Protein AF-0000000084810022 (afdb_homodimer)

Radius of gyration: 31.67 Å; Cα contacts (8 Å, |Δi|>4): 3149; chains: 2; bounding box: 83×81×66 Å

pLDDT: mean 91.28, std 5.54, range [59.66, 98.25]

Structure (mmCIF, N/CA/C/O backbone):
data_AF-0000000084810022-model_v1
#
loop_
_entity.id
_entity.type
_entity.pdbx_description
1 polymer 'Putative K(+)-stimulated pyrophosphate-energized sodium pump'
#
loop_
_atom_site.group_PDB
_atom_site.id
_atom_site.type_symbol
_atom_site.label_atom_id
_atom_site.label_alt_id
_atom_site.label_comp_id
_atom_site.label_asym_id
_atom_site.label_entity_id
_atom_site.label_seq_id
_atom_site.pdbx_PDB_ins_code
_atom_site.Cartn_x
_atom_site.Cartn_y
_atom_site.Cartn_z
_atom_site.occupancy
_atom_site.B_iso_or_equiv
_atom_site.auth_seq_id
_atom_site.auth_comp_id
_atom_site.auth_asym_id
_atom_site.auth_atom_id
_atom_site.pdbx_PDB_model_num
ATOM 1 N N . MET A 1 1 ? -27 35.906 13.344 1 60.25 1 MET A N 1
ATOM 2 C CA . MET A 1 1 ? -26.984 35.375 14.695 1 60.25 1 MET A CA 1
ATOM 3 C C . MET A 1 1 ? -25.922 36.062 15.547 1 60.25 1 MET A C 1
ATOM 5 O O . MET A 1 1 ? -24.875 36.438 15.039 1 60.25 1 MET A O 1
ATOM 9 N N . ASN A 1 2 ? -26.203 36.375 16.703 1 71.62 2 ASN A N 1
ATOM 10 C CA . ASN A 1 2 ? -25.266 37.062 17.578 1 71.62 2 ASN A CA 1
ATOM 11 C C . ASN A 1 2 ? -24.078 36.188 17.938 1 71.62 2 ASN A C 1
ATOM 13 O O . ASN A 1 2 ? -24.266 35.031 18.328 1 71.62 2 ASN A O 1
ATOM 17 N N . ILE A 1 3 ? -22.953 36.625 17.547 1 79.88 3 ILE A N 1
ATOM 18 C CA . ILE A 1 3 ? -21.719 35.875 17.859 1 79.88 3 ILE A CA 1
ATOM 19 C C . ILE A 1 3 ? -21.469 35.906 19.359 1 79.88 3 ILE A C 1
ATOM 21 O O . ILE A 1 3 ? -21.391 37 19.969 1 79.88 3 ILE A O 1
ATOM 25 N N . PRO A 1 4 ? -21.438 34.812 19.922 1 86.62 4 PRO A N 1
ATOM 26 C CA . PRO A 1 4 ? -21.156 34.781 21.359 1 86.62 4 PRO A CA 1
ATOM 27 C C . PRO A 1 4 ? -19.828 35.438 21.719 1 86.62 4 PRO A C 1
ATOM 29 O O . PRO A 1 4 ? -18.891 35.406 20.938 1 86.62 4 PRO A O 1
ATOM 32 N N . SER A 1 5 ? -19.75 35.969 22.891 1 89.38 5 SER A N 1
ATOM 33 C CA . SER A 1 5 ? -18.562 36.688 23.344 1 89.38 5 SER A CA 1
ATOM 34 C C . SER A 1 5 ? -17.359 35.75 23.453 1 89.38 5 SER A C 1
ATOM 36 O O . SER A 1 5 ? -16.219 36.188 23.234 1 89.38 5 SER A O 1
ATOM 38 N N . ILE A 1 6 ? -17.562 34.562 23.672 1 90.69 6 ILE A N 1
ATOM 39 C CA . ILE A 1 6 ? -16.484 33.594 23.875 1 90.69 6 ILE A CA 1
ATOM 40 C C . ILE A 1 6 ? -15.766 33.344 22.562 1 90.69 6 ILE A C 1
ATOM 42 O O . ILE A 1 6 ? -14.602 32.938 22.547 1 90.69 6 ILE A O 1
ATOM 46 N N . PHE A 1 7 ? -16.422 33.625 21.453 1 92.75 7 PHE A N 1
ATOM 47 C CA . PHE A 1 7 ? -15.836 33.438 20.141 1 92.75 7 PHE A CA 1
ATOM 48 C C . PHE A 1 7 ? -14.609 34.312 19.953 1 92.75 7 PHE A C 1
ATOM 50 O O . PHE A 1 7 ? -13.656 33.938 19.266 1 92.75 7 PHE A O 1
ATOM 57 N N . TRP A 1 8 ? -14.516 35.375 20.625 1 94.69 8 TRP A N 1
ATOM 58 C CA . TRP A 1 8 ? -13.469 36.375 20.391 1 94.69 8 TRP A CA 1
ATOM 59 C C . TRP A 1 8 ? -12.148 35.938 21 1 94.69 8 TRP A C 1
ATOM 61 O O . TRP A 1 8 ? -11.094 36.5 20.719 1 94.69 8 TRP A O 1
ATOM 71 N N . ILE A 1 9 ? -12.18 34.844 21.766 1 95.12 9 ILE A N 1
ATOM 72 C CA . ILE A 1 9 ? -10.953 34.25 22.281 1 95.12 9 ILE A CA 1
ATOM 73 C C . ILE A 1 9 ? -10.156 33.656 21.109 1 95.12 9 ILE A C 1
ATOM 75 O O . ILE A 1 9 ? -8.922 33.625 21.141 1 95.12 9 ILE A O 1
ATOM 79 N N . VAL A 1 10 ? -10.914 33.25 20.078 1 96.69 10 VAL A N 1
ATOM 80 C CA . VAL A 1 10 ? -10.297 32.562 18.938 1 96.69 10 VAL A CA 1
ATOM 81 C C . VAL A 1 10 ? -9.445 33.562 18.141 1 96.69 10 VAL A C 1
ATOM 83 O O . VAL A 1 10 ? -8.242 33.344 17.969 1 96.69 10 VAL A O 1
ATOM 86 N N . PRO A 1 11 ? -9.938 34.656 17.703 1 96.94 11 PRO A N 1
ATOM 87 C CA . PRO A 1 11 ? -9.078 35.625 17.016 1 96.94 11 PRO A CA 1
ATOM 88 C C . PRO A 1 11 ? -8.031 36.25 17.938 1 96.94 11 PRO A C 1
ATOM 90 O O . PRO A 1 11 ? -6.934 36.594 17.5 1 96.94 11 PRO A O 1
ATOM 93 N N . ALA A 1 12 ? -8.328 36.406 19.188 1 97.56 12 ALA A N 1
ATOM 94 C CA . ALA A 1 12 ? -7.348 36.938 20.141 1 97.56 12 ALA A CA 1
ATOM 95 C C . ALA A 1 12 ? -6.141 36 20.266 1 97.56 12 ALA A C 1
ATOM 97 O O . ALA A 1 12 ? -5 36.469 20.312 1 97.56 12 ALA A O 1
ATOM 98 N N . ALA A 1 13 ? -6.441 34.75 20.359 1 97.56 13 ALA A N 1
ATOM 99 C CA . ALA A 1 13 ? -5.359 33.781 20.438 1 97.56 13 ALA A CA 1
ATOM 100 C C . ALA A 1 13 ? -4.508 33.812 19.172 1 97.56 13 ALA A C 1
ATOM 102 O O . ALA A 1 13 ? -3.291 33.625 19.234 1 97.56 13 ALA A O 1
ATOM 103 N N . SER A 1 14 ? -5.133 34 18.047 1 97.5 14 SER A N 1
ATOM 104 C CA . SER A 1 14 ? -4.414 34.094 16.781 1 97.5 14 SER A CA 1
ATOM 105 C C . SER A 1 14 ? -3.471 35.281 16.781 1 97.5 14 SER A C 1
ATOM 107 O O . SER A 1 14 ? -2.32 35.188 16.344 1 97.5 14 SER A O 1
ATOM 109 N N . VAL A 1 15 ? -3.889 36.344 17.281 1 97.75 15 VAL A N 1
ATOM 110 C CA . VAL A 1 15 ? -3.074 37.562 17.328 1 97.75 15 VAL A CA 1
ATOM 111 C C . VAL A 1 15 ? -1.911 37.375 18.297 1 97.75 15 VAL A C 1
ATOM 113 O O . VAL A 1 15 ? -0.792 37.812 18.031 1 97.75 15 VAL A O 1
ATOM 116 N N . VAL A 1 16 ? -2.18 36.719 19.344 1 97.94 16 VAL A N 1
ATOM 117 C CA . VAL A 1 16 ? -1.125 36.406 20.312 1 97.94 16 VAL A CA 1
ATOM 118 C C . VAL A 1 16 ? -0.068 35.531 19.672 1 97.94 16 VAL A C 1
ATOM 120 O O . VAL A 1 16 ? 1.132 35.75 19.828 1 97.94 16 VAL A O 1
ATOM 123 N N . ALA A 1 17 ? -0.546 34.531 18.984 1 97.81 17 ALA A N 1
ATOM 124 C CA . ALA A 1 17 ? 0.375 33.625 18.312 1 97.81 17 ALA A CA 1
ATOM 125 C C . ALA A 1 17 ? 1.259 34.375 17.312 1 97.81 17 ALA A C 1
ATOM 127 O O . ALA A 1 17 ? 2.477 34.188 17.281 1 97.81 17 ALA A O 1
ATOM 128 N N . LEU A 1 18 ? 0.699 35.25 16.531 1 97.88 18 LEU A N 1
ATOM 129 C CA . LEU A 1 18 ? 1.432 35.969 15.516 1 97.88 18 LEU A CA 1
ATOM 130 C C . LEU A 1 18 ? 2.352 37 16.156 1 97.88 18 LEU A C 1
ATOM 132 O O . LEU A 1 18 ? 3.439 37.281 15.641 1 97.88 18 LEU A O 1
ATOM 136 N N . SER A 1 19 ? 1.971 37.531 17.266 1 98.12 19 SER A N 1
ATOM 137 C CA . SER A 1 19 ? 2.816 38.469 17.984 1 98.12 19 SER A CA 1
ATOM 138 C C . SER A 1 19 ? 4.051 37.781 18.547 1 98.12 19 SER A C 1
ATOM 140 O O . SER A 1 19 ? 5.156 38.344 18.484 1 98.12 19 SER A O 1
ATOM 142 N N . PHE A 1 20 ? 3.812 36.688 19.109 1 97.31 20 PHE A N 1
ATOM 143 C CA . PHE A 1 20 ? 4.949 35.938 19.656 1 97.31 20 PHE A CA 1
ATOM 144 C C . PHE A 1 20 ? 5.855 35.438 18.531 1 97.31 20 PHE A C 1
ATOM 146 O O . PHE A 1 20 ? 7.078 35.375 18.688 1 97.31 20 PHE A O 1
ATOM 153 N N . ALA A 1 21 ? 5.219 35.031 17.438 1 97.25 21 ALA A N 1
ATOM 154 C CA . ALA A 1 21 ? 6.023 34.656 16.266 1 97.25 21 ALA A CA 1
ATOM 155 C C . ALA A 1 21 ? 6.914 35.812 15.828 1 97.25 21 ALA A C 1
ATOM 157 O O . ALA A 1 21 ? 8.094 35.625 15.508 1 97.25 21 ALA A O 1
ATOM 158 N N . TRP A 1 22 ? 6.406 36.969 15.836 1 97.12 22 TRP A N 1
ATOM 159 C CA . TRP A 1 22 ? 7.16 38.156 15.469 1 97.12 22 TRP A CA 1
ATOM 160 C C . TRP A 1 22 ? 8.258 38.469 16.484 1 97.12 22 TRP A C 1
ATOM 162 O O . TRP A 1 22 ? 9.375 38.812 16.125 1 97.12 22 TRP A O 1
ATOM 172 N N . ALA A 1 23 ? 7.965 38.25 17.703 1 96.62 23 ALA A N 1
ATOM 173 C CA . ALA A 1 23 ? 8.945 38.469 18.766 1 96.62 23 ALA A CA 1
ATOM 174 C C . ALA A 1 23 ? 10.117 37.5 18.641 1 96.62 23 ALA A C 1
ATOM 176 O O . ALA A 1 23 ? 11.281 37.875 18.781 1 96.62 23 ALA A O 1
ATOM 177 N N . PHE A 1 24 ? 9.789 36.281 18.438 1 95.81 24 PHE A N 1
ATOM 178 C CA . PHE A 1 24 ? 10.836 35.281 18.266 1 95.81 24 PHE A CA 1
ATOM 179 C C . PHE A 1 24 ? 11.656 35.562 17.016 1 95.81 24 PHE A C 1
ATOM 181 O O . PHE A 1 24 ? 12.867 35.344 17 1 95.81 24 PHE A O 1
ATOM 188 N N . TYR A 1 25 ? 11.031 36 15.969 1 96.75 25 TYR A N 1
ATOM 189 C CA . TYR A 1 25 ? 11.719 36.375 14.734 1 96.75 25 TYR A CA 1
ATOM 190 C C . TYR A 1 25 ? 12.703 37.5 14.969 1 96.75 25 TYR A C 1
ATOM 192 O O . TYR A 1 25 ? 13.844 37.469 14.508 1 96.75 25 TYR A O 1
ATOM 200 N N . ARG A 1 26 ? 12.305 38.469 15.727 1 96.44 26 ARG A N 1
ATOM 201 C CA . ARG A 1 26 ? 13.156 39.594 16.031 1 96.44 26 ARG A CA 1
ATOM 202 C C . ARG A 1 26 ? 14.328 39.188 16.922 1 96.44 26 ARG A C 1
ATOM 204 O O . ARG A 1 26 ? 15.445 39.719 16.75 1 96.44 26 ARG A O 1
ATOM 211 N N . LEU A 1 27 ? 14.008 38.375 17.828 1 94.19 27 LEU A N 1
ATOM 212 C CA . LEU A 1 27 ? 15.062 37.875 18.703 1 94.19 27 LEU A CA 1
ATOM 213 C C . LEU A 1 27 ? 16.109 37.125 17.906 1 94.19 27 LEU A C 1
ATOM 215 O O . LEU A 1 27 ? 17.312 37.25 18.172 1 94.19 27 LEU A O 1
ATOM 219 N N . MET A 1 28 ? 15.672 36.344 17 1 94.75 28 MET A N 1
ATOM 220 C CA . MET A 1 28 ? 16.578 35.594 16.125 1 94.75 28 MET A CA 1
ATOM 221 C C . MET A 1 28 ? 17.391 36.5 15.25 1 94.75 28 MET A C 1
ATOM 223 O O . MET A 1 28 ? 18.594 36.312 15.07 1 94.75 28 MET A O 1
ATOM 227 N N . LYS A 1 29 ? 16.844 37.625 14.805 1 95 29 LYS A N 1
ATOM 228 C CA . LYS A 1 29 ? 17.516 38.562 13.93 1 95 29 LYS A CA 1
ATOM 229 C C . LYS A 1 29 ? 18.594 39.344 14.688 1 95 29 LYS A C 1
ATOM 231 O O . LYS A 1 29 ? 19.547 39.844 14.094 1 95 29 LYS A O 1
ATOM 236 N N . ARG A 1 30 ? 18.531 39.312 15.961 1 94.56 30 ARG A N 1
ATOM 237 C CA . ARG A 1 30 ? 19.5 40.031 16.781 1 94.56 30 ARG A CA 1
ATOM 238 C C . ARG A 1 30 ? 20.766 39.188 16.984 1 94.56 30 ARG A C 1
ATOM 240 O O . ARG A 1 30 ? 21.828 39.719 17.297 1 94.56 30 ARG A O 1
ATOM 247 N N . GLU A 1 31 ? 20.578 37.969 16.812 1 94.88 31 GLU A N 1
ATOM 248 C CA . GLU A 1 31 ? 21.75 37.094 16.906 1 94.88 31 GLU A CA 1
ATOM 249 C C . GLU A 1 31 ? 22.719 37.344 15.758 1 94.88 31 GLU A C 1
ATOM 251 O O . GLU A 1 31 ? 22.297 37.594 14.625 1 94.88 31 GLU A O 1
ATOM 256 N N . ASP A 1 32 ? 24.016 37.219 16 1 94.94 32 ASP A N 1
ATOM 257 C CA . ASP A 1 32 ? 25.047 37.469 15 1 94.94 32 ASP A CA 1
ATOM 258 C C . ASP A 1 32 ? 25.109 36.344 13.977 1 94.94 32 ASP A C 1
ATOM 260 O O . ASP A 1 32 ? 25 35.156 14.336 1 94.94 32 ASP A O 1
ATOM 264 N N . GLU A 1 33 ? 25.344 36.75 12.758 1 95 33 GLU A N 1
ATOM 265 C CA . GLU A 1 33 ? 25.391 35.781 11.672 1 95 33 GLU A CA 1
ATOM 266 C C . GLU A 1 33 ? 26.781 35.125 11.539 1 95 33 GLU A C 1
ATOM 268 O O . GLU A 1 33 ? 26.969 34.188 10.789 1 95 33 GLU A O 1
ATOM 273 N N . GLY A 1 34 ? 27.672 35.594 12.258 1 95 34 GLY A N 1
ATOM 274 C CA . GLY A 1 34 ? 28.984 35 12.297 1 95 34 GLY A CA 1
ATOM 275 C C . GLY A 1 34 ? 30 35.656 11.383 1 95 34 GLY A C 1
ATOM 276 O O . GLY A 1 34 ? 29.953 36.906 11.219 1 95 34 GLY A O 1
ATOM 277 N N . THR A 1 35 ? 30.938 34.938 10.75 1 95.06 35 THR A N 1
ATOM 278 C CA . THR A 1 35 ? 32.031 35.438 9.914 1 95.06 35 THR A CA 1
ATOM 279 C C . THR A 1 35 ? 31.5 35.875 8.547 1 95.06 35 THR A C 1
ATOM 281 O O . THR A 1 35 ? 30.391 35.5 8.156 1 95.06 35 THR A O 1
ATOM 284 N N . PRO A 1 36 ? 32.281 36.688 7.828 1 94.69 36 PRO A N 1
ATOM 285 C CA . PRO A 1 36 ? 31.875 37.094 6.484 1 94.69 36 PRO A CA 1
ATOM 286 C C . PRO A 1 36 ? 31.594 35.938 5.559 1 94.69 36 PRO A C 1
ATOM 288 O O . PRO A 1 36 ? 30.688 35.969 4.734 1 94.69 36 PRO A O 1
ATOM 291 N N . ARG A 1 37 ? 32.344 34.938 5.766 1 94.06 37 ARG A N 1
ATOM 292 C CA . ARG A 1 37 ? 32.125 33.75 4.938 1 94.06 37 ARG A CA 1
ATOM 293 C C . ARG A 1 37 ? 30.812 33.094 5.258 1 94.06 37 ARG A C 1
ATOM 295 O O . ARG A 1 37 ? 30.094 32.625 4.355 1 94.06 37 ARG A O 1
ATOM 302 N N . MET A 1 38 ? 30.547 33.031 6.508 1 95.88 38 MET A N 1
ATOM 303 C CA . MET A 1 38 ? 29.281 32.469 6.945 1 95.88 38 MET A CA 1
ATOM 304 C C . MET A 1 38 ? 28.109 33.25 6.367 1 95.88 38 MET A C 1
ATOM 306 O O . MET A 1 38 ? 27.125 32.656 5.902 1 95.88 38 MET A O 1
ATOM 310 N N . ARG A 1 39 ? 28.219 34.531 6.316 1 95.62 39 ARG A N 1
ATOM 311 C CA . ARG A 1 39 ? 27.188 35.406 5.801 1 95.62 39 ARG A CA 1
ATOM 312 C C . ARG A 1 39 ? 27.031 35.25 4.289 1 95.62 39 ARG A C 1
ATOM 314 O O . ARG A 1 39 ? 25.922 35.344 3.762 1 95.62 39 ARG A O 1
ATOM 321 N N . GLU A 1 40 ? 28.094 35.125 3.656 1 93.56 40 GLU A N 1
ATOM 322 C CA . GLU A 1 40 ? 28.078 34.938 2.207 1 93.56 40 GLU A CA 1
ATOM 323 C C . GLU A 1 40 ? 27.344 33.656 1.813 1 93.56 40 GLU A C 1
ATOM 325 O O . GLU A 1 40 ? 26.516 33.688 0.902 1 93.56 40 GLU A O 1
ATOM 330 N N . ILE A 1 41 ? 27.672 32.625 2.52 1 92.19 41 ILE A N 1
ATOM 331 C CA . ILE A 1 41 ? 27.047 31.344 2.234 1 92.19 41 ILE A CA 1
ATOM 332 C C . ILE A 1 41 ? 25.547 31.422 2.514 1 92.19 41 ILE A C 1
ATOM 334 O O . ILE A 1 41 ? 24.734 30.969 1.709 1 92.19 41 ILE A O 1
ATOM 338 N N . ALA A 1 42 ? 25.219 31.953 3.629 1 95 42 ALA A N 1
ATOM 339 C CA . ALA A 1 42 ? 23.828 32.125 3.998 1 95 42 ALA A CA 1
ATOM 340 C C . ALA A 1 42 ? 23.078 32.938 2.969 1 95 42 ALA A C 1
ATOM 342 O O . ALA A 1 42 ? 21.906 32.688 2.678 1 95 42 ALA A O 1
ATOM 343 N N . ALA A 1 43 ? 23.688 33.906 2.414 1 94.19 43 ALA A N 1
ATOM 344 C CA . ALA A 1 43 ? 23.078 34.781 1.414 1 94.19 43 ALA A CA 1
ATOM 345 C C . ALA A 1 43 ? 22.781 34 0.126 1 94.19 43 ALA A C 1
ATOM 347 O O . ALA A 1 43 ? 21.766 34.25 -0.531 1 94.19 43 ALA A O 1
ATOM 348 N N . HIS A 1 44 ? 23.703 33.156 -0.236 1 91.5 44 HIS A N 1
ATOM 349 C CA . HIS A 1 44 ? 23.484 32.344 -1.422 1 91.5 44 HIS A CA 1
ATOM 350 C C . HIS A 1 44 ? 22.266 31.438 -1.244 1 91.5 44 HIS A C 1
ATOM 352 O O . HIS A 1 44 ? 21.469 31.281 -2.164 1 91.5 44 HIS A O 1
ATOM 358 N N . VAL A 1 45 ? 22.188 30.875 -0.079 1 94 45 VAL A N 1
ATOM 359 C CA . VAL A 1 45 ? 21.078 29.969 0.213 1 94 45 VAL A CA 1
ATOM 360 C C . VAL A 1 45 ? 19.766 30.75 0.22 1 94 45 VAL A C 1
ATOM 362 O O . VAL A 1 45 ? 18.766 30.297 -0.35 1 94 45 VAL A O 1
ATOM 365 N N . ARG A 1 46 ? 19.766 31.891 0.823 1 94.56 46 ARG A N 1
ATOM 366 C CA . ARG A 1 46 ? 18.562 32.719 0.917 1 94.56 46 ARG A CA 1
ATOM 367 C C . ARG A 1 46 ? 18.109 33.188 -0.464 1 94.56 46 ARG A C 1
ATOM 369 O O . ARG A 1 46 ? 16.906 33.125 -0.771 1 94.56 46 ARG A O 1
ATOM 376 N N . LYS A 1 47 ? 18.984 33.562 -1.266 1 92.94 47 LYS A N 1
ATOM 377 C CA . LYS A 1 47 ? 18.656 34.031 -2.615 1 92.94 47 LYS A CA 1
ATOM 378 C C . LYS A 1 47 ? 18.094 32.875 -3.453 1 92.94 47 LYS A C 1
ATOM 380 O O . LYS A 1 47 ? 17.156 33.062 -4.223 1 92.94 47 LYS A O 1
ATOM 385 N N . GLY A 1 48 ? 18.734 31.781 -3.303 1 91.56 48 GLY A N 1
ATOM 386 C CA . GLY A 1 48 ? 18.25 30.609 -4.02 1 91.56 48 GLY A CA 1
ATOM 387 C C . GLY A 1 48 ? 16.859 30.188 -3.588 1 91.56 48 GLY A C 1
ATOM 388 O O . GLY A 1 48 ? 16.016 29.875 -4.43 1 91.56 48 GLY A O 1
ATOM 389 N N . ALA A 1 49 ? 16.672 30.125 -2.293 1 93.88 49 ALA A N 1
ATOM 390 C CA . ALA A 1 49 ? 15.383 29.703 -1.744 1 93.88 49 ALA A CA 1
ATOM 391 C C . ALA A 1 49 ? 14.273 30.656 -2.176 1 93.88 49 ALA A C 1
ATOM 393 O O . ALA A 1 49 ? 13.18 30.219 -2.547 1 93.88 49 ALA A O 1
ATOM 394 N N . MET A 1 50 ? 14.547 31.938 -2.182 1 92.12 50 MET A N 1
ATOM 395 C CA . MET A 1 50 ? 13.539 32.938 -2.553 1 92.12 50 MET A CA 1
ATOM 396 C C . MET A 1 50 ? 13.258 32.875 -4.051 1 92.12 50 MET A C 1
ATOM 398 O O . MET A 1 50 ? 12.125 33.125 -4.48 1 92.12 50 MET A O 1
ATOM 402 N N . ALA A 1 51 ? 14.242 32.594 -4.75 1 89.75 51 ALA A N 1
ATOM 403 C CA . ALA A 1 51 ? 14.047 32.469 -6.195 1 89.75 51 ALA A CA 1
ATOM 404 C C . ALA A 1 51 ? 13.133 31.297 -6.52 1 89.75 51 ALA A C 1
ATOM 406 O O . ALA A 1 51 ? 12.266 31.391 -7.391 1 89.75 51 ALA A O 1
ATOM 407 N N . TYR A 1 52 ? 13.398 30.266 -5.844 1 92.69 52 TYR A N 1
ATOM 408 C CA . TYR A 1 52 ? 12.539 29.094 -6.027 1 92.69 52 TYR A CA 1
ATOM 409 C C . TYR A 1 52 ? 11.094 29.422 -5.66 1 92.69 52 TYR A C 1
ATOM 411 O O . TYR A 1 52 ? 10.164 29.078 -6.395 1 92.69 52 TYR A O 1
ATOM 419 N N . LEU A 1 53 ? 10.914 30.016 -4.566 1 92.56 53 LEU A N 1
ATOM 420 C CA . LEU A 1 53 ? 9.57 30.297 -4.07 1 92.56 53 LEU A CA 1
ATOM 421 C C . LEU A 1 53 ? 8.82 31.219 -5.027 1 92.56 53 LEU A C 1
ATOM 423 O O . LEU A 1 53 ? 7.621 31.031 -5.25 1 92.56 53 LEU A O 1
ATOM 427 N N . ARG A 1 54 ? 9.477 32.156 -5.551 1 91.38 54 ARG A N 1
ATOM 428 C CA . ARG A 1 54 ? 8.859 33.094 -6.5 1 91.38 54 ARG A CA 1
ATOM 429 C C . ARG A 1 54 ? 8.398 32.344 -7.754 1 91.38 54 ARG A C 1
ATOM 431 O O . ARG A 1 54 ? 7.316 32.625 -8.273 1 91.38 54 ARG A O 1
ATOM 438 N N . GLN A 1 55 ? 9.219 31.516 -8.18 1 91.38 55 GLN A N 1
ATOM 439 C CA . GLN A 1 55 ? 8.867 30.734 -9.359 1 91.38 55 GLN A CA 1
ATOM 440 C C . GLN A 1 55 ? 7.695 29.797 -9.07 1 91.38 55 GLN A C 1
ATOM 442 O O . GLN A 1 55 ? 6.797 29.641 -9.898 1 91.38 55 GLN A O 1
ATOM 447 N N . GLN A 1 56 ? 7.777 29.172 -7.98 1 91.94 56 GLN A N 1
ATOM 448 C CA . GLN A 1 56 ? 6.703 28.266 -7.594 1 91.94 56 GLN A CA 1
ATOM 449 C C . GLN A 1 56 ? 5.375 29 -7.461 1 91.94 56 GLN A C 1
ATOM 451 O O . GLN A 1 56 ? 4.332 28.5 -7.891 1 91.94 56 GLN A O 1
ATOM 456 N N . TYR A 1 57 ? 5.371 30.141 -6.832 1 93 57 TYR A N 1
ATOM 457 C CA . TYR A 1 57 ? 4.148 30.906 -6.625 1 93 57 TYR A CA 1
ATOM 458 C C . TYR A 1 57 ? 3.584 31.406 -7.949 1 93 57 TYR A C 1
ATOM 460 O O . TYR A 1 57 ? 2.369 31.562 -8.094 1 93 57 TYR A O 1
ATOM 468 N N . LYS A 1 58 ? 4.383 31.609 -8.891 1 92.94 58 LYS A N 1
ATOM 469 C CA . LYS A 1 58 ? 3.912 31.984 -10.227 1 92.94 58 LYS A CA 1
ATOM 470 C C . LYS A 1 58 ? 3.148 30.844 -10.883 1 92.94 58 LYS A C 1
ATOM 472 O O . LYS A 1 58 ? 2.053 31.031 -11.406 1 92.94 58 LYS A O 1
ATOM 477 N N . VAL A 1 59 ? 3.746 29.703 -10.773 1 90.88 59 VAL A N 1
ATOM 478 C CA . VAL A 1 59 ? 3.119 28.531 -11.375 1 90.88 59 VAL A CA 1
ATOM 479 C C . VAL A 1 59 ? 1.818 28.203 -10.641 1 90.88 59 VAL A C 1
ATOM 481 O O . VAL A 1 59 ? 0.791 27.953 -11.273 1 90.88 59 VAL A O 1
ATOM 484 N N . VAL A 1 60 ? 1.876 28.219 -9.359 1 92.56 60 VAL A N 1
ATOM 485 C CA . VAL A 1 60 ? 0.704 27.906 -8.547 1 92.56 60 VAL A CA 1
ATOM 486 C C . VAL A 1 60 ? -0.366 28.984 -8.766 1 92.56 60 VAL A C 1
ATOM 488 O O . VAL A 1 60 ? -1.562 28.672 -8.773 1 92.56 60 VAL A O 1
ATOM 491 N N . GLY A 1 61 ? 0.089 30.188 -8.922 1 94.19 61 GLY A N 1
ATOM 492 C CA . GLY A 1 61 ? -0.851 31.25 -9.203 1 94.19 61 GLY A CA 1
ATOM 493 C C . GLY A 1 61 ? -1.674 31.016 -10.453 1 94.19 61 GLY A C 1
ATOM 494 O O . GLY A 1 61 ? -2.873 31.297 -10.477 1 94.19 61 GLY A O 1
ATOM 495 N N . ILE A 1 62 ? -1.098 30.5 -11.438 1 94.25 62 ILE A N 1
ATOM 496 C CA . ILE A 1 62 ? -1.789 30.203 -12.688 1 94.25 62 ILE A CA 1
ATOM 497 C C . ILE A 1 62 ? -2.803 29.078 -12.461 1 94.25 62 ILE A C 1
ATOM 499 O O . ILE A 1 62 ? -3.943 29.156 -12.922 1 94.25 62 ILE A O 1
ATOM 503 N N . VAL A 1 63 ? -2.346 28.062 -11.766 1 92.44 63 VAL A N 1
ATOM 504 C CA . VAL A 1 63 ? -3.242 26.953 -11.484 1 92.44 63 VAL A CA 1
ATOM 505 C C . VAL A 1 63 ? -4.43 27.438 -10.656 1 92.44 63 VAL A C 1
ATOM 507 O O . VAL A 1 63 ? -5.57 27.047 -10.914 1 92.44 63 VAL A O 1
ATOM 510 N N . PHE A 1 64 ? -4.152 28.297 -9.727 1 94.94 64 PHE A N 1
ATOM 511 C CA . PHE A 1 64 ? -5.203 28.828 -8.867 1 94.94 64 PHE A CA 1
ATOM 512 C C . PHE A 1 64 ? -6.168 29.688 -9.672 1 94.94 64 PHE A C 1
ATOM 514 O O . PHE A 1 64 ? -7.379 29.672 -9.438 1 94.94 64 PHE A O 1
ATOM 521 N N . ALA A 1 65 ? -5.688 30.406 -10.578 1 95.69 65 ALA A N 1
ATOM 522 C CA . ALA A 1 65 ? -6.547 31.234 -11.422 1 95.69 65 ALA A CA 1
ATOM 523 C C . ALA A 1 65 ? -7.477 30.375 -12.273 1 95.69 65 ALA A C 1
ATOM 525 O O . ALA A 1 65 ? -8.672 30.672 -12.383 1 95.69 65 ALA A O 1
ATOM 526 N N . VAL A 1 66 ? -6.949 29.344 -12.797 1 94.56 66 VAL A N 1
ATOM 527 C CA . VAL A 1 66 ? -7.734 28.453 -13.641 1 94.56 66 VAL A CA 1
ATOM 528 C C . VAL A 1 66 ? -8.805 27.766 -12.812 1 94.56 66 VAL A C 1
ATOM 530 O O . VAL A 1 66 ? -9.969 27.688 -13.219 1 94.56 66 VAL A O 1
ATOM 533 N N . LEU A 1 67 ? -8.43 27.297 -11.688 1 93.31 67 LEU A N 1
ATOM 534 C CA . LEU A 1 67 ? -9.383 26.594 -10.836 1 93.31 67 LEU A CA 1
ATOM 535 C C . LEU A 1 67 ? -10.422 27.562 -10.273 1 93.31 67 LEU A C 1
ATOM 537 O O . LEU A 1 67 ? -11.602 27.203 -10.156 1 93.31 67 LEU A O 1
ATOM 541 N N . ALA A 1 68 ? -9.945 28.734 -9.914 1 94.44 68 ALA A N 1
ATOM 542 C CA . ALA A 1 68 ? -10.883 29.75 -9.414 1 94.44 68 ALA A CA 1
ATOM 543 C C . ALA A 1 68 ? -11.922 30.094 -10.477 1 94.44 68 ALA A C 1
ATOM 545 O O . ALA A 1 68 ? -13.102 30.266 -10.156 1 94.44 68 ALA A O 1
ATOM 546 N N . LEU A 1 69 ? -11.523 30.25 -11.695 1 95.31 69 LEU A N 1
ATOM 547 C CA . LEU A 1 69 ? -12.438 30.531 -12.797 1 95.31 69 LEU A CA 1
ATOM 548 C C . LEU A 1 69 ? -13.391 29.375 -13.031 1 95.31 69 LEU A C 1
ATOM 550 O O . LEU A 1 69 ? -14.578 29.578 -13.312 1 95.31 69 LEU A O 1
ATOM 554 N N . PHE A 1 70 ? -12.867 28.234 -12.898 1 93.06 70 PHE A N 1
ATOM 555 C CA . PHE A 1 70 ? -13.688 27.047 -13.039 1 93.06 70 PHE A CA 1
ATOM 556 C C . PHE A 1 70 ? -14.758 26.984 -11.953 1 93.06 70 PHE A C 1
ATOM 558 O O . PHE A 1 70 ? -15.93 26.734 -12.234 1 93.06 70 PHE A O 1
ATOM 565 N N . PHE A 1 71 ? -14.383 27.281 -10.75 1 91.94 71 PHE A N 1
ATOM 566 C CA . PHE A 1 71 ? -15.328 27.266 -9.648 1 91.94 71 PHE A CA 1
ATOM 567 C C . PHE A 1 71 ? -16.328 28.391 -9.789 1 91.94 71 PHE A C 1
ATOM 569 O O . PHE A 1 71 ? -17.5 28.25 -9.422 1 91.94 71 PHE A O 1
ATOM 576 N N . ALA A 1 72 ? -15.844 29.5 -10.281 1 94.06 72 ALA A N 1
ATOM 577 C CA . ALA A 1 72 ? -16.75 30.609 -10.531 1 94.06 72 ALA A CA 1
ATOM 578 C C . ALA A 1 72 ? -17.797 30.234 -11.578 1 94.06 72 ALA A C 1
ATOM 580 O O . ALA A 1 72 ? -18.969 30.594 -11.461 1 94.06 72 ALA A O 1
ATOM 581 N N . TRP A 1 73 ? -17.359 29.547 -12.555 1 93.69 73 TRP A N 1
ATOM 582 C CA . TRP A 1 73 ? -18.297 29.109 -13.594 1 93.69 73 TRP A CA 1
ATOM 583 C C . TRP A 1 73 ? -19.297 28.109 -13.031 1 93.69 73 TRP A C 1
ATOM 585 O O . TRP A 1 73 ? -20.484 28.156 -13.359 1 93.69 73 TRP A O 1
ATOM 595 N N . LEU A 1 74 ? -18.844 27.25 -12.211 1 89.12 74 LEU A N 1
ATOM 596 C CA . LEU A 1 74 ? -19.734 26.266 -11.609 1 89.12 74 LEU A CA 1
ATOM 597 C C . LEU A 1 74 ? -20.75 26.953 -10.68 1 89.12 74 LEU A C 1
ATOM 599 O O . LEU A 1 74 ? -21.891 26.516 -10.586 1 89.12 74 LEU A O 1
ATOM 603 N N . ALA A 1 75 ? -20.281 27.969 -9.969 1 88.31 75 ALA A N 1
ATOM 604 C CA . ALA A 1 75 ? -21.125 28.656 -8.984 1 88.31 75 ALA A CA 1
ATOM 605 C C . ALA A 1 75 ? -22.109 29.594 -9.672 1 88.31 75 ALA A C 1
ATOM 607 O O . ALA A 1 75 ? -23.312 29.562 -9.375 1 88.31 75 ALA A O 1
ATOM 608 N N . TYR A 1 76 ? -21.656 30.391 -10.609 1 90.62 76 TYR A N 1
ATOM 609 C CA . TYR A 1 76 ? -22.484 31.453 -11.18 1 90.62 76 TYR A CA 1
ATOM 610 C C . TYR A 1 76 ? -23 31.062 -12.562 1 90.62 76 TYR A C 1
ATOM 612 O O . TYR A 1 76 ? -24.031 31.547 -13.008 1 90.62 76 TYR A O 1
ATOM 620 N N . GLY A 1 77 ? -22.344 30.297 -13.289 1 89.5 77 GLY A N 1
ATOM 621 C CA . GLY A 1 77 ? -22.766 29.875 -14.609 1 89.5 77 GLY A CA 1
ATOM 622 C C . GLY A 1 77 ? -23.688 28.672 -14.578 1 89.5 77 GLY A C 1
ATOM 623 O O . GLY A 1 77 ? -24.859 28.766 -14.953 1 89.5 77 GLY A O 1
ATOM 624 N N . ALA A 1 78 ? -23.312 27.578 -13.977 1 85.06 78 ALA A N 1
ATOM 625 C CA . ALA A 1 78 ? -24.062 26.312 -13.961 1 85.06 78 ALA A CA 1
ATOM 626 C C . ALA A 1 78 ? -24.984 26.25 -12.758 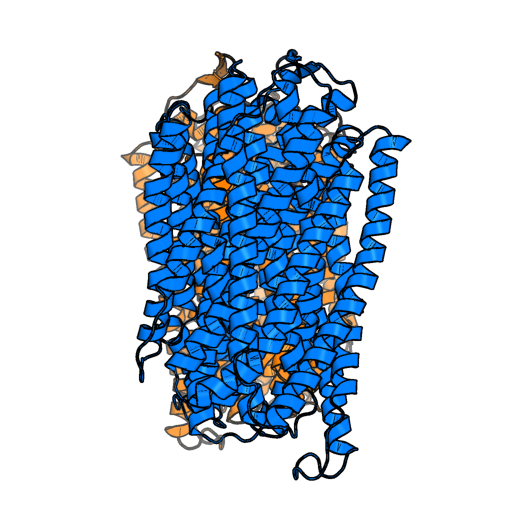1 85.06 78 ALA A C 1
ATOM 628 O O . ALA A 1 78 ? -25.953 25.484 -12.75 1 85.06 78 ALA A O 1
ATOM 629 N N . GLY A 1 79 ? -24.734 27.016 -11.68 1 83.81 79 GLY A N 1
ATOM 630 C CA . GLY A 1 79 ? -25.594 27.078 -10.516 1 83.81 79 GLY A CA 1
ATOM 631 C C . GLY A 1 79 ? -25.562 25.812 -9.672 1 83.81 79 GLY A C 1
ATOM 632 O O . GLY A 1 79 ? -26.547 25.484 -9.008 1 83.81 79 GLY A O 1
ATOM 633 N N . VAL A 1 80 ? -24.469 25.141 -9.688 1 81.19 80 VAL A N 1
ATOM 634 C CA . VAL A 1 80 ? -24.422 23.844 -9.016 1 81.19 80 VAL A CA 1
ATOM 635 C C . VAL A 1 80 ? -23.578 23.969 -7.742 1 81.19 80 VAL A C 1
ATOM 637 O O . VAL A 1 80 ? -23.391 22.984 -7.02 1 81.19 80 VAL A O 1
ATOM 640 N N . GLN A 1 81 ? -23.125 25.188 -7.414 1 83.12 81 GLN A N 1
ATOM 641 C CA . GLN A 1 81 ? -22.25 25.375 -6.258 1 83.12 81 GLN A CA 1
ATOM 642 C C . GLN A 1 81 ? -22.516 26.719 -5.574 1 83.12 81 GLN A C 1
ATOM 644 O O . GLN A 1 81 ? -23.109 27.609 -6.176 1 83.12 81 GLN A O 1
ATOM 649 N N . ASN A 1 82 ? -22.062 26.75 -4.336 1 83 82 ASN A N 1
ATOM 650 C CA . ASN A 1 82 ? -22.188 27.984 -3.566 1 83 82 ASN A CA 1
ATOM 651 C C . ASN A 1 82 ? -21.328 29.109 -4.152 1 83 82 ASN A C 1
ATOM 653 O O . ASN A 1 82 ? -20.188 28.859 -4.562 1 83 82 ASN A O 1
ATOM 657 N N . GLY A 1 83 ? -21.828 30.281 -4.18 1 85.25 83 GLY A N 1
ATOM 658 C CA . GLY A 1 83 ? -21.156 31.422 -4.801 1 85.25 83 GLY A CA 1
ATOM 659 C C . GLY A 1 83 ? -19.906 31.859 -4.066 1 85.25 83 GLY A C 1
ATOM 660 O O . GLY A 1 83 ? -19.047 32.531 -4.641 1 85.25 83 GLY A O 1
ATOM 661 N N . TRP A 1 84 ? -19.688 31.453 -2.875 1 89.19 84 TRP A N 1
ATOM 662 C CA . TRP A 1 84 ? -18.562 31.891 -2.064 1 89.19 84 TRP A CA 1
ATOM 663 C C . TRP A 1 84 ? -17.359 30.969 -2.264 1 89.19 84 TRP A C 1
ATOM 665 O O . TRP A 1 84 ? -16.25 31.281 -1.831 1 89.19 84 TRP A O 1
ATOM 675 N N . VAL A 1 85 ? -17.547 29.906 -2.961 1 87.38 85 VAL A N 1
ATOM 676 C CA . VAL A 1 85 ? -16.547 28.844 -3.062 1 87.38 85 VAL A CA 1
ATOM 677 C C . VAL A 1 85 ? -15.305 29.391 -3.76 1 87.38 85 VAL A C 1
ATOM 679 O O . VAL A 1 85 ? -14.18 29.172 -3.299 1 87.38 85 VAL A O 1
ATOM 682 N N . PRO A 1 86 ? -15.383 30.141 -4.859 1 91.12 86 PRO A N 1
ATOM 683 C CA . PRO A 1 86 ? -14.18 30.641 -5.52 1 91.12 86 PRO A CA 1
ATOM 684 C C . PRO A 1 86 ? -13.359 31.578 -4.633 1 91.12 86 PRO A C 1
ATOM 686 O O . PRO A 1 86 ? -12.133 31.562 -4.668 1 91.12 86 PRO A O 1
ATOM 689 N N . PHE A 1 87 ? -13.969 32.312 -3.801 1 91 87 PHE A N 1
ATOM 690 C CA . PHE A 1 87 ? -13.273 33.25 -2.916 1 91 87 PHE A CA 1
ATOM 691 C C . PHE A 1 87 ? -12.609 32.5 -1.764 1 91 87 PHE A C 1
ATOM 693 O O . PHE A 1 87 ? -11.477 32.812 -1.386 1 91 87 PHE A O 1
ATOM 700 N N . ALA A 1 88 ? -13.367 31.641 -1.279 1 90.44 88 ALA A N 1
ATOM 701 C CA . ALA A 1 88 ? -12.82 30.828 -0.195 1 90.44 88 ALA A CA 1
ATOM 702 C C . ALA A 1 88 ? -11.602 30.031 -0.668 1 90.44 88 ALA A C 1
ATOM 704 O O . ALA A 1 88 ? -10.617 29.906 0.058 1 90.44 88 ALA A O 1
ATOM 705 N N . PHE A 1 89 ? -11.727 29.547 -1.855 1 92.56 89 PHE A N 1
ATOM 706 C CA . PHE A 1 89 ? -10.648 28.766 -2.451 1 92.56 89 PHE A CA 1
ATOM 707 C C . PHE A 1 89 ? -9.383 29.609 -2.566 1 92.56 89 PHE A C 1
ATOM 709 O O . PHE A 1 89 ? -8.297 29.156 -2.168 1 92.56 89 PHE A O 1
ATOM 716 N N . ILE A 1 90 ? -9.453 30.797 -2.955 1 93.81 90 ILE A N 1
ATOM 717 C CA . ILE A 1 90 ? -8.305 31.672 -3.188 1 93.81 90 ILE A CA 1
ATOM 718 C C . ILE A 1 90 ? -7.703 32.094 -1.853 1 93.81 90 ILE A C 1
ATOM 720 O O . ILE A 1 90 ? -6.48 32.125 -1.695 1 93.81 90 ILE A O 1
ATOM 724 N N . THR A 1 91 ? -8.492 32.375 -0.91 1 93.25 91 THR A N 1
ATOM 725 C CA . THR A 1 91 ? -8.008 32.875 0.381 1 93.25 91 THR A CA 1
ATOM 726 C C . THR A 1 91 ? -7.297 31.734 1.137 1 93.25 91 THR A C 1
ATOM 728 O O . THR A 1 91 ? -6.273 31.969 1.783 1 93.25 91 THR A O 1
ATOM 731 N N . GLY A 1 92 ? -7.902 30.594 1.068 1 92.5 92 GLY A N 1
ATOM 732 C CA . GLY A 1 92 ? -7.234 29.469 1.695 1 92.5 92 GLY A CA 1
ATOM 733 C C . GLY A 1 92 ? -5.844 29.219 1.146 1 92.5 92 GLY A C 1
ATOM 734 O O . GLY A 1 92 ? -4.902 28.984 1.908 1 92.5 92 GLY A O 1
ATOM 735 N N . GLY A 1 93 ? -5.773 29.25 -0.188 1 94.19 93 GLY A N 1
ATOM 736 C CA . GLY A 1 93 ? -4.473 29.094 -0.816 1 94.19 93 GLY A CA 1
ATOM 737 C C . GLY A 1 93 ? -3.504 30.219 -0.477 1 94.19 93 GLY A C 1
ATOM 738 O O . GLY A 1 93 ? -2.307 29.984 -0.304 1 94.19 93 GLY A O 1
ATOM 739 N N . PHE A 1 94 ? -4.023 31.344 -0.323 1 94.5 94 PHE A N 1
ATOM 740 C CA . PHE A 1 94 ? -3.209 32.5 -0.034 1 94.5 94 PHE A CA 1
ATOM 741 C C . PHE A 1 94 ? -2.574 32.406 1.348 1 94.5 94 PHE A C 1
ATOM 743 O O . PHE A 1 94 ? -1.365 32.594 1.499 1 94.5 94 PHE A O 1
ATOM 750 N N . PHE A 1 95 ? -3.33 32.062 2.35 1 94.94 95 PHE A N 1
ATOM 751 C CA . PHE A 1 95 ? -2.807 32 3.707 1 94.94 95 PHE A CA 1
ATOM 752 C C . PHE A 1 95 ? -1.877 30.797 3.861 1 94.94 95 PHE A C 1
ATOM 754 O O . PHE A 1 95 ? -0.906 30.844 4.617 1 94.94 95 PHE A O 1
ATOM 761 N N . SER A 1 96 ? -2.184 29.75 3.193 1 95 96 SER A N 1
ATOM 762 C CA . SER A 1 96 ? -1.274 28.609 3.191 1 95 96 SER A CA 1
ATOM 763 C C . SER A 1 96 ? 0.077 28.969 2.588 1 95 96 SER A C 1
ATOM 765 O O . SER A 1 96 ? 1.124 28.625 3.135 1 95 96 SER A O 1
ATOM 767 N N . GLY A 1 97 ? 0.021 29.688 1.449 1 94.25 97 GLY A N 1
ATOM 768 C CA . GLY A 1 97 ? 1.247 30.172 0.829 1 94.25 97 GLY A CA 1
ATOM 769 C C . GLY A 1 97 ? 2.023 31.125 1.705 1 94.25 97 GLY A C 1
ATOM 770 O O . GLY A 1 97 ? 3.254 31.094 1.738 1 94.25 97 GLY A O 1
ATOM 771 N N . LEU A 1 98 ? 1.311 31.938 2.414 1 94.81 98 LEU A N 1
ATOM 772 C CA . LEU A 1 98 ? 1.938 32.906 3.307 1 94.81 98 LEU A CA 1
ATOM 773 C C . LEU A 1 98 ? 2.646 32.219 4.461 1 94.81 98 LEU A C 1
ATOM 775 O O . LEU A 1 98 ? 3.721 32.625 4.891 1 94.81 98 LEU A O 1
ATOM 779 N N . ALA A 1 99 ? 2.021 31.219 4.984 1 94.25 99 ALA A N 1
ATOM 780 C CA . ALA A 1 99 ? 2.641 30.438 6.055 1 94.25 99 ALA A CA 1
ATOM 781 C C . ALA A 1 99 ? 3.967 29.844 5.594 1 94.25 99 ALA A C 1
ATOM 783 O O . ALA A 1 99 ? 4.961 29.891 6.324 1 94.25 99 ALA A O 1
ATOM 784 N N . GLY A 1 100 ? 3.939 29.281 4.398 1 92.44 100 GLY A N 1
ATOM 785 C CA . GLY A 1 100 ? 5.176 28.75 3.844 1 92.44 100 GLY A CA 1
ATOM 786 C C . GLY A 1 100 ? 6.238 29.812 3.621 1 92.44 100 GLY A C 1
ATOM 787 O O . GLY A 1 100 ? 7.422 29.562 3.869 1 92.44 100 GLY A O 1
ATOM 788 N N . TYR A 1 101 ? 5.832 30.922 3.244 1 94.38 101 TYR A N 1
ATOM 789 C CA . TYR A 1 101 ? 6.75 32.031 2.957 1 94.38 101 TYR A CA 1
ATOM 790 C C . TYR A 1 101 ? 7.441 32.5 4.23 1 94.38 101 TYR A C 1
ATOM 792 O O . TYR A 1 101 ? 8.664 32.594 4.277 1 94.38 101 TYR A O 1
ATOM 800 N N . PHE A 1 102 ? 6.719 32.75 5.25 1 94.69 102 PHE A N 1
ATOM 801 C CA . PHE A 1 102 ? 7.281 33.25 6.496 1 94.69 102 PHE A CA 1
ATOM 802 C C . PHE A 1 102 ? 8.156 32.188 7.16 1 94.69 102 PHE A C 1
ATOM 804 O O . PHE A 1 102 ? 9.188 32.531 7.754 1 94.69 102 PHE A O 1
ATOM 811 N N . GLY A 1 103 ? 7.68 31.031 7.039 1 93.06 103 GLY A N 1
ATOM 812 C CA . GLY A 1 103 ? 8.492 29.953 7.586 1 93.06 103 GLY A CA 1
ATOM 813 C C . GLY A 1 103 ? 9.844 29.828 6.914 1 93.06 103 GLY A C 1
ATOM 814 O O . GLY A 1 103 ? 10.875 29.734 7.59 1 93.06 103 GLY A O 1
ATOM 815 N N . MET A 1 104 ? 9.859 29.828 5.621 1 94 104 MET A N 1
ATOM 816 C CA . MET A 1 104 ? 11.102 29.688 4.863 1 94 104 MET A CA 1
ATOM 817 C C . MET A 1 104 ? 12.023 30.875 5.082 1 94 104 MET A C 1
ATOM 819 O O . MET A 1 104 ? 13.234 30.703 5.234 1 94 104 MET A O 1
ATOM 823 N N . LYS A 1 105 ? 11.477 32.031 5.086 1 94.5 105 LYS A N 1
ATOM 824 C CA . LYS A 1 105 ? 12.273 33.25 5.312 1 94.5 105 LYS A CA 1
ATOM 825 C C . LYS A 1 105 ? 12.969 33.188 6.668 1 94.5 105 LYS A C 1
ATOM 827 O O . LYS A 1 105 ? 14.164 33.469 6.77 1 94.5 105 LYS A O 1
ATOM 832 N N . THR A 1 106 ? 12.281 32.812 7.625 1 95.56 106 THR A N 1
ATOM 833 C CA . THR A 1 106 ? 12.844 32.719 8.969 1 95.56 106 THR A CA 1
ATOM 834 C C . THR A 1 106 ? 13.953 31.672 9.016 1 95.56 106 THR A C 1
ATOM 836 O O . THR A 1 106 ? 15.016 31.906 9.586 1 95.56 106 THR A O 1
ATOM 839 N N . ALA A 1 107 ? 13.688 30.594 8.406 1 95.25 107 ALA A N 1
ATOM 840 C CA . ALA A 1 107 ? 14.641 29.484 8.438 1 95.25 107 ALA A CA 1
ATOM 841 C C . ALA A 1 107 ? 15.953 29.875 7.754 1 95.25 107 ALA A C 1
ATOM 843 O O . ALA A 1 107 ? 17.031 29.531 8.227 1 95.25 107 ALA A O 1
ATOM 844 N N . THR A 1 108 ? 15.898 30.578 6.637 1 94.62 108 THR A N 1
ATOM 845 C CA . THR A 1 108 ? 17.094 30.969 5.887 1 94.62 108 THR A CA 1
ATOM 846 C C . THR A 1 108 ? 17.922 31.984 6.672 1 94.62 108 THR A C 1
ATOM 848 O O . THR A 1 108 ? 19.141 32.031 6.523 1 94.62 108 THR A O 1
ATOM 851 N N . TYR A 1 109 ? 17.312 32.719 7.492 1 96.06 109 TYR A N 1
ATOM 852 C CA . TYR A 1 109 ? 18.031 33.688 8.312 1 96.06 109 TYR A CA 1
ATOM 853 C C . TYR A 1 109 ? 18.594 33.031 9.562 1 96.06 109 TYR A C 1
ATOM 855 O O . TYR A 1 109 ? 19.547 33.531 10.156 1 96.06 109 TYR A O 1
ATOM 863 N N . ALA A 1 110 ? 18.031 31.969 9.93 1 96.38 110 ALA A N 1
ATOM 864 C CA . ALA A 1 110 ? 18.359 31.359 11.227 1 96.38 110 ALA A CA 1
ATOM 865 C C . ALA A 1 110 ? 19.547 30.438 11.109 1 96.38 110 ALA A C 1
ATOM 867 O O . ALA A 1 110 ? 20.266 30.203 12.086 1 96.38 110 ALA A O 1
ATOM 868 N N . SER A 1 111 ? 19.812 29.922 9.961 1 95 111 SER A N 1
ATOM 869 C CA . SER A 1 111 ? 20.781 28.844 9.797 1 95 111 SER A CA 1
ATOM 870 C C . SER A 1 111 ? 22.188 29.328 10.156 1 95 111 SER A C 1
ATOM 872 O O . SER A 1 111 ? 22.906 28.672 10.922 1 95 111 SER A O 1
ATOM 874 N N . ALA A 1 112 ? 22.641 30.438 9.602 1 95.62 112 ALA A N 1
ATOM 875 C CA . ALA A 1 112 ? 23.969 30.969 9.891 1 95.62 112 ALA A CA 1
ATOM 876 C C . ALA A 1 112 ? 24.094 31.391 11.352 1 95.62 112 ALA A C 1
ATOM 878 O O . ALA A 1 112 ? 25.141 31.234 11.969 1 95.62 112 ALA A O 1
ATOM 879 N N . ARG A 1 113 ? 23.094 31.859 11.938 1 97.12 113 ARG A N 1
ATOM 880 C CA . ARG A 1 113 ? 23.062 32.281 13.328 1 97.12 113 ARG A CA 1
ATOM 881 C C . ARG A 1 113 ? 23.125 31.094 14.273 1 97.12 113 ARG A C 1
ATOM 883 O O . ARG A 1 113 ? 23.719 31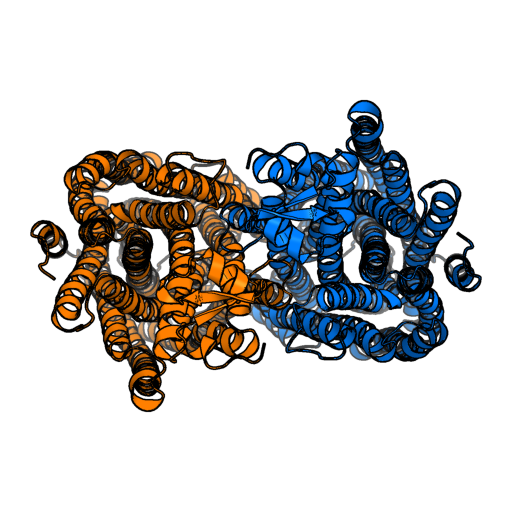.172 15.344 1 97.12 113 ARG A O 1
ATOM 890 N N . THR A 1 114 ? 22.484 30.062 13.852 1 96.25 114 THR A N 1
ATOM 891 C CA . THR A 1 114 ? 22.562 28.828 14.617 1 96.25 114 THR A CA 1
ATOM 892 C C . THR A 1 114 ? 23.984 28.266 14.602 1 96.25 114 THR A C 1
ATOM 894 O O . THR A 1 114 ? 24.484 27.812 15.633 1 96.25 114 THR A O 1
ATOM 897 N N . ALA A 1 115 ? 24.578 28.297 13.398 1 95.94 115 ALA A N 1
ATOM 898 C CA . ALA A 1 115 ? 25.953 27.844 13.297 1 95.94 115 ALA A CA 1
ATOM 899 C C . ALA A 1 115 ? 26.875 28.703 14.164 1 95.94 115 ALA A C 1
ATOM 901 O O . ALA A 1 115 ? 27.797 28.188 14.812 1 95.94 115 ALA A O 1
ATOM 902 N N . ASN A 1 116 ? 26.656 29.922 14.125 1 96.56 116 ASN A N 1
ATOM 903 C CA . ASN A 1 116 ? 27.469 30.828 14.938 1 96.56 116 ASN A CA 1
ATOM 904 C C . ASN A 1 116 ? 27.25 30.594 16.422 1 96.56 116 ASN A C 1
ATOM 906 O O . ASN A 1 116 ? 28.188 30.656 17.219 1 96.56 116 ASN A O 1
ATOM 910 N N . ALA A 1 117 ? 26.031 30.438 16.797 1 94.88 117 ALA A N 1
ATOM 911 C CA . ALA A 1 117 ? 25.703 30.141 18.188 1 94.88 117 ALA A CA 1
ATOM 912 C C . ALA A 1 117 ? 26.344 28.828 18.641 1 94.88 117 ALA A C 1
ATOM 914 O O . ALA A 1 117 ? 26.75 28.688 19.797 1 94.88 117 ALA A O 1
ATOM 915 N N . ALA A 1 118 ? 26.422 27.891 17.734 1 93.5 118 ALA A N 1
ATOM 916 C CA . ALA A 1 118 ? 27 26.578 18.031 1 93.5 118 ALA A CA 1
ATOM 917 C C . ALA A 1 118 ? 28.516 26.672 18.234 1 93.5 118 ALA A C 1
ATOM 919 O O . ALA A 1 118 ? 29.125 25.781 18.812 1 93.5 118 ALA A O 1
ATOM 920 N N . ARG A 1 119 ? 29.125 27.75 17.719 1 93.94 119 ARG A N 1
ATOM 921 C CA . ARG A 1 119 ? 30.547 27.984 17.969 1 93.94 119 ARG A CA 1
ATOM 922 C C . ARG A 1 119 ? 30.797 28.234 19.453 1 93.94 119 ARG A C 1
ATOM 924 O O . ARG A 1 119 ? 31.875 27.922 19.969 1 93.94 119 ARG A O 1
ATOM 931 N N . GLN A 1 120 ? 29.797 28.719 20.062 1 91.44 120 GLN A N 1
ATOM 932 C CA . GLN A 1 120 ? 29.938 29.047 21.469 1 91.44 120 GLN A CA 1
ATOM 933 C C . GLN A 1 120 ? 29.562 27.859 22.359 1 91.44 120 GLN A C 1
ATOM 935 O O . GLN A 1 120 ? 30.297 27.484 23.266 1 91.44 120 GLN A O 1
ATOM 940 N N . SER A 1 121 ? 28.328 27.391 22.094 1 90.88 121 SER A N 1
ATOM 941 C CA . SER A 1 121 ? 27.875 26.234 22.875 1 90.88 121 SER A CA 1
ATOM 942 C C . SER A 1 121 ? 26.766 25.484 22.156 1 90.88 121 SER A C 1
ATOM 944 O O . SER A 1 121 ? 26.062 26.062 21.312 1 90.88 121 SER A O 1
ATOM 946 N N . LEU A 1 122 ? 26.625 24.234 22.562 1 90.06 122 LEU A N 1
ATOM 947 C CA . LEU A 1 122 ? 25.562 23.391 22.016 1 90.06 122 LEU A CA 1
ATOM 948 C C . LEU A 1 122 ? 24.188 23.906 22.438 1 90.06 122 LEU A C 1
ATOM 950 O O . LEU A 1 122 ? 23.25 23.891 21.641 1 90.06 122 LEU A O 1
ATOM 954 N N . ASP A 1 123 ? 24.109 24.375 23.625 1 89.5 123 ASP A N 1
ATOM 955 C CA . ASP A 1 123 ? 22.844 24.859 24.172 1 89.5 123 ASP A CA 1
ATOM 956 C C . ASP A 1 123 ? 22.375 26.125 23.438 1 89.5 123 ASP A C 1
ATOM 958 O O . ASP A 1 123 ? 21.188 26.281 23.141 1 89.5 123 ASP A O 1
ATOM 962 N N . ARG A 1 124 ? 23.266 26.984 23.203 1 91 124 ARG A N 1
ATOM 963 C CA . ARG A 1 124 ? 22.906 28.219 22.5 1 91 124 ARG A CA 1
ATOM 964 C C . ARG A 1 124 ? 22.469 27.922 21.062 1 91 124 ARG A C 1
ATOM 966 O O . ARG A 1 124 ? 21.547 28.562 20.547 1 91 124 ARG A O 1
ATOM 973 N N . GLY A 1 125 ? 23.203 27 20.469 1 91.62 125 GLY A N 1
ATOM 974 C CA . GLY A 1 125 ? 22.797 26.578 19.125 1 91.62 125 GLY A CA 1
ATOM 975 C C . GLY A 1 125 ? 21.391 26 19.078 1 91.62 125 GLY A C 1
ATOM 976 O O . GLY A 1 125 ? 20.609 26.328 18.203 1 91.62 125 GLY A O 1
ATOM 977 N N . LEU A 1 126 ? 21.109 25.172 20.062 1 90.88 126 LEU A N 1
ATOM 978 C CA . LEU A 1 126 ? 19.797 24.547 20.141 1 90.88 126 LEU A CA 1
ATOM 979 C C . LEU A 1 126 ? 18.719 25.594 20.375 1 90.88 126 LEU A C 1
ATOM 981 O O . LEU A 1 126 ? 17.656 25.516 19.75 1 90.88 126 LEU A O 1
ATOM 985 N N . LYS A 1 127 ? 18.969 26.5 21.188 1 89.94 127 LYS A N 1
ATOM 986 C CA . LYS A 1 127 ? 17.984 27.531 21.516 1 89.94 127 LYS A CA 1
ATOM 987 C C . LYS A 1 127 ? 17.656 28.391 20.312 1 89.94 127 LYS A C 1
ATOM 989 O O . LYS A 1 127 ? 16.484 28.688 20.047 1 89.94 127 LYS A O 1
ATOM 994 N N . VAL A 1 128 ? 18.672 28.797 19.578 1 92.5 128 VAL A N 1
ATOM 995 C CA . VAL A 1 128 ? 18.453 29.656 18.406 1 92.5 128 VAL A CA 1
ATOM 996 C C . VAL A 1 128 ? 17.688 28.875 17.344 1 92.5 128 VAL A C 1
ATOM 998 O O . VAL A 1 128 ? 16.734 29.391 16.766 1 92.5 128 VAL A O 1
ATOM 1001 N N . ALA A 1 129 ? 18.109 27.688 17.141 1 93.69 129 ALA A N 1
ATOM 1002 C CA . ALA A 1 129 ? 17.453 26.859 16.125 1 93.69 129 ALA A CA 1
ATOM 1003 C C . ALA A 1 129 ? 16 26.562 16.484 1 93.69 129 ALA A C 1
ATOM 1005 O O . ALA A 1 129 ? 15.102 26.703 15.656 1 93.69 129 ALA A O 1
ATOM 1006 N N . PHE A 1 130 ? 15.742 26.188 17.703 1 92.31 130 PHE A N 1
ATOM 1007 C CA . PHE A 1 130 ? 14.406 25.797 18.141 1 92.31 130 PHE A CA 1
ATOM 1008 C C . PHE A 1 130 ? 13.469 27 18.156 1 92.31 130 PHE A C 1
ATOM 1010 O O . PHE A 1 130 ? 12.312 26.891 17.734 1 92.31 130 PHE A O 1
ATOM 1017 N N . ARG A 1 131 ? 13.883 28.094 18.672 1 92.12 131 ARG A N 1
ATOM 1018 C CA . ARG A 1 131 ? 13.047 29.281 18.734 1 92.12 131 ARG A CA 1
ATOM 1019 C C . ARG A 1 131 ? 12.734 29.797 17.328 1 92.12 131 ARG A C 1
ATOM 1021 O O . ARG A 1 131 ? 11.656 30.359 17.094 1 92.12 131 ARG A O 1
ATOM 1028 N N . SER A 1 132 ? 13.703 29.672 16.469 1 94.25 132 SER A N 1
ATOM 1029 C CA . SER A 1 132 ? 13.43 30.031 15.078 1 94.25 132 SER A CA 1
ATOM 1030 C C . SER A 1 132 ? 12.383 29.094 14.469 1 94.25 132 SER A C 1
ATOM 1032 O O . SER A 1 132 ? 11.539 29.531 13.688 1 94.25 132 SER A O 1
ATOM 1034 N N . GLY A 1 133 ? 12.477 27.828 14.789 1 93.81 133 GLY A N 1
ATOM 1035 C CA . GLY A 1 133 ? 11.445 26.906 14.352 1 93.81 133 GLY A CA 1
ATOM 1036 C C . GLY A 1 133 ? 10.078 27.219 14.922 1 93.81 133 GLY A C 1
ATOM 1037 O O . GLY A 1 133 ? 9.055 26.984 14.273 1 93.81 133 GLY A O 1
ATOM 1038 N N . ALA A 1 134 ? 10.062 27.719 16.125 1 94.5 134 ALA A N 1
ATOM 1039 C CA . ALA A 1 134 ? 8.812 28.078 16.797 1 94.5 134 ALA A CA 1
ATOM 1040 C C . ALA A 1 134 ? 8.078 29.172 16.016 1 94.5 134 ALA A C 1
ATOM 1042 O O . ALA A 1 134 ? 6.848 29.234 16.047 1 94.5 134 ALA A O 1
ATOM 1043 N N . VAL A 1 135 ? 8.828 29.984 15.289 1 95.88 135 VAL A N 1
ATOM 1044 C CA . VAL A 1 135 ? 8.203 31.016 14.461 1 95.88 135 VAL A CA 1
ATOM 1045 C C . VAL A 1 135 ? 7.293 30.359 13.43 1 95.88 135 VAL A C 1
ATOM 1047 O O . VAL A 1 135 ? 6.145 30.766 13.25 1 95.88 135 VAL A O 1
ATOM 1050 N N . MET A 1 136 ? 7.785 29.375 12.797 1 94.81 136 MET A N 1
ATOM 1051 C CA . MET A 1 136 ? 6.988 28.656 11.805 1 94.81 136 MET A CA 1
ATOM 1052 C C . MET A 1 136 ? 5.746 28.047 12.438 1 94.81 136 MET A C 1
ATOM 1054 O O . MET A 1 136 ? 4.645 28.188 11.898 1 94.81 136 MET A O 1
ATOM 1058 N N . GLY A 1 137 ? 5.902 27.375 13.531 1 95.06 137 GLY A N 1
ATOM 1059 C CA . GLY A 1 137 ? 4.773 26.75 14.203 1 95.06 137 GLY A CA 1
ATOM 1060 C C . GLY A 1 137 ? 3.688 27.734 14.578 1 95.06 137 GLY A C 1
ATOM 1061 O O . GLY A 1 137 ? 2.506 27.5 14.328 1 95.06 137 GLY A O 1
ATOM 1062 N N . LEU A 1 138 ? 4.078 28.844 15.133 1 97.06 138 LEU A N 1
ATOM 1063 C CA . LEU A 1 138 ? 3.125 29.844 15.602 1 97.06 138 LEU A CA 1
ATOM 1064 C C . LEU A 1 138 ? 2.488 30.578 14.43 1 97.06 138 LEU A C 1
ATOM 1066 O O . LEU A 1 138 ? 1.321 30.969 14.5 1 97.06 138 LEU A O 1
ATOM 1070 N N . VAL A 1 139 ? 3.232 30.734 13.352 1 97.19 139 VAL A N 1
ATOM 1071 C CA . VAL A 1 139 ? 2.68 31.375 12.156 1 97.19 139 VAL A CA 1
ATOM 1072 C C . VAL A 1 139 ? 1.599 30.484 11.555 1 97.19 139 VAL A C 1
ATOM 1074 O O . VAL A 1 139 ? 0.538 30.969 11.148 1 97.19 139 VAL A O 1
ATOM 1077 N N . VAL A 1 140 ? 1.826 29.234 11.492 1 96.56 140 VAL A N 1
ATOM 1078 C CA . VAL A 1 140 ? 0.886 28.297 10.898 1 96.56 140 VAL A CA 1
ATOM 1079 C C . VAL A 1 140 ? -0.417 28.281 11.695 1 96.56 140 VAL A C 1
ATOM 1081 O O . VAL A 1 140 ? -1.499 28.453 11.133 1 96.56 140 VAL A O 1
ATOM 1084 N N . VAL A 1 141 ? -0.323 28.078 13.008 1 97.38 141 VAL A N 1
ATOM 1085 C CA . VAL A 1 141 ? -1.529 27.984 13.82 1 97.38 141 VAL A CA 1
ATOM 1086 C C . VAL A 1 141 ? -2.191 29.359 13.93 1 97.38 141 VAL A C 1
ATOM 1088 O O . VAL A 1 141 ? -3.418 29.453 14.016 1 97.38 141 VAL A O 1
ATOM 1091 N N . GLY A 1 142 ? -1.366 30.422 13.992 1 97.44 142 GLY A N 1
ATOM 1092 C CA . GLY A 1 142 ? -1.898 31.766 14.07 1 97.44 142 GLY A CA 1
ATOM 1093 C C . GLY A 1 142 ? -2.652 32.188 12.82 1 97.44 142 GLY A C 1
ATOM 1094 O O . GLY A 1 142 ? -3.773 32.688 12.906 1 97.44 142 GLY A O 1
ATOM 1095 N N . LEU A 1 143 ? -2.094 31.984 11.664 1 96.81 143 LEU A N 1
ATOM 1096 C CA . LEU A 1 143 ? -2.754 32.312 10.406 1 96.81 143 LEU A CA 1
ATOM 1097 C C . LEU A 1 143 ? -3.965 31.422 10.172 1 96.81 143 LEU A C 1
ATOM 1099 O O . LEU A 1 143 ? -4.965 31.875 9.594 1 96.81 143 LEU A O 1
ATOM 1103 N N . GLY A 1 144 ? -3.852 30.172 10.555 1 95.69 144 GLY A N 1
ATOM 1104 C CA . GLY A 1 144 ? -4.977 29.266 10.406 1 95.69 144 GLY A CA 1
ATOM 1105 C C . GLY A 1 144 ? -6.215 29.719 11.148 1 95.69 144 GLY A C 1
ATOM 1106 O O . GLY A 1 144 ? -7.293 29.844 10.562 1 95.69 144 GLY A O 1
ATOM 1107 N N . LEU A 1 145 ? -6.07 30.031 12.43 1 96.56 145 LEU A N 1
ATOM 1108 C CA . LEU A 1 145 ? -7.207 30.453 13.242 1 96.56 145 LEU A CA 1
ATOM 1109 C C . LEU A 1 145 ? -7.695 31.828 12.82 1 96.56 145 LEU A C 1
ATOM 1111 O O . LEU A 1 145 ? -8.891 32.125 12.93 1 96.56 145 LEU A O 1
ATOM 1115 N N . LEU A 1 146 ? -6.766 32.625 12.367 1 95.81 146 LEU A N 1
ATOM 1116 C CA . LEU A 1 146 ? -7.164 33.938 11.867 1 95.81 146 LEU A CA 1
ATOM 1117 C C . LEU A 1 146 ? -8.07 33.781 10.648 1 95.81 146 LEU A C 1
ATOM 1119 O O . LEU A 1 146 ? -9.102 34.469 10.562 1 95.81 146 LEU A O 1
ATOM 1123 N N . ASP A 1 147 ? -7.633 33.031 9.766 1 94.75 147 ASP A N 1
ATOM 1124 C CA . ASP A 1 147 ? -8.422 32.781 8.562 1 94.75 147 ASP A CA 1
ATOM 1125 C C . ASP A 1 147 ? -9.797 32.219 8.906 1 94.75 147 ASP A C 1
ATOM 1127 O O . ASP A 1 147 ? -10.812 32.688 8.383 1 94.75 147 ASP A O 1
ATOM 1131 N N . ILE A 1 148 ? -9.891 31.266 9.797 1 94.75 148 ILE A N 1
ATOM 1132 C CA . ILE A 1 148 ? -11.141 30.641 10.195 1 94.75 148 ILE A CA 1
ATOM 1133 C C . ILE A 1 148 ? -12.047 31.656 10.883 1 94.75 148 ILE A C 1
ATOM 1135 O O . ILE A 1 148 ? -13.234 31.75 10.586 1 94.75 148 ILE A O 1
ATOM 1139 N N . SER A 1 149 ? -11.469 32.469 11.805 1 94.88 149 SER A N 1
ATOM 1140 C CA . SER A 1 149 ? -12.242 33.469 12.531 1 94.88 149 SER A CA 1
ATOM 1141 C C . SER A 1 149 ? -12.742 34.562 11.594 1 94.88 149 SER A C 1
ATOM 1143 O O . SER A 1 149 ? -13.883 35.031 11.711 1 94.88 149 SER A O 1
ATOM 1145 N N . PHE A 1 150 ? -11.898 34.938 10.734 1 92.88 150 PHE A N 1
ATOM 1146 C CA . PHE A 1 150 ? -12.25 35.969 9.773 1 92.88 150 PHE A CA 1
ATOM 1147 C C . PHE A 1 150 ? -13.438 35.562 8.914 1 92.88 150 PHE A C 1
ATOM 1149 O O . PHE A 1 150 ? -14.414 36.312 8.797 1 92.88 150 PHE A O 1
ATOM 1156 N N . TRP A 1 151 ? -13.445 34.469 8.367 1 92.12 151 TRP A N 1
ATOM 1157 C CA . TRP A 1 151 ? -14.492 34.031 7.457 1 92.12 151 TRP A CA 1
ATOM 1158 C C . TRP A 1 151 ? -15.766 33.656 8.219 1 92.12 151 TRP A C 1
ATOM 1160 O O . TRP A 1 151 ? -16.875 33.812 7.707 1 92.12 151 TRP A O 1
ATOM 1170 N N . TYR A 1 152 ? -15.578 33.094 9.445 1 93.62 152 TYR A N 1
ATOM 1171 C CA . TYR A 1 152 ? -16.766 32.844 10.258 1 93.62 152 TYR A CA 1
ATOM 1172 C C . TYR A 1 152 ? -17.547 34.156 10.469 1 93.62 152 TYR A C 1
ATOM 1174 O O . TYR A 1 152 ? -18.781 34.156 10.336 1 93.62 152 TYR A O 1
ATOM 1182 N N . VAL A 1 153 ? -16.875 35.219 10.742 1 93.44 153 VAL A N 1
ATOM 1183 C CA . VAL A 1 153 ? -17.531 36.5 11.008 1 93.44 153 VAL A CA 1
ATOM 1184 C C . VAL A 1 153 ? -18.141 37.062 9.719 1 93.44 153 VAL A C 1
ATOM 1186 O O . VAL A 1 153 ? -19.281 37.531 9.719 1 93.44 153 VAL A O 1
ATOM 1189 N N . ILE A 1 154 ? -17.453 36.938 8.633 1 92.56 154 ILE A N 1
ATOM 1190 C CA . ILE A 1 154 ? -17.906 37.5 7.355 1 92.56 154 ILE A CA 1
ATOM 1191 C C . ILE A 1 154 ? -19.141 36.719 6.875 1 92.56 154 ILE A C 1
ATOM 1193 O O . ILE A 1 154 ? -20.125 37.312 6.461 1 92.56 154 ILE A O 1
ATOM 1197 N N . LEU A 1 155 ? -19.062 35.438 6.883 1 92.12 155 LEU A N 1
ATOM 1198 C CA . LEU A 1 155 ? -20.156 34.594 6.391 1 92.12 155 LEU A CA 1
ATOM 1199 C C . LEU A 1 155 ? -21.375 34.719 7.312 1 92.12 155 LEU A C 1
ATOM 1201 O O . LEU A 1 155 ? -22.516 34.625 6.852 1 92.12 155 LEU A O 1
ATOM 1205 N N . ASN A 1 156 ? -21.078 34.781 8.648 1 91.19 156 ASN A N 1
ATOM 1206 C CA . ASN A 1 156 ? -22.188 35 9.578 1 91.19 156 ASN A CA 1
ATOM 1207 C C . ASN A 1 156 ? -22.953 36.281 9.266 1 91.19 156 ASN A C 1
ATOM 1209 O O . ASN A 1 156 ? -24.172 36.312 9.453 1 91.19 156 ASN A O 1
ATOM 1213 N N . HIS A 1 157 ? -22.328 37.219 8.758 1 90.44 157 HIS A N 1
ATOM 1214 C CA . HIS A 1 157 ? -22.953 38.5 8.461 1 90.44 157 HIS A CA 1
ATOM 1215 C C . HIS A 1 157 ? -23.656 38.469 7.105 1 90.44 157 HIS A C 1
ATOM 1217 O O . HIS A 1 157 ? -24.75 39.031 6.949 1 90.44 157 HIS A O 1
ATOM 1223 N N . PHE A 1 158 ? -23.125 37.781 6.117 1 88.12 158 PHE A N 1
ATOM 1224 C CA . PHE A 1 158 ? -23.594 37.938 4.742 1 88.12 158 PHE A CA 1
ATOM 1225 C C . PHE A 1 158 ? -24.5 36.781 4.348 1 88.12 158 PHE A C 1
ATOM 1227 O O . PHE A 1 158 ? -25.297 36.875 3.406 1 88.12 158 PHE A O 1
ATOM 1234 N N . VAL A 1 159 ? -24.375 35.688 4.965 1 84.12 159 VAL A N 1
ATOM 1235 C CA . VAL A 1 159 ? -25.234 34.562 4.609 1 84.12 159 VAL A CA 1
ATOM 1236 C C . VAL A 1 159 ? -26.641 34.781 5.195 1 84.12 159 VAL A C 1
ATOM 1238 O O . VAL A 1 159 ? -26.781 34.969 6.402 1 84.12 159 VAL A O 1
ATOM 1241 N N . GLU A 1 160 ? -27.656 34.75 4.336 1 79 160 GLU A N 1
ATOM 1242 C CA . GLU A 1 160 ? -29.016 35.094 4.73 1 79 160 GLU A CA 1
ATOM 1243 C C . GLU A 1 160 ? -29.891 33.875 4.84 1 79 160 GLU A C 1
ATOM 1245 O O . GLU A 1 160 ? -30.906 33.75 4.141 1 79 160 GLU A O 1
ATOM 1250 N N . VAL A 1 161 ? -29.453 32.906 5.355 1 75.81 161 VAL A N 1
ATOM 1251 C CA . VAL A 1 161 ? -30.266 31.719 5.613 1 75.81 161 VAL A CA 1
ATOM 1252 C C . VAL A 1 161 ? -30.75 31.734 7.059 1 75.81 161 VAL A C 1
ATOM 1254 O O . VAL A 1 161 ? -30.047 32.219 7.953 1 75.81 161 VAL A O 1
ATOM 1257 N N . ALA A 1 162 ? -32.031 31.484 7.207 1 70.25 162 ALA A N 1
ATOM 1258 C CA . ALA A 1 162 ? -32.594 31.547 8.547 1 70.25 162 ALA A CA 1
ATOM 1259 C C . ALA A 1 162 ? -32.625 30.172 9.203 1 70.25 162 ALA A C 1
ATOM 1261 O O . ALA A 1 162 ? -32.531 29.141 8.523 1 70.25 162 ALA A O 1
ATOM 1262 N N . GLY A 1 163 ? -32.469 30.094 10.469 1 72.62 163 GLY A N 1
ATOM 1263 C CA . GLY A 1 163 ? -32.719 28.875 11.234 1 72.62 163 GLY A CA 1
ATOM 1264 C C . GLY A 1 163 ? -31.453 28.047 11.414 1 72.62 163 GLY A C 1
ATOM 1265 O O . GLY A 1 163 ? -30.328 28.562 11.289 1 72.62 163 GLY A O 1
ATOM 1266 N N . PRO A 1 164 ? -31.641 26.828 11.781 1 77 164 PRO A N 1
ATOM 1267 C CA . PRO A 1 164 ? -30.516 25.922 12.07 1 77 164 PRO A CA 1
ATOM 1268 C C . PRO A 1 164 ? -29.688 25.625 10.828 1 77 164 PRO A C 1
ATOM 1270 O O . PRO A 1 164 ? -28.531 25.188 10.945 1 77 164 PRO A O 1
ATOM 1273 N N . GLN A 1 165 ? -30.188 25.938 9.758 1 79.88 165 GLN A N 1
ATOM 1274 C CA . GLN A 1 165 ? -29.5 25.625 8.516 1 79.88 165 GLN A CA 1
ATOM 1275 C C . GLN A 1 165 ? -28.406 26.656 8.219 1 79.88 165 GLN A C 1
ATOM 1277 O O . GLN A 1 165 ? -27.5 26.391 7.441 1 79.88 165 GLN A O 1
ATOM 1282 N N . LYS A 1 166 ? -28.469 27.781 8.828 1 85.44 166 LYS A N 1
ATOM 1283 C CA . LYS A 1 166 ? -27.5 28.844 8.578 1 85.44 166 LYS A CA 1
ATOM 1284 C C . LYS A 1 166 ? -26.094 28.406 8.953 1 85.44 166 LYS A C 1
ATOM 1286 O O . LYS A 1 166 ? -25.172 28.547 8.156 1 85.44 166 LYS A O 1
ATOM 1291 N N . LEU A 1 167 ? -25.969 27.797 10.125 1 88.44 167 LEU A N 1
ATOM 1292 C CA . LEU A 1 167 ? -24.641 27.391 10.602 1 88.44 167 LEU A CA 1
ATOM 1293 C C . LEU A 1 167 ? -24.109 26.234 9.766 1 88.44 167 LEU A C 1
ATOM 1295 O O . LEU A 1 167 ? -22.891 26.109 9.586 1 88.44 167 LEU A O 1
ATOM 1299 N N . VAL A 1 168 ? -25.016 25.438 9.273 1 86.12 168 VAL A N 1
ATOM 1300 C CA . VAL A 1 168 ? -24.609 24.328 8.422 1 86.12 168 VAL A CA 1
ATOM 1301 C C . VAL A 1 168 ? -24.031 24.859 7.113 1 86.12 168 VAL A C 1
ATOM 1303 O O . VAL A 1 168 ? -22.984 24.406 6.648 1 86.12 168 VAL A O 1
ATOM 1306 N N . VAL A 1 169 ? -24.641 25.844 6.57 1 85.06 169 VAL A N 1
ATOM 1307 C CA . VAL A 1 169 ? -24.203 26.438 5.312 1 85.06 169 VAL A CA 1
ATOM 1308 C C . VAL A 1 169 ? -22.875 27.172 5.523 1 85.06 169 VAL A C 1
ATOM 1310 O O . VAL A 1 169 ? -21.969 27.062 4.691 1 85.06 169 VAL A O 1
ATOM 1313 N N . ILE A 1 170 ? -22.781 27.828 6.621 1 89.56 170 ILE A N 1
ATOM 1314 C CA . ILE A 1 170 ? -21.578 28.594 6.922 1 89.56 170 ILE A CA 1
ATOM 1315 C C . ILE A 1 170 ? -20.391 27.641 7.074 1 89.56 170 ILE A C 1
ATOM 1317 O O . ILE A 1 170 ? -19.344 27.828 6.445 1 89.56 170 ILE A O 1
ATOM 1321 N N . THR A 1 171 ? -20.578 26.641 7.855 1 90.62 171 THR A N 1
ATOM 1322 C CA . THR A 1 171 ? -19.469 25.734 8.156 1 90.62 171 THR A CA 1
ATOM 1323 C C . THR A 1 171 ? -19.094 24.922 6.93 1 90.62 171 THR A C 1
ATOM 1325 O O . THR A 1 171 ? -17.906 24.625 6.715 1 90.62 171 THR A O 1
ATOM 1328 N N . THR A 1 172 ? -20.016 24.578 6.129 1 86.69 172 THR A N 1
ATOM 1329 C CA . THR A 1 172 ? -19.719 23.828 4.918 1 86.69 172 THR A CA 1
ATOM 1330 C C . THR A 1 172 ? -19.016 24.703 3.885 1 86.69 172 THR A C 1
ATOM 1332 O O . THR A 1 172 ? -18.172 24.234 3.135 1 86.69 172 THR A O 1
ATOM 1335 N N . THR A 1 173 ? -19.453 25.922 3.877 1 87.25 173 THR A N 1
ATOM 1336 C CA . THR A 1 173 ? -18.781 26.875 2.984 1 87.25 173 THR A CA 1
ATOM 1337 C C . THR A 1 173 ? -17.328 27.078 3.414 1 87.25 173 THR A C 1
ATOM 1339 O O . THR A 1 173 ? -16.422 27.141 2.574 1 87.25 173 THR A O 1
ATOM 1342 N N . MET A 1 174 ? -17.141 27.156 4.668 1 91.69 174 MET A N 1
ATOM 1343 C CA . MET A 1 174 ? -15.797 27.359 5.191 1 91.69 174 MET A CA 1
ATOM 1344 C C . MET A 1 174 ? -14.922 26.156 4.887 1 91.69 174 MET A C 1
ATOM 1346 O O . MET A 1 174 ? -13.703 26.281 4.727 1 91.69 174 MET A O 1
ATOM 1350 N N . LEU A 1 175 ? -15.539 25.031 4.77 1 88.81 175 LEU A N 1
ATOM 1351 C CA . LEU A 1 175 ? -14.797 23.828 4.445 1 88.81 175 LEU A CA 1
ATOM 1352 C C . LEU A 1 175 ? -14.133 23.938 3.078 1 88.81 175 LEU A C 1
ATOM 1354 O O . LEU A 1 175 ? -13.078 23.344 2.846 1 88.81 175 LEU A O 1
ATOM 1358 N N . THR A 1 176 ? -14.664 24.688 2.223 1 84.75 176 THR A N 1
ATOM 1359 C CA . THR A 1 176 ? -14.133 24.844 0.87 1 84.75 176 THR A CA 1
ATOM 1360 C C . THR A 1 176 ? -12.828 25.641 0.88 1 84.75 176 THR A C 1
ATOM 1362 O O . THR A 1 176 ? -12.047 25.562 -0.064 1 84.75 176 THR A O 1
ATOM 1365 N N . PHE A 1 177 ? -12.609 26.375 1.987 1 87.94 177 PHE A N 1
ATOM 1366 C CA . PHE A 1 177 ? -11.32 27.047 2.16 1 87.94 177 PHE A CA 1
ATOM 1367 C C . PHE A 1 177 ? -10.203 26.016 2.285 1 87.94 177 PHE A C 1
ATOM 1369 O O . PHE A 1 177 ? -9.062 26.281 1.887 1 87.94 177 PHE A O 1
ATOM 1376 N N . GLY A 1 178 ? -10.586 24.891 2.812 1 89 178 GLY A N 1
ATOM 1377 C CA . GLY A 1 178 ? -9.625 23.812 2.961 1 89 178 GLY A CA 1
ATOM 1378 C C . GLY A 1 178 ? -9.086 23.297 1.635 1 89 178 GLY A C 1
ATOM 1379 O O . GLY A 1 178 ? -7.934 22.875 1.546 1 89 178 GLY A O 1
ATOM 1380 N N . MET A 1 179 ? -9.867 23.438 0.604 1 91.31 179 MET A N 1
ATOM 1381 C CA . MET A 1 179 ? -9.438 22.969 -0.706 1 91.31 179 MET A CA 1
ATOM 1382 C C . MET A 1 179 ? -8.305 23.828 -1.253 1 91.31 179 MET A C 1
ATOM 1384 O O . MET A 1 179 ? -7.363 23.328 -1.862 1 91.31 179 MET A O 1
ATOM 1388 N N . GLY A 1 180 ? -8.492 25.125 -1.089 1 93.69 180 GLY A N 1
ATOM 1389 C CA . GLY A 1 180 ? -7.418 26.016 -1.501 1 93.69 180 GLY A CA 1
ATOM 1390 C C . GLY A 1 180 ? -6.113 25.75 -0.768 1 93.69 180 GLY A C 1
ATOM 1391 O O . GLY A 1 180 ? -5.047 25.719 -1.382 1 93.69 180 GLY A O 1
ATOM 1392 N N . ALA A 1 181 ? -6.215 25.625 0.529 1 94.88 181 ALA A N 1
ATOM 1393 C CA . ALA A 1 181 ? -5.039 25.344 1.349 1 94.88 181 ALA A CA 1
ATOM 1394 C C . ALA A 1 181 ? -4.398 24.016 0.939 1 94.88 181 ALA A C 1
ATOM 1396 O O . ALA A 1 181 ? -3.174 23.906 0.859 1 94.88 181 ALA A O 1
ATOM 1397 N N . SER A 1 182 ? -5.211 23.062 0.659 1 94.31 182 SER A N 1
ATOM 1398 C CA . SER A 1 182 ? -4.707 21.75 0.286 1 94.31 182 SER A CA 1
ATOM 1399 C C . SER A 1 182 ? -4.027 21.781 -1.079 1 94.31 182 SER A C 1
ATOM 1401 O O . SER A 1 182 ? -3.02 21.109 -1.292 1 94.31 182 SER A O 1
ATOM 1403 N N . THR A 1 183 ? -4.59 22.484 -1.992 1 94.5 183 THR A N 1
ATOM 1404 C CA . THR A 1 183 ? -3.998 22.594 -3.32 1 94.5 183 THR A CA 1
ATOM 1405 C C . THR A 1 183 ? -2.625 23.25 -3.244 1 94.5 183 THR A C 1
ATOM 1407 O O . THR A 1 183 ? -1.661 22.766 -3.836 1 94.5 183 THR A O 1
ATOM 1410 N N . GLN A 1 184 ? -2.596 24.312 -2.527 1 94.81 184 GLN A N 1
ATOM 1411 C CA . GLN A 1 184 ? -1.316 24.984 -2.332 1 94.81 184 GLN A CA 1
ATOM 1412 C C . GLN A 1 184 ? -0.311 24.062 -1.644 1 94.81 184 GLN A C 1
ATOM 1414 O O . GLN A 1 184 ? 0.865 24.047 -2.012 1 94.81 184 GLN A O 1
ATOM 1419 N N . ALA A 1 185 ? -0.748 23.375 -0.631 1 94 185 ALA A N 1
ATOM 1420 C CA . ALA A 1 185 ? 0.12 22.484 0.123 1 94 185 ALA A CA 1
ATOM 1421 C C . ALA A 1 185 ? 0.661 21.359 -0.768 1 94 185 ALA A C 1
ATOM 1423 O O . ALA A 1 185 ? 1.811 20.953 -0.618 1 94 185 ALA A O 1
ATOM 1424 N N . LEU A 1 186 ? -0.155 20.891 -1.659 1 94 186 LEU A N 1
ATOM 1425 C CA . LEU A 1 186 ? 0.276 19.812 -2.541 1 94 186 LEU A CA 1
ATOM 1426 C C . LEU A 1 186 ? 1.396 20.281 -3.465 1 94 186 LEU A C 1
ATOM 1428 O O . LEU A 1 186 ? 2.41 19.594 -3.613 1 94 186 LEU A O 1
ATOM 1432 N N . PHE A 1 187 ? 1.24 21.422 -4.059 1 93.12 187 PHE A N 1
ATOM 1433 C CA . PHE A 1 187 ? 2.266 21.938 -4.957 1 93.12 187 PHE A CA 1
ATOM 1434 C C . PHE A 1 187 ? 3.547 22.25 -4.191 1 93.12 187 PHE A C 1
ATOM 1436 O O . PHE A 1 187 ? 4.648 22 -4.691 1 93.12 187 PHE A O 1
ATOM 1443 N N . ALA A 1 188 ? 3.336 22.75 -3.035 1 92.88 188 ALA A N 1
ATOM 1444 C CA . ALA A 1 188 ? 4.496 23.109 -2.225 1 92.88 188 ALA A CA 1
ATOM 1445 C C . ALA A 1 188 ? 5.262 21.859 -1.778 1 92.88 188 ALA A C 1
ATOM 1447 O O . ALA A 1 188 ? 6.492 21.828 -1.833 1 92.88 188 ALA A O 1
ATOM 1448 N N . ARG A 1 189 ? 4.555 20.891 -1.354 1 92.06 189 ARG A N 1
ATOM 1449 C CA . ARG A 1 189 ? 5.199 19.703 -0.809 1 92.06 189 ARG A CA 1
ATOM 1450 C C . ARG A 1 189 ? 5.797 18.844 -1.919 1 92.06 189 ARG A C 1
ATOM 1452 O O . ARG A 1 189 ? 6.891 18.297 -1.77 1 92.06 189 ARG A O 1
ATOM 1459 N N . VAL A 1 190 ? 5.102 18.625 -3.012 1 93.31 190 VAL A N 1
ATOM 1460 C CA . VAL A 1 190 ? 5.586 17.812 -4.117 1 93.31 190 VAL A CA 1
ATOM 1461 C C . VAL A 1 190 ? 6.723 18.547 -4.836 1 93.31 190 VAL A C 1
ATOM 1463 O O . VAL A 1 190 ? 7.793 17.969 -5.059 1 93.31 190 VAL A O 1
ATOM 1466 N N . GLY A 1 191 ? 6.488 19.781 -5.203 1 93.06 191 GLY A N 1
ATOM 1467 C CA . GLY A 1 191 ? 7.531 20.562 -5.863 1 93.06 191 GLY A CA 1
ATOM 1468 C C . GLY A 1 191 ? 8.773 20.734 -5.008 1 93.06 191 GLY A C 1
ATOM 1469 O O . GLY A 1 191 ? 9.891 20.547 -5.48 1 93.06 191 GLY A O 1
ATOM 1470 N N . GLY A 1 192 ? 8.555 21.172 -3.814 1 92.56 192 GLY A N 1
ATOM 1471 C CA . GLY A 1 192 ? 9.672 21.328 -2.895 1 92.56 192 GLY A CA 1
ATOM 1472 C C . GLY A 1 192 ? 10.398 20.031 -2.613 1 92.56 192 GLY A C 1
ATOM 1473 O O . GLY A 1 192 ? 11.625 20.016 -2.469 1 92.56 192 GLY A O 1
ATOM 1474 N N . GLY A 1 193 ? 9.68 18.969 -2.486 1 92.19 193 GLY A N 1
ATOM 1475 C CA . GLY A 1 193 ? 10.289 17.672 -2.256 1 92.19 193 GLY A CA 1
ATOM 1476 C C . GLY A 1 193 ? 11.148 17.203 -3.416 1 92.19 193 GLY A C 1
ATOM 1477 O O . GLY A 1 193 ? 12.234 16.672 -3.211 1 92.19 193 GLY A O 1
ATOM 1478 N N . ILE A 1 194 ? 10.688 17.375 -4.609 1 92.69 194 ILE A N 1
ATOM 1479 C CA . ILE A 1 194 ? 11.445 16.984 -5.797 1 92.69 194 ILE A CA 1
ATOM 1480 C C . ILE A 1 194 ? 12.727 17.812 -5.871 1 92.69 194 ILE A C 1
ATOM 1482 O O . ILE A 1 194 ? 13.805 17.266 -6.125 1 92.69 194 ILE A O 1
ATOM 1486 N N . TYR A 1 195 ? 12.625 19.031 -5.559 1 93.25 195 TYR A N 1
ATOM 1487 C CA . TYR A 1 195 ? 13.805 19.906 -5.551 1 93.25 195 TYR A CA 1
ATOM 1488 C C . TYR A 1 195 ? 14.828 19.422 -4.527 1 93.25 195 TYR A C 1
ATOM 1490 O O . TYR A 1 195 ? 16 19.234 -4.855 1 93.25 195 TYR A O 1
ATOM 1498 N N . THR A 1 196 ? 14.367 19.266 -3.346 1 91 196 THR A N 1
ATOM 1499 C CA . THR A 1 196 ? 15.242 18.938 -2.219 1 91 196 THR A CA 1
ATOM 1500 C C . THR A 1 196 ? 15.992 17.641 -2.469 1 91 196 THR A C 1
ATOM 1502 O O . THR A 1 196 ? 17.219 17.578 -2.309 1 91 196 THR A O 1
ATOM 1505 N N . LYS A 1 197 ? 15.25 16.703 -2.861 1 88.81 197 LYS A N 1
ATOM 1506 C CA . LYS A 1 197 ? 15.875 15.375 -2.912 1 88.81 197 LYS A CA 1
ATOM 1507 C C . LYS A 1 197 ? 16.609 15.172 -4.234 1 88.81 197 LYS A C 1
ATOM 1509 O O . LYS A 1 197 ? 17.547 14.375 -4.305 1 88.81 197 LYS A O 1
ATOM 1514 N N . ALA A 1 198 ? 16.25 15.914 -5.262 1 88.06 198 ALA A N 1
ATOM 1515 C CA . ALA A 1 198 ? 17.094 15.914 -6.461 1 88.06 198 ALA A CA 1
ATOM 1516 C C . ALA A 1 198 ? 18.469 16.5 -6.168 1 88.06 198 ALA A C 1
ATOM 1518 O O . ALA A 1 198 ? 19.484 15.953 -6.59 1 88.06 198 ALA A O 1
ATOM 1519 N N . ALA A 1 199 ? 18.5 17.578 -5.496 1 89.31 199 ALA A N 1
ATOM 1520 C CA . ALA A 1 199 ? 19.75 18.234 -5.121 1 89.31 199 ALA A CA 1
ATOM 1521 C C . ALA A 1 199 ? 20.562 17.359 -4.164 1 89.31 199 ALA A C 1
ATOM 1523 O O . ALA A 1 199 ? 21.781 17.25 -4.301 1 89.31 199 ALA A O 1
ATOM 1524 N N . ASP A 1 200 ? 19.922 16.766 -3.271 1 89 200 ASP A N 1
ATOM 1525 C CA . ASP A 1 200 ? 20.547 15.93 -2.256 1 89 200 ASP A CA 1
ATOM 1526 C C . ASP A 1 200 ? 21.172 14.688 -2.887 1 89 200 ASP A C 1
ATOM 1528 O O . ASP A 1 200 ? 22.328 14.344 -2.578 1 89 200 ASP A O 1
ATOM 1532 N N . VAL A 1 201 ? 20.453 14.031 -3.752 1 82.75 201 VAL A N 1
ATOM 1533 C CA . VAL A 1 201 ? 20.938 12.82 -4.418 1 82.75 201 VAL A CA 1
ATOM 1534 C C . VAL A 1 201 ? 22.125 13.164 -5.301 1 82.75 201 VAL A C 1
ATOM 1536 O O . VAL A 1 201 ? 23.125 12.438 -5.316 1 82.75 201 VAL A O 1
ATOM 1539 N N . GLY A 1 202 ? 22.094 14.273 -5.965 1 81.06 202 GLY A N 1
ATOM 1540 C CA . GLY A 1 202 ? 23.203 14.719 -6.785 1 81.06 202 GLY A CA 1
ATOM 1541 C C . GLY A 1 202 ? 24.453 15.039 -5.977 1 81.06 202 GLY A C 1
ATOM 1542 O O . GLY A 1 202 ? 25.562 14.648 -6.355 1 81.06 202 GLY A O 1
ATOM 1543 N N . ALA A 1 203 ? 24.203 15.68 -4.863 1 84.62 203 ALA A N 1
ATOM 1544 C CA . ALA A 1 203 ? 25.328 16.078 -4.004 1 84.62 203 ALA A CA 1
ATOM 1545 C C . ALA A 1 203 ? 25.984 14.852 -3.363 1 84.62 203 ALA A C 1
ATOM 1547 O O . ALA A 1 203 ? 27.203 14.766 -3.283 1 84.62 203 ALA A O 1
ATOM 1548 N N . ASP A 1 204 ? 25.219 13.914 -2.947 1 82.25 204 ASP A N 1
ATOM 1549 C CA . ASP A 1 204 ? 25.719 12.766 -2.197 1 82.25 204 ASP A CA 1
ATOM 1550 C C . ASP A 1 204 ? 26.375 11.742 -3.125 1 82.25 204 ASP A C 1
ATOM 1552 O O . ASP A 1 204 ? 27.438 11.211 -2.812 1 82.25 204 ASP A O 1
ATOM 1556 N N . LEU A 1 205 ? 25.766 11.453 -4.195 1 80.94 205 LEU A N 1
ATOM 1557 C CA . LEU A 1 205 ? 26.266 10.398 -5.07 1 80.94 205 LEU A CA 1
ATOM 1558 C C . LEU A 1 205 ? 27.594 10.805 -5.703 1 80.94 205 LEU A C 1
ATOM 1560 O O . LEU A 1 205 ? 28.547 10.023 -5.699 1 80.94 205 LEU A O 1
ATOM 1564 N N . VAL A 1 206 ? 27.688 12.016 -6.199 1 81.88 206 VAL A N 1
ATOM 1565 C CA . VAL A 1 206 ? 28.906 12.43 -6.875 1 81.88 206 VAL A CA 1
ATOM 1566 C C . VAL A 1 206 ? 29.938 12.898 -5.848 1 81.88 206 VAL A C 1
ATOM 1568 O O . VAL A 1 206 ? 31.125 12.633 -5.992 1 81.88 206 VAL A O 1
ATOM 1571 N N . GLY A 1 207 ? 29.453 13.523 -4.863 1 79.88 207 GLY A N 1
ATOM 1572 C CA . GLY A 1 207 ? 30.359 14.047 -3.861 1 79.88 207 GLY A CA 1
ATOM 1573 C C . GLY A 1 207 ? 30.922 12.969 -2.945 1 79.88 207 GLY A C 1
ATOM 1574 O O . GLY A 1 207 ? 32.125 12.719 -2.934 1 79.88 207 GLY A O 1
ATOM 1575 N N . LYS A 1 208 ? 30.109 12.234 -2.334 1 74.94 208 LYS A N 1
ATOM 1576 C CA . LYS A 1 208 ? 30.516 11.281 -1.309 1 74.94 208 LYS A CA 1
ATOM 1577 C C . LYS A 1 208 ? 30.984 9.969 -1.933 1 74.94 208 LYS A C 1
ATOM 1579 O O . LYS A 1 208 ? 32 9.422 -1.545 1 74.94 208 LYS A O 1
ATOM 1584 N N . VAL A 1 209 ? 30.266 9.516 -2.908 1 72.12 209 VAL A N 1
ATOM 1585 C CA . VAL A 1 209 ? 30.5 8.172 -3.404 1 72.12 209 VAL A CA 1
ATOM 1586 C C . VAL A 1 209 ? 31.547 8.211 -4.527 1 72.12 209 VAL A C 1
ATOM 1588 O O . VAL A 1 209 ? 32.5 7.441 -4.523 1 72.12 209 VAL A O 1
ATOM 1591 N N . GLU A 1 210 ? 31.438 9.125 -5.426 1 77.88 210 GLU A N 1
ATOM 1592 C CA . GLU A 1 210 ? 32.344 9.133 -6.574 1 77.88 210 GLU A CA 1
ATOM 1593 C C . GLU A 1 210 ? 33.625 9.883 -6.258 1 77.88 210 GLU A C 1
ATOM 1595 O O . GLU A 1 210 ? 34.719 9.352 -6.457 1 77.88 210 GLU A O 1
ATOM 1600 N N . ALA A 1 211 ? 33.531 11.133 -5.648 1 78.88 211 ALA A N 1
ATOM 1601 C CA . ALA A 1 211 ? 34.688 11.984 -5.449 1 78.88 211 ALA A CA 1
ATOM 1602 C C . ALA A 1 211 ? 35.312 11.766 -4.062 1 78.88 211 ALA A C 1
ATOM 1604 O O . ALA A 1 211 ? 36.438 12.141 -3.814 1 78.88 211 ALA A O 1
ATOM 1605 N N . GLY A 1 212 ? 34.469 11.203 -3.119 1 77.06 212 GLY A N 1
ATOM 1606 C CA . GLY A 1 212 ? 34.969 10.914 -1.779 1 77.06 212 GLY A CA 1
ATOM 1607 C C . GLY A 1 212 ? 35.188 12.164 -0.943 1 77.06 212 GLY A C 1
ATOM 1608 O O . GLY A 1 212 ? 36.094 12.227 -0.124 1 77.06 212 GLY A O 1
ATOM 1609 N N . ILE A 1 213 ? 34.5 13.234 -1.271 1 78.38 213 ILE A N 1
ATOM 1610 C CA . ILE A 1 213 ? 34.625 14.469 -0.494 1 78.38 213 ILE A CA 1
ATOM 1611 C C . ILE A 1 213 ? 33.594 14.469 0.626 1 78.38 213 ILE A C 1
ATOM 1613 O O . ILE A 1 213 ? 32.594 13.758 0.559 1 78.38 213 ILE A O 1
ATOM 1617 N N . PRO A 1 214 ? 33.875 15.281 1.682 1 77.62 214 PRO A N 1
ATOM 1618 C CA . PRO A 1 214 ? 32.969 15.297 2.816 1 77.62 214 PRO A CA 1
ATOM 1619 C C . PRO A 1 214 ? 31.594 15.883 2.459 1 77.62 214 PRO A C 1
ATOM 1621 O O . PRO A 1 214 ? 31.453 16.562 1.433 1 77.62 214 PRO A O 1
ATOM 1624 N N . GLU A 1 215 ? 30.672 15.602 3.395 1 78.19 215 GLU A N 1
ATOM 1625 C CA . GLU A 1 215 ? 29.328 16.156 3.266 1 78.19 215 GLU A CA 1
ATOM 1626 C C . GLU A 1 215 ? 29.344 17.672 3.375 1 78.19 215 GLU A C 1
ATOM 1628 O O . GLU A 1 215 ? 30.062 18.234 4.203 1 78.19 215 GLU A O 1
ATOM 1633 N N . ASP A 1 216 ? 28.672 18.359 2.492 1 78.94 216 ASP A N 1
ATOM 1634 C CA . ASP A 1 216 ? 28.5 19.797 2.475 1 78.94 216 ASP A CA 1
ATOM 1635 C C . ASP A 1 216 ? 29.828 20.5 2.174 1 78.94 216 ASP A C 1
ATOM 1637 O O . ASP A 1 216 ? 30.078 21.609 2.654 1 78.94 216 ASP A O 1
ATOM 1641 N N . ASP A 1 217 ? 30.656 19.812 1.434 1 83.81 217 ASP A N 1
ATOM 1642 C CA . ASP A 1 217 ? 31.938 20.406 1.035 1 83.81 217 ASP A CA 1
ATOM 1643 C C . ASP A 1 217 ? 31.719 21.516 0.019 1 83.81 217 ASP A C 1
ATOM 1645 O O . ASP A 1 217 ? 30.953 21.375 -0.937 1 83.81 217 ASP A O 1
ATOM 1649 N N . PRO A 1 218 ? 32.406 22.578 0.285 1 85.25 218 PRO A N 1
ATOM 1650 C CA . PRO A 1 218 ? 32.25 23.703 -0.651 1 85.25 218 PRO A CA 1
ATOM 1651 C C . PRO A 1 218 ? 32.719 23.359 -2.062 1 85.25 218 PRO A C 1
ATOM 1653 O O . PRO A 1 218 ? 32.375 24.047 -3.02 1 85.25 218 PRO A O 1
ATOM 1656 N N . ARG A 1 219 ? 33.594 22.422 -2.33 1 88.69 219 ARG A N 1
ATOM 1657 C CA . ARG A 1 219 ? 34.062 21.984 -3.645 1 88.69 219 ARG A CA 1
ATOM 1658 C C . ARG A 1 219 ? 32.938 21.344 -4.434 1 88.69 219 ARG A C 1
ATOM 1660 O O . ARG A 1 219 ? 33 21.203 -5.66 1 88.69 219 ARG A O 1
ATOM 1667 N N . ASN A 1 220 ? 31.797 20.922 -3.736 1 91.06 220 ASN A N 1
ATOM 1668 C CA . ASN A 1 220 ? 30.641 20.312 -4.371 1 91.06 220 ASN A CA 1
ATOM 1669 C C . ASN A 1 220 ? 29.641 21.359 -4.859 1 91.06 220 ASN A C 1
ATOM 1671 O O . ASN A 1 220 ? 28.984 22.016 -4.051 1 91.06 220 ASN A O 1
ATOM 1675 N N . PRO A 1 221 ? 29.469 21.516 -6.113 1 90.75 221 PRO A N 1
ATOM 1676 C CA . PRO A 1 221 ? 28.578 22.547 -6.664 1 90.75 221 PRO A CA 1
ATOM 1677 C C . PRO A 1 221 ? 27.125 22.375 -6.223 1 90.75 221 PRO A C 1
ATOM 1679 O O . PRO A 1 221 ? 26.359 23.344 -6.285 1 90.75 221 PRO A O 1
ATOM 1682 N N . ALA A 1 222 ? 26.688 21.234 -5.828 1 91.81 222 ALA A N 1
ATOM 1683 C CA . ALA A 1 222 ? 25.297 20.953 -5.512 1 91.81 222 ALA A CA 1
ATOM 1684 C C . ALA A 1 222 ? 24.984 21.25 -4.051 1 91.81 222 ALA A C 1
ATOM 1686 O O . ALA A 1 222 ? 23.828 21.188 -3.625 1 91.81 222 ALA A O 1
ATOM 1687 N N . THR A 1 223 ? 25.984 21.672 -3.303 1 90.62 223 THR A N 1
ATOM 1688 C CA . THR A 1 223 ? 25.828 21.844 -1.863 1 90.62 223 THR A CA 1
ATOM 1689 C C . THR A 1 223 ? 24.844 22.953 -1.555 1 90.62 223 THR A C 1
ATOM 1691 O O . THR A 1 223 ? 23.953 22.797 -0.711 1 90.62 223 THR A O 1
ATOM 1694 N N . ILE A 1 224 ? 24.984 24.078 -2.254 1 92 224 ILE A N 1
ATOM 1695 C CA . ILE A 1 224 ? 24.078 25.203 -2.012 1 92 224 ILE A CA 1
ATOM 1696 C C . ILE A 1 224 ? 22.672 24.812 -2.432 1 92 224 ILE A C 1
ATOM 1698 O O . ILE A 1 224 ? 21.703 25.188 -1.764 1 92 224 ILE A O 1
ATOM 1702 N N . ALA A 1 225 ? 22.531 24.141 -3.5 1 92.75 225 ALA A N 1
ATOM 1703 C CA . ALA A 1 225 ? 21.219 23.672 -3.941 1 92.75 225 ALA A CA 1
ATOM 1704 C C . ALA A 1 225 ? 20.578 22.75 -2.896 1 92.75 225 ALA A C 1
ATOM 1706 O O . ALA A 1 225 ? 19.375 22.781 -2.695 1 92.75 225 ALA A O 1
ATOM 1707 N N . ASP A 1 226 ? 21.344 21.984 -2.318 1 92.5 226 ASP A N 1
ATOM 1708 C CA . ASP A 1 226 ? 20.875 21.078 -1.278 1 92.5 226 ASP A CA 1
ATOM 1709 C C . ASP A 1 226 ? 20.375 21.844 -0.056 1 92.5 226 ASP A C 1
ATOM 1711 O O . ASP A 1 226 ? 19.328 21.531 0.494 1 92.5 226 ASP A O 1
ATOM 1715 N N . ASN A 1 227 ? 21.125 22.844 0.33 1 93.06 227 ASN A N 1
ATOM 1716 C CA . ASN A 1 227 ? 20.719 23.672 1.453 1 93.06 227 ASN A CA 1
ATOM 1717 C C . ASN A 1 227 ? 19.422 24.438 1.142 1 93.06 227 ASN A C 1
ATOM 1719 O O . ASN A 1 227 ? 18.562 24.594 2.01 1 93.06 227 ASN A O 1
ATOM 1723 N N . VAL A 1 228 ? 19.359 24.875 -0.07 1 93.75 228 VAL A N 1
ATOM 1724 C CA . VAL A 1 228 ? 18.156 25.562 -0.51 1 93.75 228 VAL A CA 1
ATOM 1725 C C . VAL A 1 228 ? 16.969 24.609 -0.423 1 93.75 228 VAL A C 1
ATOM 1727 O O . VAL A 1 228 ? 15.875 25 0.014 1 93.75 228 VAL A O 1
ATOM 1730 N N . GLY A 1 229 ? 17.188 23.406 -0.831 1 92.38 229 GLY A N 1
ATOM 1731 C CA . GLY A 1 229 ? 16.141 22.406 -0.838 1 92.38 229 GLY A CA 1
ATOM 1732 C C . GLY A 1 229 ? 15.562 22.125 0.539 1 92.38 229 GLY A C 1
ATOM 1733 O O . GLY A 1 229 ? 14.359 21.906 0.683 1 92.38 229 GLY A O 1
ATOM 1734 N N . ASP A 1 230 ? 16.344 22.109 1.553 1 90 230 ASP A N 1
ATOM 1735 C CA . ASP A 1 230 ? 15.898 21.875 2.924 1 90 230 ASP A CA 1
ATOM 1736 C C . ASP A 1 230 ? 14.875 22.938 3.354 1 90 230 ASP A C 1
ATOM 1738 O O . ASP A 1 230 ? 13.953 22.641 4.117 1 90 230 ASP A O 1
ATOM 1742 N N . ASN A 1 231 ? 15.094 24.062 2.834 1 92.62 231 ASN A N 1
ATOM 1743 C CA . ASN A 1 231 ? 14.195 25.156 3.184 1 92.62 231 ASN A CA 1
ATOM 1744 C C . ASN A 1 231 ? 12.906 25.094 2.379 1 92.62 231 ASN A C 1
ATOM 1746 O O . ASN A 1 231 ? 11.812 25.281 2.93 1 92.62 231 ASN A O 1
ATOM 1750 N N . VAL A 1 232 ? 13.031 24.797 1.137 1 91.75 232 VAL A N 1
ATOM 1751 C CA . VAL A 1 232 ? 11.867 24.875 0.251 1 91.75 232 VAL A CA 1
ATOM 1752 C C . VAL A 1 232 ? 10.953 23.672 0.509 1 91.75 232 VAL A C 1
ATOM 1754 O O . VAL A 1 232 ? 9.734 23.828 0.56 1 91.75 232 VAL A O 1
ATOM 1757 N N . GLY A 1 233 ? 11.469 22.531 0.664 1 88.19 233 GLY A N 1
ATOM 1758 C CA . GLY A 1 233 ? 10.672 21.328 0.852 1 88.19 233 GLY A CA 1
ATOM 1759 C C . GLY A 1 233 ? 10.305 21.078 2.301 1 88.19 233 GLY A C 1
ATOM 1760 O O . GLY A 1 233 ? 9.125 20.875 2.619 1 88.19 233 GLY A O 1
ATOM 1761 N N . ASP A 1 234 ? 11.211 21.172 3.193 1 87.12 234 ASP A N 1
ATOM 1762 C CA . ASP A 1 234 ? 11.023 20.703 4.562 1 87.12 234 ASP A CA 1
ATOM 1763 C C . ASP A 1 234 ? 10.461 21.812 5.449 1 87.12 234 ASP A C 1
ATOM 1765 O O . ASP A 1 234 ? 9.891 21.531 6.512 1 87.12 234 ASP A O 1
ATOM 1769 N N . VAL A 1 235 ? 10.664 23.031 5.043 1 91.25 235 VAL A N 1
ATOM 1770 C CA . VAL A 1 235 ? 10.094 24.094 5.855 1 91.25 235 VAL A CA 1
ATOM 1771 C C . VAL A 1 235 ? 8.836 24.641 5.188 1 91.25 235 VAL A C 1
ATOM 1773 O O . VAL A 1 235 ? 7.734 24.5 5.723 1 91.25 235 VAL A O 1
ATOM 1776 N N . ALA A 1 236 ? 9.016 25.125 3.975 1 92.25 236 ALA A N 1
ATOM 1777 C CA . ALA A 1 236 ? 7.863 25.719 3.303 1 92.25 236 ALA A CA 1
ATOM 1778 C C . ALA A 1 236 ? 6.805 24.656 2.996 1 92.25 236 ALA A C 1
ATOM 1780 O O . ALA A 1 236 ? 5.613 24.891 3.197 1 92.25 236 ALA A O 1
ATOM 1781 N N . GLY A 1 237 ? 7.184 23.594 2.467 1 90 237 GLY A N 1
ATOM 1782 C CA . GLY A 1 237 ? 6.254 22.516 2.168 1 90 237 GLY A CA 1
ATOM 1783 C C . GLY A 1 237 ? 5.578 21.953 3.402 1 90 237 GLY A C 1
ATOM 1784 O O . GLY A 1 237 ? 4.363 21.719 3.402 1 90 237 GLY A O 1
ATOM 1785 N N . MET A 1 238 ? 6.266 21.75 4.43 1 88.69 238 MET A N 1
ATOM 1786 C CA . MET A 1 238 ? 5.719 21.219 5.676 1 88.69 238 MET A CA 1
ATOM 1787 C C . MET A 1 238 ? 4.77 22.203 6.328 1 88.69 238 MET A C 1
ATOM 1789 O O . MET A 1 238 ? 3.736 21.812 6.879 1 88.69 238 MET A O 1
ATOM 1793 N N . GLY A 1 239 ? 5.176 23.422 6.301 1 90.12 239 GLY A N 1
ATOM 1794 C CA . GLY A 1 239 ? 4.305 24.453 6.832 1 90.12 239 GLY A CA 1
ATOM 1795 C C . GLY A 1 239 ? 2.955 24.516 6.141 1 90.12 239 GLY A C 1
ATOM 1796 O O . GLY A 1 239 ? 1.916 24.594 6.797 1 90.12 239 GLY A O 1
ATOM 1797 N N . ALA A 1 240 ? 3.006 24.422 4.867 1 92.19 240 ALA A N 1
ATOM 1798 C CA . ALA A 1 240 ? 1.76 24.438 4.105 1 92.19 240 ALA A CA 1
ATOM 1799 C C . ALA A 1 240 ? 0.928 23.188 4.402 1 92.19 240 ALA A C 1
ATOM 1801 O O . ALA A 1 240 ? -0.3 23.266 4.484 1 92.19 240 ALA A O 1
ATOM 1802 N N . ASP A 1 241 ? 1.551 22.094 4.555 1 89.25 241 ASP A N 1
ATOM 1803 C CA . ASP A 1 241 ? 0.89 20.828 4.824 1 89.25 241 ASP A CA 1
ATOM 1804 C C . ASP A 1 241 ? 0.173 20.859 6.172 1 89.25 241 ASP A C 1
ATOM 1806 O O . ASP A 1 241 ? -1.007 20.5 6.262 1 89.25 241 ASP A O 1
ATOM 1810 N N . LEU A 1 242 ? 0.863 21.281 7.188 1 91.94 242 LEU A N 1
ATOM 1811 C CA . LEU A 1 242 ? 0.285 21.25 8.523 1 91.94 242 LEU A CA 1
ATOM 1812 C C . LEU A 1 242 ? -0.717 22.391 8.711 1 91.94 242 LEU A C 1
ATOM 1814 O O . LEU A 1 242 ? -1.631 22.281 9.531 1 91.94 242 LEU A O 1
ATOM 1818 N N . TYR A 1 243 ? -0.545 23.438 7.875 1 94.44 243 TYR A N 1
ATOM 1819 C CA . TYR A 1 243 ? -1.582 24.469 7.836 1 94.44 243 TYR A CA 1
ATOM 1820 C C . TYR A 1 243 ? -2.914 23.875 7.383 1 94.44 243 TYR A C 1
ATOM 1822 O O . TYR A 1 243 ? -3.951 24.125 8 1 94.44 243 TYR A O 1
ATOM 1830 N N . GLU A 1 244 ? -2.84 23.188 6.344 1 93.12 244 GLU A N 1
ATOM 1831 C CA . GLU A 1 244 ? -4.039 22.562 5.801 1 93.12 244 GLU A CA 1
ATOM 1832 C C . GLU A 1 244 ? -4.641 21.578 6.793 1 93.12 244 GLU A C 1
ATOM 1834 O O . GLU A 1 244 ? -5.863 21.531 6.969 1 93.12 244 GLU A O 1
ATOM 1839 N N . SER A 1 245 ? -3.822 20.75 7.422 1 93 245 SER A N 1
ATOM 1840 C CA . SER A 1 245 ? -4.312 19.781 8.391 1 93 245 SER A CA 1
ATOM 1841 C C . SER A 1 245 ? -4.961 20.469 9.586 1 93 245 SER A C 1
ATOM 1843 O O . SER A 1 245 ? -5.992 20.016 10.086 1 93 245 SER A O 1
ATOM 1845 N N . TYR A 1 246 ? -4.336 21.484 10.008 1 95.31 246 TYR A N 1
ATOM 1846 C CA . TYR A 1 246 ? -4.832 22.234 11.148 1 95.31 246 TYR A CA 1
ATOM 1847 C C . TYR A 1 246 ? -6.188 22.859 10.836 1 95.31 246 TYR A C 1
ATOM 1849 O O . TYR A 1 246 ? -7.152 22.672 11.586 1 95.31 246 TYR A O 1
ATOM 1857 N N . CYS A 1 247 ? -6.289 23.547 9.75 1 94.81 247 CYS A N 1
ATOM 1858 C CA . CYS A 1 247 ? -7.543 24.172 9.344 1 94.81 247 CYS A CA 1
ATOM 1859 C C . CYS A 1 247 ? -8.594 23.125 9 1 94.81 247 CYS A C 1
ATOM 1861 O O . CYS A 1 247 ? -9.75 23.234 9.406 1 94.81 247 CYS A O 1
ATOM 1863 N N . GLY A 1 248 ? -8.125 22.125 8.281 1 92.81 248 GLY A N 1
ATOM 1864 C CA . GLY A 1 248 ? -9.047 21.094 7.84 1 92.81 248 GLY A CA 1
ATOM 1865 C C . GLY A 1 248 ? -9.711 20.359 8.992 1 92.81 248 GLY A C 1
ATOM 1866 O O . GLY A 1 248 ? -10.898 20.047 8.938 1 92.81 248 GLY A O 1
ATOM 1867 N N . SER A 1 249 ? -9 20.031 10.031 1 94.44 249 SER A N 1
ATOM 1868 C CA . SER A 1 249 ? -9.555 19.328 11.172 1 94.44 249 SER A CA 1
ATOM 1869 C C . SER A 1 249 ? -10.586 20.172 11.906 1 94.44 249 SER A C 1
ATOM 1871 O O . SER A 1 249 ? -11.656 19.672 12.289 1 94.44 249 SER A O 1
ATOM 1873 N N . ILE A 1 250 ? -10.336 21.453 12.078 1 96.12 250 ILE A N 1
ATOM 1874 C CA . ILE A 1 250 ? -11.234 22.344 12.789 1 96.12 250 ILE A CA 1
ATOM 1875 C C . ILE A 1 250 ? -12.508 22.562 11.969 1 96.12 250 ILE A C 1
ATOM 1877 O O . ILE A 1 250 ? -13.617 22.469 12.5 1 96.12 250 ILE A O 1
ATOM 1881 N N . LEU A 1 251 ? -12.305 22.797 10.734 1 94.81 251 LEU A N 1
ATOM 1882 C CA . LEU A 1 251 ? -13.43 23.078 9.852 1 94.81 251 LEU A CA 1
ATOM 1883 C C . LEU A 1 251 ? -14.32 21.859 9.695 1 94.81 251 LEU A C 1
ATOM 1885 O O . LEU A 1 251 ? -15.547 21.969 9.734 1 94.81 251 LEU A O 1
ATOM 1889 N N . ALA A 1 252 ? -13.711 20.734 9.492 1 94.12 252 ALA A N 1
ATOM 1890 C CA . ALA A 1 252 ? -14.477 19.5 9.352 1 94.12 252 ALA A CA 1
ATOM 1891 C C . ALA A 1 252 ? -15.273 19.203 10.617 1 94.12 252 ALA A C 1
ATOM 1893 O O . ALA A 1 252 ? -16.438 18.797 10.539 1 94.12 252 ALA A O 1
ATOM 1894 N N . THR A 1 253 ? -14.68 19.391 11.75 1 95 253 THR A N 1
ATOM 1895 C CA . THR A 1 253 ? -15.344 19.125 13.023 1 95 253 THR A CA 1
ATOM 1896 C C . THR A 1 253 ? -16.469 20.125 13.266 1 95 253 THR A C 1
ATOM 1898 O O . THR A 1 253 ? -17.547 19.75 13.758 1 95 253 THR A O 1
ATOM 1901 N N . ALA A 1 254 ? -16.234 21.359 12.938 1 94.38 254 ALA A N 1
ATOM 1902 C CA . ALA A 1 254 ? -17.281 22.375 13.07 1 94.38 254 ALA A CA 1
ATOM 1903 C C . ALA A 1 254 ? -18.484 22.031 12.195 1 94.38 254 ALA A C 1
ATOM 1905 O O . ALA A 1 254 ? -19.625 22.188 12.625 1 94.38 254 ALA A O 1
ATOM 1906 N N . ALA A 1 255 ? -18.203 21.594 11.055 1 91.81 255 ALA A N 1
ATOM 1907 C CA . ALA A 1 255 ? -19.281 21.219 10.148 1 91.81 255 ALA A CA 1
ATOM 1908 C C . ALA A 1 255 ? -20.078 20.031 10.711 1 91.81 255 ALA A C 1
ATOM 1910 O O . ALA A 1 255 ? -21.297 20 10.625 1 91.81 255 ALA A O 1
ATOM 1911 N N . LEU A 1 256 ? -19.422 19.078 11.242 1 91.25 256 LEU A N 1
ATOM 1912 C CA . LEU A 1 256 ? -20.078 17.922 11.828 1 91.25 256 LEU A CA 1
ATOM 1913 C C . LEU A 1 256 ? -20.875 18.312 13.062 1 91.25 256 LEU A C 1
ATOM 1915 O O . LEU A 1 256 ? -21.969 17.766 13.297 1 91.25 256 LEU A O 1
ATOM 1919 N N . GLY A 1 257 ? -20.297 19.219 13.836 1 91 257 GLY A N 1
ATOM 1920 C CA . GLY A 1 257 ? -21.031 19.734 14.992 1 91 257 GLY A CA 1
ATOM 1921 C C . GLY A 1 257 ? -22.297 20.453 14.617 1 91 257 GLY A C 1
ATOM 1922 O O . GLY A 1 257 ? -23.344 20.281 15.258 1 91 257 GLY A O 1
ATOM 1923 N N . ALA A 1 258 ? -22.219 21.25 13.578 1 90.12 258 ALA A N 1
ATOM 1924 C CA . ALA A 1 258 ? -23.391 21.953 13.094 1 90.12 258 ALA A CA 1
ATOM 1925 C C . ALA A 1 258 ? -24.469 20.984 12.617 1 90.12 258 ALA A C 1
ATOM 1927 O O . ALA A 1 258 ? -25.656 21.188 12.859 1 90.12 258 ALA A O 1
ATOM 1928 N N . ALA A 1 259 ? -24.062 19.953 12.039 1 83.81 259 ALA A N 1
ATOM 1929 C CA . ALA A 1 259 ? -24.984 18.969 11.492 1 83.81 259 ALA A CA 1
ATOM 1930 C C . ALA A 1 259 ? -25.578 18.109 12.602 1 83.81 259 ALA A C 1
ATOM 1932 O O . ALA A 1 259 ? -26.766 17.781 12.578 1 83.81 259 ALA A O 1
ATOM 1933 N N . ALA A 1 260 ? -24.797 17.688 13.508 1 81.94 260 ALA A N 1
ATOM 1934 C CA . ALA A 1 260 ? -25.219 16.781 14.57 1 81.94 260 ALA A CA 1
ATOM 1935 C C . ALA A 1 260 ? -26.297 17.422 15.445 1 81.94 260 ALA A C 1
ATOM 1937 O O . ALA A 1 260 ? -27.234 16.75 15.852 1 81.94 260 ALA A O 1
ATOM 1938 N N . PHE A 1 261 ? -26.203 18.688 15.672 1 78.62 261 PHE A N 1
ATOM 1939 C CA . PHE A 1 261 ? -27.125 19.312 16.625 1 78.62 261 PHE A CA 1
ATOM 1940 C C . PHE A 1 261 ? -28.203 20.094 15.898 1 78.62 261 PHE A C 1
ATOM 1942 O O . PHE A 1 261 ? -29.062 20.719 16.531 1 78.62 261 PHE A O 1
ATOM 1949 N N . SER A 1 262 ? -28.094 20.109 14.602 1 75.12 262 SER A N 1
ATOM 1950 C CA . SER A 1 262 ? -29.234 20.641 13.852 1 75.12 262 SER A CA 1
ATOM 1951 C C . SER A 1 262 ? -30.469 19.766 14.016 1 75.12 262 SER A C 1
ATOM 1953 O O . SER A 1 262 ? -31.594 20.266 14.125 1 75.12 262 SER A O 1
ATOM 1955 N N . SER A 1 263 ? -30.266 18.562 14.016 1 63.62 263 SER A N 1
ATOM 1956 C CA . SER A 1 263 ? -31.344 17.594 14.133 1 63.62 263 SER A CA 1
ATOM 1957 C C . SER A 1 263 ? -31.953 17.609 15.539 1 63.62 263 SER A C 1
ATOM 1959 O O . SER A 1 263 ? -33.094 17.203 15.727 1 63.62 263 SER A O 1
ATOM 1961 N N . ALA A 1 264 ? -31.125 18.156 16.438 1 61.88 264 ALA A N 1
ATOM 1962 C CA . ALA A 1 264 ? -31.625 18.188 17.812 1 61.88 264 ALA A CA 1
ATOM 1963 C C . ALA A 1 264 ? -32.5 19.406 18.047 1 61.88 264 ALA A C 1
ATOM 1965 O O . ALA A 1 264 ? -33.219 19.484 19.062 1 61.88 264 ALA A O 1
ATOM 1966 N N . GLY A 1 265 ? -32.562 20.312 17.156 1 65.69 265 GLY A N 1
ATOM 1967 C CA . GLY A 1 265 ? -33.5 21.406 17.156 1 65.69 265 GLY A CA 1
ATOM 1968 C C . GLY A 1 265 ? -33.062 22.562 18.047 1 65.69 265 GLY A C 1
ATOM 1969 O O . GLY A 1 265 ? -33.875 23.438 18.359 1 65.69 265 GLY A O 1
ATOM 1970 N N . SER A 1 266 ? -31.844 22.547 18.531 1 75.12 266 SER A N 1
ATOM 1971 C CA . SER A 1 266 ? -31.422 23.641 19.406 1 75.12 266 SER A CA 1
ATOM 1972 C C . SER A 1 266 ? -30.266 24.422 18.781 1 75.12 266 SER A C 1
ATOM 1974 O O . SER A 1 266 ? -29.156 23.922 18.672 1 75.12 266 SER A O 1
ATOM 1976 N N . GLU A 1 267 ? -30.5 25.609 18.438 1 81.75 267 GLU A N 1
ATOM 1977 C CA . GLU A 1 267 ? -29.516 26.5 17.828 1 81.75 267 GLU A CA 1
ATOM 1978 C C . GLU A 1 267 ? -28.359 26.781 18.797 1 81.75 267 GLU A C 1
ATOM 1980 O O . GLU A 1 267 ? -27.203 26.906 18.375 1 81.75 267 GLU A O 1
ATOM 1985 N N . ALA A 1 268 ? -28.719 26.875 20.047 1 83.5 268 ALA A N 1
ATOM 1986 C CA . ALA A 1 268 ? -27.703 27.172 21.062 1 83.5 268 ALA A CA 1
ATOM 1987 C C . ALA A 1 268 ? -26.672 26.031 21.156 1 83.5 268 ALA A C 1
ATOM 1989 O O . ALA A 1 268 ? -25.469 26.281 21.281 1 83.5 268 ALA A O 1
ATOM 1990 N N . LEU A 1 269 ? -27.172 24.891 21.109 1 85.62 269 LEU A N 1
ATOM 1991 C CA . LEU A 1 269 ? -26.281 23.734 21.188 1 85.62 269 LEU A CA 1
ATOM 1992 C C . LEU A 1 269 ? -25.438 23.625 19.906 1 85.62 269 LEU A C 1
ATOM 1994 O O . LEU A 1 269 ? -24.281 23.188 19.969 1 85.62 269 LEU A O 1
ATOM 1998 N N . GLN A 1 270 ? -26.047 24.031 18.875 1 89.19 270 GLN A N 1
ATOM 1999 C CA . GLN A 1 270 ? -25.344 24 17.594 1 89.19 270 GLN A CA 1
ATOM 2000 C C . GLN A 1 270 ? -24.172 24.969 17.594 1 89.19 270 GLN A C 1
ATOM 2002 O O . GLN A 1 270 ? -23.078 24.625 17.125 1 89.19 270 GLN A O 1
ATOM 2007 N N . ILE A 1 271 ? -24.344 26.109 18.094 1 90.62 271 ILE A N 1
ATOM 2008 C CA . ILE A 1 271 ? -23.312 27.125 18.156 1 90.62 271 ILE A CA 1
ATOM 2009 C C . ILE A 1 271 ? -22.172 26.656 19.062 1 90.62 271 ILE A C 1
ATOM 2011 O O . ILE A 1 271 ? -21 26.844 18.734 1 90.62 271 ILE A O 1
ATOM 2015 N N . LYS A 1 272 ? -22.516 26.031 20.125 1 91.69 272 LYS A N 1
ATOM 2016 C CA . LYS A 1 272 ? -21.5 25.531 21.062 1 91.69 272 LYS A CA 1
ATOM 2017 C C . LYS A 1 272 ? -20.641 24.453 20.406 1 91.69 272 LYS A C 1
ATOM 2019 O O . LYS A 1 272 ? -19.422 24.406 20.609 1 91.69 272 LYS A O 1
ATOM 2024 N N . ALA A 1 273 ? -21.281 23.594 19.656 1 92 273 ALA A N 1
ATOM 2025 C CA . ALA A 1 273 ? -20.578 22.5 18.984 1 92 273 ALA A CA 1
ATOM 2026 C C . ALA A 1 273 ? -19.641 23.031 17.906 1 92 273 ALA A C 1
ATOM 2028 O O . ALA A 1 273 ? -18.578 22.453 17.656 1 92 273 ALA A O 1
ATOM 2029 N N . VAL A 1 274 ? -20 24.078 17.297 1 93.25 274 VAL A N 1
ATOM 2030 C CA . VAL A 1 274 ? -19.188 24.688 16.234 1 93.25 274 VAL A CA 1
ATOM 2031 C C . VAL A 1 274 ? -18.016 25.438 16.859 1 93.25 274 VAL A C 1
ATOM 2033 O O . VAL A 1 274 ? -16.906 25.453 16.312 1 93.25 274 VAL A O 1
ATOM 2036 N N . MET A 1 275 ? -18.172 25.984 18.031 1 94.38 275 MET A N 1
ATOM 2037 C CA . MET A 1 275 ? -17.156 26.812 18.688 1 94.38 275 MET A CA 1
ATOM 2038 C C . MET A 1 275 ? -16.156 25.938 19.422 1 94.38 275 MET A C 1
ATOM 2040 O O . MET A 1 275 ? -15 26.344 19.609 1 94.38 275 MET A O 1
ATOM 2044 N N . ALA A 1 276 ? -16.547 24.812 19.797 1 94.75 276 ALA A N 1
ATOM 2045 C CA . ALA A 1 276 ? -15.719 23.953 20.641 1 94.75 276 ALA A CA 1
ATOM 2046 C C . ALA A 1 276 ? -14.367 23.672 19.984 1 94.75 276 ALA A C 1
ATOM 2048 O O . ALA A 1 276 ? -13.32 23.906 20.594 1 94.75 276 ALA A O 1
ATOM 2049 N N . PRO A 1 277 ? -14.367 23.188 18.734 1 95.88 277 PRO A N 1
ATOM 2050 C CA . PRO A 1 277 ? -13.07 22.922 18.125 1 95.88 277 PRO A CA 1
ATOM 2051 C C . PRO A 1 277 ? -12.219 24.172 17.969 1 95.88 277 PRO A C 1
ATOM 2053 O O . PRO A 1 277 ? -10.992 24.109 18.094 1 95.88 277 PRO A O 1
ATOM 2056 N N . MET A 1 278 ? -12.797 25.297 17.75 1 96.19 278 MET A N 1
ATOM 2057 C CA . MET A 1 278 ? -12.07 26.547 17.609 1 96.19 278 MET A CA 1
ATOM 2058 C C . MET A 1 278 ? -11.445 26.969 18.938 1 96.19 278 MET A C 1
ATOM 2060 O O . MET A 1 278 ? -10.297 27.422 18.984 1 96.19 278 MET A O 1
ATOM 2064 N N . LEU A 1 279 ? -12.195 26.766 19.953 1 96.25 279 LEU A N 1
ATOM 2065 C CA . LEU A 1 279 ? -11.719 27.172 21.266 1 96.25 279 LEU A CA 1
ATOM 2066 C C . LEU A 1 279 ? -10.602 26.25 21.75 1 96.25 279 LEU A C 1
ATOM 2068 O O . LEU A 1 279 ? -9.641 26.703 22.375 1 96.25 279 LEU A O 1
ATOM 2072 N N . ILE A 1 280 ? -10.75 24.984 21.484 1 96.25 280 ILE A N 1
ATOM 2073 C CA . ILE A 1 280 ? -9.703 24.047 21.844 1 96.25 280 ILE A CA 1
ATOM 2074 C C . ILE A 1 280 ? -8.414 24.406 21.125 1 96.25 280 ILE A C 1
ATOM 2076 O O . ILE A 1 280 ? -7.332 24.391 21.719 1 96.25 280 ILE A O 1
ATOM 2080 N N . ALA A 1 281 ? -8.516 24.719 19.875 1 96.56 281 ALA A N 1
ATOM 2081 C CA . ALA A 1 281 ? -7.355 25.125 19.094 1 96.56 281 ALA A CA 1
ATOM 2082 C C . ALA A 1 281 ? -6.754 26.422 19.625 1 96.56 281 ALA A C 1
ATOM 2084 O O . ALA A 1 281 ? -5.531 26.562 19.688 1 96.56 281 ALA A O 1
ATOM 2085 N N . ALA A 1 282 ? -7.602 27.344 20.031 1 97 282 ALA A N 1
ATOM 2086 C CA . ALA A 1 282 ? -7.152 28.641 20.547 1 97 282 ALA A CA 1
ATOM 2087 C C . ALA A 1 282 ? -6.371 28.469 21.844 1 97 282 ALA A C 1
ATOM 2089 O O . ALA A 1 282 ? -5.293 29.047 22.016 1 97 282 ALA A O 1
ATOM 2090 N N . VAL A 1 283 ? -6.918 27.703 22.688 1 96.31 283 VAL A N 1
ATOM 2091 C CA . VAL A 1 283 ? -6.234 27.453 23.953 1 96.31 283 VAL A CA 1
ATOM 2092 C C . VAL A 1 283 ? -4.957 26.656 23.703 1 96.31 283 VAL A C 1
ATOM 2094 O O . VAL A 1 283 ? -3.947 26.859 24.391 1 96.31 283 VAL A O 1
ATOM 2097 N N . GLY A 1 284 ? -5.016 25.797 22.719 1 95.5 284 GLY A N 1
ATOM 2098 C CA . GLY A 1 284 ? -3.828 25.047 22.344 1 95.5 284 GLY A CA 1
ATOM 2099 C C . GLY A 1 284 ? -2.66 25.938 21.953 1 95.5 284 GLY A C 1
ATOM 2100 O O . GLY A 1 284 ? -1.508 25.625 22.266 1 95.5 284 GLY A O 1
ATOM 2101 N N . ILE A 1 285 ? -2.912 27.016 21.312 1 96 285 ILE A N 1
ATOM 2102 C CA . ILE A 1 285 ? -1.891 27.984 20.906 1 96 285 ILE A CA 1
ATOM 2103 C C . ILE A 1 285 ? -1.201 28.547 22.156 1 96 285 ILE A C 1
ATOM 2105 O O . ILE A 1 285 ? 0.029 28.578 22.219 1 96 285 ILE A O 1
ATOM 2109 N N . LEU A 1 286 ? -1.972 28.922 23.109 1 95.75 286 LEU A N 1
ATOM 2110 C CA . LEU A 1 286 ? -1.441 29.547 24.312 1 95.75 286 LEU A CA 1
ATOM 2111 C C . LEU A 1 286 ? -0.589 28.562 25.109 1 95.75 286 LEU A C 1
ATOM 2113 O O . LEU A 1 286 ? 0.489 28.922 25.594 1 95.75 286 LEU A O 1
ATOM 2117 N N . LEU A 1 287 ? -1.062 27.438 25.156 1 95.19 287 LEU A N 1
ATOM 2118 C CA . LEU A 1 287 ? -0.33 26.422 25.906 1 95.19 287 LEU A CA 1
ATOM 2119 C C . LEU A 1 287 ? 0.928 25.984 25.156 1 95.19 287 LEU A C 1
ATOM 2121 O O . LEU A 1 287 ? 1.932 25.625 25.781 1 95.19 287 LEU A O 1
ATOM 2125 N N . SER A 1 288 ? 0.873 26 23.812 1 95 288 SER A N 1
ATOM 2126 C CA . SER A 1 288 ? 2.074 25.734 23.031 1 95 288 SER A CA 1
ATOM 2127 C C . SER A 1 288 ? 3.152 26.781 23.297 1 95 288 SER A C 1
ATOM 2129 O O . SER A 1 288 ? 4.34 26.453 23.344 1 95 288 SER A O 1
ATOM 2131 N N . ILE A 1 289 ? 2.732 28.016 23.438 1 94.94 289 ILE A N 1
ATOM 2132 C CA . ILE A 1 289 ? 3.67 29.094 23.719 1 94.94 289 ILE A CA 1
ATOM 2133 C C . ILE A 1 289 ? 4.352 28.844 25.062 1 94.94 289 ILE A C 1
ATOM 2135 O O . ILE A 1 289 ? 5.574 28.984 25.188 1 94.94 289 ILE A O 1
ATOM 2139 N N . LEU A 1 290 ? 3.588 28.375 26 1 93.69 290 LEU A N 1
ATOM 2140 C CA . LEU A 1 290 ? 4.152 28.031 27.312 1 93.69 290 LEU A CA 1
ATOM 2141 C C . LEU A 1 290 ? 5.141 26.875 27.188 1 93.69 290 LEU A C 1
ATOM 2143 O O . LEU A 1 290 ? 6.184 26.891 27.844 1 93.69 290 LEU A O 1
ATOM 2147 N N . GLY A 1 291 ? 4.754 25.938 26.391 1 91.12 291 GLY A N 1
ATOM 2148 C CA . GLY A 1 291 ? 5.629 24.797 26.188 1 91.12 291 GLY A CA 1
ATOM 2149 C C . GLY A 1 291 ? 6.945 25.172 25.531 1 91.12 291 GLY A C 1
ATOM 2150 O O . GLY A 1 291 ? 7.984 24.578 25.844 1 91.12 291 GLY A O 1
ATOM 2151 N N . ILE A 1 292 ? 6.973 26.125 24.609 1 90.25 292 ILE A N 1
ATOM 2152 C CA . ILE A 1 292 ? 8.156 26.562 23.891 1 90.25 292 ILE A CA 1
ATOM 2153 C C . ILE A 1 292 ? 9.172 27.156 24.859 1 90.25 292 ILE A C 1
ATOM 2155 O O . ILE A 1 292 ? 10.375 26.953 24.719 1 90.25 292 ILE A O 1
ATOM 2159 N N . PHE A 1 293 ? 8.695 27.75 25.906 1 88.75 293 PHE A N 1
ATOM 2160 C CA . PHE A 1 293 ? 9.578 28.391 26.875 1 88.75 293 PHE A CA 1
ATOM 2161 C C . PHE A 1 293 ? 10.195 27.375 27.812 1 88.75 293 PHE A C 1
ATOM 2163 O O . PHE A 1 293 ? 11.203 27.641 28.469 1 88.75 293 PHE A O 1
ATOM 2170 N N . LEU A 1 294 ? 9.719 26.156 27.781 1 87.25 294 LEU A N 1
ATOM 2171 C CA . LEU A 1 294 ? 10.195 25.125 28.703 1 87.25 294 LEU A CA 1
ATOM 2172 C C . LEU A 1 294 ? 11.336 24.328 28.094 1 87.25 294 LEU A C 1
ATOM 2174 O O . LEU A 1 294 ? 12.031 23.594 28.781 1 87.25 294 LEU A O 1
ATOM 2178 N N . VAL A 1 295 ? 11.562 24.453 26.828 1 82.94 295 VAL A N 1
ATOM 2179 C CA . VAL A 1 295 ? 12.594 23.672 26.156 1 82.94 295 VAL A CA 1
ATOM 2180 C C . VAL A 1 295 ? 13.969 24.25 26.453 1 82.94 295 VAL A C 1
ATOM 2182 O O . VAL A 1 295 ? 14.242 25.422 26.156 1 82.94 295 VAL A O 1
ATOM 2185 N N . ARG A 1 296 ? 14.805 23.469 27.25 1 80.5 296 ARG A N 1
ATOM 2186 C CA . ARG A 1 296 ? 16.172 23.844 27.609 1 80.5 296 ARG A CA 1
ATOM 2187 C C . ARG A 1 296 ? 17.062 22.594 27.719 1 80.5 296 ARG A C 1
ATOM 2189 O O . ARG A 1 296 ? 16.562 21.5 27.969 1 80.5 296 ARG A O 1
ATOM 2196 N N . THR A 1 297 ? 18.25 22.859 27.219 1 76.12 297 THR A N 1
ATOM 2197 C CA . THR A 1 297 ? 19.172 21.719 27.344 1 76.12 297 THR A CA 1
ATOM 2198 C C . THR A 1 297 ? 20.453 22.125 28.047 1 76.12 297 THR A C 1
ATOM 2200 O O . THR A 1 297 ? 20.703 23.328 28.25 1 76.12 297 THR A O 1
ATOM 2203 N N . LYS A 1 298 ? 21.172 21.047 28.594 1 75.38 298 LYS A N 1
ATOM 2204 C CA . LYS A 1 298 ? 22.469 21.25 29.234 1 75.38 298 LYS A CA 1
ATOM 2205 C C . LYS A 1 298 ? 23.609 21.016 28.266 1 75.38 298 LYS A C 1
ATOM 2207 O O . LYS A 1 298 ? 23.422 20.391 27.219 1 75.38 298 LYS A O 1
ATOM 2212 N N . GLU A 1 299 ? 24.734 21.641 28.625 1 77 299 GLU A N 1
ATOM 2213 C CA . GLU A 1 299 ? 25.938 21.406 27.828 1 77 299 GLU A CA 1
ATOM 2214 C C . GLU A 1 299 ? 26.375 19.953 27.938 1 77 299 GLU A C 1
ATOM 2216 O O . GLU A 1 299 ? 26.344 19.359 29.031 1 77 299 GLU A O 1
ATOM 2221 N N . GLY A 1 300 ? 26.688 19.297 26.828 1 73.06 300 GLY A N 1
ATOM 2222 C CA . GLY A 1 300 ? 27.156 17.922 26.812 1 73.06 300 GLY A CA 1
ATOM 2223 C C . GLY A 1 300 ? 26.031 16.906 26.828 1 73.06 300 GLY A C 1
ATOM 2224 O O . GLY A 1 300 ? 26.234 15.766 27.25 1 73.06 300 GLY A O 1
ATOM 2225 N N . ALA A 1 301 ? 24.969 17.312 26.438 1 78.44 301 ALA A N 1
ATOM 2226 C CA . ALA A 1 301 ? 23.797 16.438 26.484 1 78.44 301 ALA A CA 1
ATOM 2227 C C . ALA A 1 301 ? 23.891 15.344 25.422 1 78.44 301 ALA A C 1
ATOM 2229 O O . ALA A 1 301 ? 24.422 15.562 24.344 1 78.44 301 ALA A O 1
ATOM 2230 N N . THR A 1 302 ? 23.531 14.148 25.781 1 77.94 302 THR A N 1
ATOM 2231 C CA . THR A 1 302 ? 23.422 13.023 24.859 1 77.94 302 THR A CA 1
ATOM 2232 C C . THR A 1 302 ? 22.203 13.18 23.953 1 77.94 302 THR A C 1
ATOM 2234 O O . THR A 1 302 ? 21.328 14.016 24.203 1 77.94 302 THR A O 1
ATOM 2237 N N . MET A 1 303 ? 22.219 12.453 22.828 1 77.81 303 MET A N 1
ATOM 2238 C CA . MET A 1 303 ? 21.078 12.484 21.906 1 77.81 303 MET A CA 1
ATOM 2239 C C . MET A 1 303 ? 19.766 12.203 22.641 1 77.81 303 MET A C 1
ATOM 2241 O O . MET A 1 303 ? 18.766 12.859 22.391 1 77.81 303 MET A O 1
ATOM 2245 N N . ARG A 1 304 ? 19.75 11.234 23.547 1 77.94 304 ARG A N 1
ATOM 2246 C CA . ARG A 1 304 ? 18.562 10.875 24.312 1 77.94 304 ARG A CA 1
ATOM 2247 C C . ARG A 1 304 ? 18.094 12.031 25.188 1 77.94 304 ARG A C 1
ATOM 2249 O O . ARG A 1 304 ? 16.891 12.219 25.391 1 77.94 304 ARG A O 1
ATOM 2256 N N . GLU A 1 305 ? 19.078 12.773 25.688 1 80.19 305 GLU A N 1
ATOM 2257 C CA . GLU A 1 305 ? 18.75 13.914 26.547 1 80.19 305 GLU A CA 1
ATOM 2258 C C . GLU A 1 305 ? 18.203 15.086 25.734 1 80.19 305 GLU A C 1
ATOM 2260 O O . GLU A 1 305 ? 17.328 15.805 26.188 1 80.19 305 GLU A O 1
ATOM 2265 N N . LEU A 1 306 ? 18.797 15.211 24.625 1 78.06 306 LEU A N 1
ATOM 2266 C CA . LEU A 1 306 ? 18.312 16.25 23.734 1 78.06 306 LEU A CA 1
ATOM 2267 C C . LEU A 1 306 ? 16.875 15.984 23.312 1 78.06 306 LEU A C 1
ATOM 2269 O O . LEU A 1 306 ? 16.047 16.891 23.328 1 78.06 306 LEU A O 1
ATOM 2273 N N . LEU A 1 307 ? 16.609 14.766 22.969 1 80.12 307 LEU A N 1
ATOM 2274 C CA . LEU A 1 307 ? 15.258 14.367 22.578 1 80.12 307 LEU A CA 1
ATOM 2275 C C . LEU A 1 307 ? 14.281 14.539 23.734 1 80.12 307 LEU A C 1
ATOM 2277 O O . LEU A 1 307 ? 13.133 14.953 23.531 1 80.12 307 LEU A O 1
ATOM 2281 N N . ARG A 1 308 ? 14.711 14.234 24.875 1 82 308 ARG A N 1
ATOM 2282 C CA . ARG A 1 308 ? 13.883 14.375 26.062 1 82 308 ARG A CA 1
ATOM 2283 C C . ARG A 1 308 ? 13.547 15.836 26.328 1 82 308 ARG A C 1
ATOM 2285 O O . ARG A 1 308 ? 12.438 16.156 26.766 1 82 308 ARG A O 1
ATOM 2292 N N . SER A 1 309 ? 14.516 16.641 26.094 1 80.19 309 SER A N 1
ATOM 2293 C CA . SER A 1 309 ? 14.281 18.078 26.297 1 80.19 309 SER A CA 1
ATOM 2294 C C . SER A 1 309 ? 13.164 18.594 25.406 1 80.19 309 SER A C 1
ATOM 2296 O O . SER A 1 309 ? 12.305 19.359 25.844 1 80.19 309 SER A O 1
ATOM 2298 N N . LEU A 1 310 ? 13.18 18.219 24.156 1 81.69 310 LEU A N 1
ATOM 2299 C CA . LEU A 1 310 ? 12.125 18.609 23.234 1 81.69 310 LEU A CA 1
ATOM 2300 C C . LEU A 1 310 ? 10.812 17.922 23.578 1 81.69 310 LEU A C 1
ATOM 2302 O O . LEU A 1 310 ? 9.742 18.531 23.469 1 81.69 310 LEU A O 1
ATOM 2306 N N . GLY A 1 311 ? 10.859 16.672 24.016 1 82.81 311 GLY A N 1
ATOM 2307 C CA . GLY A 1 311 ? 9.688 15.898 24.375 1 82.81 311 GLY A CA 1
ATOM 2308 C C . GLY A 1 311 ? 8.969 16.438 25.594 1 82.81 311 GLY A C 1
ATOM 2309 O O . GLY A 1 311 ? 7.738 16.375 25.688 1 82.81 311 GLY A O 1
ATOM 2310 N N . VAL A 1 312 ? 9.711 17.016 26.453 1 84.81 312 VAL A N 1
ATOM 2311 C CA . VAL A 1 312 ? 9.133 17.578 27.672 1 84.81 312 VAL A CA 1
ATOM 2312 C C . VAL A 1 312 ? 8.211 18.734 27.328 1 84.81 312 VAL A C 1
ATOM 2314 O O . VAL A 1 312 ? 7.117 18.859 27.891 1 84.81 312 VAL A O 1
ATOM 2317 N N . GLY A 1 313 ? 8.641 19.578 26.422 1 84 313 GLY A N 1
ATOM 2318 C CA . GLY A 1 313 ? 7.785 20.672 25.984 1 84 313 GLY A CA 1
ATOM 2319 C C . GLY A 1 313 ? 6.484 20.203 25.359 1 84 313 GLY A C 1
ATOM 2320 O O . GLY A 1 313 ? 5.406 20.672 25.734 1 84 313 GLY A O 1
ATOM 2321 N N . VAL A 1 314 ? 6.578 19.25 24.5 1 85.19 314 VAL A N 1
ATOM 2322 C CA . VAL A 1 314 ? 5.41 18.75 23.781 1 85.19 314 VAL A CA 1
ATOM 2323 C C . VAL A 1 314 ? 4.488 18.016 24.734 1 85.19 314 VAL A C 1
ATOM 2325 O O . VAL A 1 314 ? 3.27 18.203 24.703 1 85.19 314 VAL A O 1
ATOM 2328 N N . ASN A 1 315 ? 5.043 17.188 25.641 1 87.81 315 ASN A N 1
ATOM 2329 C CA . ASN A 1 315 ? 4.25 16.391 26.578 1 87.81 315 ASN A CA 1
ATOM 2330 C C . ASN A 1 315 ? 3.572 17.281 27.625 1 87.81 315 ASN A C 1
ATOM 2332 O O . ASN A 1 315 ? 2.439 17.016 28.031 1 87.81 315 ASN A O 1
ATOM 2336 N N . PHE A 1 316 ? 4.305 18.25 28.016 1 90.12 316 PHE A N 1
ATOM 2337 C CA . PHE A 1 316 ? 3.732 19.172 28.984 1 90.12 316 PHE A CA 1
ATOM 2338 C C . PHE A 1 316 ? 2.561 19.938 28.375 1 90.12 316 PHE A C 1
ATOM 2340 O O . PHE A 1 316 ? 1.505 20.062 29 1 90.12 316 PHE A O 1
ATOM 2347 N N . SER A 1 317 ? 2.746 20.453 27.219 1 90.75 317 SER A N 1
ATOM 2348 C CA . SER A 1 317 ? 1.666 21.156 26.531 1 90.75 317 SER A CA 1
ATOM 2349 C C . SER A 1 317 ? 0.473 20.234 26.297 1 90.75 317 SER A C 1
ATOM 2351 O O . SER A 1 317 ? -0.678 20.656 26.422 1 90.75 317 SER A O 1
ATOM 2353 N N . SER A 1 318 ? 0.745 19 25.953 1 91 318 SER A N 1
ATOM 2354 C CA . SER A 1 318 ? -0.32 18.016 25.719 1 91 318 SER A CA 1
ATOM 2355 C C . SER A 1 318 ? -1.102 17.734 27 1 91 318 SER A C 1
ATOM 2357 O O . SER A 1 318 ? -2.328 17.609 26.969 1 91 318 SER A O 1
ATOM 2359 N N . LEU A 1 319 ? -0.428 17.625 28.094 1 92.88 319 LEU A N 1
ATOM 2360 C CA . LEU A 1 319 ? -1.08 17.391 29.375 1 92.88 319 LEU A CA 1
ATOM 2361 C C . LEU A 1 319 ? -1.961 18.562 29.766 1 92.88 319 LEU A C 1
ATOM 2363 O O . LEU A 1 319 ? -3.07 18.391 30.266 1 92.88 319 LEU A O 1
ATOM 2367 N N . LEU A 1 320 ? -1.471 19.719 29.531 1 94.31 320 LEU A N 1
ATOM 2368 C CA . LEU A 1 320 ? -2.23 20.906 29.875 1 94.31 320 LEU A CA 1
ATOM 2369 C C . LEU A 1 320 ? -3.469 21.031 28.984 1 94.31 320 LEU A C 1
ATOM 2371 O O . LEU A 1 320 ? -4.531 21.438 29.453 1 94.31 320 LEU A O 1
ATOM 2375 N N . ILE A 1 321 ? -3.303 20.766 27.734 1 93.44 321 ILE A N 1
ATOM 2376 C CA . ILE A 1 321 ? -4.445 20.828 26.828 1 93.44 321 ILE A CA 1
ATOM 2377 C C . ILE A 1 321 ? -5.484 19.781 27.234 1 93.44 321 ILE A C 1
ATOM 2379 O O . ILE A 1 321 ? -6.688 20.016 27.125 1 93.44 321 ILE A O 1
ATOM 2383 N N . ALA A 1 322 ? -5.004 18.578 27.625 1 94.38 322 ALA A N 1
ATOM 2384 C CA . ALA A 1 322 ? -5.918 17.547 28.078 1 94.38 322 ALA A CA 1
ATOM 2385 C C . ALA A 1 322 ? -6.75 18.031 29.266 1 94.38 322 ALA A C 1
ATOM 2387 O O . ALA A 1 322 ? -7.965 17.828 29.297 1 94.38 322 ALA A O 1
ATOM 2388 N N . ALA A 1 323 ? -6.129 18.703 30.172 1 95.12 323 ALA A N 1
ATOM 2389 C CA . ALA A 1 323 ? -6.824 19.25 31.344 1 95.12 323 ALA A CA 1
ATOM 2390 C C . ALA A 1 323 ? -7.711 20.422 30.953 1 95.12 323 ALA A C 1
ATOM 2392 O O . ALA A 1 323 ? -8.844 20.547 31.422 1 95.12 323 ALA A O 1
ATOM 2393 N N . ALA A 1 324 ? -7.238 21.266 30.109 1 95.19 324 ALA A N 1
ATOM 2394 C CA . ALA A 1 324 ? -7.957 22.469 29.703 1 95.19 324 ALA A CA 1
ATOM 2395 C C . ALA A 1 324 ? -9.211 22.125 28.922 1 95.19 324 ALA A C 1
ATOM 2397 O O . ALA A 1 324 ? -10.203 22.859 28.969 1 95.19 324 ALA A O 1
ATOM 2398 N N . THR A 1 325 ? -9.148 21.094 28.203 1 94.94 325 THR A N 1
ATOM 2399 C CA . THR A 1 325 ? -10.289 20.672 27.391 1 94.94 325 THR A CA 1
ATOM 2400 C C . THR A 1 325 ? -11.516 20.422 28.266 1 94.94 325 THR A C 1
ATOM 2402 O O . THR A 1 325 ? -12.633 20.75 27.875 1 94.94 325 THR A O 1
ATOM 2405 N N . PHE A 1 326 ? -11.336 19.797 29.453 1 95.19 326 PHE A N 1
ATOM 2406 C CA . PHE A 1 326 ? -12.445 19.594 30.375 1 95.19 326 PHE A CA 1
ATOM 2407 C C . PHE A 1 326 ? -13.062 20.938 30.781 1 95.19 326 PHE A C 1
ATOM 2409 O O . PHE A 1 326 ? -14.289 21.078 30.812 1 95.19 326 PHE A O 1
ATOM 2416 N N . GLY A 1 327 ? -12.195 21.859 31.094 1 93.44 327 GLY A N 1
ATOM 2417 C CA . GLY A 1 327 ? -12.672 23.172 31.469 1 93.44 327 GLY A CA 1
ATOM 2418 C C . GLY A 1 327 ? -13.375 23.906 30.344 1 93.44 327 GLY A C 1
ATOM 2419 O O . GLY A 1 327 ? -14.422 24.516 30.562 1 93.44 327 GLY A O 1
ATOM 2420 N N . ILE A 1 328 ? -12.922 23.891 29.141 1 93.25 328 ILE A N 1
ATOM 2421 C CA . ILE A 1 328 ? -13.469 24.578 27.969 1 93.25 328 ILE A CA 1
ATOM 2422 C C . ILE A 1 328 ? -14.859 24.047 27.656 1 93.25 328 ILE A C 1
ATOM 2424 O O . ILE A 1 328 ? -15.812 24.812 27.5 1 93.25 328 ILE A O 1
ATOM 2428 N N . LEU A 1 329 ? -14.977 22.703 27.594 1 94.12 329 LEU A N 1
ATOM 2429 C CA . LEU A 1 329 ? -16.234 22.094 27.188 1 94.12 329 LEU A CA 1
ATOM 2430 C C . LEU A 1 329 ? -17.281 22.203 28.312 1 94.12 329 LEU A C 1
ATOM 2432 O O . LEU A 1 329 ? -18.469 22.328 28.047 1 94.12 329 LEU A O 1
ATOM 2436 N N . CYS A 1 330 ? -16.797 22.203 29.562 1 93.12 330 CYS A N 1
ATOM 2437 C CA . CYS A 1 330 ? -17.688 22.422 30.688 1 93.12 330 CYS A CA 1
ATOM 2438 C C . CYS A 1 330 ? -18.234 23.844 30.688 1 93.12 330 CYS A C 1
ATOM 2440 O O . CYS A 1 330 ? -19.438 24.047 30.859 1 93.12 330 CYS A O 1
ATOM 2442 N N . LEU A 1 331 ? -17.438 24.75 30.453 1 91.06 331 LEU A N 1
ATOM 2443 C CA . LEU A 1 331 ? -17.828 26.156 30.469 1 91.06 331 LEU A CA 1
ATOM 2444 C C . LEU A 1 331 ? -18.734 26.484 29.281 1 91.06 331 LEU A C 1
ATOM 2446 O O . LEU A 1 331 ? -19.609 27.328 29.375 1 91.06 331 LEU A O 1
ATOM 2450 N N . LEU A 1 332 ? -18.484 25.844 28.172 1 90.75 332 LEU A N 1
ATOM 2451 C CA . LEU A 1 332 ? -19.312 26.031 26.984 1 90.75 332 LEU A CA 1
ATOM 2452 C C . LEU A 1 332 ? -20.688 25.422 27.172 1 90.75 332 LEU A C 1
ATOM 2454 O O . LEU A 1 332 ? -21.656 25.812 26.516 1 90.75 332 LEU A O 1
ATOM 2458 N N . GLY A 1 333 ? -20.828 24.406 28.047 1 86.69 333 GLY A N 1
ATOM 2459 C CA . GLY A 1 333 ? -22.094 23.781 28.359 1 86.69 333 GLY A CA 1
ATOM 2460 C C . GLY A 1 333 ? -22.547 22.781 27.297 1 86.69 333 GLY A C 1
ATOM 2461 O O . GLY A 1 333 ? -23.734 22.688 26.984 1 86.69 333 GLY A O 1
ATOM 2462 N N . VAL A 1 334 ? -21.578 22.125 26.719 1 85 334 VAL A N 1
ATOM 2463 C CA . VAL A 1 334 ? -21.906 21.125 25.719 1 85 334 VAL A CA 1
ATOM 2464 C C . VAL A 1 334 ? -22.484 19.891 26.406 1 85 334 VAL A C 1
ATOM 2466 O O . VAL A 1 334 ? -22.109 19.562 27.531 1 85 334 VAL A O 1
ATOM 2469 N N . GLU A 1 335 ? -23.484 19.297 25.75 1 82.81 335 GLU A N 1
ATOM 2470 C CA . GLU A 1 335 ? -24.016 18.047 26.281 1 82.81 335 GLU A CA 1
ATOM 2471 C C . GLU A 1 335 ? -22.953 16.953 26.297 1 82.81 335 GLU A C 1
ATOM 2473 O O . GLU A 1 335 ? -22.203 16.797 25.328 1 82.81 335 GLU A O 1
ATOM 2478 N N . ASN A 1 336 ? -22.812 16.156 27.328 1 89.94 336 ASN A N 1
ATOM 2479 C CA . ASN A 1 336 ? -21.828 15.102 27.469 1 89.94 336 ASN A CA 1
ATOM 2480 C C . ASN A 1 336 ? -20.406 15.648 27.359 1 89.94 336 ASN A C 1
ATOM 2482 O O . ASN A 1 336 ? -19.594 15.133 26.594 1 89.94 336 ASN A O 1
ATOM 2486 N N . TRP A 1 337 ? -20.141 16.75 27.984 1 92.62 337 TRP A N 1
ATOM 2487 C CA . TRP A 1 337 ? -18.844 17.438 27.906 1 92.62 337 TRP A CA 1
ATOM 2488 C C . TRP A 1 337 ? -17.719 16.516 28.391 1 92.62 337 TRP A C 1
ATOM 2490 O O . TRP A 1 337 ? -16.594 16.625 27.922 1 92.62 337 TRP A O 1
ATOM 2500 N N . VAL A 1 338 ? -18.016 15.531 29.312 1 94.88 338 VAL A N 1
ATOM 2501 C CA . VAL A 1 338 ? -17 14.617 29.812 1 94.88 338 VAL A CA 1
ATOM 2502 C C . VAL A 1 338 ? -16.594 13.641 28.719 1 94.88 338 VAL A C 1
ATOM 2504 O O . VAL A 1 338 ? -15.406 13.422 28.484 1 94.88 338 VAL A O 1
ATOM 2507 N N . GLY A 1 339 ? -17.609 13.062 28.016 1 95.75 339 GLY A N 1
ATOM 2508 C CA . GLY A 1 339 ? -17.328 12.141 26.922 1 95.75 339 GLY A CA 1
ATOM 2509 C C . GLY A 1 339 ? -16.562 12.789 25.797 1 95.75 339 GLY A C 1
ATOM 2510 O O . GLY A 1 339 ? -15.609 12.203 25.266 1 95.75 339 GLY A O 1
ATOM 2511 N N . LEU A 1 340 ? -16.969 13.961 25.5 1 95.25 340 LEU A N 1
ATOM 2512 C CA . LEU A 1 340 ? -16.312 14.672 24.422 1 95.25 340 LEU A CA 1
ATOM 2513 C C . LEU A 1 340 ? -14.875 15.047 24.797 1 95.25 340 LEU A C 1
ATOM 2515 O O . LEU A 1 340 ? -13.984 15.078 23.953 1 95.25 340 LEU A O 1
ATOM 2519 N N . SER A 1 341 ? -14.688 15.375 26.062 1 96.75 341 SER A N 1
ATOM 2520 C CA . SER A 1 341 ? -13.336 15.656 26.531 1 96.75 341 SER A CA 1
ATOM 2521 C C . SER A 1 341 ? -12.43 14.438 26.359 1 96.75 341 SER A C 1
ATOM 2523 O O . SER A 1 341 ? -11.273 14.57 25.969 1 96.75 341 SER A O 1
ATOM 2525 N N . PHE A 1 342 ? -12.953 13.312 26.625 1 96.88 342 PHE A N 1
ATOM 2526 C CA . PHE A 1 342 ? -12.164 12.102 26.469 1 96.88 342 PHE A CA 1
ATOM 2527 C C . PHE A 1 342 ? -11.914 11.805 25 1 96.88 342 PHE A C 1
ATOM 2529 O O . PHE A 1 342 ? -10.891 11.203 24.641 1 96.88 342 PHE A O 1
ATOM 2536 N N . SER A 1 343 ? -12.836 12.211 24.141 1 96.88 343 SER A N 1
ATOM 2537 C CA . SER A 1 343 ? -12.578 12.094 22.719 1 96.88 343 SER A CA 1
ATOM 2538 C C . SER A 1 343 ? -11.367 12.922 22.297 1 96.88 343 SER A C 1
ATOM 2540 O O . SER A 1 343 ? -10.539 12.469 21.516 1 96.88 343 SER A O 1
ATOM 2542 N N . VAL A 1 344 ? -11.305 14.133 22.875 1 96.5 344 VAL A N 1
ATOM 2543 C CA . VAL A 1 344 ? -10.164 14.992 22.578 1 96.5 344 VAL A CA 1
ATOM 2544 C C . VAL A 1 344 ? -8.883 14.336 23.078 1 96.5 344 VAL A C 1
ATOM 2546 O O . VAL A 1 344 ? -7.867 14.336 22.375 1 96.5 344 VAL A O 1
ATOM 2549 N N . ILE A 1 345 ? -8.914 13.742 24.203 1 96.44 345 ILE A N 1
ATOM 2550 C CA . ILE A 1 345 ? -7.742 13.133 24.828 1 96.44 345 ILE A CA 1
ATOM 2551 C C . ILE A 1 345 ? -7.293 11.922 24 1 96.44 345 ILE A C 1
ATOM 2553 O O . ILE A 1 345 ? -6.094 11.664 23.875 1 96.44 345 ILE A O 1
ATOM 2557 N N . THR A 1 346 ? -8.242 11.203 23.484 1 96.62 346 THR A N 1
ATOM 2558 C CA . THR A 1 346 ? -7.879 10.047 22.672 1 96.62 346 THR A CA 1
ATOM 2559 C C . THR A 1 346 ? -7.07 10.492 21.453 1 96.62 346 THR A C 1
ATOM 2561 O O . THR A 1 346 ? -6.121 9.812 21.047 1 96.62 346 THR A O 1
ATOM 2564 N N . GLY A 1 347 ? -7.453 11.609 20.844 1 95.75 347 GLY A N 1
ATOM 2565 C CA . GLY A 1 347 ? -6.676 12.156 19.75 1 95.75 347 GLY A CA 1
ATOM 2566 C C . GLY A 1 347 ? -5.281 12.586 20.156 1 95.75 347 GLY A C 1
ATOM 2567 O O . GLY A 1 347 ? -4.309 12.312 19.438 1 95.75 347 GLY A O 1
ATOM 2568 N N . LEU A 1 348 ? -5.188 13.211 21.281 1 94.69 348 LEU A N 1
ATOM 2569 C CA . LEU A 1 348 ? -3.904 13.664 21.812 1 94.69 348 LEU A CA 1
ATOM 2570 C C . LEU A 1 348 ? -2.98 12.484 22.078 1 94.69 348 LEU A C 1
ATOM 2572 O O . LEU A 1 348 ? -1.81 12.508 21.688 1 94.69 348 LEU A O 1
ATOM 2576 N N . VAL A 1 349 ? -3.512 11.469 22.688 1 95 349 VAL A N 1
ATOM 2577 C CA . VAL A 1 349 ? -2.727 10.289 23.047 1 95 349 VAL A CA 1
ATOM 2578 C C . VAL A 1 349 ? -2.297 9.555 21.766 1 95 349 VAL A C 1
ATOM 2580 O O . VAL A 1 349 ? -1.18 9.047 21.688 1 95 349 VAL A O 1
ATOM 2583 N N . ALA A 1 350 ? -3.209 9.508 20.828 1 96.06 350 ALA A N 1
ATOM 2584 C CA . ALA A 1 350 ? -2.871 8.875 19.547 1 96.06 350 ALA A CA 1
ATOM 2585 C C . ALA A 1 350 ? -1.674 9.555 18.891 1 96.06 350 ALA A C 1
ATOM 2587 O O . ALA A 1 350 ? -0.784 8.891 18.359 1 96.06 350 ALA A O 1
ATOM 2588 N N . GLY A 1 351 ? -1.646 10.883 18.969 1 93.25 351 GLY A N 1
ATOM 2589 C CA . GLY A 1 351 ? -0.517 11.617 18.422 1 93.25 351 GLY A CA 1
ATOM 2590 C C . GLY A 1 351 ? 0.794 11.305 19.109 1 93.25 351 GLY A C 1
ATOM 2591 O O . GLY A 1 351 ? 1.826 11.133 18.453 1 93.25 351 GLY A O 1
ATOM 2592 N N . ILE A 1 352 ? 0.753 11.172 20.344 1 91.25 352 ILE A N 1
ATOM 2593 C CA . ILE A 1 352 ? 1.944 10.891 21.141 1 91.25 352 ILE A CA 1
ATOM 2594 C C . ILE A 1 352 ? 2.438 9.477 20.844 1 91.25 352 ILE A C 1
ATOM 2596 O O . ILE A 1 352 ? 3.637 9.258 20.672 1 91.25 352 ILE A O 1
ATOM 2600 N N . VAL A 1 353 ? 1.517 8.516 20.781 1 94.88 353 VAL A N 1
ATOM 2601 C CA . VAL A 1 353 ? 1.88 7.125 20.547 1 94.88 353 VAL A CA 1
ATOM 2602 C C . VAL A 1 353 ? 2.51 6.977 19.172 1 94.88 353 VAL A C 1
ATOM 2604 O O . VAL A 1 353 ? 3.523 6.293 19.016 1 94.88 353 VAL A O 1
ATOM 2607 N N . ILE A 1 354 ? 1.943 7.617 18.203 1 95.12 354 ILE A N 1
ATOM 2608 C CA . ILE A 1 354 ? 2.465 7.523 16.844 1 95.12 354 ILE A CA 1
ATOM 2609 C C . ILE A 1 354 ? 3.838 8.195 16.781 1 95.12 354 ILE A C 1
ATOM 2611 O O . ILE A 1 354 ? 4.75 7.676 16.125 1 95.12 354 ILE A O 1
ATOM 2615 N N . GLY A 1 355 ? 3.984 9.336 17.453 1 91.31 355 GLY A N 1
ATOM 2616 C CA . GLY A 1 355 ? 5.285 9.984 17.5 1 91.31 355 GLY A CA 1
ATOM 2617 C C . GLY A 1 355 ? 6.355 9.117 18.141 1 91.31 355 GLY A C 1
ATOM 2618 O O . GLY A 1 355 ? 7.465 9.008 17.609 1 91.31 355 GLY A O 1
ATOM 2619 N N . GLN A 1 356 ? 6.031 8.477 19.188 1 91.12 356 GLN A N 1
ATOM 2620 C CA . GLN A 1 356 ? 6.984 7.613 19.875 1 91.12 356 GLN A CA 1
ATOM 2621 C C . GLN A 1 356 ? 7.297 6.367 19.062 1 91.12 356 GLN A C 1
ATOM 2623 O O . GLN A 1 356 ? 8.43 5.875 19.062 1 91.12 356 GLN A O 1
ATOM 2628 N N . ALA A 1 357 ? 6.277 5.852 18.453 1 95.31 357 ALA A N 1
ATOM 2629 C CA . ALA A 1 357 ? 6.496 4.695 17.594 1 95.31 357 ALA A CA 1
ATOM 2630 C C . ALA A 1 357 ? 7.434 5.039 16.453 1 95.31 357 ALA A C 1
ATOM 2632 O O . ALA A 1 357 ? 8.289 4.23 16.078 1 95.31 357 ALA A O 1
ATOM 2633 N N . THR A 1 358 ? 7.266 6.172 15.914 1 94.25 358 THR A N 1
ATOM 2634 C CA . THR A 1 358 ? 8.133 6.625 14.828 1 94.25 358 THR A CA 1
ATOM 2635 C C . THR A 1 358 ? 9.57 6.781 15.312 1 94.25 358 THR A C 1
ATOM 2637 O O . THR A 1 358 ? 10.508 6.379 14.633 1 94.25 358 THR A O 1
ATOM 2640 N N . GLU A 1 359 ? 9.68 7.348 16.469 1 91.56 359 GLU A N 1
ATOM 2641 C CA . GLU A 1 359 ? 11.016 7.484 17.047 1 91.56 359 GLU A CA 1
ATOM 2642 C C . GLU A 1 359 ? 11.664 6.125 17.25 1 91.56 359 GLU A C 1
ATOM 2644 O O . GLU A 1 359 ? 12.852 5.953 16.969 1 91.56 359 GLU A O 1
ATOM 2649 N N . TYR A 1 360 ? 10.922 5.215 17.672 1 93.94 360 TYR A N 1
ATOM 2650 C CA . TYR A 1 360 ? 11.422 3.871 17.938 1 93.94 360 TYR A CA 1
ATOM 2651 C C . TYR A 1 360 ? 11.961 3.23 16.672 1 93.94 360 TYR A C 1
ATOM 2653 O O . TYR A 1 360 ? 13.016 2.59 16.688 1 93.94 360 TYR A O 1
ATOM 2661 N N . PHE A 1 361 ? 11.359 3.43 15.617 1 95.31 361 PHE A N 1
ATOM 2662 C CA . PHE A 1 361 ? 11.727 2.738 14.383 1 95.31 361 PHE A CA 1
ATOM 2663 C C . PHE A 1 361 ? 12.734 3.553 13.586 1 95.31 361 PHE A C 1
ATOM 2665 O O . PHE A 1 361 ? 13.359 3.035 12.656 1 95.31 361 PHE A O 1
ATOM 2672 N N . THR A 1 362 ? 12.969 4.816 13.891 1 92.88 362 THR A N 1
ATOM 2673 C CA . THR A 1 362 ? 13.82 5.633 13.031 1 92.88 362 THR A CA 1
ATOM 2674 C C . THR A 1 362 ? 15.07 6.082 13.773 1 92.88 362 THR A C 1
ATOM 2676 O O . THR A 1 362 ? 16.078 6.441 13.156 1 92.88 362 THR A O 1
ATOM 2679 N N . SER A 1 363 ? 15.062 6.062 15.062 1 90.88 363 SER A N 1
ATOM 2680 C CA . SER A 1 363 ? 16.219 6.52 15.836 1 90.88 363 SER A CA 1
ATOM 2681 C C . SER A 1 363 ? 17.266 5.422 15.961 1 90.88 363 SER A C 1
ATOM 2683 O O . SER A 1 363 ? 16.938 4.25 16.125 1 90.88 363 SER A O 1
ATOM 2685 N N . HIS A 1 364 ? 18.516 5.84 15.891 1 90.12 364 HIS A N 1
ATOM 2686 C CA . HIS A 1 364 ? 19.594 4.863 16 1 90.12 364 HIS A CA 1
ATOM 2687 C C . HIS A 1 364 ? 19.859 4.508 17.453 1 90.12 364 HIS A C 1
ATOM 2689 O O . HIS A 1 364 ? 20.766 3.729 17.75 1 90.12 364 HIS A O 1
ATOM 2695 N N . SER A 1 365 ? 19.031 5.062 18.344 1 88.06 365 SER A N 1
ATOM 2696 C CA . SER A 1 365 ? 19.125 4.699 19.75 1 88.06 365 SER A CA 1
ATOM 2697 C C . SER A 1 365 ? 18.406 3.387 20.047 1 88.06 365 SER A C 1
ATOM 2699 O O . SER A 1 365 ? 18.609 2.777 21.094 1 88.06 365 SER A O 1
ATOM 2701 N N . TYR A 1 366 ? 17.656 2.965 19.078 1 91.31 366 TYR A N 1
ATOM 2702 C CA . TYR A 1 366 ? 16.859 1.772 19.297 1 91.31 366 TYR A CA 1
ATOM 2703 C C . TYR A 1 366 ? 17.281 0.648 18.359 1 91.31 366 TYR A C 1
ATOM 2705 O O . TYR A 1 366 ? 18 0.881 17.391 1 91.31 366 TYR A O 1
ATOM 2713 N N . LYS A 1 367 ? 16.734 -0.497 18.547 1 94.75 367 LYS A N 1
ATOM 2714 C CA . LYS A 1 367 ? 17.219 -1.735 17.938 1 94.75 367 LYS A CA 1
ATOM 2715 C C . LYS A 1 367 ? 16.859 -1.786 16.453 1 94.75 367 LYS A C 1
ATOM 2717 O O . LYS A 1 367 ? 17.672 -2.234 15.641 1 94.75 367 LYS A O 1
ATOM 2722 N N . PRO A 1 368 ? 15.75 -1.408 16.047 1 95.06 368 PRO A N 1
ATOM 2723 C CA . PRO A 1 368 ? 15.406 -1.558 14.625 1 95.06 368 PRO A CA 1
ATOM 2724 C C . PRO A 1 368 ? 16.391 -0.836 13.703 1 95.06 368 PRO A C 1
ATOM 2726 O O . PRO A 1 368 ? 16.828 -1.406 12.703 1 95.06 368 PRO A O 1
ATOM 2729 N N . THR A 1 369 ? 16.766 0.343 14.016 1 94.69 369 THR A N 1
ATOM 2730 C CA . THR A 1 369 ? 17.688 1.106 13.188 1 94.69 369 THR A CA 1
ATOM 2731 C C . THR A 1 369 ? 19.109 0.562 13.336 1 94.69 369 THR A C 1
ATOM 2733 O O . THR A 1 369 ? 19.875 0.562 12.367 1 94.69 369 THR A O 1
ATOM 2736 N N . GLN A 1 370 ? 19.453 0.087 14.508 1 96.25 370 GLN A N 1
ATOM 2737 C CA . GLN A 1 370 ? 20.75 -0.53 14.719 1 96.25 370 GLN A CA 1
ATOM 2738 C C . GLN A 1 370 ? 20.906 -1.788 13.867 1 96.25 370 GLN A C 1
ATOM 2740 O O . GLN A 1 370 ? 21.984 -2.055 13.336 1 96.25 370 GLN A O 1
ATOM 2745 N N . LYS A 1 371 ? 19.844 -2.482 13.766 1 95 371 LYS A N 1
ATOM 2746 C CA . LYS A 1 371 ? 19.859 -3.689 12.938 1 95 371 LYS A CA 1
ATOM 2747 C C . LYS A 1 371 ? 20.062 -3.346 11.469 1 95 371 LYS A C 1
ATOM 2749 O O . LYS A 1 371 ? 20.75 -4.074 10.742 1 95 371 LYS A O 1
ATOM 2754 N N . ILE A 1 372 ? 19.484 -2.297 11.016 1 96.19 372 ILE A N 1
ATOM 2755 C CA . ILE A 1 372 ? 19.641 -1.849 9.641 1 96.19 372 ILE A CA 1
ATOM 2756 C C . ILE A 1 372 ? 21.094 -1.441 9.398 1 96.19 372 ILE A C 1
ATOM 2758 O O . ILE A 1 372 ? 21.703 -1.812 8.391 1 96.19 372 ILE A O 1
ATOM 2762 N N . ALA A 1 373 ? 21.672 -0.71 10.367 1 96.44 373 ALA A N 1
ATOM 2763 C CA . ALA A 1 373 ? 23.078 -0.322 10.258 1 96.44 373 ALA A CA 1
ATOM 2764 C C . ALA A 1 373 ? 23.984 -1.548 10.242 1 96.44 373 ALA A C 1
ATOM 2766 O O . ALA A 1 373 ? 24.969 -1.595 9.492 1 96.44 373 ALA A O 1
ATOM 2767 N N . GLY A 1 374 ? 23.641 -2.514 11.039 1 94.25 374 GLY A N 1
ATOM 2768 C CA . GLY A 1 374 ? 24.422 -3.734 11.094 1 94.25 374 GLY A CA 1
ATOM 2769 C C . GLY A 1 374 ? 24.375 -4.535 9.812 1 94.25 374 GLY A C 1
ATOM 2770 O O . GLY A 1 374 ? 25.328 -5.227 9.461 1 94.25 374 GLY A O 1
ATOM 2771 N N . SER A 1 375 ? 23.297 -4.438 9.062 1 92.5 375 SER A N 1
ATOM 2772 C CA . SER A 1 375 ? 23.125 -5.176 7.816 1 92.5 375 SER A CA 1
ATOM 2773 C C . SER A 1 375 ? 24.047 -4.633 6.727 1 92.5 375 SER A C 1
ATOM 2775 O O . SER A 1 375 ? 24.281 -5.297 5.715 1 92.5 375 SER A O 1
ATOM 2777 N N . ALA A 1 376 ? 24.625 -3.473 6.969 1 93.5 376 ALA A N 1
ATOM 2778 C CA . ALA A 1 376 ? 25.516 -2.85 5.996 1 93.5 376 ALA A CA 1
ATOM 2779 C C . ALA A 1 376 ? 26.781 -3.674 5.816 1 93.5 376 ALA A C 1
ATOM 2781 O O . ALA A 1 376 ? 27.5 -3.512 4.828 1 93.5 376 ALA A O 1
ATOM 2782 N N . GLN A 1 377 ? 27.047 -4.555 6.762 1 89.62 377 GLN A N 1
ATOM 2783 C CA . GLN A 1 377 ? 28.25 -5.391 6.695 1 89.62 377 GLN A CA 1
ATOM 2784 C C . GLN A 1 377 ? 28.188 -6.348 5.508 1 89.62 377 GLN A C 1
ATOM 2786 O O . GLN A 1 377 ? 29.219 -6.816 5.023 1 89.62 377 GLN A O 1
ATOM 2791 N N . THR A 1 378 ? 26.953 -6.559 5.031 1 86.38 378 THR A N 1
ATOM 2792 C CA . THR A 1 378 ? 26.781 -7.5 3.93 1 86.38 378 THR A CA 1
ATOM 2793 C C . THR A 1 378 ? 26.594 -6.762 2.609 1 86.38 378 THR A C 1
ATOM 2795 O O . THR A 1 378 ? 26.547 -7.379 1.545 1 86.38 378 THR A O 1
ATOM 2798 N N . GLY A 1 379 ? 26.359 -5.461 2.689 1 88 379 GLY A N 1
ATOM 2799 C CA . GLY A 1 379 ? 26.266 -4.699 1.453 1 88 379 GLY A CA 1
ATOM 2800 C C . GLY A 1 379 ? 25.031 -3.828 1.381 1 88 379 GLY A C 1
ATOM 2801 O O . GLY A 1 379 ? 24.203 -3.828 2.301 1 88 379 GLY A O 1
ATOM 2802 N N . PRO A 1 380 ? 24.875 -3.117 0.284 1 92.31 380 PRO A N 1
ATOM 2803 C CA . PRO A 1 380 ? 23.781 -2.168 0.155 1 92.31 380 PRO A CA 1
ATOM 2804 C C . PRO A 1 380 ? 22.422 -2.857 -0.013 1 92.31 380 PRO A C 1
ATOM 2806 O O . PRO A 1 380 ? 21.406 -2.346 0.455 1 92.31 380 PRO A O 1
ATOM 2809 N N . ALA A 1 381 ? 22.422 -4.02 -0.682 1 92.06 381 ALA A N 1
ATOM 2810 C CA . ALA A 1 381 ? 21.156 -4.719 -0.915 1 92.06 381 ALA A CA 1
ATOM 2811 C C . ALA A 1 381 ? 20.5 -5.117 0.404 1 92.06 381 ALA A C 1
ATOM 2813 O O . ALA A 1 381 ? 19.281 -4.957 0.573 1 92.06 381 ALA A O 1
ATOM 2814 N N . THR A 1 382 ? 21.281 -5.586 1.323 1 91.31 382 THR A N 1
ATOM 2815 C CA . THR A 1 382 ? 20.766 -6.027 2.611 1 91.31 382 THR A CA 1
ATOM 2816 C C . THR A 1 382 ? 20.281 -4.836 3.438 1 91.31 382 THR A C 1
ATOM 2818 O O . THR A 1 382 ? 19.328 -4.945 4.199 1 91.31 382 THR A O 1
ATOM 2821 N N . VAL A 1 383 ? 21.031 -3.705 3.264 1 95.06 383 VAL A N 1
ATOM 2822 C CA . VAL A 1 383 ? 20.609 -2.488 3.957 1 95.06 383 VAL A CA 1
ATOM 2823 C C . VAL A 1 383 ? 19.234 -2.066 3.479 1 95.06 383 VAL A C 1
ATOM 2825 O O . VAL A 1 383 ? 18.359 -1.731 4.289 1 95.06 383 VAL A O 1
ATOM 2828 N N . ILE A 1 384 ? 19.031 -2.137 2.158 1 95.56 384 ILE A N 1
ATOM 2829 C CA . ILE A 1 384 ? 17.766 -1.705 1.562 1 95.56 384 ILE A CA 1
ATOM 2830 C C . ILE A 1 384 ? 16.656 -2.658 1.975 1 95.56 384 ILE A C 1
ATOM 2832 O O . ILE A 1 384 ? 15.555 -2.221 2.346 1 95.56 384 ILE A O 1
ATOM 2836 N N . ILE A 1 385 ? 16.859 -3.971 1.982 1 94.25 385 ILE A N 1
ATOM 2837 C CA . ILE A 1 385 ? 15.867 -4.977 2.344 1 94.25 385 ILE A CA 1
ATOM 2838 C C . ILE A 1 385 ? 15.477 -4.809 3.809 1 94.25 385 ILE A C 1
ATOM 2840 O O . ILE A 1 385 ? 14.289 -4.828 4.145 1 94.25 385 ILE A O 1
ATOM 2844 N N . ALA A 1 386 ? 16.484 -4.582 4.633 1 95.44 386 ALA A N 1
ATOM 2845 C CA . ALA A 1 386 ? 16.234 -4.426 6.059 1 95.44 386 ALA A CA 1
ATOM 2846 C C . ALA A 1 386 ? 15.391 -3.182 6.332 1 95.44 386 ALA A C 1
ATOM 2848 O O . ALA A 1 386 ? 14.508 -3.195 7.195 1 95.44 386 ALA A O 1
ATOM 2849 N N . GLY A 1 387 ? 15.703 -2.129 5.66 1 96.75 387 GLY A N 1
ATOM 2850 C CA . GLY A 1 387 ? 14.945 -0.902 5.828 1 96.75 387 GLY A CA 1
ATOM 2851 C C . GLY A 1 387 ? 13.508 -1.021 5.355 1 96.75 387 GLY A C 1
ATOM 2852 O O . GLY A 1 387 ? 12.594 -0.522 6.008 1 96.75 387 GLY A O 1
ATOM 2853 N N . ILE A 1 388 ? 13.273 -1.68 4.172 1 97.06 388 ILE A N 1
ATOM 2854 C CA . ILE A 1 388 ? 11.93 -1.889 3.656 1 97.06 388 ILE A CA 1
ATOM 2855 C C . ILE A 1 388 ? 11.133 -2.75 4.633 1 97.06 388 ILE A C 1
ATOM 2857 O O . ILE A 1 388 ? 9.992 -2.424 4.969 1 97.06 388 ILE A O 1
ATOM 2861 N N . GLY A 1 389 ? 11.758 -3.818 5.07 1 96.75 389 GLY A N 1
ATOM 2862 C CA . GLY A 1 389 ? 11.094 -4.699 6.016 1 96.75 389 GLY A CA 1
ATOM 2863 C C . GLY A 1 389 ? 10.711 -4.008 7.309 1 96.75 389 GLY A C 1
ATOM 2864 O O . GLY A 1 389 ? 9.57 -4.125 7.766 1 96.75 389 GLY A O 1
ATOM 2865 N N . SER A 1 390 ? 11.641 -3.23 7.844 1 96.88 390 SER A N 1
ATOM 2866 C CA . SER A 1 390 ? 11.383 -2.52 9.094 1 96.88 390 SER A CA 1
ATOM 2867 C C . SER A 1 390 ? 10.305 -1.455 8.906 1 96.88 390 SER A C 1
ATOM 2869 O O . SER A 1 390 ? 9.469 -1.26 9.789 1 96.88 390 SER A O 1
ATOM 2871 N N . GLY A 1 391 ? 10.398 -0.737 7.816 1 97.44 391 GLY A N 1
ATOM 2872 C CA . GLY A 1 391 ? 9.391 0.264 7.527 1 97.44 391 GLY A CA 1
ATOM 2873 C C . GLY A 1 391 ? 7.988 -0.315 7.418 1 97.44 391 GLY A C 1
ATOM 2874 O O . GLY A 1 391 ? 7.031 0.267 7.93 1 97.44 391 GLY A O 1
ATOM 2875 N N . MET A 1 392 ? 7.844 -1.445 6.754 1 97.88 392 MET A N 1
ATOM 2876 C CA . MET A 1 392 ? 6.543 -2.09 6.582 1 97.88 392 MET A CA 1
ATOM 2877 C C . MET A 1 392 ? 6.012 -2.604 7.914 1 97.88 392 MET A C 1
ATOM 2879 O O . MET A 1 392 ? 4.816 -2.486 8.203 1 97.88 392 MET A O 1
ATOM 2883 N N . ILE A 1 393 ? 6.848 -3.096 8.75 1 97.69 393 ILE A N 1
ATOM 2884 C CA . ILE A 1 393 ? 6.445 -3.6 10.055 1 97.69 393 ILE A CA 1
ATOM 2885 C C . ILE A 1 393 ? 6.027 -2.438 10.953 1 97.69 393 ILE A C 1
ATOM 2887 O O . ILE A 1 393 ? 5.098 -2.564 11.75 1 97.69 393 ILE A O 1
ATOM 2891 N N . SER A 1 394 ? 6.656 -1.28 10.766 1 97.81 394 SER A N 1
ATOM 2892 C CA . SER A 1 394 ? 6.414 -0.107 11.602 1 97.81 394 SER A CA 1
ATOM 2893 C C . SER A 1 394 ? 5.004 0.433 11.398 1 97.81 394 SER A C 1
ATOM 2895 O O . SER A 1 394 ? 4.516 1.225 12.211 1 97.81 394 SER A O 1
ATOM 2897 N N . THR A 1 395 ? 4.273 -0.013 10.391 1 97.69 395 THR A N 1
ATOM 2898 C CA . THR A 1 395 ? 2.93 0.483 10.117 1 97.69 395 THR A CA 1
ATOM 2899 C C . THR A 1 395 ? 1.928 -0.084 11.117 1 97.69 395 THR A C 1
ATOM 2901 O O . THR A 1 395 ? 0.842 0.471 11.297 1 97.69 395 THR A O 1
ATOM 2904 N N . ALA A 1 396 ? 2.273 -1.139 11.828 1 97.69 396 ALA A N 1
ATOM 2905 C CA . ALA A 1 396 ? 1.354 -1.862 12.703 1 97.69 396 ALA A CA 1
ATOM 2906 C C . ALA A 1 396 ? 0.882 -0.977 13.852 1 97.69 396 ALA A C 1
ATOM 2908 O O . ALA A 1 396 ? -0.321 -0.845 14.094 1 97.69 396 ALA A O 1
ATOM 2909 N N . ILE A 1 397 ? 1.773 -0.257 14.477 1 97.69 397 ILE A N 1
ATOM 2910 C CA . ILE A 1 397 ? 1.444 0.489 15.688 1 97.69 397 ILE A CA 1
ATOM 2911 C C . ILE A 1 397 ? 0.584 1.699 15.328 1 97.69 397 ILE A C 1
ATOM 2913 O O . ILE A 1 397 ? -0.471 1.917 15.922 1 97.69 397 ILE A O 1
ATOM 2917 N N . PRO A 1 398 ? 0.966 2.469 14.344 1 97.44 398 PRO A N 1
ATOM 2918 C CA . PRO A 1 398 ? 0.141 3.633 14.008 1 97.44 398 PRO A CA 1
ATOM 2919 C C . PRO A 1 398 ? -1.272 3.25 13.578 1 97.44 398 PRO A C 1
ATOM 2921 O O . PRO A 1 398 ? -2.24 3.916 13.953 1 97.44 398 PRO A O 1
ATOM 2924 N N . VAL A 1 399 ? -1.478 2.18 12.828 1 97.69 399 VAL A N 1
ATOM 2925 C CA . VAL A 1 399 ? -2.795 1.795 12.328 1 97.69 399 VAL A CA 1
ATOM 2926 C C . VAL A 1 399 ? -3.664 1.312 13.484 1 97.69 399 VAL A C 1
ATOM 2928 O O . VAL A 1 399 ? -4.832 1.691 13.594 1 97.69 399 VAL A O 1
ATOM 2931 N N . VAL A 1 400 ? -3.102 0.477 14.312 1 97.62 400 VAL A N 1
ATOM 2932 C CA . VAL A 1 400 ? -3.854 -0.012 15.469 1 97.62 400 VAL A CA 1
ATOM 2933 C C . VAL A 1 400 ? -4.203 1.153 16.391 1 97.62 400 VAL A C 1
ATOM 2935 O O . VAL A 1 400 ? -5.309 1.21 16.938 1 97.62 400 VAL A O 1
ATOM 2938 N N . THR A 1 401 ? -3.254 2.098 16.547 1 97.81 401 THR A N 1
ATOM 2939 C CA . THR A 1 401 ? -3.482 3.27 17.391 1 97.81 401 THR A CA 1
ATOM 2940 C C . THR A 1 401 ? -4.637 4.105 16.844 1 97.81 401 THR A C 1
ATOM 2942 O O . THR A 1 401 ? -5.512 4.531 17.594 1 97.81 401 THR A O 1
ATOM 2945 N N . ILE A 1 402 ? -4.68 4.367 15.547 1 97.25 402 ILE A N 1
ATOM 2946 C CA . ILE A 1 402 ? -5.75 5.152 14.938 1 97.25 402 ILE A CA 1
ATOM 2947 C C . ILE A 1 402 ? -7.07 4.395 15.055 1 97.25 402 ILE A C 1
ATOM 2949 O O . ILE A 1 402 ? -8.117 5 15.289 1 97.25 402 ILE A O 1
ATOM 2953 N N . GLY A 1 403 ? -7.012 3.031 14.836 1 96.88 403 GLY A N 1
ATOM 2954 C CA . GLY A 1 403 ? -8.211 2.234 15.023 1 96.88 403 GLY A CA 1
ATOM 2955 C C . GLY A 1 403 ? -8.797 2.35 16.422 1 96.88 403 GLY A C 1
ATOM 2956 O O . GLY A 1 403 ? -10 2.551 16.578 1 96.88 403 GLY A O 1
ATOM 2957 N N . VAL A 1 404 ? -7.957 2.287 17.406 1 97.19 404 VAL A N 1
ATOM 2958 C CA . VAL A 1 404 ? -8.383 2.402 18.797 1 97.19 404 VAL A CA 1
ATOM 2959 C C . VAL A 1 404 ? -8.883 3.82 19.062 1 97.19 404 VAL A C 1
ATOM 2961 O O . VAL A 1 404 ? -9.875 4.008 19.781 1 97.19 404 VAL A O 1
ATOM 2964 N N . ALA A 1 405 ? -8.203 4.82 18.531 1 97.31 405 ALA A N 1
ATOM 2965 C CA . ALA A 1 405 ? -8.609 6.211 18.703 1 97.31 405 ALA A CA 1
ATOM 2966 C C . ALA A 1 405 ? -9.992 6.453 18.109 1 97.31 405 ALA A C 1
ATOM 2968 O O . ALA A 1 405 ? -10.82 7.152 18.703 1 97.31 405 ALA A O 1
ATOM 2969 N N . ILE A 1 406 ? -10.258 5.875 16.969 1 96.25 406 ILE A N 1
ATOM 2970 C CA . ILE A 1 406 ? -11.547 6.039 16.297 1 96.25 406 ILE A CA 1
ATOM 2971 C C . ILE A 1 406 ? -12.664 5.461 17.156 1 96.25 406 ILE A C 1
ATOM 2973 O O . ILE A 1 406 ? -13.648 6.137 17.438 1 96.25 406 ILE A O 1
ATOM 2977 N N . ILE A 1 407 ? -12.484 4.227 17.641 1 96.31 407 ILE A N 1
ATOM 2978 C CA . ILE A 1 407 ? -13.562 3.549 18.359 1 96.31 407 ILE A CA 1
ATOM 2979 C C . ILE A 1 407 ? -13.758 4.191 19.734 1 96.31 407 ILE A C 1
ATOM 2981 O O . ILE A 1 407 ? -14.891 4.375 20.172 1 96.31 407 ILE A O 1
ATOM 2985 N N . LEU A 1 408 ? -12.695 4.566 20.375 1 97.12 408 LEU A N 1
ATOM 2986 C CA . LEU A 1 408 ? -12.805 5.176 21.703 1 97.12 408 LEU A CA 1
ATOM 2987 C C . LEU A 1 408 ? -13.406 6.574 21.609 1 97.12 408 LEU A C 1
ATOM 2989 O O . LEU A 1 408 ? -14.219 6.965 22.438 1 97.12 408 LEU A O 1
ATOM 2993 N N . ALA A 1 409 ? -12.914 7.398 20.625 1 97.25 409 ALA A N 1
ATOM 2994 C CA . ALA A 1 409 ? -13.484 8.727 20.438 1 97.25 409 ALA A CA 1
ATOM 2995 C C . ALA A 1 409 ? -14.977 8.648 20.125 1 97.25 409 ALA A C 1
ATOM 2997 O O . ALA A 1 409 ? -15.766 9.438 20.641 1 97.25 409 ALA A O 1
ATOM 2998 N N . TYR A 1 410 ? -15.383 7.703 19.297 1 96.06 410 TYR A N 1
ATOM 2999 C CA . TYR A 1 410 ? -16.781 7.484 18.953 1 96.06 410 TYR A CA 1
ATOM 3000 C C . TYR A 1 410 ? -17.594 7.098 20.188 1 96.06 410 TYR A C 1
ATOM 3002 O O . TYR A 1 410 ? -18.656 7.688 20.453 1 96.06 410 TYR A O 1
ATOM 3010 N N . LEU A 1 411 ? -17.125 6.129 20.969 1 96.38 411 LEU A N 1
ATOM 3011 C CA . LEU A 1 411 ? -17.844 5.605 22.125 1 96.38 411 LEU A CA 1
ATOM 3012 C C . LEU A 1 411 ? -17.938 6.648 23.234 1 96.38 411 LEU A C 1
ATOM 3014 O O . LEU A 1 411 ? -18.953 6.758 23.906 1 96.38 411 LEU A O 1
ATOM 3018 N N . CYS A 1 412 ? -16.906 7.41 23.406 1 96.69 412 CYS A N 1
ATOM 3019 C CA . CYS A 1 412 ? -16.938 8.453 24.422 1 96.69 412 CYS A CA 1
ATOM 3020 C C . CYS A 1 412 ? -17.953 9.531 24.078 1 96.69 412 CYS A C 1
ATOM 3022 O O . CYS A 1 412 ? -18.641 10.039 24.969 1 96.69 412 CYS A O 1
ATOM 3024 N N . ALA A 1 413 ? -18.016 9.852 22.875 1 95.19 413 ALA A N 1
ATOM 3025 C CA . ALA A 1 413 ? -18.938 10.898 22.438 1 95.19 413 ALA A CA 1
ATOM 3026 C C . ALA A 1 413 ? -20.391 10.461 22.609 1 95.19 413 ALA A C 1
ATOM 3028 O O . ALA A 1 413 ? -21.266 11.289 22.844 1 95.19 413 ALA A O 1
ATOM 3029 N N . ILE A 1 414 ? -20.703 9.133 22.562 1 94.25 414 ILE A N 1
ATOM 3030 C CA . ILE A 1 414 ? -22.078 8.672 22.641 1 94.25 414 ILE A CA 1
ATOM 3031 C C . ILE A 1 414 ? -22.359 8.086 24.031 1 94.25 414 ILE A C 1
ATOM 3033 O O . ILE A 1 414 ? -23.375 7.426 24.25 1 94.25 414 ILE A O 1
ATOM 3037 N N . GLY A 1 415 ? -21.516 8.219 24.953 1 93.88 415 GLY A N 1
ATOM 3038 C CA . GLY A 1 415 ? -21.688 7.758 26.312 1 93.88 415 GLY A CA 1
ATOM 3039 C C . GLY A 1 415 ? -21.594 6.25 26.453 1 93.88 415 GLY A C 1
ATOM 3040 O O . GLY A 1 415 ? -22.328 5.648 27.25 1 93.88 415 GLY A O 1
ATOM 3041 N N . PHE A 1 416 ? -20.828 5.594 25.578 1 93.88 416 PHE A N 1
ATOM 3042 C CA . PHE A 1 416 ? -20.562 4.16 25.594 1 93.88 416 PHE A CA 1
ATOM 3043 C C . PHE A 1 416 ? -21.844 3.361 25.406 1 93.88 416 PHE A C 1
ATOM 3045 O O . PHE A 1 416 ? -22 2.287 25.984 1 93.88 416 PHE A O 1
ATOM 3052 N N . ASP A 1 417 ? -22.734 3.926 24.641 1 92.31 417 ASP A N 1
ATOM 3053 C CA . ASP A 1 417 ? -23.938 3.197 24.25 1 92.31 417 ASP A CA 1
ATOM 3054 C C . ASP A 1 417 ? -23.656 2.264 23.078 1 92.31 417 ASP A C 1
ATOM 3056 O O . ASP A 1 417 ? -24.062 2.537 21.938 1 92.31 417 ASP A O 1
ATOM 3060 N N . ILE A 1 418 ? -23.094 1.16 23.344 1 88.12 418 ILE A N 1
ATOM 3061 C CA . ILE A 1 418 ? -22.594 0.217 22.344 1 88.12 418 ILE A CA 1
ATOM 3062 C C . ILE A 1 418 ? -23.781 -0.436 21.625 1 88.12 418 ILE A C 1
ATOM 3064 O O . ILE A 1 418 ? -23.719 -0.7 20.422 1 88.12 418 ILE A O 1
ATOM 3068 N N . GLU A 1 419 ? -24.859 -0.651 22.25 1 85.88 419 GLU A N 1
ATOM 3069 C CA . GLU A 1 419 ? -26.031 -1.342 21.703 1 85.88 419 GLU A CA 1
ATOM 3070 C C . GLU A 1 419 ? -26.672 -0.524 20.594 1 85.88 419 GLU A C 1
ATOM 3072 O O . GLU A 1 419 ? -27.156 -1.082 19.609 1 85.88 419 GLU A O 1
ATOM 3077 N N . ASN A 1 420 ? -26.578 0.821 20.781 1 88.69 420 ASN A N 1
ATOM 3078 C CA . ASN A 1 420 ? -27.203 1.7 19.797 1 88.69 420 ASN A CA 1
ATOM 3079 C C . ASN A 1 420 ? -26.172 2.551 19.062 1 88.69 420 ASN A C 1
ATOM 3081 O O . ASN A 1 420 ? -26.422 3.723 18.781 1 88.69 420 ASN A O 1
ATOM 3085 N N . MET A 1 421 ? -25.109 1.956 18.844 1 88.31 421 MET A N 1
ATOM 3086 C CA . MET A 1 421 ? -24.016 2.721 18.266 1 88.31 421 MET A CA 1
ATOM 3087 C C . MET A 1 421 ? -24.359 3.211 16.859 1 88.31 421 MET A C 1
ATOM 3089 O O . MET A 1 421 ? -23.875 4.258 16.422 1 88.31 421 MET A O 1
ATOM 3093 N N . MET A 1 422 ? -25.328 2.547 16.219 1 87.56 422 MET A N 1
ATOM 3094 C CA . MET A 1 422 ? -25.625 2.898 14.828 1 87.56 422 MET A CA 1
ATOM 3095 C C . MET A 1 422 ? -26.969 3.602 14.719 1 87.56 422 MET A C 1
ATOM 3097 O O . MET A 1 422 ? -27.531 3.707 13.633 1 87.56 422 MET A O 1
ATOM 3101 N N . ALA A 1 423 ? -27.438 4.059 15.836 1 87.5 423 ALA A N 1
ATOM 3102 C CA . ALA A 1 423 ? -28.609 4.926 15.797 1 87.5 423 ALA A CA 1
ATOM 3103 C C . ALA A 1 423 ? -28.266 6.281 15.18 1 87.5 423 ALA A C 1
ATOM 3105 O O . ALA A 1 423 ? -27.156 6.785 15.352 1 87.5 423 ALA A O 1
ATOM 3106 N N . PRO A 1 424 ? -29.156 6.883 14.477 1 85.62 424 PRO A N 1
ATOM 3107 C CA . PRO A 1 424 ? -28.875 8.117 13.742 1 85.62 424 PRO A CA 1
ATOM 3108 C C . PRO A 1 424 ? -28.281 9.211 14.625 1 85.62 424 PRO A C 1
ATOM 3110 O O . PRO A 1 424 ? -27.297 9.844 14.242 1 85.62 424 PRO A O 1
ATOM 3113 N N . GLN A 1 425 ? -28.859 9.438 15.773 1 85.94 425 GLN A N 1
ATOM 3114 C CA . GLN A 1 425 ? -28.359 10.477 16.656 1 85.94 425 GLN A CA 1
ATOM 3115 C C . GLN A 1 425 ? -26.969 10.133 17.188 1 85.94 425 GLN A C 1
ATOM 3117 O O . GLN A 1 425 ? -26.094 11.008 17.266 1 85.94 425 GLN A O 1
ATOM 3122 N N . ASN A 1 426 ? -26.766 8.898 17.516 1 90.62 426 ASN A N 1
ATOM 3123 C CA . ASN A 1 426 ? -25.469 8.453 18.016 1 90.62 426 ASN A CA 1
ATOM 3124 C C . ASN A 1 426 ? -24.406 8.492 16.938 1 90.62 426 ASN A C 1
ATOM 3126 O O . ASN A 1 426 ? -23.234 8.766 17.219 1 90.62 426 ASN A O 1
ATOM 3130 N N . MET A 1 427 ? -24.812 8.273 15.766 1 90.06 427 MET A N 1
ATOM 3131 C CA . MET A 1 427 ? -23.859 8.312 14.664 1 90.06 427 MET A CA 1
ATOM 3132 C C . MET A 1 427 ? -23.328 9.727 14.453 1 90.06 427 MET A C 1
ATOM 3134 O O . MET A 1 427 ? -22.109 9.922 14.297 1 90.06 427 MET A O 1
ATOM 3138 N N . SER A 1 428 ? -24.203 10.656 14.461 1 89 428 SER A N 1
ATOM 3139 C CA . SER A 1 428 ? -23.781 12.039 14.273 1 89 428 SER A CA 1
ATOM 3140 C C . SER A 1 428 ? -22.875 12.5 15.406 1 89 428 SER A C 1
ATOM 3142 O O . SER A 1 428 ? -21.844 13.148 15.164 1 89 428 SER A O 1
ATOM 3144 N N . MET A 1 429 ? -23.266 12.141 16.625 1 92 429 MET A N 1
ATOM 3145 C CA . MET A 1 429 ? -22.453 12.539 17.781 1 92 429 MET A CA 1
ATOM 3146 C C . MET A 1 429 ? -21.109 11.805 17.781 1 92 429 MET A C 1
ATOM 3148 O O . MET A 1 429 ? -20.094 12.375 18.172 1 92 429 MET A O 1
ATOM 3152 N N . GLY A 1 430 ? -21.172 10.547 17.453 1 93.44 430 GLY A N 1
ATOM 3153 C CA . GLY A 1 430 ? -19.953 9.773 17.391 1 93.44 430 GLY A CA 1
ATOM 3154 C C . GLY A 1 430 ? -18.953 10.305 16.375 1 93.44 430 GLY A C 1
ATOM 3155 O O . GLY A 1 430 ? -17.75 10.375 16.656 1 93.44 430 GLY A O 1
ATOM 3156 N N . LEU A 1 431 ? -19.516 10.664 15.219 1 92.81 431 LEU A N 1
ATOM 3157 C CA . LEU A 1 431 ? -18.641 11.219 14.188 1 92.81 431 LEU A CA 1
ATOM 3158 C C . LEU A 1 431 ? -18.062 12.562 14.617 1 92.81 431 LEU A C 1
ATOM 3160 O O . LEU A 1 431 ? -16.922 12.883 14.297 1 92.81 431 LEU A O 1
ATOM 3164 N N . TYR A 1 432 ? -18.859 13.312 15.305 1 94.12 432 TYR A N 1
ATOM 3165 C CA . TYR A 1 432 ? -18.344 14.539 15.898 1 94.12 432 TYR A CA 1
ATOM 3166 C C . TYR A 1 432 ? -17.219 14.242 16.875 1 94.12 432 TYR A C 1
ATOM 3168 O O . TYR A 1 432 ? -16.219 14.977 16.938 1 94.12 432 TYR A O 1
ATOM 3176 N N . GLY A 1 433 ? -17.359 13.195 17.625 1 95 433 GLY A N 1
ATOM 3177 C CA . GLY A 1 433 ? -16.312 12.766 18.531 1 95 433 GLY A CA 1
ATOM 3178 C C . GLY A 1 433 ? -15 12.453 17.828 1 95 433 GLY A C 1
ATOM 3179 O O . GLY A 1 433 ? -13.93 12.82 18.312 1 95 433 GLY A O 1
ATOM 3180 N N . ILE A 1 434 ? -15.094 11.82 16.734 1 94.94 434 ILE A N 1
ATOM 3181 C CA . ILE A 1 434 ? -13.906 11.516 15.945 1 94.94 434 ILE A CA 1
ATOM 3182 C C . ILE A 1 434 ? -13.281 12.805 15.422 1 94.94 434 ILE A C 1
ATOM 3184 O O . ILE A 1 434 ? -12.055 12.961 15.453 1 94.94 434 ILE A O 1
ATOM 3188 N N . GLY A 1 435 ? -14.102 13.688 14.945 1 95.19 435 GLY A N 1
ATOM 3189 C CA . GLY A 1 435 ? -13.609 14.977 14.484 1 95.19 435 GLY A CA 1
ATOM 3190 C C . GLY A 1 435 ? -12.867 15.758 15.555 1 95.19 435 GLY A C 1
ATOM 3191 O O . GLY A 1 435 ? -11.789 16.281 15.312 1 95.19 435 GLY A O 1
ATOM 3192 N N . ILE A 1 436 ? -13.461 15.766 16.719 1 95.69 436 ILE A N 1
ATOM 3193 C CA . ILE A 1 436 ? -12.867 16.547 17.797 1 95.69 436 ILE A CA 1
ATOM 3194 C C . ILE A 1 436 ? -11.562 15.891 18.25 1 95.69 436 ILE A C 1
ATOM 3196 O O . ILE A 1 436 ? -10.664 16.562 18.766 1 95.69 436 ILE A O 1
ATOM 3200 N N . ALA A 1 437 ? -11.492 14.586 18.125 1 96.69 437 ALA A N 1
ATOM 3201 C CA . ALA A 1 437 ? -10.234 13.898 18.391 1 96.69 437 ALA A CA 1
ATOM 3202 C C . ALA A 1 437 ? -9.133 14.391 17.453 1 96.69 437 ALA A C 1
ATOM 3204 O O . ALA A 1 437 ? -7.98 14.539 17.859 1 96.69 437 ALA A O 1
ATOM 3205 N N . ALA A 1 438 ? -9.453 14.602 16.219 1 95.81 438 ALA A N 1
ATOM 3206 C CA . ALA A 1 438 ? -8.492 15.148 15.258 1 95.81 438 ALA A CA 1
ATOM 3207 C C . ALA A 1 438 ? -8.023 16.531 15.688 1 95.81 438 ALA A C 1
ATOM 3209 O O . ALA A 1 438 ? -6.836 16.859 15.57 1 95.81 438 ALA A O 1
ATOM 3210 N N . VAL A 1 439 ? -8.945 17.297 16.156 1 96.38 439 VAL A N 1
ATOM 3211 C CA . VAL A 1 439 ? -8.609 18.625 16.656 1 96.38 439 VAL A CA 1
ATOM 3212 C C . VAL A 1 439 ? -7.711 18.5 17.875 1 96.38 439 VAL A C 1
ATOM 3214 O O . VAL A 1 439 ? -6.754 19.266 18.031 1 96.38 439 VAL A O 1
ATOM 3217 N N . GLY A 1 440 ? -8.016 17.562 18.688 1 95.06 440 GLY A N 1
ATOM 3218 C CA . GLY A 1 440 ? -7.176 17.312 19.844 1 95.06 440 GLY A CA 1
ATOM 3219 C C . GLY A 1 440 ? -5.746 16.953 19.5 1 95.06 440 GLY A C 1
ATOM 3220 O O . GLY A 1 440 ? -4.805 17.438 20.125 1 95.06 440 GLY A O 1
ATOM 3221 N N . MET A 1 441 ? -5.648 16.156 18.547 1 93.94 441 MET A N 1
ATOM 3222 C CA . MET A 1 441 ? -4.312 15.734 18.125 1 93.94 441 MET A CA 1
ATOM 3223 C C . MET A 1 441 ? -3.506 16.922 17.625 1 93.94 441 MET A C 1
ATOM 3225 O O . MET A 1 441 ? -2.307 17.016 17.891 1 93.94 441 MET A O 1
ATOM 3229 N N . LEU A 1 442 ? -4.113 17.922 16.969 1 94.56 442 LEU A N 1
ATOM 3230 C CA . LEU A 1 442 ? -3.438 19.031 16.328 1 94.56 442 LEU A CA 1
ATOM 3231 C C . LEU A 1 442 ? -3.436 20.266 17.25 1 94.56 442 LEU A C 1
ATOM 3233 O O . LEU A 1 442 ? -2.945 21.328 16.859 1 94.56 442 LEU A O 1
ATOM 3237 N N . SER A 1 443 ? -3.965 20.094 18.422 1 93.94 443 SER A N 1
ATOM 3238 C CA . SER A 1 443 ? -4.043 21.219 19.359 1 93.94 443 SER A CA 1
ATOM 3239 C C . SER A 1 443 ? -2.656 21.656 19.812 1 93.94 443 SER A C 1
ATOM 3241 O O . SER A 1 443 ? -2.455 22.812 20.203 1 93.94 443 SER A O 1
ATOM 3243 N N . THR A 1 444 ? -1.709 20.766 19.703 1 91.75 444 THR A N 1
ATOM 3244 C CA . THR A 1 444 ? -0.346 21.094 20.094 1 91.75 444 THR A CA 1
ATOM 3245 C C . THR A 1 444 ? 0.534 21.344 18.875 1 91.75 444 THR A C 1
ATOM 3247 O O . THR A 1 444 ? 1.757 21.203 18.953 1 91.75 444 THR A O 1
ATOM 3250 N N . LEU A 1 445 ? -0.011 21.641 17.812 1 94 445 LEU A N 1
ATOM 3251 C CA . LEU A 1 445 ? 0.734 21.781 16.562 1 94 445 LEU A CA 1
ATOM 3252 C C . LEU A 1 445 ? 1.751 22.922 16.656 1 94 445 LEU A C 1
ATOM 3254 O O . LEU A 1 445 ? 2.83 22.844 16.062 1 94 445 LEU A O 1
ATOM 3258 N N . GLY A 1 446 ? 1.449 23.969 17.422 1 93.38 446 GLY A N 1
ATOM 3259 C CA . GLY A 1 446 ? 2.383 25.078 17.562 1 93.38 446 GLY A CA 1
ATOM 3260 C C . GLY A 1 446 ? 3.764 24.625 18 1 93.38 446 GLY A C 1
ATOM 3261 O O . GLY A 1 446 ? 4.77 25 17.406 1 93.38 446 GLY A O 1
ATOM 3262 N N . ILE A 1 447 ? 3.824 23.797 18.953 1 92.56 447 ILE A N 1
ATOM 3263 C CA . ILE A 1 447 ? 5.105 23.344 19.484 1 92.56 447 ILE A CA 1
ATOM 3264 C C . ILE A 1 447 ? 5.605 22.141 18.688 1 92.56 447 ILE A C 1
ATOM 3266 O O . ILE A 1 447 ? 6.812 21.969 18.5 1 92.56 447 ILE A O 1
ATOM 3270 N N . THR A 1 448 ? 4.73 21.312 18.219 1 90.56 448 THR A N 1
ATOM 3271 C CA . THR A 1 448 ? 5.137 20.141 17.469 1 90.56 448 THR A CA 1
ATOM 3272 C C . THR A 1 448 ? 5.789 20.547 16.141 1 90.56 448 THR A C 1
ATOM 3274 O O . THR A 1 448 ? 6.801 19.969 15.742 1 90.56 448 THR A O 1
ATOM 3277 N N . LEU A 1 449 ? 5.246 21.516 15.5 1 91.56 449 LEU A N 1
ATOM 3278 C CA . LEU A 1 449 ? 5.812 21.984 14.242 1 91.56 449 LEU A CA 1
ATOM 3279 C C . LEU A 1 449 ? 7.117 22.734 14.477 1 91.56 449 LEU A C 1
ATOM 3281 O O . LEU A 1 449 ? 7.984 22.781 13.602 1 91.56 449 LEU A O 1
ATOM 3285 N N . ALA A 1 450 ? 7.246 23.344 15.641 1 91.69 450 ALA A N 1
ATOM 3286 C CA . ALA A 1 450 ? 8.516 23.984 15.992 1 91.69 450 ALA A CA 1
ATOM 3287 C C . ALA A 1 450 ? 9.648 22.953 16.031 1 91.69 450 ALA A C 1
ATOM 3289 O O . ALA A 1 450 ? 10.758 23.234 15.562 1 91.69 450 ALA A O 1
ATOM 3290 N N . THR A 1 451 ? 9.312 21.859 16.562 1 88.06 451 THR A N 1
ATOM 3291 C CA . THR A 1 451 ? 10.305 20.797 16.656 1 88.06 451 THR A CA 1
ATOM 3292 C C . THR A 1 451 ? 10.641 20.25 15.266 1 88.06 451 THR A C 1
ATOM 3294 O O . THR A 1 451 ? 11.773 19.844 15.008 1 88.06 451 THR A O 1
ATOM 3297 N N . ASP A 1 452 ? 9.727 20.312 14.438 1 88.5 452 ASP A N 1
ATOM 3298 C CA . ASP A 1 452 ? 9.938 19.828 13.078 1 88.5 452 ASP A CA 1
ATOM 3299 C C . ASP A 1 452 ? 10.758 20.812 12.258 1 88.5 452 ASP A C 1
ATOM 3301 O O . ASP A 1 452 ? 11.648 20.422 11.5 1 88.5 452 ASP A O 1
ATOM 3305 N N . ALA A 1 453 ? 10.461 22.062 12.375 1 89.75 453 ALA A N 1
ATOM 3306 C CA . ALA A 1 453 ? 11.141 23.094 11.609 1 89.75 453 ALA A CA 1
ATOM 3307 C C . ALA A 1 453 ? 12.562 23.312 12.109 1 89.75 453 ALA A C 1
ATOM 3309 O O . ALA A 1 453 ? 13.406 23.875 11.406 1 89.75 453 ALA A O 1
ATOM 3310 N N . TYR A 1 454 ? 12.844 22.812 13.227 1 90.38 454 TYR A N 1
ATOM 3311 C CA . TYR A 1 454 ? 14.188 22.812 13.797 1 90.38 454 TYR A CA 1
ATOM 3312 C C . TYR A 1 454 ? 15.156 22.031 12.914 1 90.38 454 TYR A C 1
ATOM 3314 O O . TYR A 1 454 ? 16.312 22.438 12.742 1 90.38 454 TYR A O 1
ATOM 3322 N N . GLY A 1 455 ? 14.727 21 12.359 1 89.12 455 GLY A N 1
ATOM 3323 C CA . GLY A 1 455 ? 15.57 20.078 11.625 1 89.12 455 GLY A CA 1
ATOM 3324 C C . GLY A 1 455 ? 16.297 20.734 10.469 1 89.12 455 GLY A C 1
ATOM 3325 O O . GLY A 1 455 ? 17.531 20.766 10.438 1 89.12 455 GLY A O 1
ATOM 3326 N N . PRO A 1 456 ? 15.555 21.281 9.562 1 91.25 456 PRO A N 1
ATOM 3327 C CA . PRO A 1 456 ? 16.203 21.922 8.414 1 91.25 456 PRO A CA 1
ATOM 3328 C C . PRO A 1 456 ? 17.125 23.078 8.82 1 91.25 456 PRO A C 1
ATOM 3330 O O . PRO A 1 456 ? 18.125 23.312 8.156 1 91.25 456 PRO A O 1
ATOM 3333 N N . ILE A 1 457 ? 16.844 23.766 9.883 1 94.5 457 ILE A N 1
ATOM 3334 C CA . ILE A 1 457 ? 17.688 24.844 10.352 1 94.5 457 ILE A CA 1
ATOM 3335 C C . ILE A 1 457 ? 19.016 24.297 10.859 1 94.5 457 ILE A C 1
ATOM 3337 O O . ILE A 1 457 ? 20.094 24.828 10.531 1 94.5 457 ILE A O 1
ATOM 3341 N N . ALA A 1 458 ? 18.859 23.25 11.609 1 92.94 458 ALA A N 1
ATOM 3342 C CA . ALA A 1 458 ? 20.062 22.609 12.125 1 92.94 458 ALA A CA 1
ATOM 3343 C C . ALA A 1 458 ? 20.906 22.016 10.992 1 92.94 458 ALA A C 1
ATOM 3345 O O . ALA A 1 458 ? 22.125 22.078 11.031 1 92.94 458 ALA A O 1
ATOM 3346 N N . ASP A 1 459 ? 20.266 21.469 10.078 1 91.12 459 ASP A N 1
ATOM 3347 C CA . ASP A 1 459 ? 20.938 20.859 8.93 1 91.12 459 ASP A CA 1
ATOM 3348 C C . ASP A 1 459 ? 21.688 21.922 8.125 1 91.12 459 ASP A C 1
ATOM 3350 O O . ASP A 1 459 ? 22.859 21.734 7.781 1 91.12 459 ASP A O 1
ATOM 3354 N N . ASN A 1 460 ? 21.078 23.016 7.844 1 94.56 460 ASN A N 1
ATOM 3355 C CA . ASN A 1 460 ? 21.703 24.125 7.125 1 94.56 460 ASN A CA 1
ATOM 3356 C C . ASN A 1 460 ? 22.844 24.734 7.938 1 94.56 460 ASN A C 1
ATOM 3358 O O . ASN A 1 460 ? 23.828 25.219 7.375 1 94.56 460 ASN A O 1
ATOM 3362 N N . ALA A 1 461 ? 22.641 24.734 9.234 1 95.38 461 ALA A N 1
ATOM 3363 C CA . ALA A 1 461 ? 23.719 25.234 10.094 1 95.38 461 ALA A CA 1
ATOM 3364 C C . ALA A 1 461 ? 24.969 24.375 9.977 1 95.38 461 ALA A C 1
ATOM 3366 O O . ALA A 1 461 ? 26.094 24.875 9.945 1 95.38 461 ALA A O 1
ATOM 3367 N N . GLY A 1 462 ? 24.703 23.109 9.961 1 92.12 462 GLY A N 1
ATOM 3368 C CA . GLY A 1 462 ? 25.828 22.203 9.766 1 92.12 462 GLY A CA 1
ATOM 3369 C C . GLY A 1 462 ? 26.516 22.391 8.422 1 92.12 462 GLY A C 1
ATOM 3370 O O . GLY A 1 462 ? 27.75 22.328 8.344 1 92.12 462 GLY A O 1
ATOM 3371 N N . GLY A 1 463 ? 25.766 22.516 7.402 1 91.44 463 GLY A N 1
ATOM 3372 C CA . GLY A 1 463 ? 26.328 22.812 6.094 1 91.44 463 GLY A CA 1
ATOM 3373 C C . GLY A 1 463 ? 27.125 24.094 6.062 1 91.44 463 GLY A C 1
ATOM 3374 O O . GLY A 1 463 ? 28.203 24.156 5.461 1 91.44 463 GLY A O 1
ATOM 3375 N N . ASN A 1 464 ? 26.641 25.109 6.688 1 94.56 464 ASN A N 1
ATOM 3376 C CA . ASN A 1 464 ? 27.344 26.391 6.77 1 94.56 464 ASN A CA 1
ATOM 3377 C C . ASN A 1 464 ? 28.656 26.25 7.531 1 94.56 464 ASN A C 1
ATOM 3379 O O . ASN A 1 464 ? 29.672 26.859 7.148 1 94.56 464 ASN A O 1
ATOM 3383 N N . ALA A 1 465 ? 28.594 25.484 8.578 1 94.5 465 ALA A N 1
ATOM 3384 C CA . ALA A 1 465 ? 29.797 25.281 9.375 1 94.5 465 ALA A CA 1
ATOM 3385 C C . ALA A 1 465 ? 30.891 24.594 8.547 1 94.5 465 ALA A C 1
ATOM 3387 O O . ALA A 1 465 ? 32.062 24.969 8.633 1 94.5 465 ALA A O 1
ATOM 3388 N N . GLU A 1 466 ? 30.453 23.703 7.777 1 91.12 466 GLU A N 1
ATOM 3389 C CA . GLU A 1 466 ? 31.406 22.969 6.941 1 91.12 466 GLU A CA 1
ATOM 3390 C C . GLU A 1 466 ? 31.953 23.859 5.824 1 91.12 466 GLU A C 1
ATOM 3392 O O . GLU A 1 466 ? 33.156 23.906 5.59 1 91.12 466 GLU A O 1
ATOM 3397 N N . MET A 1 467 ? 31.141 24.531 5.203 1 90.81 467 MET A N 1
ATOM 3398 C CA . MET A 1 467 ? 31.531 25.359 4.062 1 90.81 467 MET A CA 1
ATOM 3399 C C . MET A 1 467 ? 32.375 26.547 4.512 1 90.81 467 MET A C 1
ATOM 3401 O O . MET A 1 467 ? 33.219 27.031 3.758 1 90.81 467 MET A O 1
ATOM 3405 N N . SER A 1 468 ? 32.219 26.938 5.762 1 92.62 468 SER A N 1
ATOM 3406 C CA . SER A 1 468 ? 32.938 28.078 6.293 1 92.62 468 SER A CA 1
ATOM 3407 C C . SER A 1 468 ? 34.219 27.641 6.996 1 92.62 468 SER A C 1
ATOM 3409 O O . SER A 1 468 ? 35 28.484 7.449 1 92.62 468 SER A O 1
ATOM 3411 N N . GLY A 1 469 ? 34.406 26.391 7.172 1 90.44 469 GLY A N 1
ATOM 3412 C CA . GLY A 1 469 ? 35.594 25.859 7.781 1 90.44 469 GLY A CA 1
ATOM 3413 C C . GLY A 1 469 ? 35.719 26.188 9.258 1 90.44 469 GLY A C 1
ATOM 3414 O O . GLY A 1 469 ? 36.781 26.594 9.734 1 90.44 469 GLY A O 1
ATOM 3415 N N . LEU A 1 470 ? 34.688 26.156 10.07 1 91 470 LEU A N 1
ATOM 3416 C CA . LEU A 1 470 ? 34.656 26.562 11.469 1 91 470 LEU A CA 1
ATOM 3417 C C . LEU A 1 470 ? 35.375 25.547 12.352 1 91 470 LEU A C 1
ATOM 3419 O O . LEU A 1 470 ? 35.562 25.781 13.547 1 91 470 LEU A O 1
ATOM 3423 N N . GLY A 1 471 ? 35.875 24.391 11.906 1 87.94 471 GLY A N 1
ATOM 3424 C CA . GLY A 1 471 ? 36.625 23.422 12.695 1 87.94 471 GLY A CA 1
ATOM 3425 C C . GLY A 1 471 ? 35.812 22.188 13.07 1 87.94 471 GLY A C 1
ATOM 3426 O O . GLY A 1 471 ? 34.594 22.172 12.93 1 87.94 471 GLY A O 1
ATOM 3427 N N . PRO A 1 472 ? 36.438 21.266 13.672 1 89.44 472 PRO A N 1
ATOM 3428 C CA . PRO A 1 472 ? 35.812 19.969 13.961 1 89.44 472 PRO A CA 1
ATOM 3429 C C . PRO A 1 472 ? 34.875 20.031 15.164 1 89.44 472 PRO A C 1
ATOM 3431 O O . PRO A 1 472 ? 33.875 19.312 15.211 1 89.44 472 PRO A O 1
ATOM 3434 N N . GLU A 1 473 ? 35.188 20.859 16.062 1 90.25 473 GLU A N 1
ATOM 3435 C CA . GLU A 1 473 ? 34.344 20.953 17.25 1 90.25 473 GLU A CA 1
ATOM 3436 C C . GLU A 1 473 ? 32.969 21.5 16.922 1 90.25 473 GLU A C 1
ATOM 3438 O O . GLU A 1 473 ? 31.969 21 17.422 1 90.25 473 GLU A O 1
ATOM 3443 N N . VAL A 1 474 ? 33 22.562 16.141 1 92.12 474 VAL A N 1
ATOM 3444 C CA . VAL A 1 474 ? 31.719 23.156 15.734 1 92.12 474 VAL A CA 1
ATOM 3445 C C . VAL A 1 474 ? 30.938 22.156 14.875 1 92.12 474 VAL A C 1
ATOM 3447 O O . VAL A 1 474 ? 29.719 22.047 15 1 92.12 474 VAL A O 1
ATOM 3450 N N . ARG A 1 475 ? 31.625 21.422 14.078 1 89.25 475 ARG A N 1
ATOM 3451 C CA . ARG A 1 475 ? 30.984 20.438 13.227 1 89.25 475 ARG A CA 1
ATOM 3452 C C . ARG A 1 475 ? 30.375 19.312 14.062 1 89.25 475 ARG A C 1
ATOM 3454 O O . ARG A 1 475 ? 29.266 18.828 13.758 1 89.25 475 ARG A O 1
ATOM 3461 N N . LYS A 1 476 ? 31.031 18.953 15.086 1 87.19 476 LYS A N 1
ATOM 3462 C CA . LYS A 1 476 ? 30.5 17.922 15.984 1 87.19 476 LYS A CA 1
ATOM 3463 C C . LYS A 1 476 ? 29.203 18.391 16.656 1 87.19 476 LYS A C 1
ATOM 3465 O O . LYS A 1 476 ? 28.266 17.609 16.781 1 87.19 476 LYS A O 1
ATOM 3470 N N . ARG A 1 477 ? 29.172 19.656 17.047 1 88.81 477 ARG A N 1
ATOM 3471 C CA . ARG A 1 477 ? 27.984 20.203 17.688 1 88.81 477 ARG A CA 1
ATOM 3472 C C . ARG A 1 477 ? 26.828 20.312 16.688 1 88.81 477 ARG A C 1
ATOM 3474 O O . ARG A 1 477 ? 25.688 20 17.016 1 88.81 477 ARG A O 1
ATOM 3481 N N . THR A 1 478 ? 27.141 20.781 15.523 1 90.25 478 THR A N 1
ATOM 3482 C CA . THR A 1 478 ? 26.094 20.938 14.516 1 90.25 478 THR A CA 1
ATOM 3483 C C . THR A 1 478 ? 25.609 19.578 14.031 1 90.25 478 THR A C 1
ATOM 3485 O O . THR A 1 478 ? 24.438 19.438 13.68 1 90.25 478 THR A O 1
ATOM 3488 N N . ASP A 1 479 ? 26.5 18.625 14.062 1 83.69 479 ASP A N 1
ATOM 3489 C CA . ASP A 1 479 ? 26.094 17.266 13.711 1 83.69 479 ASP A CA 1
ATOM 3490 C C . ASP A 1 479 ? 25.125 16.703 14.742 1 83.69 479 ASP A C 1
ATOM 3492 O O . ASP A 1 479 ? 24.188 15.977 14.391 1 83.69 479 ASP A O 1
ATOM 3496 N N . ALA A 1 480 ? 25.422 16.984 15.898 1 83.94 480 ALA A N 1
ATOM 3497 C CA . ALA A 1 480 ? 24.531 16.547 16.969 1 83.94 480 ALA A CA 1
ATOM 3498 C C . ALA A 1 480 ? 23.156 17.203 16.828 1 83.94 480 ALA A C 1
ATOM 3500 O O . ALA A 1 480 ? 22.125 16.562 17.016 1 83.94 480 ALA A O 1
ATOM 3501 N N . LEU A 1 481 ? 23.172 18.453 16.531 1 87.94 481 LEU A N 1
ATOM 3502 C CA . LEU A 1 481 ? 21.922 19.172 16.297 1 87.94 481 LEU A CA 1
ATOM 3503 C C . LEU A 1 481 ? 21.172 18.609 15.102 1 87.94 481 LEU A C 1
ATOM 3505 O O . LEU A 1 481 ? 19.953 18.484 15.125 1 87.94 481 LEU A O 1
ATOM 3509 N N . ASP A 1 482 ? 21.938 18.297 14.172 1 87.69 482 ASP A N 1
ATOM 3510 C CA . ASP A 1 482 ? 21.359 17.766 12.938 1 87.69 482 ASP A CA 1
ATOM 3511 C C . ASP A 1 482 ? 20.75 16.391 13.172 1 87.69 482 ASP A C 1
ATOM 3513 O O . ASP A 1 482 ? 19.656 16.094 12.664 1 87.69 482 ASP A O 1
ATOM 3517 N N . ALA A 1 483 ? 21.422 15.586 13.859 1 82.31 483 ALA A N 1
ATOM 3518 C CA . ALA A 1 483 ? 20.891 14.266 14.188 1 82.31 483 ALA A CA 1
ATOM 3519 C C . ALA A 1 483 ? 19.594 14.383 14.984 1 82.31 483 ALA A C 1
ATOM 3521 O O . ALA A 1 483 ? 18.656 13.617 14.75 1 82.31 483 ALA A O 1
ATOM 3522 N N . LEU A 1 484 ? 19.609 15.305 15.883 1 84.25 484 LEU A N 1
ATOM 3523 C CA . LEU A 1 484 ? 18.406 15.586 16.641 1 84.25 484 LEU A CA 1
ATOM 3524 C C . LEU A 1 484 ? 17.281 16.062 15.711 1 84.25 484 LEU A C 1
ATOM 3526 O O . LEU A 1 484 ? 16.125 15.656 15.859 1 84.25 484 LEU A O 1
ATOM 3530 N N . GLY A 1 485 ? 17.656 16.812 14.859 1 87.12 485 GLY A N 1
ATOM 3531 C CA . GLY A 1 485 ? 16.703 17.344 13.898 1 87.12 485 GLY A CA 1
ATOM 3532 C C . GLY A 1 485 ? 16.078 16.266 13.031 1 87.12 485 GLY A C 1
ATOM 3533 O O . GLY A 1 485 ? 14.875 16.297 12.766 1 87.12 485 GLY A O 1
ATOM 3534 N N . ASN A 1 486 ? 16.828 15.344 12.578 1 84.31 486 ASN A N 1
ATOM 3535 C CA . ASN A 1 486 ? 16.312 14.273 11.719 1 84.31 486 ASN A CA 1
ATOM 3536 C C . ASN A 1 486 ? 15.328 13.375 12.469 1 84.31 486 ASN A C 1
ATOM 3538 O O . ASN A 1 486 ? 14.344 12.914 11.891 1 84.31 486 ASN A O 1
ATOM 3542 N N . THR A 1 487 ? 15.641 13.172 13.672 1 82.25 487 THR A N 1
ATOM 3543 C CA . THR A 1 487 ? 14.75 12.336 14.469 1 82.25 487 THR A CA 1
ATOM 3544 C C . THR A 1 487 ? 13.438 13.062 14.75 1 82.25 487 THR A C 1
ATOM 3546 O O . THR A 1 487 ? 12.359 12.461 14.68 1 82.25 487 THR A O 1
ATOM 3549 N N . THR A 1 488 ? 13.562 14.258 15.109 1 84.88 488 THR A N 1
ATOM 3550 C CA . THR A 1 488 ? 12.359 15.023 15.398 1 84.88 488 THR A CA 1
ATOM 3551 C C . THR A 1 488 ? 11.547 15.25 14.125 1 84.88 488 THR A C 1
ATOM 3553 O O . THR A 1 488 ? 10.312 15.312 14.164 1 84.88 488 THR A O 1
ATOM 3556 N N . ALA A 1 489 ? 12.281 15.398 13.047 1 85.81 489 ALA A N 1
ATOM 3557 C CA . ALA A 1 489 ? 11.602 15.508 11.766 1 85.81 489 ALA A CA 1
ATOM 3558 C C . ALA A 1 489 ? 10.789 14.25 11.461 1 85.81 489 ALA A C 1
ATOM 3560 O O . ALA A 1 489 ? 9.664 14.336 10.961 1 85.81 489 ALA A O 1
ATOM 3561 N N . ALA A 1 490 ? 11.359 13.133 11.734 1 87.94 490 ALA A N 1
ATOM 3562 C CA . ALA A 1 490 ? 10.664 11.867 11.523 1 87.94 490 ALA A CA 1
ATOM 3563 C C . ALA A 1 490 ? 9.438 11.758 12.422 1 87.94 490 ALA A C 1
ATOM 3565 O O . ALA A 1 490 ? 8.367 11.336 11.969 1 87.94 490 ALA A O 1
ATOM 3566 N N . THR A 1 491 ? 9.539 12.117 13.656 1 87.12 491 THR A N 1
ATOM 3567 C CA . THR A 1 491 ? 8.43 12.07 14.602 1 87.12 491 THR A CA 1
ATOM 3568 C C . THR A 1 491 ? 7.32 13.031 14.172 1 87.12 491 THR A C 1
ATOM 3570 O O . THR A 1 491 ? 6.137 12.703 14.281 1 87.12 491 THR A O 1
ATOM 3573 N N . GLY A 1 492 ? 7.758 14.172 13.766 1 86.25 492 GLY A N 1
ATOM 3574 C CA . GLY A 1 492 ? 6.793 15.141 13.266 1 86.25 492 GLY A CA 1
ATOM 3575 C C . GLY A 1 492 ? 6.031 14.641 12.047 1 86.25 492 GLY A C 1
ATOM 3576 O O . GLY A 1 492 ? 4.824 14.867 11.93 1 86.25 492 GLY A O 1
ATOM 3577 N N . LYS A 1 493 ? 6.777 14.047 11.164 1 87.88 493 LYS A N 1
ATOM 3578 C CA . LYS A 1 493 ? 6.133 13.484 9.977 1 87.88 493 LYS A CA 1
ATOM 3579 C C . LYS A 1 493 ? 5.148 12.383 10.352 1 87.88 493 LYS A C 1
ATOM 3581 O O . LYS A 1 493 ? 4.066 12.289 9.773 1 87.88 493 LYS A O 1
ATOM 3586 N N . GLY A 1 494 ? 5.559 11.547 11.273 1 88.44 494 GLY A N 1
ATOM 3587 C CA . GLY A 1 494 ? 4.637 10.547 11.781 1 88.44 494 GLY A CA 1
ATOM 3588 C C . GLY A 1 494 ? 3.371 11.141 12.375 1 88.44 494 GLY A C 1
ATOM 3589 O O . GLY A 1 494 ? 2.27 10.656 12.117 1 88.44 494 GLY A O 1
ATOM 3590 N N . PHE A 1 495 ? 3.555 12.172 13.117 1 88.06 495 PHE A N 1
ATOM 3591 C CA . PHE A 1 495 ? 2.443 12.906 13.711 1 88.06 495 PHE A CA 1
ATOM 3592 C C . PHE A 1 495 ? 1.529 13.469 12.633 1 88.06 495 PHE A C 1
ATOM 3594 O O . PHE A 1 495 ? 0.305 13.375 12.727 1 88.06 495 PHE A O 1
ATOM 3601 N N . ALA A 1 496 ? 2.145 14.031 11.664 1 89.56 496 ALA A N 1
ATOM 3602 C CA . ALA A 1 496 ? 1.39 14.625 10.562 1 89.56 496 ALA A CA 1
ATOM 3603 C C . ALA A 1 496 ? 0.576 13.57 9.82 1 89.56 496 ALA A C 1
ATOM 3605 O O . ALA A 1 496 ? -0.573 13.82 9.445 1 89.56 496 ALA A O 1
ATOM 3606 N N . ILE A 1 497 ? 1.117 12.422 9.602 1 92.44 497 ILE A N 1
ATOM 3607 C CA . ILE A 1 497 ? 0.441 11.336 8.898 1 92.44 497 ILE A CA 1
ATOM 3608 C C . ILE A 1 497 ? -0.759 10.859 9.719 1 92.44 497 ILE A C 1
ATOM 3610 O O . ILE A 1 497 ? -1.848 10.664 9.172 1 92.44 497 ILE A O 1
ATOM 3614 N N . GLY A 1 498 ? -0.523 10.68 10.969 1 90.94 498 GLY A N 1
ATOM 3615 C CA . GLY A 1 498 ? -1.606 10.273 11.852 1 90.94 498 GLY A CA 1
ATOM 3616 C C . GLY A 1 498 ? -2.742 11.281 11.906 1 90.94 498 GLY A C 1
ATOM 3617 O O . GLY A 1 498 ? -3.914 10.898 11.891 1 90.94 498 GLY A O 1
ATOM 3618 N N . SER A 1 499 ? -2.42 12.516 12.008 1 90.94 499 SER A N 1
ATOM 3619 C CA . SER A 1 499 ? -3.436 13.562 12.055 1 90.94 499 SER A CA 1
ATOM 3620 C C . SER A 1 499 ? -4.223 13.625 10.75 1 90.94 499 SER A C 1
ATOM 3622 O O . SER A 1 499 ? -5.422 13.914 10.758 1 90.94 499 SER A O 1
ATOM 3624 N N . ALA A 1 500 ? -3.5 13.406 9.672 1 91.5 500 ALA A N 1
ATOM 3625 C CA . ALA A 1 500 ? -4.156 13.398 8.367 1 91.5 500 ALA A CA 1
ATOM 3626 C C . ALA A 1 500 ? -5.199 12.289 8.289 1 91.5 500 ALA A C 1
ATOM 3628 O O . ALA A 1 500 ? -6.258 12.461 7.676 1 91.5 500 ALA A O 1
ATOM 3629 N N . ALA A 1 501 ? -4.91 11.156 8.891 1 92.19 501 ALA A N 1
ATOM 3630 C CA . ALA A 1 501 ? -5.84 10.031 8.867 1 92.19 501 ALA A CA 1
ATOM 3631 C C . ALA A 1 501 ? -7.137 10.375 9.594 1 92.19 501 ALA A C 1
ATOM 3633 O O . ALA A 1 501 ? -8.227 10.117 9.086 1 92.19 501 ALA A O 1
ATOM 3634 N N . LEU A 1 502 ? -7.105 10.953 10.758 1 91.69 502 LEU A N 1
ATOM 3635 C CA . LEU A 1 502 ? -8.289 11.312 11.531 1 91.69 502 LEU A CA 1
ATOM 3636 C C . LEU A 1 502 ? -9.055 12.445 10.859 1 91.69 502 LEU A C 1
ATOM 3638 O O . LEU A 1 502 ? -10.289 12.43 10.828 1 91.69 502 LEU A O 1
ATOM 3642 N N . THR A 1 503 ? -8.281 13.367 10.352 1 91.44 503 THR A N 1
ATOM 3643 C CA . THR A 1 503 ? -8.914 14.492 9.672 1 91.44 503 THR A CA 1
ATOM 3644 C C . THR A 1 503 ? -9.656 14.016 8.422 1 91.44 503 THR A C 1
ATOM 3646 O O . THR A 1 503 ? -10.773 14.461 8.148 1 91.44 503 THR A O 1
ATOM 3649 N N . ALA A 1 504 ? -9.023 13.148 7.691 1 92.75 504 ALA A N 1
ATOM 3650 C CA . ALA A 1 504 ? -9.648 12.633 6.477 1 92.75 504 ALA A CA 1
ATOM 3651 C C . ALA A 1 504 ? -10.945 11.906 6.789 1 92.75 504 ALA A C 1
ATOM 3653 O O . ALA A 1 504 ? -11.898 11.945 6 1 92.75 504 ALA A O 1
ATOM 3654 N N . LEU A 1 505 ? -11.031 11.273 7.891 1 91.5 505 LEU A N 1
ATOM 3655 C CA . LEU A 1 505 ? -12.25 10.594 8.297 1 91.5 505 LEU A CA 1
ATOM 3656 C C . LEU A 1 505 ? -13.359 11.594 8.602 1 91.5 505 LEU A C 1
ATOM 3658 O O . LEU A 1 505 ? -14.523 11.359 8.273 1 91.5 505 LEU A O 1
ATOM 3662 N N . ALA A 1 506 ? -12.938 12.648 9.25 1 91.38 506 ALA A N 1
ATOM 3663 C CA . ALA A 1 506 ? -13.898 13.719 9.508 1 91.38 506 ALA A CA 1
ATOM 3664 C C . ALA A 1 506 ? -14.383 14.352 8.203 1 91.38 506 ALA A C 1
ATOM 3666 O O . ALA A 1 506 ? -15.555 14.711 8.086 1 91.38 506 ALA A O 1
ATOM 3667 N N . LEU A 1 507 ? -13.5 14.453 7.293 1 92.31 507 LEU A N 1
ATOM 3668 C CA . LEU A 1 507 ? -13.852 15.023 5.996 1 92.31 507 LEU A CA 1
ATOM 3669 C C . LEU A 1 507 ? -14.789 14.102 5.23 1 92.31 507 LEU A C 1
ATOM 3671 O O . LEU A 1 507 ? -15.656 14.562 4.488 1 92.31 507 LEU A O 1
ATOM 3675 N N . LEU A 1 508 ? -14.641 12.812 5.449 1 92.88 508 LEU A N 1
ATOM 3676 C CA . LEU A 1 508 ? -15.531 11.844 4.824 1 92.88 508 LEU A CA 1
ATOM 3677 C C . LEU A 1 508 ? -16.969 12.047 5.285 1 92.88 508 LEU A C 1
ATOM 3679 O O . LEU A 1 508 ? -17.906 12 4.477 1 92.88 508 LEU A O 1
ATOM 3683 N N . ALA A 1 509 ? -17.078 12.242 6.551 1 91 509 ALA A N 1
ATOM 3684 C CA . ALA A 1 509 ? -18.406 12.5 7.113 1 91 509 ALA A CA 1
ATOM 3685 C C . ALA A 1 509 ? -18.969 13.836 6.621 1 91 509 ALA A C 1
ATOM 3687 O O . ALA A 1 509 ? -20.156 13.961 6.367 1 91 509 ALA A O 1
ATOM 3688 N N . SER A 1 510 ? -18.109 14.766 6.469 1 90.94 510 SER A N 1
ATOM 3689 C CA . SER A 1 510 ? -18.516 16.078 5.992 1 90.94 510 SER A CA 1
ATOM 3690 C C . SER A 1 510 ? -18.922 16.031 4.527 1 90.94 510 SER A C 1
ATOM 3692 O O . SER A 1 510 ? -19.766 16.828 4.086 1 90.94 510 SER A O 1
ATOM 3694 N N . TYR A 1 511 ? -18.406 15.148 3.754 1 93.62 511 TYR A N 1
ATOM 3695 C CA . TYR A 1 511 ? -18.781 14.961 2.359 1 93.62 511 TYR A CA 1
ATOM 3696 C C . TYR A 1 511 ? -20.266 14.656 2.238 1 93.62 511 TYR A C 1
ATOM 3698 O O . TYR A 1 511 ? -20.938 15.148 1.332 1 93.62 511 TYR A O 1
ATOM 3706 N N . ILE A 1 512 ? -20.75 13.875 3.184 1 91.5 512 ILE A N 1
ATOM 3707 C CA . ILE A 1 512 ? -22.156 13.5 3.16 1 91.5 512 ILE A CA 1
ATOM 3708 C C . ILE A 1 512 ? -23.031 14.727 3.428 1 91.5 512 ILE A C 1
ATOM 3710 O O . ILE A 1 512 ? -24.094 14.891 2.82 1 91.5 512 ILE A O 1
ATOM 3714 N N . GLU A 1 513 ? -22.547 15.508 4.324 1 86.88 513 GLU A N 1
ATOM 3715 C CA . GLU A 1 513 ? -23.281 16.734 4.609 1 86.88 513 GLU A CA 1
ATOM 3716 C C . GLU A 1 513 ? -23.297 17.672 3.402 1 86.88 513 GLU A C 1
ATOM 3718 O O . GLU A 1 513 ? -24.266 18.391 3.168 1 86.88 513 GLU A O 1
ATOM 3723 N N . GLU A 1 514 ? -22.219 17.656 2.723 1 89.38 514 GLU A N 1
ATOM 3724 C CA . GLU A 1 514 ? -22.172 18.484 1.524 1 89.38 514 GLU A CA 1
ATOM 3725 C C . GLU A 1 514 ? -23.078 17.938 0.427 1 89.38 514 GLU A C 1
ATOM 3727 O O . GLU A 1 514 ? -23.562 18.688 -0.422 1 89.38 514 GLU A O 1
ATOM 3732 N N . ILE A 1 515 ? -23.203 16.672 0.374 1 92.12 515 ILE A N 1
ATOM 3733 C CA . ILE A 1 515 ? -24.141 16.047 -0.566 1 92.12 515 ILE A CA 1
ATOM 3734 C C . ILE A 1 515 ? -25.562 16.531 -0.28 1 92.12 515 ILE A C 1
ATOM 3736 O O . ILE A 1 515 ? -26.328 16.828 -1.205 1 92.12 515 ILE A O 1
ATOM 3740 N N . ARG A 1 516 ? -25.891 16.594 0.984 1 89 516 ARG A N 1
ATOM 3741 C CA . ARG A 1 516 ? -27.203 17.109 1.386 1 89 516 ARG A CA 1
ATOM 3742 C C . ARG A 1 516 ? -27.422 18.5 0.814 1 89 516 ARG A C 1
ATOM 3744 O O . ARG A 1 516 ? -28.453 18.766 0.188 1 89 516 ARG A O 1
ATOM 3751 N N . ILE A 1 517 ? -26.453 19.312 0.97 1 84.44 517 ILE A N 1
ATOM 3752 C CA . ILE A 1 517 ? -26.562 20.703 0.513 1 84.44 517 ILE A CA 1
ATOM 3753 C C . ILE A 1 517 ? -26.625 20.734 -1.013 1 84.44 517 ILE A C 1
ATOM 3755 O O . ILE A 1 517 ? -27.344 21.547 -1.597 1 84.44 517 ILE A O 1
ATOM 3759 N N . GLY A 1 518 ? -25.844 19.875 -1.612 1 86.44 518 GLY A N 1
ATOM 3760 C CA . GLY A 1 518 ? -25.859 19.797 -3.064 1 86.44 518 GLY A CA 1
ATOM 3761 C C . GLY A 1 518 ? -27.203 19.406 -3.629 1 86.44 518 GLY A C 1
ATOM 3762 O O . GLY A 1 518 ? -27.641 19.938 -4.656 1 86.44 518 GLY A O 1
ATOM 3763 N N . LEU A 1 519 ? -27.844 18.562 -2.949 1 89.88 519 LEU A N 1
ATOM 3764 C CA . LEU A 1 519 ? -29.172 18.141 -3.375 1 89.88 519 LEU A CA 1
ATOM 3765 C C . LEU A 1 519 ? -30.172 19.281 -3.258 1 89.88 519 LEU A C 1
ATOM 3767 O O . LEU A 1 519 ? -30.969 19.516 -4.172 1 89.88 519 LEU A O 1
ATOM 3771 N N . ILE A 1 520 ? -30.109 19.938 -2.174 1 84.5 520 ILE A N 1
ATOM 3772 C CA . ILE A 1 520 ? -31.016 21.062 -1.94 1 84.5 520 ILE A CA 1
ATOM 3773 C C . ILE A 1 520 ? -30.781 22.141 -2.988 1 84.5 520 ILE A C 1
ATOM 3775 O O . ILE A 1 520 ? -31.734 22.719 -3.527 1 84.5 520 ILE A O 1
ATOM 3779 N N . HIS A 1 521 ? -29.578 22.344 -3.26 1 82.62 521 HIS A N 1
ATOM 3780 C CA . HIS A 1 521 ? -29.219 23.359 -4.246 1 82.62 521 HIS A CA 1
ATOM 3781 C C . HIS A 1 521 ? -29.719 22.984 -5.633 1 82.62 521 HIS A C 1
ATOM 3783 O O . HIS A 1 521 ? -30.062 23.859 -6.43 1 82.62 521 HIS A O 1
ATOM 3789 N N . ASN A 1 522 ? -29.766 21.688 -5.895 1 86.88 522 ASN A N 1
ATOM 3790 C CA . ASN A 1 522 ? -30.219 21.203 -7.195 1 86.88 522 ASN A CA 1
ATOM 3791 C C . ASN A 1 522 ? -31.734 21.062 -7.246 1 86.88 522 ASN A C 1
ATOM 3793 O O . ASN A 1 522 ? -32.281 20.562 -8.227 1 86.88 522 ASN A O 1
ATOM 3797 N N . GLY A 1 523 ? -32.406 21.359 -6.188 1 85.88 523 GLY A N 1
ATOM 3798 C CA . GLY A 1 523 ? -33.875 21.391 -6.168 1 8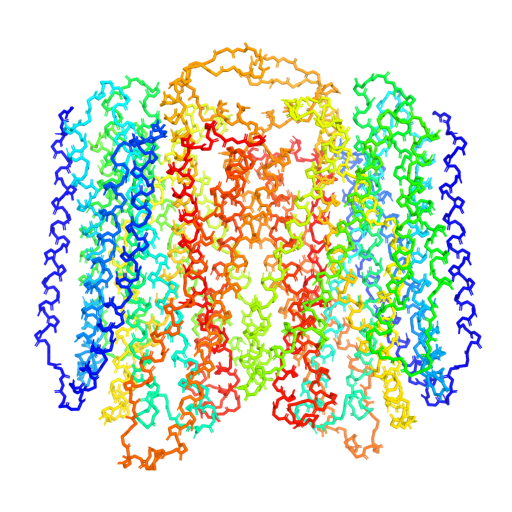5.88 523 GLY A CA 1
ATOM 3799 C C . GLY A 1 523 ? -34.5 20.094 -5.691 1 85.88 523 GLY A C 1
ATOM 3800 O O . GLY A 1 523 ? -35.719 19.906 -5.805 1 85.88 523 GLY A O 1
ATOM 3801 N N . VAL A 1 524 ? -33.656 19.203 -5.172 1 88.44 524 VAL A N 1
ATOM 3802 C CA . VAL A 1 524 ? -34.188 17.938 -4.672 1 88.44 524 VAL A CA 1
ATOM 3803 C C . VAL A 1 524 ? -34.562 18.078 -3.197 1 88.44 524 VAL A C 1
ATOM 3805 O O . VAL A 1 524 ? -33.688 18.344 -2.357 1 88.44 524 VAL A O 1
ATOM 3808 N N . THR A 1 525 ? -35.844 17.875 -2.838 1 88.19 525 THR A N 1
ATOM 3809 C CA . THR A 1 525 ? -36.281 18.109 -1.467 1 88.19 525 THR A CA 1
ATOM 3810 C C . THR A 1 525 ? -36.656 16.812 -0.784 1 88.19 525 THR A C 1
ATOM 3812 O O . THR A 1 525 ? -36.719 16.734 0.446 1 88.19 525 THR A O 1
ATOM 3815 N N . MET A 1 526 ? -36.875 15.836 -1.645 1 91.69 526 MET A N 1
ATOM 3816 C CA . MET A 1 526 ? -37.312 14.562 -1.077 1 91.69 526 MET A CA 1
ATOM 3817 C C . MET A 1 526 ? -36.5 13.406 -1.645 1 91.69 526 MET A C 1
ATOM 3819 O O . MET A 1 526 ? -36.156 13.406 -2.826 1 91.69 526 MET A O 1
ATOM 3823 N N . LEU A 1 527 ? -36.188 12.508 -0.731 1 90.06 527 LEU A N 1
ATOM 3824 C CA . LEU A 1 527 ? -35.5 11.289 -1.126 1 90.06 527 LEU A CA 1
ATOM 3825 C C . LEU A 1 527 ? -36.469 10.094 -1.101 1 90.06 527 LEU A C 1
ATOM 3827 O O . LEU A 1 527 ? -37.188 9.906 -0.133 1 90.06 527 LEU A O 1
ATOM 3831 N N . GLU A 1 528 ? -36.531 9.398 -2.154 1 86.56 528 GLU A N 1
ATOM 3832 C CA . GLU A 1 528 ? -37.281 8.148 -2.178 1 86.56 528 GLU A CA 1
ATOM 3833 C C . GLU A 1 528 ? -36.438 6.973 -1.73 1 86.56 528 GLU A C 1
ATOM 3835 O O . GLU A 1 528 ? -35.469 6.586 -2.428 1 86.56 528 GLU A O 1
ATOM 3840 N N . MET A 1 529 ? -36.75 6.395 -0.625 1 85.19 529 MET A N 1
ATOM 3841 C CA . MET A 1 529 ? -35.969 5.32 -0.048 1 85.19 529 MET A CA 1
ATOM 3842 C C . MET A 1 529 ? -36.344 3.973 -0.646 1 85.19 529 MET A C 1
ATOM 3844 O O . MET A 1 529 ? -37.344 3.869 -1.36 1 85.19 529 MET A O 1
ATOM 3848 N N . SER A 1 530 ? -35.562 2.949 -0.42 1 72 530 SER A N 1
ATOM 3849 C CA . SER A 1 530 ? -35.781 1.614 -0.978 1 72 530 SER A CA 1
ATOM 3850 C C . SER A 1 530 ? -37.062 0.989 -0.482 1 72 530 SER A C 1
ATOM 3852 O O . SER A 1 530 ? -37.656 0.153 -1.167 1 72 530 SER A O 1
ATOM 3854 N N . ASP A 1 531 ? -37.5 1.411 0.663 1 71.19 531 ASP A N 1
ATOM 3855 C CA . ASP A 1 531 ? -38.719 0.859 1.235 1 71.19 531 ASP A CA 1
ATOM 3856 C C . ASP A 1 531 ? -39.969 1.606 0.726 1 71.19 531 ASP A C 1
ATOM 3858 O O . ASP A 1 531 ? -41.094 1.291 1.111 1 71.19 531 ASP A O 1
ATOM 3862 N N . GLY A 1 532 ? -39.719 2.596 -0.121 1 74.12 532 GLY A N 1
ATOM 3863 C CA . GLY A 1 532 ? -40.844 3.336 -0.701 1 74.12 532 GLY A CA 1
ATOM 3864 C C . GLY A 1 532 ? -41.219 4.562 0.106 1 74.12 532 GLY A C 1
ATOM 3865 O O . GLY A 1 532 ? -42.062 5.348 -0.316 1 74.12 532 GLY A O 1
ATOM 3866 N N . THR A 1 533 ? -40.531 4.715 1.174 1 82.62 533 THR A N 1
ATOM 3867 C CA . THR A 1 533 ? -40.844 5.863 2.012 1 82.62 533 THR A CA 1
ATOM 3868 C C . THR A 1 533 ? -40.125 7.113 1.514 1 82.62 533 THR A C 1
ATOM 3870 O O . THR A 1 533 ? -39.094 7.023 0.873 1 82.62 533 THR A O 1
ATOM 3873 N N . MET A 1 534 ? -40.75 8.188 1.773 1 89.44 534 MET A N 1
ATOM 3874 C CA . MET A 1 534 ? -40.188 9.477 1.396 1 89.44 534 MET A CA 1
ATOM 3875 C C . MET A 1 534 ? -39.625 10.195 2.613 1 89.44 534 MET A C 1
ATOM 3877 O O . MET A 1 534 ? -40.219 10.172 3.689 1 89.44 534 MET A O 1
ATOM 3881 N N . ARG A 1 535 ? -38.469 10.664 2.471 1 89 535 ARG A N 1
ATOM 3882 C CA . ARG A 1 535 ? -37.812 11.43 3.535 1 89 535 ARG A CA 1
ATOM 3883 C C . ARG A 1 535 ? -37.344 12.789 3.029 1 89 535 ARG A C 1
ATOM 3885 O O . ARG A 1 535 ? -36.844 12.906 1.909 1 89 535 ARG A O 1
ATOM 3892 N N . PHE A 1 536 ? -37.594 13.805 3.844 1 89.62 536 PHE A N 1
ATOM 3893 C CA . PHE A 1 536 ? -37.094 15.125 3.496 1 89.62 536 PHE A CA 1
ATOM 3894 C C . PHE A 1 536 ? -35.594 15.156 3.553 1 89.62 536 PHE A C 1
ATOM 3896 O O . PHE A 1 536 ? -34.969 14.648 4.5 1 89.62 536 PHE A O 1
ATOM 3903 N N . VAL A 1 537 ? -35 15.742 2.545 1 89.5 537 VAL A N 1
ATOM 3904 C CA . VAL A 1 537 ? -33.531 15.805 2.441 1 89.5 537 VAL A CA 1
ATOM 3905 C C . VAL A 1 537 ? -32.969 16.516 3.662 1 89.5 537 VAL A C 1
ATOM 3907 O O . VAL A 1 537 ? -31.938 16.125 4.191 1 89.5 537 VAL A O 1
ATOM 3910 N N . GLN A 1 538 ? -33.594 17.5 4.172 1 81.88 538 GLN A N 1
ATOM 3911 C CA . GLN A 1 538 ? -33.125 18.312 5.285 1 81.88 538 GLN A CA 1
ATOM 3912 C C . GLN A 1 538 ? -33.094 17.5 6.578 1 81.88 538 GLN A C 1
ATOM 3914 O O . GLN A 1 538 ? -32.25 17.766 7.445 1 81.88 538 GLN A O 1
ATOM 3919 N N . ASP A 1 539 ? -33.938 16.453 6.66 1 82.19 539 ASP A N 1
ATOM 3920 C CA . ASP A 1 539 ? -34.062 15.695 7.898 1 82.19 539 ASP A CA 1
ATOM 3921 C C . ASP A 1 539 ? -33.406 14.328 7.77 1 82.19 539 ASP A C 1
ATOM 3923 O O . ASP A 1 539 ? -33.375 13.555 8.727 1 82.19 539 ASP A O 1
ATOM 3927 N N . ALA A 1 540 ? -32.875 14.148 6.625 1 87.25 540 ALA A N 1
ATOM 3928 C CA . ALA A 1 540 ? -32.312 12.836 6.387 1 87.25 540 ALA A CA 1
ATOM 3929 C C . ALA A 1 540 ? -31 12.664 7.168 1 87.25 540 ALA A C 1
ATOM 3931 O O . ALA A 1 540 ? -30.203 13.602 7.273 1 87.25 540 ALA A O 1
ATOM 3932 N N . SER A 1 541 ? -30.844 11.523 7.805 1 86.31 541 SER A N 1
ATOM 3933 C CA . SER A 1 541 ? -29.625 11.211 8.539 1 86.31 541 SER A CA 1
ATOM 3934 C C . SER A 1 541 ? -28.531 10.711 7.602 1 86.31 541 SER A C 1
ATOM 3936 O O . SER A 1 541 ? -28.781 10.438 6.426 1 86.31 541 SER A O 1
ATOM 3938 N N . ILE A 1 542 ? -27.344 10.617 8.141 1 87.19 542 ILE A N 1
ATOM 3939 C CA . ILE A 1 542 ? -26.203 10.109 7.379 1 87.19 542 ILE A CA 1
ATOM 3940 C C . ILE A 1 542 ? -26.5 8.68 6.922 1 87.19 542 ILE A C 1
ATOM 3942 O O . ILE A 1 542 ? -26.156 8.305 5.797 1 87.19 542 ILE A O 1
ATOM 3946 N N . LEU A 1 543 ? -27.172 7.934 7.742 1 85.75 543 LEU A N 1
ATOM 3947 C CA . LEU A 1 543 ? -27.5 6.551 7.414 1 85.75 543 LEU A CA 1
ATOM 3948 C C . LEU A 1 543 ? -28.5 6.496 6.262 1 85.75 543 LEU A C 1
ATOM 3950 O O . LEU A 1 543 ? -28.453 5.574 5.441 1 85.75 543 LEU A O 1
ATOM 3954 N N . ASP A 1 544 ? -29.375 7.461 6.234 1 88.19 544 ASP A N 1
ATOM 3955 C CA . ASP A 1 544 ? -30.328 7.539 5.141 1 88.19 544 ASP A CA 1
ATOM 3956 C C . ASP A 1 544 ? -29.625 7.758 3.803 1 88.19 544 ASP A C 1
ATOM 3958 O O . ASP A 1 544 ? -30 7.164 2.791 1 88.19 544 ASP A O 1
ATOM 3962 N N . PHE A 1 545 ? -28.656 8.57 3.871 1 90.25 545 PHE A N 1
ATOM 3963 C CA . PHE A 1 545 ? -27.906 8.844 2.65 1 90.25 545 PHE A CA 1
ATOM 3964 C C . PHE A 1 545 ? -27.125 7.613 2.211 1 90.25 545 PHE A C 1
ATOM 3966 O O . PHE A 1 545 ? -27 7.352 1.013 1 90.25 545 PHE A O 1
ATOM 3973 N N . MET A 1 546 ? -26.609 6.887 3.158 1 89.5 546 MET A N 1
ATOM 3974 C CA . MET A 1 546 ? -25.875 5.664 2.842 1 89.5 546 MET A CA 1
ATOM 3975 C C . MET A 1 546 ? -26.781 4.637 2.176 1 89.5 546 MET A C 1
ATOM 3977 O O . MET A 1 546 ? -26.344 3.912 1.277 1 89.5 546 MET A O 1
ATOM 3981 N N . GLU A 1 547 ? -27.953 4.609 2.652 1 87.06 547 GLU A N 1
ATOM 3982 C CA . GLU A 1 547 ? -28.938 3.699 2.068 1 87.06 547 GLU A CA 1
ATOM 3983 C C . GLU A 1 547 ? -29.391 4.188 0.696 1 87.06 547 GLU A C 1
ATOM 3985 O O . GLU A 1 547 ? -29.516 3.396 -0.24 1 87.06 547 GLU A O 1
ATOM 3990 N N . TYR A 1 548 ? -29.641 5.496 0.644 1 88.88 548 TYR A N 1
ATOM 3991 C CA . TYR A 1 548 ? -30.125 6.082 -0.596 1 88.88 548 TYR A CA 1
ATOM 3992 C C . TYR A 1 548 ? -29.141 5.879 -1.731 1 88.88 548 TYR A C 1
ATOM 3994 O O . TYR A 1 548 ? -29.516 5.5 -2.84 1 88.88 548 TYR A O 1
ATOM 4002 N N . TYR A 1 549 ? -27.906 6.082 -1.47 1 90.19 549 TYR A N 1
ATOM 4003 C CA . TYR A 1 549 ? -26.891 5.969 -2.494 1 90.19 549 TYR A CA 1
ATOM 4004 C C . TYR A 1 549 ? -26.25 4.582 -2.484 1 90.19 549 TYR A C 1
ATOM 4006 O O . TYR A 1 549 ? -25.297 4.32 -3.219 1 90.19 549 TYR A O 1
ATOM 4014 N N . ARG A 1 550 ? -26.734 3.641 -1.674 1 88.62 550 ARG A N 1
ATOM 4015 C CA . ARG A 1 550 ? -26.297 2.248 -1.593 1 88.62 550 ARG A CA 1
ATOM 4016 C C . ARG A 1 550 ? -24.781 2.152 -1.398 1 88.62 550 ARG A C 1
ATOM 4018 O O . ARG A 1 550 ? -24.109 1.445 -2.143 1 88.62 550 ARG A O 1
ATOM 4025 N N . VAL A 1 551 ? -24.359 2.891 -0.397 1 91.94 551 VAL A N 1
ATOM 4026 C CA . VAL A 1 551 ? -22.938 2.926 -0.098 1 91.94 551 VAL A CA 1
ATOM 4027 C C . VAL A 1 551 ? -22.578 1.753 0.81 1 91.94 551 VAL A C 1
ATOM 4029 O O . VAL A 1 551 ? -22.25 1.945 1.985 1 91.94 551 VAL A O 1
ATOM 4032 N N . SER A 1 552 ? -22.656 0.534 0.252 1 91 552 SER A N 1
ATOM 4033 C CA . SER A 1 552 ? -22.297 -0.7 0.941 1 91 552 SER A CA 1
ATOM 4034 C C . SER A 1 552 ? -21.109 -1.377 0.275 1 91 552 SER A C 1
ATOM 4036 O O . SER A 1 552 ? -20.781 -1.088 -0.88 1 91 552 SER A O 1
ATOM 4038 N N . LEU A 1 553 ? -20.484 -2.246 1.026 1 92 553 LEU A N 1
ATOM 4039 C CA . LEU A 1 553 ? -19.281 -2.891 0.527 1 92 553 LEU A CA 1
ATOM 4040 C C . LEU A 1 553 ? -19.609 -3.93 -0.537 1 92 553 LEU A C 1
ATOM 4042 O O . LEU A 1 553 ? -18.719 -4.441 -1.215 1 92 553 LEU A O 1
ATOM 4046 N N . MET A 1 554 ? -20.844 -4.203 -0.765 1 90.5 554 MET A N 1
ATOM 4047 C CA . MET A 1 554 ? -21.219 -5.172 -1.789 1 90.5 554 MET A CA 1
ATOM 4048 C C . MET A 1 554 ? -21.594 -4.473 -3.09 1 90.5 554 MET A C 1
ATOM 4050 O O . MET A 1 554 ? -21.781 -5.125 -4.117 1 90.5 554 MET A O 1
ATOM 4054 N N . ASN A 1 555 ? -21.672 -3.098 -2.998 1 93.06 555 ASN A N 1
ATOM 4055 C CA . ASN A 1 555 ? -21.859 -2.311 -4.211 1 93.06 555 ASN A CA 1
ATOM 4056 C C . ASN A 1 555 ? -20.594 -2.291 -5.074 1 93.06 555 ASN A C 1
ATOM 4058 O O . ASN A 1 555 ? -19.547 -1.81 -4.641 1 93.06 555 ASN A O 1
ATOM 4062 N N . PRO A 1 556 ? -20.719 -2.85 -6.297 1 94.12 556 PRO A N 1
ATOM 4063 C CA . PRO A 1 556 ? -19.531 -2.928 -7.152 1 94.12 556 PRO A CA 1
ATOM 4064 C C . PRO A 1 556 ? -18.891 -1.562 -7.395 1 94.12 556 PRO A C 1
ATOM 4066 O O . PRO A 1 556 ? -17.656 -1.467 -7.527 1 94.12 556 PRO A O 1
ATOM 4069 N N . THR A 1 557 ? -19.688 -0.471 -7.473 1 95.94 557 THR A N 1
ATOM 4070 C CA . THR A 1 557 ? -19.109 0.85 -7.715 1 95.94 557 THR A CA 1
ATOM 4071 C C . THR A 1 557 ? -18.281 1.304 -6.523 1 95.94 557 THR A C 1
ATOM 4073 O O . THR A 1 557 ? -17.266 1.99 -6.695 1 95.94 557 THR A O 1
ATOM 4076 N N . VAL A 1 558 ? -18.734 0.914 -5.297 1 96.5 558 VAL A N 1
ATOM 4077 C CA . VAL A 1 558 ? -17.953 1.226 -4.102 1 96.5 558 VAL A CA 1
ATOM 4078 C C . VAL A 1 558 ? -16.641 0.451 -4.125 1 96.5 558 VAL A C 1
ATOM 4080 O O . VAL A 1 558 ? -15.578 1.01 -3.838 1 96.5 558 VAL A O 1
ATOM 4083 N N . LEU A 1 559 ? -16.703 -0.806 -4.488 1 96.38 559 LEU A N 1
ATOM 4084 C CA . LEU A 1 559 ? -15.523 -1.657 -4.508 1 96.38 559 LEU A CA 1
ATOM 4085 C C . LEU A 1 559 ? -14.516 -1.163 -5.539 1 96.38 559 LEU A C 1
ATOM 4087 O O . LEU A 1 559 ? -13.312 -1.132 -5.27 1 96.38 559 LEU A O 1
ATOM 4091 N N . ILE A 1 560 ? -15.016 -0.821 -6.719 1 97.31 560 ILE A N 1
ATOM 4092 C CA . ILE A 1 560 ? -14.148 -0.283 -7.754 1 97.31 560 ILE A CA 1
ATOM 4093 C C . ILE A 1 560 ? -13.492 1.005 -7.258 1 97.31 560 ILE A C 1
ATOM 4095 O O . ILE A 1 560 ? -12.297 1.232 -7.492 1 97.31 560 ILE A O 1
ATOM 4099 N N . GLY A 1 561 ? -14.297 1.847 -6.59 1 97.94 561 GLY A N 1
ATOM 4100 C CA . GLY A 1 561 ? -13.75 3.057 -6 1 97.94 561 GLY A CA 1
ATOM 4101 C C . GLY A 1 561 ? -12.617 2.783 -5.023 1 97.94 561 GLY A C 1
ATOM 4102 O O . GLY A 1 561 ? -11.594 3.469 -5.043 1 97.94 561 GLY A O 1
ATOM 4103 N N . VAL A 1 562 ? -12.797 1.764 -4.176 1 97.88 562 VAL A N 1
ATOM 4104 C CA . VAL A 1 562 ? -11.781 1.412 -3.191 1 97.88 562 VAL A CA 1
ATOM 4105 C C . VAL A 1 562 ? -10.5 0.979 -3.902 1 97.88 562 VAL A C 1
ATOM 4107 O O . VAL A 1 562 ? -9.398 1.356 -3.496 1 97.88 562 VAL A O 1
ATOM 4110 N N . PHE A 1 563 ? -10.617 0.249 -5.008 1 98 563 PHE A N 1
ATOM 4111 C CA . PHE A 1 563 ? -9.469 -0.191 -5.789 1 98 563 PHE A CA 1
ATOM 4112 C C . PHE A 1 563 ? -8.742 1.002 -6.398 1 98 563 PHE A C 1
ATOM 4114 O O . PHE A 1 563 ? -7.512 1.087 -6.328 1 98 563 PHE A O 1
ATOM 4121 N N . ILE A 1 564 ? -9.508 1.883 -6.926 1 98.19 564 ILE A N 1
ATOM 4122 C CA . ILE A 1 564 ? -8.922 3.047 -7.578 1 98.19 564 ILE A CA 1
ATOM 4123 C C . ILE A 1 564 ? -8.234 3.93 -6.543 1 98.19 564 ILE A C 1
ATOM 4125 O O . ILE A 1 564 ? -7.164 4.488 -6.805 1 98.19 564 ILE A O 1
ATOM 4129 N N . GLY A 1 565 ? -8.922 4.055 -5.406 1 98.12 565 GLY A N 1
ATOM 4130 C CA . GLY A 1 565 ? -8.305 4.812 -4.332 1 98.12 565 GLY A CA 1
ATOM 4131 C C . GLY A 1 565 ? -6.961 4.25 -3.904 1 98.12 565 GLY A C 1
ATOM 4132 O O . GLY A 1 565 ? -5.992 4.996 -3.746 1 98.12 565 GLY A O 1
ATOM 4133 N N . ALA A 1 566 ? -6.883 2.953 -3.713 1 98.12 566 ALA A N 1
ATOM 4134 C CA . ALA A 1 566 ? -5.629 2.303 -3.344 1 98.12 566 ALA A CA 1
ATOM 4135 C C . ALA A 1 566 ? -4.574 2.488 -4.43 1 98.12 566 ALA A C 1
ATOM 4137 O O . ALA A 1 566 ? -3.416 2.793 -4.137 1 98.12 566 ALA A O 1
ATOM 4138 N N . MET A 1 567 ? -4.992 2.352 -5.664 1 98.06 567 MET A N 1
ATOM 4139 C CA . MET A 1 567 ? -4.086 2.502 -6.797 1 98.06 567 MET A CA 1
ATOM 4140 C C . MET A 1 567 ? -3.531 3.92 -6.867 1 98.06 567 MET A C 1
ATOM 4142 O O . MET A 1 567 ? -2.35 4.117 -7.16 1 98.06 567 MET A O 1
ATOM 4146 N N . MET A 1 568 ? -4.363 4.93 -6.543 1 97.94 568 MET A N 1
ATOM 4147 C CA . MET A 1 568 ? -3.955 6.328 -6.633 1 97.94 568 MET A CA 1
ATOM 4148 C C . MET A 1 568 ? -2.789 6.617 -5.691 1 97.94 568 MET A C 1
ATOM 4150 O O . MET A 1 568 ? -1.902 7.406 -6.02 1 97.94 568 MET A O 1
ATOM 4154 N N . SER A 1 569 ? -2.805 6.02 -4.551 1 97.5 569 SER A N 1
ATOM 4155 C CA . SER A 1 569 ? -1.707 6.215 -3.609 1 97.5 569 SER A CA 1
ATOM 4156 C C . SER A 1 569 ? -0.39 5.703 -4.184 1 97.5 569 SER A C 1
ATOM 4158 O O . SER A 1 569 ? 0.634 6.387 -4.105 1 97.5 569 SER A O 1
ATOM 4160 N N . PHE A 1 570 ? -0.396 4.547 -4.832 1 98.06 570 PHE A N 1
ATOM 4161 C CA . PHE A 1 570 ? 0.812 3.957 -5.395 1 98.06 570 PHE A CA 1
ATOM 4162 C C . PHE A 1 570 ? 1.235 4.699 -6.66 1 98.06 570 PHE A C 1
ATOM 4164 O O . PHE A 1 570 ? 2.422 4.973 -6.855 1 98.06 570 PHE A O 1
ATOM 4171 N N . LEU A 1 571 ? 0.243 4.977 -7.445 1 97.69 571 LEU A N 1
ATOM 4172 C CA . LEU A 1 571 ? 0.532 5.68 -8.688 1 97.69 571 LEU A CA 1
ATOM 4173 C C . LEU A 1 571 ? 1.149 7.047 -8.406 1 97.69 571 LEU A C 1
ATOM 4175 O O . LEU A 1 571 ? 2.143 7.426 -9.031 1 97.69 571 LEU A O 1
ATOM 4179 N N . PHE A 1 572 ? 0.567 7.734 -7.469 1 97.12 572 PHE A N 1
ATOM 4180 C CA . PHE A 1 572 ? 1.059 9.055 -7.094 1 97.12 572 PHE A CA 1
ATOM 4181 C C . PHE A 1 572 ? 2.496 8.977 -6.598 1 97.12 572 PHE A C 1
ATOM 4183 O O . PHE A 1 572 ? 3.342 9.781 -6.992 1 97.12 572 PHE A O 1
ATOM 4190 N N . CYS A 1 573 ? 2.836 8.047 -5.793 1 96.62 573 CYS A N 1
ATOM 4191 C CA . CYS A 1 573 ? 4.184 7.875 -5.266 1 96.62 573 CYS A CA 1
ATOM 4192 C C . CYS A 1 573 ? 5.156 7.48 -6.371 1 96.62 573 CYS A C 1
ATOM 4194 O O . CYS A 1 573 ? 6.305 7.926 -6.383 1 96.62 573 CYS A O 1
ATOM 4196 N N . GLY A 1 574 ? 4.699 6.629 -7.27 1 96.69 574 GLY A N 1
ATOM 4197 C CA . GLY A 1 574 ? 5.555 6.242 -8.383 1 96.69 574 GLY A CA 1
ATOM 4198 C C . GLY A 1 574 ? 5.945 7.406 -9.266 1 96.69 574 GLY A C 1
ATOM 4199 O O . GLY A 1 574 ? 7.105 7.523 -9.672 1 96.69 574 GLY A O 1
ATOM 4200 N N . LEU A 1 575 ? 5.016 8.266 -9.484 1 95.81 575 LEU A N 1
ATOM 4201 C CA . LEU A 1 575 ? 5.266 9.43 -10.32 1 95.81 575 LEU A CA 1
ATOM 4202 C C . LEU A 1 575 ? 6.246 10.383 -9.648 1 95.81 575 LEU A C 1
ATOM 4204 O O . LEU A 1 575 ? 7.152 10.914 -10.297 1 95.81 575 LEU A O 1
ATOM 4208 N N . THR A 1 576 ? 6.094 10.555 -8.375 1 94 576 THR A N 1
ATOM 4209 C CA . THR A 1 576 ? 6.961 11.484 -7.66 1 94 576 THR A CA 1
ATOM 4210 C C . THR A 1 576 ? 8.359 10.898 -7.496 1 94 576 THR A C 1
ATOM 4212 O O . THR A 1 576 ? 9.359 11.617 -7.59 1 94 576 THR A O 1
ATOM 4215 N N . MET A 1 577 ? 8.438 9.609 -7.285 1 93.25 577 MET A N 1
ATOM 4216 C CA . MET A 1 577 ? 9.742 8.953 -7.172 1 93.25 577 MET A CA 1
ATOM 4217 C C . MET A 1 577 ? 10.523 9.062 -8.477 1 93.25 577 MET A C 1
ATOM 4219 O O . MET A 1 577 ? 11.711 9.383 -8.469 1 93.25 577 MET A O 1
ATOM 4223 N N . ASN A 1 578 ? 9.852 8.789 -9.516 1 92.25 578 ASN A N 1
ATOM 4224 C CA . ASN A 1 578 ? 10.508 8.891 -10.82 1 92.25 578 ASN A CA 1
ATOM 4225 C C . ASN A 1 578 ? 10.906 10.328 -11.141 1 92.25 578 ASN A C 1
ATOM 4227 O O . ASN A 1 578 ? 11.922 10.562 -11.797 1 92.25 578 ASN A O 1
ATOM 4231 N N . ALA A 1 579 ? 10.109 11.242 -10.695 1 92.44 579 ALA A N 1
ATOM 4232 C CA . ALA A 1 579 ? 10.438 12.648 -10.883 1 92.44 579 ALA A CA 1
ATOM 4233 C C . ALA A 1 579 ? 11.734 13.008 -10.156 1 92.44 579 ALA A C 1
ATOM 4235 O O . ALA A 1 579 ? 12.578 13.727 -10.703 1 92.44 579 ALA A O 1
ATOM 4236 N N . VAL A 1 580 ? 11.859 12.539 -8.969 1 90.94 580 VAL A N 1
ATOM 4237 C CA . VAL A 1 580 ? 13.086 12.773 -8.203 1 90.94 580 VAL A CA 1
ATOM 4238 C C . VAL A 1 580 ? 14.273 12.133 -8.922 1 90.94 580 VAL A C 1
ATOM 4240 O O . VAL A 1 580 ? 15.344 12.742 -9.023 1 90.94 580 VAL A O 1
ATOM 4243 N N . GLY A 1 581 ? 14.008 10.938 -9.398 1 87.44 581 GLY A N 1
ATOM 4244 C CA . GLY A 1 581 ? 15.07 10.242 -10.109 1 87.44 581 GLY A CA 1
ATOM 4245 C C . GLY A 1 581 ? 15.562 10.992 -11.336 1 87.44 581 GLY A C 1
ATOM 4246 O O . GLY A 1 581 ? 16.766 11.109 -11.555 1 87.44 581 GLY A O 1
ATOM 4247 N N . ARG A 1 582 ? 14.711 11.5 -12.094 1 88.75 582 ARG A N 1
ATOM 4248 C CA . ARG A 1 582 ? 15.07 12.234 -13.305 1 88.75 582 ARG A CA 1
ATOM 4249 C C . ARG A 1 582 ? 15.758 13.555 -12.953 1 88.75 582 ARG A C 1
ATOM 4251 O O . ARG A 1 582 ? 16.75 13.922 -13.586 1 88.75 582 ARG A O 1
ATOM 4258 N N . ALA A 1 583 ? 15.242 14.203 -11.977 1 87.38 583 ALA A N 1
ATOM 4259 C CA . ALA A 1 583 ? 15.844 15.461 -11.547 1 87.38 583 ALA A CA 1
ATOM 4260 C C . ALA A 1 583 ? 17.234 15.234 -10.953 1 87.38 583 ALA A C 1
ATOM 4262 O O . ALA A 1 583 ? 18.141 16.047 -11.148 1 87.38 583 ALA A O 1
ATOM 4263 N N . ALA A 1 584 ? 17.328 14.164 -10.219 1 87.06 584 ALA A N 1
ATOM 4264 C CA . ALA A 1 584 ? 18.625 13.828 -9.625 1 87.06 584 ALA A CA 1
ATOM 4265 C C . ALA A 1 584 ? 19.656 13.508 -10.695 1 87.06 584 ALA A C 1
ATOM 4267 O O . ALA A 1 584 ? 20.828 13.844 -10.555 1 87.06 584 ALA A O 1
ATOM 4268 N N . GLN A 1 585 ? 19.234 12.859 -11.703 1 85.44 585 GLN A N 1
ATOM 4269 C CA . GLN A 1 585 ? 20.141 12.523 -12.805 1 85.44 585 GLN A CA 1
ATOM 4270 C C . GLN A 1 585 ? 20.688 13.789 -13.461 1 85.44 585 GLN A C 1
ATOM 4272 O O . GLN A 1 585 ? 21.875 13.859 -13.797 1 85.44 585 GLN A O 1
ATOM 4277 N N . SER A 1 586 ? 19.844 14.75 -13.664 1 88.12 586 SER A N 1
ATOM 4278 C CA . SER A 1 586 ? 20.281 16.016 -14.25 1 88.12 586 SER A CA 1
ATOM 4279 C C . SER A 1 586 ? 21.281 16.719 -13.344 1 88.12 586 SER A C 1
ATOM 4281 O O . SER A 1 586 ? 22.234 17.344 -13.828 1 88.12 586 SER A O 1
ATOM 4283 N N . MET A 1 587 ? 21.094 16.609 -12.07 1 89.5 587 MET A N 1
ATOM 4284 C CA . MET A 1 587 ? 22 17.219 -11.102 1 89.5 587 MET A CA 1
ATOM 4285 C C . MET A 1 587 ? 23.359 16.516 -11.117 1 89.5 587 MET A C 1
ATOM 4287 O O . MET A 1 587 ? 24.406 17.172 -11.086 1 89.5 587 MET A O 1
ATOM 4291 N N . VAL A 1 588 ? 23.297 15.211 -11.211 1 87.5 588 VAL A N 1
ATOM 4292 C CA . VAL A 1 588 ? 24.531 14.422 -11.227 1 87.5 588 VAL A CA 1
ATOM 4293 C C . VAL A 1 588 ? 25.344 14.773 -12.461 1 87.5 588 VAL A C 1
ATOM 4295 O O . VAL A 1 588 ? 26.562 14.953 -12.375 1 87.5 588 VAL A O 1
ATOM 4298 N N . GLU A 1 589 ? 24.688 14.891 -13.516 1 88.5 589 GLU A N 1
ATOM 4299 C CA . GLU A 1 589 ? 25.375 15.227 -14.766 1 88.5 589 GLU A CA 1
ATOM 4300 C C . GLU A 1 589 ? 26 16.625 -14.703 1 88.5 589 GLU A C 1
ATOM 4302 O O . GLU A 1 589 ? 27.094 16.844 -15.211 1 88.5 589 GLU A O 1
ATOM 4307 N N . GLU A 1 590 ? 25.328 17.516 -14.125 1 91.44 590 GLU A N 1
ATOM 4308 C CA . GLU A 1 590 ? 25.844 18.875 -14 1 91.44 590 GLU A CA 1
ATOM 4309 C C . GLU A 1 590 ? 27.047 18.938 -13.07 1 91.44 590 GLU A C 1
ATOM 4311 O O . GLU A 1 590 ? 28.031 19.609 -13.359 1 91.44 590 GLU A O 1
ATOM 4316 N N . VAL A 1 591 ? 27.016 18.266 -11.945 1 90.75 591 VAL A N 1
ATOM 4317 C CA . VAL A 1 591 ? 28.125 18.25 -11 1 90.75 591 VAL A CA 1
ATOM 4318 C C . VAL A 1 591 ? 29.344 17.609 -11.656 1 90.75 591 VAL A C 1
ATOM 4320 O O . VAL A 1 591 ? 30.469 18.109 -11.531 1 90.75 591 VAL A O 1
ATOM 4323 N N . ARG A 1 592 ? 29.094 16.516 -12.344 1 89.94 592 ARG A N 1
ATOM 4324 C CA . ARG A 1 592 ? 30.172 15.859 -13.07 1 89.94 592 ARG A CA 1
ATOM 4325 C C . ARG A 1 592 ? 30.781 16.781 -14.109 1 89.94 592 ARG A C 1
ATOM 4327 O O . ARG A 1 592 ? 32 16.828 -14.273 1 89.94 592 ARG A O 1
ATOM 4334 N N . ARG A 1 593 ? 29.969 17.469 -14.812 1 92.94 593 ARG A N 1
ATOM 4335 C CA . ARG A 1 593 ? 30.422 18.406 -15.828 1 92.94 593 ARG A CA 1
ATOM 4336 C C . ARG A 1 593 ? 31.297 19.5 -15.203 1 92.94 593 ARG A C 1
ATOM 4338 O O . ARG A 1 593 ? 32.375 19.828 -15.727 1 92.94 593 ARG A O 1
ATOM 4345 N N . GLN A 1 594 ? 30.859 20.016 -14.102 1 93.38 594 GLN A N 1
ATOM 4346 C CA . GLN A 1 594 ? 31.625 21.078 -13.445 1 93.38 594 GLN A CA 1
ATOM 4347 C C . GLN A 1 594 ? 32.969 20.547 -12.922 1 93.38 594 GLN A C 1
ATOM 4349 O O . GLN A 1 594 ? 33.969 21.25 -12.977 1 93.38 594 GLN A O 1
ATOM 4354 N N . PHE A 1 595 ? 33 19.359 -12.391 1 90.56 595 PHE A N 1
ATOM 4355 C CA . PHE A 1 595 ? 34.25 18.75 -11.914 1 90.56 595 PHE A CA 1
ATOM 4356 C C . PHE A 1 595 ? 35.219 18.562 -13.062 1 90.56 595 PHE A C 1
ATOM 4358 O O . PHE A 1 595 ? 36.438 18.688 -12.875 1 90.56 595 PHE A O 1
ATOM 4365 N N . ARG A 1 596 ? 34.625 18.344 -14.188 1 90.62 596 ARG A N 1
ATOM 4366 C CA . ARG A 1 596 ? 35.469 18.078 -15.344 1 90.62 596 ARG A CA 1
ATOM 4367 C C . ARG A 1 596 ? 35.906 19.375 -16 1 90.62 596 ARG A C 1
ATOM 4369 O O . ARG A 1 596 ? 37.062 19.516 -16.406 1 90.62 596 ARG A O 1
ATOM 4376 N N . GLU A 1 597 ? 35 20.297 -16.125 1 92.56 597 GLU A N 1
ATOM 4377 C CA . GLU A 1 597 ? 35.219 21.469 -16.953 1 92.56 597 GLU A CA 1
ATOM 4378 C C . GLU A 1 597 ? 35.844 22.609 -16.141 1 92.56 597 GLU A C 1
ATOM 4380 O O . GLU A 1 597 ? 36.531 23.469 -16.672 1 92.56 597 GLU A O 1
ATOM 4385 N N . ILE A 1 598 ? 35.438 22.734 -14.906 1 91.69 598 ILE A N 1
ATOM 4386 C CA . ILE A 1 598 ? 35.938 23.812 -14.086 1 91.69 598 ILE A CA 1
ATOM 4387 C C . ILE A 1 598 ? 37.188 23.359 -13.305 1 91.69 598 ILE A C 1
ATOM 4389 O O . ILE A 1 598 ? 37.062 22.703 -12.266 1 91.69 598 ILE A O 1
ATOM 4393 N N . LYS A 1 599 ? 38.312 23.859 -13.742 1 87.38 599 LYS A N 1
ATOM 4394 C CA . LYS A 1 599 ? 39.594 23.422 -13.164 1 87.38 599 LYS A CA 1
ATOM 4395 C C . LYS A 1 599 ? 39.781 24.016 -11.773 1 87.38 599 LYS A C 1
ATOM 4397 O O . LYS A 1 599 ? 39.438 25.188 -11.531 1 87.38 599 LYS A O 1
ATOM 4402 N N . GLY A 1 600 ? 40.219 23.234 -10.82 1 87.56 600 GLY A N 1
ATOM 4403 C CA . GLY A 1 600 ? 40.594 23.719 -9.508 1 87.56 600 GLY A CA 1
ATOM 4404 C C . GLY A 1 600 ? 39.531 23.531 -8.461 1 87.56 600 GLY A C 1
ATOM 4405 O O . GLY A 1 600 ? 39.719 23.875 -7.293 1 87.56 600 GLY A O 1
ATOM 4406 N N . ILE A 1 601 ? 38.344 22.984 -8.828 1 88.44 601 ILE A N 1
ATOM 4407 C CA . ILE A 1 601 ? 37.25 22.812 -7.875 1 88.44 601 ILE A CA 1
ATOM 4408 C C . ILE A 1 601 ? 37.656 21.812 -6.801 1 88.44 601 ILE A C 1
ATOM 4410 O O . ILE A 1 601 ? 37.469 22.062 -5.605 1 88.44 601 ILE A O 1
ATOM 4414 N N . LEU A 1 602 ? 38.281 20.734 -7.164 1 87.62 602 LEU A N 1
ATOM 4415 C CA . LEU A 1 602 ? 38.594 19.656 -6.23 1 87.62 602 LEU A CA 1
ATOM 4416 C C . LEU A 1 602 ? 39.812 20.031 -5.375 1 87.62 602 LEU A C 1
ATOM 4418 O O . LEU A 1 602 ? 40 19.484 -4.281 1 87.62 602 LEU A O 1
ATOM 4422 N N . THR A 1 603 ? 40.656 21.062 -5.898 1 86 603 THR A N 1
ATOM 4423 C CA . THR A 1 603 ? 41.812 21.516 -5.145 1 86 603 THR A CA 1
ATOM 4424 C C . THR A 1 603 ? 41.438 22.703 -4.262 1 86 603 THR A C 1
ATOM 4426 O O . THR A 1 603 ? 42.25 23.125 -3.42 1 86 603 THR A O 1
ATOM 4429 N N . GLY A 1 604 ? 40.156 23.188 -4.402 1 81.69 604 GLY A N 1
ATOM 4430 C CA . GLY A 1 604 ? 39.719 24.297 -3.58 1 81.69 604 GLY A CA 1
ATOM 4431 C C . GLY A 1 604 ? 40.031 25.656 -4.195 1 81.69 604 GLY A C 1
ATOM 4432 O O . GLY A 1 604 ? 39.688 26.688 -3.641 1 81.69 604 GLY A O 1
ATOM 4433 N N . GLU A 1 605 ? 40.688 25.734 -5.293 1 83.06 605 GLU A N 1
ATOM 4434 C CA . GLU A 1 605 ? 41.125 26.984 -5.93 1 83.06 605 GLU A CA 1
ATOM 4435 C C . GLU A 1 605 ? 40 27.562 -6.805 1 83.06 605 GLU A C 1
ATOM 4437 O O . GLU A 1 605 ? 39.969 28.766 -7.043 1 83.06 605 GLU A O 1
ATOM 4442 N N . GLY A 1 606 ? 39.219 26.688 -7.262 1 84.75 606 GLY A N 1
ATOM 4443 C CA . GLY A 1 606 ? 38.125 27.141 -8.109 1 84.75 606 GLY A CA 1
ATOM 4444 C C . GLY A 1 606 ? 36.812 27.219 -7.371 1 84.75 606 GLY A C 1
ATOM 4445 O O . GLY A 1 606 ? 36.562 26.469 -6.426 1 84.75 606 GLY A O 1
ATOM 4446 N N . THR A 1 607 ? 36 28.172 -7.805 1 86.75 607 THR A N 1
ATOM 4447 C CA . THR A 1 607 ? 34.656 28.312 -7.219 1 86.75 607 THR A CA 1
ATOM 4448 C C . THR A 1 607 ? 33.594 27.656 -8.102 1 86.75 607 THR A C 1
ATOM 4450 O O . THR A 1 607 ? 33.469 28 -9.281 1 86.75 607 THR A O 1
ATOM 4453 N N . PRO A 1 608 ? 32.875 26.719 -7.527 1 91.31 608 PRO A N 1
ATOM 4454 C CA . PRO A 1 608 ? 31.844 26.062 -8.32 1 91.31 608 PRO A CA 1
ATOM 4455 C C . PRO A 1 608 ? 30.703 27 -8.703 1 91.31 608 PRO A C 1
ATOM 4457 O O . PRO A 1 608 ? 30.547 28.062 -8.086 1 91.31 608 PRO A O 1
ATOM 4460 N N . ASP A 1 609 ? 29.969 26.641 -9.75 1 91.06 609 ASP A N 1
ATOM 4461 C CA . ASP A 1 609 ? 28.781 27.391 -10.172 1 91.06 609 ASP A CA 1
ATOM 4462 C C . ASP A 1 609 ? 27.531 26.906 -9.43 1 91.06 609 ASP A C 1
ATOM 4464 O O . ASP A 1 609 ? 26.703 26.188 -10 1 91.06 609 ASP A O 1
ATOM 4468 N N . TYR A 1 610 ? 27.438 27.5 -8.266 1 89.31 610 TYR A N 1
ATOM 4469 C CA . TYR A 1 610 ? 26.312 27.094 -7.414 1 89.31 610 TYR A CA 1
ATOM 4470 C C . TYR A 1 610 ? 24.984 27.5 -8.031 1 89.31 610 TYR A C 1
ATOM 4472 O O . TYR A 1 610 ? 23.984 26.797 -7.887 1 89.31 610 TYR A O 1
ATOM 4480 N N . ALA A 1 611 ? 24.938 28.547 -8.703 1 89.75 611 ALA A N 1
ATOM 4481 C CA . ALA A 1 611 ? 23.703 29.125 -9.25 1 89.75 611 ALA A CA 1
ATOM 4482 C C . ALA A 1 611 ? 23.094 28.219 -10.312 1 89.75 611 ALA A C 1
ATOM 4484 O O . ALA A 1 611 ? 21.875 28.109 -10.414 1 89.75 611 ALA A O 1
ATOM 4485 N N . ARG A 1 612 ? 23.891 27.672 -11.055 1 91.94 612 ARG A N 1
ATOM 4486 C CA . ARG A 1 612 ? 23.422 26.781 -12.109 1 91.94 612 ARG A CA 1
ATOM 4487 C C . ARG A 1 612 ? 22.75 25.547 -11.523 1 91.94 612 ARG A C 1
ATOM 4489 O O . ARG A 1 612 ? 21.734 25.062 -12.047 1 91.94 612 ARG A O 1
ATOM 4496 N N . CYS A 1 613 ? 23.344 25.016 -10.516 1 91.88 613 CYS A N 1
ATOM 4497 C CA . CYS A 1 613 ? 22.766 23.859 -9.859 1 91.88 613 CYS A CA 1
ATOM 4498 C C . CYS A 1 613 ? 21.391 24.188 -9.266 1 91.88 613 CYS A C 1
ATOM 4500 O O . CYS A 1 613 ? 20.469 23.391 -9.359 1 91.88 613 CYS A O 1
ATOM 4502 N N . VAL A 1 614 ? 21.297 25.344 -8.719 1 91.69 614 VAL A N 1
ATOM 4503 C CA . VAL A 1 614 ? 20.031 25.797 -8.148 1 91.69 614 VAL A CA 1
ATOM 4504 C C . VAL A 1 614 ? 18.984 25.938 -9.25 1 91.69 614 VAL A C 1
ATOM 4506 O O . VAL A 1 614 ? 17.828 25.531 -9.094 1 91.69 614 VAL A O 1
ATOM 4509 N N . ALA A 1 615 ? 19.344 26.422 -10.359 1 90.88 615 ALA A N 1
ATOM 4510 C CA . ALA A 1 615 ? 18.438 26.641 -11.484 1 90.88 615 ALA A CA 1
ATOM 4511 C C . ALA A 1 615 ? 17.953 25.312 -12.07 1 90.88 615 ALA A C 1
ATOM 4513 O O . ALA A 1 615 ? 16.797 25.188 -12.461 1 90.88 615 ALA A O 1
ATOM 4514 N N . ILE A 1 616 ? 18.812 24.391 -12.141 1 89.88 616 ILE A N 1
ATOM 4515 C CA . ILE A 1 616 ? 18.484 23.078 -12.703 1 89.88 616 ILE A CA 1
ATOM 4516 C C . ILE A 1 616 ? 17.453 22.375 -11.812 1 89.88 616 ILE A C 1
ATOM 4518 O O . ILE A 1 616 ? 16.469 21.844 -12.312 1 89.88 616 ILE A O 1
ATOM 4522 N N . SER A 1 617 ? 17.734 22.391 -10.531 1 91.06 617 SER A N 1
ATOM 4523 C CA . SER A 1 617 ? 16.812 21.75 -9.602 1 91.06 617 SER A CA 1
ATOM 4524 C C . SER A 1 617 ? 15.461 22.453 -9.609 1 91.06 617 SER A C 1
ATOM 4526 O O . SER A 1 617 ? 14.422 21.797 -9.492 1 91.06 617 SER A O 1
ATOM 4528 N N . THR A 1 618 ? 15.469 23.734 -9.758 1 90.25 618 THR A N 1
ATOM 4529 C CA . THR A 1 618 ? 14.234 24.5 -9.781 1 90.25 618 THR A CA 1
ATOM 4530 C C . THR A 1 618 ? 13.398 24.156 -11.008 1 90.25 618 THR A C 1
ATOM 4532 O O . THR A 1 618 ? 12.211 23.859 -10.898 1 90.25 618 THR A O 1
ATOM 4535 N N . ARG A 1 619 ? 13.984 24.203 -12.117 1 89.06 619 ARG A N 1
ATOM 4536 C CA . ARG A 1 619 ? 13.289 23.906 -13.367 1 89.06 619 ARG A CA 1
ATOM 4537 C C . ARG A 1 619 ? 12.781 22.469 -13.383 1 89.06 619 ARG A C 1
ATOM 4539 O O . ARG A 1 619 ? 11.68 22.188 -13.875 1 89.06 619 ARG A O 1
ATOM 4546 N N . GLY A 1 620 ? 13.594 21.609 -12.906 1 88 620 GLY A N 1
ATOM 4547 C CA . GLY A 1 620 ? 13.195 20.219 -12.836 1 88 620 GLY A CA 1
ATOM 4548 C C . GLY A 1 620 ? 12 19.984 -11.938 1 88 620 GLY A C 1
ATOM 4549 O O . GLY A 1 620 ? 11.062 19.281 -12.312 1 88 620 GLY A O 1
ATOM 4550 N N . ALA A 1 621 ? 12.07 20.531 -10.781 1 91.75 621 ALA A N 1
ATOM 4551 C CA . ALA A 1 621 ? 11 20.375 -9.797 1 91.75 621 ALA A CA 1
ATOM 4552 C C . ALA A 1 621 ? 9.688 20.953 -10.312 1 91.75 621 ALA A C 1
ATOM 4554 O O . ALA A 1 621 ? 8.617 20.375 -10.125 1 91.75 621 ALA A O 1
ATOM 4555 N N . GLN A 1 622 ? 9.68 22.062 -10.938 1 89.38 622 GLN A N 1
ATOM 4556 C CA . GLN A 1 622 ? 8.477 22.734 -11.414 1 89.38 622 GLN A CA 1
ATOM 4557 C C . GLN A 1 622 ? 7.824 21.969 -12.555 1 89.38 622 GLN A C 1
ATOM 4559 O O . GLN A 1 622 ? 6.598 21.875 -12.625 1 89.38 622 GLN A O 1
ATOM 4564 N N . ARG A 1 623 ? 8.539 21.438 -13.383 1 88.31 623 ARG A N 1
ATOM 4565 C CA . ARG A 1 623 ? 8.016 20.688 -14.523 1 88.31 623 ARG A CA 1
ATOM 4566 C C . ARG A 1 623 ? 7.414 19.359 -14.078 1 88.31 623 ARG A C 1
ATOM 4568 O O . ARG A 1 623 ? 6.359 18.953 -14.562 1 88.31 623 ARG A O 1
ATOM 4575 N N . GLU A 1 624 ? 8.062 18.781 -13.156 1 90.06 624 GLU A N 1
ATOM 4576 C CA . GLU A 1 624 ? 7.695 17.422 -12.789 1 90.06 624 GLU A CA 1
ATOM 4577 C C . GLU A 1 624 ? 6.512 17.406 -11.828 1 90.06 624 GLU A C 1
ATOM 4579 O O . GLU A 1 624 ? 5.809 16.391 -11.711 1 90.06 624 GLU A O 1
ATOM 4584 N N . MET A 1 625 ? 6.223 18.5 -11.164 1 90 625 MET A N 1
ATOM 4585 C CA . MET A 1 625 ? 5.207 18.484 -10.117 1 90 625 MET A CA 1
ATOM 4586 C C . MET A 1 625 ? 3.812 18.656 -10.711 1 90 625 MET A C 1
ATOM 4588 O O . MET A 1 625 ? 2.818 18.281 -10.086 1 90 625 MET A O 1
ATOM 4592 N N . LEU A 1 626 ? 3.607 19.078 -11.82 1 90.69 626 LEU A N 1
ATOM 4593 C CA . LEU A 1 626 ? 2.322 19.484 -12.375 1 90.69 626 LEU A CA 1
ATOM 4594 C C . LEU A 1 626 ? 1.426 18.266 -12.617 1 90.69 626 LEU A C 1
ATOM 4596 O O . LEU A 1 626 ? 0.278 18.25 -12.164 1 90.69 626 LEU A O 1
ATOM 4600 N N . PHE A 1 627 ? 1.938 17.234 -13.211 1 92.44 627 PHE A N 1
ATOM 4601 C CA . PHE A 1 627 ? 1.114 16.109 -13.617 1 92.44 627 PHE A CA 1
ATOM 4602 C C . PHE A 1 627 ? 0.571 15.359 -12.406 1 92.44 627 PHE A C 1
ATOM 4604 O O . PHE A 1 627 ? -0.634 15.125 -12.305 1 92.44 627 PHE A O 1
ATOM 4611 N N . PRO A 1 628 ? 1.439 15.008 -11.484 1 92.88 628 PRO A N 1
ATOM 4612 C CA . PRO A 1 628 ? 0.902 14.32 -10.305 1 92.88 628 PRO A CA 1
ATOM 4613 C C . PRO A 1 628 ? -0.127 15.156 -9.547 1 92.88 628 PRO A C 1
ATOM 4615 O O . PRO A 1 628 ? -1.113 14.617 -9.039 1 92.88 628 PRO A O 1
ATOM 4618 N N . SER A 1 629 ? 0.073 16.453 -9.461 1 91.56 629 SER A N 1
ATOM 4619 C CA . SER A 1 629 ? -0.853 17.312 -8.742 1 91.56 629 SER A CA 1
ATOM 4620 C C . SER A 1 629 ? -2.195 17.406 -9.461 1 91.56 629 SER A C 1
ATOM 4622 O O . SER A 1 629 ? -3.25 17.359 -8.828 1 91.56 629 SER A O 1
ATOM 4624 N N . LEU A 1 630 ? -2.209 17.484 -10.719 1 92.56 630 LEU A N 1
ATOM 4625 C CA . LEU A 1 630 ? -3.445 17.562 -11.492 1 92.56 630 LEU A CA 1
ATOM 4626 C C . LEU A 1 630 ? -4.203 16.234 -11.422 1 92.56 630 LEU A C 1
ATOM 4628 O O . LEU A 1 630 ? -5.438 16.219 -11.43 1 92.56 630 LEU A O 1
ATOM 4632 N N . LEU A 1 631 ? -3.443 15.203 -11.383 1 94.38 631 LEU A N 1
ATOM 4633 C CA . LEU A 1 631 ? -4.059 13.891 -11.273 1 94.38 631 LEU A CA 1
ATOM 4634 C C . LEU A 1 631 ? -4.805 13.742 -9.953 1 94.38 631 LEU A C 1
ATOM 4636 O O . LEU A 1 631 ? -5.891 13.164 -9.906 1 94.38 631 LEU A O 1
ATOM 4640 N N . ALA A 1 632 ? -4.238 14.281 -8.914 1 93.69 632 ALA A N 1
ATOM 4641 C CA . ALA A 1 632 ? -4.852 14.227 -7.59 1 93.69 632 ALA A CA 1
ATOM 4642 C C . ALA A 1 632 ? -6.176 14.984 -7.566 1 93.69 632 ALA A C 1
ATOM 4644 O O . ALA A 1 632 ? -7.117 14.586 -6.875 1 93.69 632 ALA A O 1
ATOM 4645 N N . ILE A 1 633 ? -6.281 16 -8.305 1 93.81 633 ILE A N 1
ATOM 4646 C CA . ILE A 1 633 ? -7.484 16.828 -8.367 1 93.81 633 ILE A CA 1
ATOM 4647 C C . ILE A 1 633 ? -8.508 16.172 -9.297 1 93.81 633 ILE A C 1
ATOM 4649 O O . ILE A 1 633 ? -9.703 16.141 -8.984 1 93.81 633 ILE A O 1
ATOM 4653 N N . ALA A 1 634 ? -8.047 15.57 -10.352 1 95.81 634 ALA A N 1
ATOM 4654 C CA . ALA A 1 634 ? -8.922 15.031 -11.391 1 95.81 634 ALA A CA 1
ATOM 4655 C C . ALA A 1 634 ? -9.555 13.719 -10.938 1 95.81 634 ALA A C 1
ATOM 4657 O O . ALA A 1 634 ? -10.688 13.406 -11.32 1 95.81 634 ALA A O 1
ATOM 4658 N N . ALA A 1 635 ? -8.938 12.938 -10.117 1 97 635 ALA A N 1
ATOM 4659 C CA . ALA A 1 635 ? -9.352 11.578 -9.781 1 97 635 ALA A CA 1
ATOM 4660 C C . ALA A 1 635 ? -10.727 11.57 -9.125 1 97 635 ALA A C 1
ATOM 4662 O O . ALA A 1 635 ? -11.641 10.875 -9.578 1 97 635 ALA A O 1
ATOM 4663 N N . PRO A 1 636 ? -10.93 12.383 -8.062 1 97.19 636 PRO A N 1
ATOM 4664 C CA . PRO A 1 636 ? -12.258 12.375 -7.441 1 97.19 636 PRO A CA 1
ATOM 4665 C C . PRO A 1 636 ? -13.352 12.898 -8.367 1 97.19 636 PRO A C 1
ATOM 4667 O O . PRO A 1 636 ? -14.492 12.445 -8.297 1 97.19 636 PRO A O 1
ATOM 4670 N N . VAL A 1 637 ? -13.016 13.805 -9.25 1 96.31 637 VAL A N 1
ATOM 4671 C CA . VAL A 1 637 ? -13.984 14.375 -10.188 1 96.31 637 VAL A CA 1
ATOM 4672 C C . VAL A 1 637 ? -14.398 13.312 -11.203 1 96.31 637 VAL A C 1
ATOM 4674 O O . VAL A 1 637 ? -15.594 13.109 -11.438 1 96.31 637 VAL A O 1
ATOM 4677 N N . VAL A 1 638 ? -13.453 12.586 -11.758 1 97.44 638 VAL A N 1
ATOM 4678 C CA . VAL A 1 638 ? -13.734 11.578 -12.773 1 97.44 638 VAL A CA 1
ATOM 4679 C C . VAL A 1 638 ? -14.516 10.422 -12.156 1 97.44 638 VAL A C 1
ATOM 4681 O O . VAL A 1 638 ? -15.492 9.945 -12.734 1 97.44 638 VAL A O 1
ATOM 4684 N N . VAL A 1 639 ? -14.133 9.953 -10.977 1 97.81 639 VAL A N 1
ATOM 4685 C CA . VAL A 1 639 ? -14.82 8.859 -10.305 1 97.81 639 VAL A CA 1
ATOM 4686 C C . VAL A 1 639 ? -16.25 9.289 -9.953 1 97.81 639 VAL A C 1
ATOM 4688 O O . VAL A 1 639 ? -17.172 8.484 -10.031 1 97.81 639 VAL A O 1
ATOM 4691 N N . GLY A 1 640 ? -16.375 10.594 -9.531 1 97.31 640 GLY A N 1
ATOM 4692 C CA . GLY A 1 640 ? -17.703 11.109 -9.242 1 97.31 640 GLY A CA 1
ATOM 4693 C C . GLY A 1 640 ? -18.609 11.156 -10.453 1 97.31 640 GLY A C 1
ATOM 4694 O O . GLY A 1 640 ? -19.781 10.797 -10.367 1 97.31 640 GLY A O 1
ATOM 4695 N N . LEU A 1 641 ? -18.094 11.516 -11.578 1 96.56 641 LEU A N 1
ATOM 4696 C CA . LEU A 1 641 ? -18.875 11.633 -12.797 1 96.56 641 LEU A CA 1
ATOM 4697 C C . LEU A 1 641 ? -19.234 10.258 -13.352 1 96.56 641 LEU A C 1
ATOM 4699 O O . LEU A 1 641 ? -20.297 10.078 -13.961 1 96.56 641 LEU A O 1
ATOM 4703 N N . VAL A 1 642 ? -18.422 9.242 -13.078 1 96.25 642 VAL A N 1
ATOM 4704 C CA . VAL A 1 642 ? -18.641 7.926 -13.656 1 96.25 642 VAL A CA 1
ATOM 4705 C C . VAL A 1 642 ? -19.406 7.051 -12.672 1 96.25 642 VAL A C 1
ATOM 4707 O O . VAL A 1 642 ? -20.422 6.453 -13.023 1 96.25 642 VAL A O 1
ATOM 4710 N N . PHE A 1 643 ? -19 7.016 -11.383 1 96.38 643 PHE A N 1
ATOM 4711 C CA . PHE A 1 643 ? -19.531 6.031 -10.453 1 96.38 643 PHE A CA 1
ATOM 4712 C C . PHE A 1 643 ? -20.375 6.711 -9.383 1 96.38 643 PHE A C 1
ATOM 4714 O O . PHE A 1 643 ? -20.906 6.047 -8.484 1 96.38 643 PHE A O 1
ATOM 4721 N N . GLY A 1 644 ? -20.531 8.031 -9.414 1 96.06 644 GLY A N 1
ATOM 4722 C CA . GLY A 1 644 ? -21.422 8.75 -8.516 1 96.06 644 GLY A CA 1
ATOM 4723 C C . GLY A 1 644 ? -20.906 8.828 -7.09 1 96.06 644 GLY A C 1
ATOM 4724 O O . GLY A 1 644 ? -19.703 8.672 -6.855 1 96.06 644 GLY A O 1
ATOM 4725 N N . VAL A 1 645 ? -21.797 9.062 -6.121 1 96.38 645 VAL A N 1
ATOM 4726 C CA . VAL A 1 645 ? -21.469 9.297 -4.719 1 96.38 645 VAL A CA 1
ATOM 4727 C C . VAL A 1 645 ? -20.859 8.039 -4.113 1 96.38 645 VAL A C 1
ATOM 4729 O O . VAL A 1 645 ? -19.875 8.109 -3.373 1 96.38 645 VAL A O 1
ATOM 4732 N N . ALA A 1 646 ? -21.391 6.875 -4.5 1 96.19 646 ALA A N 1
ATOM 4733 C CA . ALA A 1 646 ? -20.906 5.602 -3.969 1 96.19 646 ALA A CA 1
ATOM 4734 C C . ALA A 1 646 ? -19.469 5.344 -4.379 1 96.19 646 ALA A C 1
ATOM 4736 O O . ALA A 1 646 ? -18.641 4.918 -3.561 1 96.19 646 ALA A O 1
ATOM 4737 N N . GLY A 1 647 ? -19.203 5.613 -5.641 1 97.25 647 GLY A N 1
ATOM 4738 C CA . GLY A 1 647 ? -17.844 5.43 -6.121 1 97.25 647 GLY A CA 1
ATOM 4739 C C . GLY A 1 647 ? -16.844 6.363 -5.457 1 97.25 647 GLY A C 1
ATOM 4740 O O . GLY A 1 647 ? -15.711 5.965 -5.16 1 97.25 647 GLY A O 1
ATOM 4741 N N . VAL A 1 648 ? -17.266 7.613 -5.238 1 97.94 648 VAL A N 1
ATOM 4742 C CA . VAL A 1 648 ? -16.391 8.602 -4.621 1 97.94 648 VAL A CA 1
ATOM 4743 C C . VAL A 1 648 ? -16.062 8.18 -3.186 1 97.94 648 VAL A C 1
ATOM 4745 O O . VAL A 1 648 ? -14.922 8.289 -2.74 1 97.94 648 VAL A O 1
ATOM 4748 N N . MET A 1 649 ? -17.047 7.723 -2.482 1 97.38 649 MET A N 1
ATOM 4749 C CA . MET A 1 649 ? -16.828 7.289 -1.106 1 97.38 649 MET A CA 1
ATOM 4750 C C . MET A 1 649 ? -15.836 6.121 -1.062 1 97.38 649 MET A C 1
ATOM 4752 O O . MET A 1 649 ? -14.984 6.059 -0.176 1 97.38 649 MET A O 1
ATOM 4756 N N . GLY A 1 650 ? -16 5.211 -2.043 1 97.69 650 GLY A N 1
ATOM 4757 C CA . GLY A 1 650 ? -15.023 4.137 -2.148 1 97.69 650 GLY A CA 1
ATOM 4758 C C . GLY A 1 650 ? -13.617 4.629 -2.412 1 97.69 650 GLY A C 1
ATOM 4759 O O . GLY A 1 650 ? -12.664 4.172 -1.779 1 97.69 650 GLY A O 1
ATOM 4760 N N . LEU A 1 651 ? -13.508 5.582 -3.32 1 98.25 651 LEU A N 1
ATOM 4761 C CA . LEU A 1 651 ? -12.227 6.172 -3.674 1 98.25 651 LEU A CA 1
ATOM 4762 C C . LEU A 1 651 ? -11.547 6.773 -2.447 1 98.25 651 LEU A C 1
ATOM 4764 O O . LEU A 1 651 ? -10.352 6.57 -2.23 1 98.25 651 LEU A O 1
ATOM 4768 N N . LEU A 1 652 ? -12.312 7.492 -1.642 1 97.94 652 LEU A N 1
ATOM 4769 C CA . LEU A 1 652 ? -11.773 8.188 -0.478 1 97.94 652 LEU A CA 1
ATOM 4770 C C . LEU A 1 652 ? -11.328 7.191 0.589 1 97.94 652 LEU A C 1
ATOM 4772 O O . LEU A 1 652 ? -10.258 7.348 1.18 1 97.94 652 LEU A O 1
ATOM 4776 N N . VAL A 1 653 ? -12.102 6.117 0.799 1 97.69 653 VAL A N 1
ATOM 4777 C CA . VAL A 1 653 ? -11.773 5.129 1.821 1 97.69 653 VAL A CA 1
ATOM 4778 C C . VAL A 1 653 ? -10.562 4.312 1.376 1 97.69 653 VAL A C 1
ATOM 4780 O O . VAL A 1 653 ? -9.664 4.035 2.174 1 97.69 653 VAL A O 1
ATOM 4783 N N . GLY A 1 654 ? -10.539 3.922 0.097 1 97.5 654 GLY A N 1
ATOM 4784 C CA . GLY A 1 654 ? -9.398 3.189 -0.433 1 97.5 654 GLY A CA 1
ATOM 4785 C C . GLY A 1 654 ? -8.109 3.984 -0.393 1 97.5 654 GLY A C 1
ATOM 4786 O O . GLY A 1 654 ? -7.059 3.457 -0.019 1 97.5 654 GLY A O 1
ATOM 4787 N N . GLY A 1 655 ? -8.227 5.25 -0.801 1 97.38 655 GLY A N 1
ATOM 4788 C CA . GLY A 1 655 ? -7.062 6.121 -0.751 1 97.38 655 GLY A CA 1
ATOM 4789 C C . GLY A 1 655 ? -6.574 6.387 0.661 1 97.38 655 GLY A C 1
ATOM 4790 O O . GLY A 1 655 ? -5.371 6.434 0.908 1 97.38 655 GLY A O 1
ATOM 4791 N N . LEU A 1 656 ? -7.5 6.543 1.557 1 97.06 656 LEU A N 1
ATOM 4792 C CA . LEU A 1 656 ? -7.164 6.828 2.947 1 97.06 656 LEU A CA 1
ATOM 4793 C C . LEU A 1 656 ? -6.477 5.629 3.598 1 97.06 656 LEU A C 1
ATOM 4795 O O . LEU A 1 656 ? -5.426 5.777 4.223 1 97.06 656 LEU A O 1
ATOM 4799 N N . SER A 1 657 ? -7.031 4.449 3.445 1 97.12 657 SER A N 1
ATOM 4800 C CA . SER A 1 657 ? -6.504 3.27 4.121 1 97.12 657 SER A CA 1
ATOM 4801 C C . SER A 1 657 ? -5.137 2.883 3.566 1 97.12 657 SER A C 1
ATOM 4803 O O . SER A 1 657 ? -4.176 2.713 4.324 1 97.12 657 SER A O 1
ATOM 4805 N N . SER A 1 658 ? -5.016 2.814 2.256 1 97.38 658 SER A N 1
ATOM 4806 C CA . SER A 1 658 ? -3.752 2.432 1.635 1 97.38 658 SER A CA 1
ATOM 4807 C C . SER A 1 658 ? -2.73 3.561 1.726 1 97.38 658 SER A C 1
ATOM 4809 O O . SER A 1 658 ? -1.544 3.312 1.956 1 97.38 658 SER A O 1
ATOM 4811 N N . GLY A 1 659 ? -3.201 4.801 1.511 1 97 659 GLY A N 1
ATOM 4812 C CA . GLY A 1 659 ? -2.303 5.945 1.578 1 97 659 GLY A CA 1
ATOM 4813 C C . GLY A 1 659 ? -1.71 6.156 2.959 1 97 659 GLY A C 1
ATOM 4814 O O . GLY A 1 659 ? -0.539 6.52 3.088 1 97 659 GLY A O 1
ATOM 4815 N N . PHE A 1 660 ? -2.51 5.895 3.996 1 96.94 660 PHE A N 1
ATOM 4816 C CA . PHE A 1 660 ? -2.045 6.031 5.371 1 96.94 660 PHE A CA 1
ATOM 4817 C C . PHE A 1 660 ? -0.921 5.047 5.664 1 96.94 660 PHE A C 1
ATOM 4819 O O . PHE A 1 660 ? 0.138 5.434 6.16 1 96.94 660 PHE A O 1
ATOM 4826 N N . VAL A 1 661 ? -1.106 3.842 5.312 1 97.88 661 VAL A N 1
ATOM 4827 C CA . VAL A 1 661 ? -0.135 2.791 5.602 1 97.88 661 VAL A CA 1
ATOM 4828 C C . VAL A 1 661 ? 1.122 3.004 4.762 1 97.88 661 VAL A C 1
ATOM 4830 O O . VAL A 1 661 ? 2.24 2.867 5.262 1 97.88 661 VAL A O 1
ATOM 4833 N N . LEU A 1 662 ? 0.924 3.383 3.518 1 97.94 662 LEU A N 1
ATOM 4834 C CA . LEU A 1 662 ? 2.045 3.619 2.615 1 97.94 662 LEU A CA 1
ATOM 4835 C C . LEU A 1 662 ? 2.877 4.809 3.08 1 97.94 662 LEU A C 1
ATOM 4837 O O . LEU A 1 662 ? 4.105 4.789 2.98 1 97.94 662 LEU A O 1
ATOM 4841 N N . ALA A 1 663 ? 2.219 5.848 3.584 1 97.25 663 ALA A N 1
ATOM 4842 C CA . ALA A 1 663 ? 2.914 7.035 4.074 1 97.25 663 ALA A CA 1
ATOM 4843 C C . ALA A 1 663 ? 3.785 6.699 5.281 1 97.25 663 ALA A C 1
ATOM 4845 O O . ALA A 1 663 ? 4.938 7.133 5.363 1 97.25 663 ALA A O 1
ATOM 4846 N N . VAL A 1 664 ? 3.254 5.926 6.203 1 97.06 664 VAL A N 1
ATOM 4847 C CA . VAL A 1 664 ? 4.004 5.535 7.391 1 97.06 664 VAL A CA 1
ATOM 4848 C C . VAL A 1 664 ? 5.199 4.672 6.984 1 97.06 664 VAL A C 1
ATOM 4850 O O . VAL A 1 664 ? 6.312 4.867 7.473 1 97.06 664 VAL A O 1
ATOM 4853 N N . PHE A 1 665 ? 4.965 3.771 6.051 1 97.75 665 PHE A N 1
ATOM 4854 C CA . PHE A 1 665 ? 6.016 2.896 5.547 1 97.75 665 PHE A CA 1
ATOM 4855 C C . PHE A 1 665 ? 7.164 3.711 4.961 1 97.75 665 PHE A C 1
ATOM 4857 O O . PHE A 1 665 ? 8.32 3.545 5.363 1 97.75 665 PHE A O 1
ATOM 4864 N N . MET A 1 666 ? 6.859 4.602 4.07 1 97.44 666 MET A N 1
ATOM 4865 C CA . MET A 1 666 ? 7.883 5.367 3.365 1 97.44 666 MET A CA 1
ATOM 4866 C C . MET A 1 666 ? 8.609 6.316 4.316 1 97.44 666 MET A C 1
ATOM 4868 O O . MET A 1 666 ? 9.836 6.41 4.293 1 97.44 666 MET A O 1
ATOM 4872 N N . ALA A 1 667 ? 7.879 6.977 5.195 1 95.69 667 ALA A N 1
ATOM 4873 C CA . ALA A 1 667 ? 8.469 7.926 6.133 1 95.69 667 ALA A CA 1
ATOM 4874 C C . ALA A 1 667 ? 9.422 7.223 7.102 1 95.69 667 ALA A C 1
ATOM 4876 O O . ALA A 1 667 ? 10.547 7.68 7.316 1 95.69 667 ALA A O 1
ATOM 4877 N N . ASN A 1 668 ? 8.984 6.105 7.645 1 96.62 668 ASN A N 1
ATOM 4878 C CA . ASN A 1 668 ? 9.789 5.41 8.648 1 96.62 668 ASN A CA 1
ATOM 4879 C C . ASN A 1 668 ? 10.977 4.688 8.008 1 96.62 668 ASN A C 1
ATOM 4881 O O . ASN A 1 668 ? 12.055 4.621 8.602 1 96.62 668 ASN A O 1
ATOM 4885 N N . ALA A 1 669 ? 10.75 4.098 6.832 1 97.31 669 ALA A N 1
ATOM 4886 C CA . ALA A 1 669 ? 11.867 3.461 6.145 1 97.31 669 ALA A CA 1
ATOM 4887 C C . ALA A 1 669 ? 12.953 4.48 5.801 1 97.31 669 ALA A C 1
ATOM 4889 O O . ALA A 1 669 ? 14.141 4.238 6.043 1 97.31 669 ALA A O 1
ATOM 4890 N N . GLY A 1 670 ? 12.562 5.586 5.25 1 95.88 670 GLY A N 1
ATOM 4891 C CA . GLY A 1 670 ? 13.508 6.637 4.91 1 95.88 670 GLY A CA 1
ATOM 4892 C C . GLY A 1 670 ? 14.242 7.188 6.113 1 95.88 670 GLY A C 1
ATOM 4893 O O . GLY A 1 670 ? 15.461 7.387 6.062 1 95.88 670 GLY A O 1
ATOM 4894 N N . GLY A 1 671 ? 13.492 7.457 7.188 1 93.88 671 GLY A N 1
ATOM 4895 C CA . GLY A 1 671 ? 14.117 7.938 8.406 1 93.88 671 GLY A CA 1
ATOM 4896 C C . GLY A 1 671 ? 15.086 6.945 9.016 1 93.88 671 GLY A C 1
ATOM 4897 O O . GLY A 1 671 ? 16.141 7.328 9.516 1 93.88 671 GLY A O 1
ATOM 4898 N N . ALA A 1 672 ? 14.742 5.68 8.953 1 96 672 ALA A N 1
ATOM 4899 C CA . ALA A 1 672 ? 15.594 4.637 9.508 1 96 672 ALA A CA 1
ATOM 4900 C C . ALA A 1 672 ? 16.891 4.512 8.719 1 96 672 ALA A C 1
ATOM 4902 O O . ALA A 1 672 ? 17.969 4.363 9.305 1 96 672 ALA A O 1
ATOM 4903 N N . TRP A 1 673 ? 16.844 4.543 7.426 1 96.25 673 TRP A N 1
ATOM 4904 C CA . TRP A 1 673 ? 18.031 4.469 6.582 1 96.25 673 TRP A CA 1
ATOM 4905 C C . TRP A 1 673 ? 18.953 5.656 6.836 1 96.25 673 TRP A C 1
ATOM 4907 O O . TRP A 1 673 ? 20.172 5.5 6.891 1 96.25 673 TRP A O 1
ATOM 4917 N N . ASP A 1 674 ? 18.375 6.812 6.941 1 92.94 674 ASP A N 1
ATOM 4918 C CA . ASP A 1 674 ? 19.141 8.023 7.199 1 92.94 674 ASP A CA 1
ATOM 4919 C C . ASP A 1 674 ? 19.906 7.926 8.516 1 92.94 674 ASP A C 1
ATOM 4921 O O . ASP A 1 674 ? 21.109 8.227 8.578 1 92.94 674 ASP A O 1
ATOM 4925 N N . ASN A 1 675 ? 19.219 7.508 9.555 1 92.88 675 ASN A N 1
ATOM 4926 C CA . ASN A 1 675 ? 19.859 7.43 10.867 1 92.88 675 ASN A CA 1
ATOM 4927 C C . ASN A 1 675 ? 20.812 6.25 10.953 1 92.88 675 ASN A C 1
ATOM 4929 O O . ASN A 1 675 ? 21.734 6.254 11.773 1 92.88 675 ASN A O 1
ATOM 4933 N N . ALA A 1 676 ? 20.578 5.242 10.141 1 95.25 676 ALA A N 1
ATOM 4934 C CA . ALA A 1 676 ? 21.578 4.172 10.039 1 95.25 676 ALA A CA 1
ATOM 4935 C C . ALA A 1 676 ? 22.891 4.699 9.477 1 95.25 676 ALA A C 1
ATOM 4937 O O . ALA A 1 676 ? 23.969 4.32 9.945 1 95.25 676 ALA A O 1
ATOM 4938 N N . LYS A 1 677 ? 22.812 5.543 8.469 1 92.75 677 LYS A N 1
ATOM 4939 C CA . LYS A 1 677 ? 24 6.199 7.906 1 92.75 677 LYS A CA 1
ATOM 4940 C C . LYS A 1 677 ? 24.719 7.043 8.953 1 92.75 677 LYS A C 1
ATOM 4942 O O . LYS A 1 677 ? 25.938 6.969 9.086 1 92.75 677 LYS A O 1
ATOM 4947 N N . LYS A 1 678 ? 23.953 7.762 9.695 1 87.5 678 LYS A N 1
ATOM 4948 C CA . LYS A 1 678 ? 24.531 8.625 10.719 1 87.5 678 LYS A CA 1
ATOM 4949 C C . LYS A 1 678 ? 25.203 7.801 11.805 1 87.5 678 LYS A C 1
ATOM 4951 O O . LYS A 1 678 ? 26.25 8.203 12.344 1 87.5 678 LYS A O 1
ATOM 4956 N N . MET A 1 679 ? 24.641 6.73 12.102 1 91.25 679 MET A N 1
ATOM 4957 C CA . MET A 1 679 ? 25.25 5.84 13.086 1 91.25 679 MET A CA 1
ATOM 4958 C C . MET A 1 679 ? 26.625 5.359 12.609 1 91.25 679 MET A C 1
ATOM 4960 O O . MET A 1 679 ? 27.578 5.32 13.383 1 91.25 679 MET A O 1
ATOM 4964 N N . VAL A 1 680 ? 26.734 5.004 11.398 1 92.88 680 VAL A N 1
ATOM 4965 C CA . VAL A 1 680 ? 28 4.555 10.836 1 92.88 680 VAL A CA 1
ATOM 4966 C C . VAL A 1 680 ? 28.984 5.723 10.781 1 92.88 680 VAL A C 1
ATOM 4968 O O . VAL A 1 680 ? 30.172 5.551 11.023 1 92.88 680 VAL A O 1
ATOM 4971 N N . GLU A 1 681 ? 28.453 6.883 10.492 1 85.94 681 GLU A N 1
ATOM 4972 C CA . GLU A 1 681 ? 29.297 8.07 10.438 1 85.94 681 GLU A CA 1
ATOM 4973 C C . GLU A 1 681 ? 29.859 8.422 11.812 1 85.94 681 GLU A C 1
ATOM 4975 O O . GLU A 1 681 ? 30.891 9.086 11.922 1 85.94 681 GLU A O 1
ATOM 4980 N N . GLU A 1 682 ? 29.172 7.992 12.844 1 84.88 682 GLU A N 1
ATOM 4981 C CA . GLU A 1 682 ? 29.625 8.234 14.211 1 84.88 682 GLU A CA 1
ATOM 4982 C C . GLU A 1 682 ? 30.75 7.281 14.602 1 84.88 682 GLU A C 1
ATOM 4984 O O . GLU A 1 682 ? 31.328 7.402 15.68 1 84.88 682 GLU A O 1
ATOM 4989 N N . GLY A 1 683 ? 31.094 6.328 13.758 1 90.19 683 GLY A N 1
ATOM 4990 C CA . GLY A 1 683 ? 32.25 5.48 14 1 90.19 683 GLY A CA 1
ATOM 4991 C C . GLY A 1 683 ? 31.891 4.012 14.125 1 90.19 683 GLY A C 1
ATOM 4992 O O . GLY A 1 683 ? 32.781 3.162 14.242 1 90.19 683 GLY A O 1
ATOM 4993 N N . HIS A 1 684 ? 30.656 3.752 14.016 1 92.81 684 HIS A N 1
ATOM 4994 C CA . HIS A 1 684 ? 30.234 2.359 14.125 1 92.81 684 HIS A CA 1
ATOM 4995 C C . HIS A 1 684 ? 30.422 1.627 12.797 1 92.81 684 HIS A C 1
ATOM 4997 O O . HIS A 1 684 ? 30.328 2.236 11.727 1 92.81 684 HIS A O 1
ATOM 5003 N N . PHE A 1 685 ? 30.75 0.289 12.828 1 94.56 685 PHE A N 1
ATOM 5004 C CA . PHE A 1 685 ? 30.859 -0.597 11.672 1 94.56 685 PHE A CA 1
ATOM 5005 C C . PHE A 1 685 ? 31.875 -0.063 10.664 1 94.56 685 PHE A C 1
ATOM 5007 O O . PHE A 1 685 ? 31.594 -0.019 9.461 1 94.56 685 PHE A O 1
ATOM 5014 N N . GLY A 1 686 ? 32.938 0.523 11.109 1 92.62 686 GLY A N 1
ATOM 5015 C CA . GLY A 1 686 ? 34.062 0.944 10.266 1 92.62 686 GLY A CA 1
ATOM 5016 C C . GLY A 1 686 ? 34.094 2.445 10.055 1 92.62 686 GLY A C 1
ATOM 5017 O O . GLY A 1 686 ? 35.094 2.975 9.562 1 92.62 686 GLY A O 1
ATOM 5018 N N . GLY A 1 687 ? 33.031 3.172 10.344 1 89.44 687 GLY A N 1
ATOM 5019 C CA . GLY A 1 687 ? 33.031 4.625 10.344 1 89.44 687 GLY A CA 1
ATOM 5020 C C . GLY A 1 687 ? 32.938 5.219 8.953 1 89.44 687 GLY A C 1
ATOM 5021 O O . GLY A 1 687 ? 32.594 4.523 7.992 1 89.44 687 GLY A O 1
ATOM 5022 N N . LYS A 1 688 ? 33.281 6.504 8.781 1 86.19 688 LYS A N 1
ATOM 5023 C CA . LYS A 1 688 ? 33.156 7.242 7.523 1 86.19 688 LYS A CA 1
ATOM 5024 C C . LYS A 1 688 ? 34.188 6.734 6.504 1 86.19 688 LYS A C 1
ATOM 5026 O O . LYS A 1 688 ? 35.344 6.504 6.84 1 86.19 688 LYS A O 1
ATOM 5031 N N . GLY A 1 689 ? 33.656 6.477 5.234 1 86.44 689 GLY A N 1
ATOM 5032 C CA . GLY A 1 689 ? 34.531 6.043 4.156 1 86.44 689 GLY A CA 1
ATOM 5033 C C . GLY A 1 689 ? 34.625 4.535 4.039 1 86.44 689 GLY A C 1
ATOM 5034 O O . GLY A 1 689 ? 35.188 4.02 3.064 1 86.44 689 GLY A O 1
ATOM 5035 N N . SER A 1 690 ? 34.125 3.867 5.016 1 91.12 690 SER A N 1
ATOM 5036 C CA . SER A 1 690 ? 34.156 2.408 4.984 1 91.12 690 SER A CA 1
ATOM 5037 C C . SER A 1 690 ? 33.125 1.866 3.988 1 91.12 690 SER A C 1
ATOM 5039 O O . SER A 1 690 ? 32.344 2.625 3.424 1 91.12 690 SER A O 1
ATOM 5041 N N . ASP A 1 691 ? 33.219 0.575 3.76 1 89.88 691 AS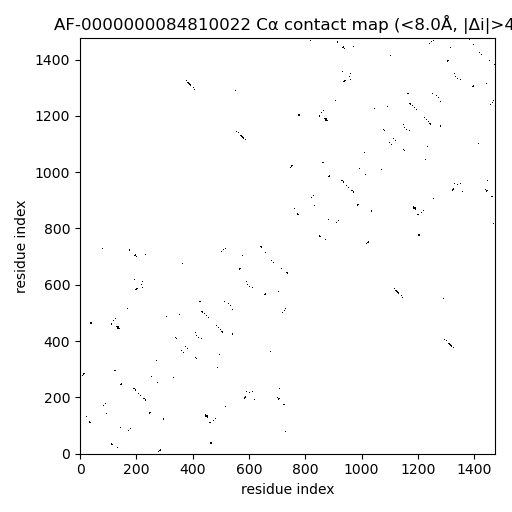P A N 1
ATOM 5042 C CA . ASP A 1 691 ? 32.25 -0.074 2.875 1 89.88 691 ASP A CA 1
ATOM 5043 C C . ASP A 1 691 ? 30.844 -0.04 3.473 1 89.88 691 ASP A C 1
ATOM 5045 O O . ASP A 1 691 ? 29.859 0.104 2.748 1 89.88 691 ASP A O 1
ATOM 5049 N N . CYS A 1 692 ? 30.859 -0.17 4.734 1 94.44 692 CYS A N 1
ATOM 5050 C CA . CYS A 1 692 ? 29.578 -0.089 5.418 1 94.44 692 CYS A CA 1
ATOM 5051 C C . CYS A 1 692 ? 28.969 1.302 5.273 1 94.44 692 CYS A C 1
ATOM 5053 O O . CYS A 1 692 ? 27.75 1.441 5.129 1 94.44 692 CYS A O 1
ATOM 5055 N N . HIS A 1 693 ? 29.812 2.285 5.316 1 92.44 693 HIS A N 1
ATOM 5056 C CA . HIS A 1 693 ? 29.344 3.656 5.125 1 92.44 693 HIS A CA 1
ATOM 5057 C C . HIS A 1 693 ? 28.766 3.855 3.729 1 92.44 693 HIS A C 1
ATOM 5059 O O . HIS A 1 693 ? 27.688 4.418 3.576 1 92.44 693 HIS A O 1
ATOM 5065 N N . ARG A 1 694 ? 29.469 3.314 2.729 1 91.12 694 ARG A N 1
ATOM 5066 C CA . ARG A 1 694 ? 29 3.436 1.354 1 91.12 694 ARG A CA 1
ATOM 5067 C C . ARG A 1 694 ? 27.656 2.734 1.171 1 91.12 694 ARG A C 1
ATOM 5069 O O . ARG A 1 694 ? 26.781 3.229 0.452 1 91.12 694 ARG A O 1
ATOM 5076 N N . ALA A 1 695 ? 27.516 1.618 1.853 1 93.38 695 ALA A N 1
ATOM 5077 C CA . ALA A 1 695 ? 26.281 0.858 1.763 1 93.38 695 ALA A CA 1
ATOM 5078 C C . ALA A 1 695 ? 25.109 1.635 2.375 1 93.38 695 ALA A C 1
ATOM 5080 O O . ALA A 1 695 ? 24.016 1.657 1.819 1 93.38 695 ALA A O 1
ATOM 5081 N N . THR A 1 696 ? 25.359 2.264 3.496 1 94.81 696 THR A N 1
ATOM 5082 C CA . THR A 1 696 ? 24.297 3.002 4.172 1 94.81 696 THR A CA 1
ATOM 5083 C C . THR A 1 696 ? 23.969 4.289 3.42 1 94.81 696 THR A C 1
ATOM 5085 O O . THR A 1 696 ? 22.844 4.77 3.471 1 94.81 696 THR A O 1
ATOM 5088 N N . VAL A 1 697 ? 24.953 4.859 2.703 1 92 697 VAL A N 1
ATOM 5089 C CA . VAL A 1 697 ? 24.688 6.031 1.874 1 92 697 VAL A CA 1
ATOM 5090 C C . VAL A 1 697 ? 23.719 5.672 0.753 1 92 697 VAL A C 1
ATOM 5092 O O . VAL A 1 697 ? 22.828 6.457 0.422 1 92 697 VAL A O 1
ATOM 5095 N N . VAL A 1 698 ? 23.891 4.465 0.211 1 92.88 698 VAL A N 1
ATOM 5096 C CA . VAL A 1 698 ? 22.984 4 -0.826 1 92.88 698 VAL A CA 1
ATOM 5097 C C . VAL A 1 698 ? 21.578 3.857 -0.245 1 92.88 698 VAL A C 1
ATOM 5099 O O . VAL A 1 698 ? 20.594 4.266 -0.87 1 92.88 698 VAL A O 1
ATOM 5102 N N . GLY A 1 699 ? 21.5 3.279 0.938 1 94.69 699 GLY A N 1
ATOM 5103 C CA . GLY A 1 699 ? 20.219 3.164 1.615 1 94.69 699 GLY A CA 1
ATOM 5104 C C . GLY A 1 699 ? 19.547 4.504 1.856 1 94.69 699 GLY A C 1
ATOM 5105 O O . GLY A 1 699 ? 18.359 4.656 1.609 1 94.69 699 GLY A O 1
ATOM 5106 N N . ASP A 1 700 ? 20.297 5.438 2.338 1 93.75 700 ASP A N 1
ATOM 5107 C CA . ASP A 1 700 ? 19.781 6.777 2.604 1 93.75 700 ASP A CA 1
ATOM 5108 C C . ASP A 1 700 ? 19.328 7.457 1.313 1 93.75 700 ASP A C 1
ATOM 5110 O O . ASP A 1 700 ? 18.312 8.164 1.302 1 93.75 700 ASP A O 1
ATOM 5114 N N . THR A 1 701 ? 20.078 7.262 0.256 1 91.5 701 THR A N 1
ATOM 5115 C CA . THR A 1 701 ? 19.734 7.855 -1.034 1 91.5 701 THR A CA 1
ATOM 5116 C C . THR A 1 701 ? 18.406 7.32 -1.546 1 91.5 701 THR A C 1
ATOM 5118 O O . THR A 1 701 ? 17.609 8.07 -2.105 1 91.5 701 THR A O 1
ATOM 5121 N N . VAL A 1 702 ? 18.172 6.039 -1.327 1 93.88 702 VAL A N 1
ATOM 5122 C CA . VAL A 1 702 ? 16.906 5.43 -1.716 1 93.88 702 VAL A CA 1
ATOM 5123 C C . VAL A 1 702 ? 15.789 5.961 -0.829 1 93.88 702 VAL A C 1
ATOM 5125 O O . VAL A 1 702 ? 14.664 6.172 -1.295 1 93.88 702 VAL A O 1
ATOM 5128 N N . GLY A 1 703 ? 16.062 6.152 0.425 1 94.88 703 GLY A N 1
ATOM 5129 C CA . GLY A 1 703 ? 15.07 6.574 1.402 1 94.88 703 GLY A CA 1
ATOM 5130 C C . GLY A 1 703 ? 14.695 8.039 1.275 1 94.88 703 GLY A C 1
ATOM 5131 O O . GLY A 1 703 ? 13.641 8.461 1.759 1 94.88 703 GLY A O 1
ATOM 5132 N N . ASP A 1 704 ? 15.508 8.797 0.628 1 91.81 704 ASP A N 1
ATOM 5133 C CA . ASP A 1 704 ? 15.32 10.242 0.541 1 91.81 704 ASP A CA 1
ATOM 5134 C C . ASP A 1 704 ? 14.008 10.586 -0.158 1 91.81 704 ASP A C 1
ATOM 5136 O O . ASP A 1 704 ? 13.188 11.328 0.38 1 91.81 704 ASP A O 1
ATOM 5140 N N . PRO A 1 705 ? 13.773 10.031 -1.296 1 93.06 705 PRO A N 1
ATOM 5141 C CA . PRO A 1 705 ? 12.477 10.344 -1.891 1 93.06 705 PRO A CA 1
ATOM 5142 C C . PRO A 1 705 ? 11.305 9.766 -1.089 1 93.06 705 PRO A C 1
ATOM 5144 O O . PRO A 1 705 ? 10.195 10.297 -1.147 1 93.06 705 PRO A O 1
ATOM 5147 N N . PHE A 1 706 ? 11.539 8.688 -0.279 1 94.88 706 PHE A N 1
ATOM 5148 C CA . PHE A 1 706 ? 10.508 8.102 0.572 1 94.88 706 PHE A CA 1
ATOM 5149 C C . PHE A 1 706 ? 10.055 9.086 1.641 1 94.88 706 PHE A C 1
ATOM 5151 O O . PHE A 1 706 ? 8.883 9.445 1.705 1 94.88 706 PHE A O 1
ATOM 5158 N N . LYS A 1 707 ? 11.016 9.578 2.375 1 91.69 707 LYS A N 1
ATOM 5159 C CA . LYS A 1 707 ? 10.695 10.289 3.611 1 91.69 707 LYS A CA 1
ATOM 5160 C C . LYS A 1 707 ? 10.469 11.773 3.348 1 91.69 707 LYS A C 1
ATOM 5162 O O . LYS A 1 707 ? 9.836 12.461 4.156 1 91.69 707 LYS A O 1
ATOM 5167 N N . ASP A 1 708 ? 10.906 12.336 2.158 1 90.12 708 ASP A N 1
ATOM 5168 C CA . ASP A 1 708 ? 10.859 13.789 2.02 1 90.12 708 ASP A CA 1
ATOM 5169 C C . ASP A 1 708 ? 10.031 14.195 0.803 1 90.12 708 ASP A C 1
ATOM 5171 O O . ASP A 1 708 ? 9.781 15.383 0.587 1 90.12 708 ASP A O 1
ATOM 5175 N N . THR A 1 709 ? 9.602 13.312 -0.009 1 91.94 709 THR A N 1
ATOM 5176 C CA . THR A 1 709 ? 8.828 13.68 -1.188 1 91.94 709 THR A CA 1
ATOM 5177 C C . THR A 1 709 ? 7.531 12.875 -1.265 1 91.94 709 THR A C 1
ATOM 5179 O O . THR A 1 709 ? 6.449 13.391 -0.988 1 91.94 709 THR A O 1
ATOM 5182 N N . SER A 1 710 ? 7.645 11.57 -1.45 1 93.81 710 SER A N 1
ATOM 5183 C CA . SER A 1 710 ? 6.473 10.75 -1.729 1 93.81 710 SER A CA 1
ATOM 5184 C C . SER A 1 710 ? 5.66 10.492 -0.463 1 93.81 710 SER A C 1
ATOM 5186 O O . SER A 1 710 ? 4.434 10.609 -0.473 1 93.81 710 SER A O 1
ATOM 5188 N N . GLY A 1 711 ? 6.25 10.102 0.632 1 92.62 711 GLY A N 1
ATOM 5189 C CA . GLY A 1 711 ? 5.562 9.805 1.878 1 92.62 711 GLY A CA 1
ATOM 5190 C C . GLY A 1 711 ? 4.723 10.961 2.391 1 92.62 711 GLY A C 1
ATOM 5191 O O . GLY A 1 711 ? 3.498 10.844 2.494 1 92.62 711 GLY A O 1
ATOM 5192 N N . PRO A 1 712 ? 5.324 12.062 2.627 1 89.88 712 PRO A N 1
ATOM 5193 C CA . PRO A 1 712 ? 4.586 13.219 3.145 1 89.88 712 PRO A CA 1
ATOM 5194 C C . PRO A 1 712 ? 3.553 13.75 2.152 1 89.88 712 PRO A C 1
ATOM 5196 O O . PRO A 1 712 ? 2.525 14.297 2.561 1 89.88 712 PRO A O 1
ATOM 5199 N N . SER A 1 713 ? 3.809 13.602 0.879 1 92.94 713 SER A N 1
ATOM 5200 C CA . SER A 1 713 ? 2.867 14.078 -0.127 1 92.94 713 SER A CA 1
ATOM 5201 C C . SER A 1 713 ? 1.577 13.266 -0.107 1 92.94 713 SER A C 1
ATOM 5203 O O . SER A 1 713 ? 0.529 13.742 -0.546 1 92.94 713 SER A O 1
ATOM 5205 N N . LEU A 1 714 ? 1.638 12.062 0.404 1 94.94 714 LEU A N 1
ATOM 5206 C CA . LEU A 1 714 ? 0.452 11.219 0.478 1 94.94 714 LEU A CA 1
ATOM 5207 C C . LEU A 1 714 ? -0.559 11.781 1.471 1 94.94 714 LEU A C 1
ATOM 5209 O O . LEU A 1 714 ? -1.769 11.648 1.275 1 94.94 714 LEU A O 1
ATOM 5213 N N . ASN A 1 715 ? -0.074 12.469 2.506 1 92.44 715 ASN A N 1
ATOM 5214 C CA . ASN A 1 715 ? -0.972 13.102 3.465 1 92.44 715 ASN A CA 1
ATOM 5215 C C . ASN A 1 715 ? -1.841 14.164 2.803 1 92.44 715 ASN A C 1
ATOM 5217 O O . ASN A 1 715 ? -3.041 14.25 3.072 1 92.44 715 ASN A O 1
ATOM 5221 N N . ILE A 1 716 ? -1.204 14.836 1.974 1 93.31 716 ILE A N 1
ATOM 5222 C CA . ILE A 1 716 ? -1.916 15.906 1.289 1 93.31 716 ILE A CA 1
ATOM 5223 C C . ILE A 1 716 ? -2.848 15.32 0.232 1 93.31 716 ILE A C 1
ATOM 5225 O O . ILE A 1 716 ? -3.959 15.812 0.031 1 93.31 716 ILE A O 1
ATOM 5229 N N . LEU A 1 717 ? -2.346 14.234 -0.422 1 94.25 717 LEU A N 1
ATOM 5230 C CA . LEU A 1 717 ? -3.168 13.594 -1.44 1 94.25 717 LEU A CA 1
ATOM 5231 C C . LEU A 1 717 ? -4.5 13.133 -0.854 1 94.25 717 LEU A C 1
ATOM 5233 O O . LEU A 1 717 ? -5.559 13.383 -1.437 1 94.25 717 LEU A O 1
ATOM 5237 N N . ILE A 1 718 ? -4.488 12.508 0.272 1 94.56 718 ILE A N 1
ATOM 5238 C CA . ILE A 1 718 ? -5.668 11.953 0.924 1 94.56 718 ILE A CA 1
ATOM 5239 C C . ILE A 1 718 ? -6.637 13.078 1.287 1 94.56 718 ILE A C 1
ATOM 5241 O O . ILE A 1 718 ? -7.836 12.977 1.02 1 94.56 718 ILE A O 1
ATOM 5245 N N . LYS A 1 719 ? -6.141 14.133 1.835 1 93.31 719 LYS A N 1
ATOM 5246 C CA . LYS A 1 719 ? -6.977 15.25 2.27 1 93.31 719 LYS A CA 1
ATOM 5247 C C . LYS A 1 719 ? -7.508 16.031 1.073 1 93.31 719 LYS A C 1
ATOM 5249 O O . LYS A 1 719 ? -8.664 16.469 1.073 1 93.31 719 LYS A O 1
ATOM 5254 N N . LEU A 1 720 ? -6.633 16.172 0.106 1 94.44 720 LEU A N 1
ATOM 5255 C CA . LEU A 1 720 ? -7.035 16.938 -1.076 1 94.44 720 LEU A CA 1
ATOM 5256 C C . LEU A 1 720 ? -8.133 16.203 -1.841 1 94.44 720 LEU A C 1
ATOM 5258 O O . LEU A 1 720 ? -9.086 16.828 -2.316 1 94.44 720 LEU A O 1
ATOM 5262 N N . MET A 1 721 ? -8.023 14.891 -2.004 1 96.06 721 MET A N 1
ATOM 5263 C CA . MET A 1 721 ? -9.07 14.141 -2.68 1 96.06 721 MET A CA 1
ATOM 5264 C C . MET A 1 721 ? -10.406 14.297 -1.958 1 96.06 721 MET A C 1
ATOM 5266 O O . MET A 1 721 ? -11.453 14.422 -2.6 1 96.06 721 MET A O 1
ATOM 5270 N N . SER A 1 722 ? -10.328 14.297 -0.653 1 95.12 722 SER A N 1
ATOM 5271 C CA . SER A 1 722 ? -11.547 14.492 0.13 1 95.12 722 SER A CA 1
ATOM 5272 C C . SER A 1 722 ? -12.109 15.891 -0.068 1 95.12 722 SER A C 1
ATOM 5274 O O . SER A 1 722 ? -13.32 16.062 -0.232 1 95.12 722 SER A O 1
ATOM 5276 N N . MET A 1 723 ? -11.219 16.859 -0.109 1 94 723 MET A N 1
ATOM 5277 C CA . MET A 1 723 ? -11.648 18.25 -0.264 1 94 723 MET A CA 1
ATOM 5278 C C . MET A 1 723 ? -12.219 18.484 -1.655 1 94 723 MET A C 1
ATOM 5280 O O . MET A 1 723 ? -13.219 19.203 -1.806 1 94 723 MET A O 1
ATOM 5284 N N . VAL A 1 724 ? -11.633 17.922 -2.623 1 94.75 724 VAL A N 1
ATOM 5285 C CA . VAL A 1 724 ? -12.133 18.062 -3.988 1 94.75 724 VAL A CA 1
ATOM 5286 C C . VAL A 1 724 ? -13.508 17.406 -4.098 1 94.75 724 VAL A C 1
ATOM 5288 O O . VAL A 1 724 ? -14.406 17.938 -4.746 1 94.75 724 VAL A O 1
ATOM 5291 N N . ALA A 1 725 ? -13.625 16.25 -3.502 1 95.38 725 ALA A N 1
ATOM 5292 C CA . ALA A 1 725 ? -14.914 15.562 -3.504 1 95.38 725 ALA A CA 1
ATOM 5293 C C . ALA A 1 725 ? -16 16.422 -2.861 1 95.38 725 ALA A C 1
ATOM 5295 O O . ALA A 1 725 ? -17.125 16.484 -3.348 1 95.38 725 ALA A O 1
ATOM 5296 N N . ILE A 1 726 ? -15.648 17.094 -1.779 1 92.5 726 ILE A N 1
ATOM 5297 C CA . ILE A 1 726 ? -16.594 17.938 -1.041 1 92.5 726 ILE A CA 1
ATOM 5298 C C . ILE A 1 726 ? -17.016 19.109 -1.912 1 92.5 726 ILE A C 1
ATOM 5300 O O . ILE A 1 726 ? -18.219 19.391 -2.037 1 92.5 726 ILE A O 1
ATOM 5304 N N . VAL A 1 727 ? -16.109 19.719 -2.545 1 90.94 727 VAL A N 1
ATOM 5305 C CA . VAL A 1 727 ? -16.391 20.906 -3.342 1 90.94 727 VAL A CA 1
ATOM 5306 C C . VAL A 1 727 ? -17.172 20.516 -4.594 1 90.94 727 VAL A C 1
ATOM 5308 O O . VAL A 1 727 ? -18.031 21.266 -5.059 1 90.94 727 VAL A O 1
ATOM 5311 N N . MET A 1 728 ? -16.938 19.328 -5.086 1 92.56 728 MET A N 1
ATOM 5312 C CA . MET A 1 728 ? -17.562 18.891 -6.332 1 92.56 728 MET A CA 1
ATOM 5313 C C . MET A 1 728 ? -18.828 18.078 -6.051 1 92.56 728 MET A C 1
ATOM 5315 O O . MET A 1 728 ? -19.391 17.469 -6.965 1 92.56 728 MET A O 1
ATOM 5319 N N . ALA A 1 729 ? -19.25 18.062 -4.828 1 92.88 729 ALA A N 1
ATOM 5320 C CA . ALA A 1 729 ? -20.391 17.25 -4.426 1 92.88 729 ALA A CA 1
ATOM 5321 C C . ALA A 1 729 ? -21.641 17.609 -5.246 1 92.88 729 ALA A C 1
ATOM 5323 O O . ALA A 1 729 ? -22.375 16.719 -5.684 1 92.88 729 ALA A O 1
ATOM 5324 N N . GLY A 1 730 ? -21.906 18.922 -5.43 1 90.5 730 GLY A N 1
ATOM 5325 C CA . GLY A 1 730 ? -23.047 19.359 -6.215 1 90.5 730 GLY A CA 1
ATOM 5326 C C . GLY A 1 730 ? -23.016 18.859 -7.645 1 90.5 730 GLY A C 1
ATOM 5327 O O . GLY A 1 730 ? -24.062 18.484 -8.203 1 90.5 730 GLY A O 1
ATOM 5328 N N . LEU A 1 731 ? -21.875 18.828 -8.172 1 91.19 731 LEU A N 1
ATOM 5329 C CA . LEU A 1 731 ? -21.719 18.328 -9.531 1 91.19 731 LEU A CA 1
ATOM 5330 C C . LEU A 1 731 ? -21.938 16.828 -9.586 1 91.19 731 LEU A C 1
ATOM 5332 O O . LEU A 1 731 ? -22.562 16.312 -10.508 1 91.19 731 LEU A O 1
ATOM 5336 N N . THR A 1 732 ? -21.469 16.078 -8.68 1 94.19 732 THR A N 1
ATOM 5337 C CA . THR A 1 732 ? -21.562 14.617 -8.625 1 94.19 732 THR A CA 1
ATOM 5338 C C . THR A 1 732 ? -23.016 14.18 -8.516 1 94.19 732 THR A C 1
ATOM 5340 O O . THR A 1 732 ? -23.422 13.195 -9.141 1 94.19 732 THR A O 1
ATOM 5343 N N . VAL A 1 733 ? -23.766 14.922 -7.695 1 92.62 733 VAL A N 1
ATOM 5344 C CA . VAL A 1 733 ? -25.156 14.562 -7.492 1 92.62 733 VAL A CA 1
ATOM 5345 C C . VAL A 1 733 ? -25.969 14.891 -8.75 1 92.62 733 VAL A C 1
ATOM 5347 O O . VAL A 1 733 ? -26.922 14.18 -9.086 1 92.62 733 VAL A O 1
ATOM 5350 N N . ALA A 1 734 ? -25.562 15.914 -9.438 1 89.81 734 ALA A N 1
ATOM 5351 C CA . ALA A 1 734 ? -26.297 16.375 -10.609 1 89.81 734 ALA A CA 1
ATOM 5352 C C . ALA A 1 734 ? -26 15.5 -11.828 1 89.81 734 ALA A C 1
ATOM 5354 O O . ALA A 1 734 ? -26.875 15.234 -12.641 1 89.81 734 ALA A O 1
ATOM 5355 N N . PHE A 1 735 ? -24.719 15.016 -11.93 1 88.06 735 PHE A N 1
ATOM 5356 C CA . PHE A 1 735 ? -24.297 14.289 -13.125 1 88.06 735 PHE A CA 1
ATOM 5357 C C . PHE A 1 735 ? -23.453 13.078 -12.75 1 88.06 735 PHE A C 1
ATOM 5359 O O . PHE A 1 735 ? -22.328 13.227 -12.273 1 88.06 735 PHE A O 1
ATOM 5366 N N . HIS A 1 736 ? -23.938 11.867 -12.984 1 87.06 736 HIS A N 1
ATOM 5367 C CA . HIS A 1 736 ? -23.172 10.641 -12.812 1 87.06 736 HIS A CA 1
ATOM 5368 C C . HIS A 1 736 ? -23.734 9.516 -13.68 1 87.06 736 HIS A C 1
ATOM 5370 O O . HIS A 1 736 ? -24.938 9.461 -13.945 1 87.06 736 HIS A O 1
ATOM 5376 N N . LEU A 1 737 ? -22.859 8.727 -14.188 1 86.44 737 LEU A N 1
ATOM 5377 C CA . LEU A 1 737 ? -23.234 7.664 -15.117 1 86.44 737 LEU A CA 1
ATOM 5378 C C . LEU A 1 737 ? -23.891 6.504 -14.375 1 86.44 737 LEU A C 1
ATOM 5380 O O . LEU A 1 737 ? -24.875 5.938 -14.844 1 86.44 737 LEU A O 1
ATOM 5384 N N . PHE A 1 738 ? -23.297 6.164 -13.172 1 88.5 738 PHE A N 1
ATOM 5385 C CA . PHE A 1 738 ? -23.828 5.047 -12.398 1 88.5 738 PHE A CA 1
ATOM 5386 C C . PHE A 1 738 ? -24.516 5.543 -11.133 1 88.5 738 PHE A C 1
ATOM 5388 O O . PHE A 1 738 ? -24.078 6.512 -10.516 1 88.5 738 PHE A O 1
ATOM 5395 N N . MET B 1 1 ? -30.531 -35.688 -4.895 1 59.66 1 MET B N 1
ATOM 5396 C CA . MET B 1 1 ? -30.891 -35.125 -6.195 1 59.66 1 MET B CA 1
ATOM 5397 C C . MET B 1 1 ? -30.141 -35.812 -7.316 1 59.66 1 MET B C 1
ATOM 5399 O O . MET B 1 1 ? -28.984 -36.25 -7.137 1 59.66 1 MET B O 1
ATOM 5403 N N . ASN B 1 2 ? -30.75 -36.156 -8.336 1 71.75 2 ASN B N 1
ATOM 5404 C CA . ASN B 1 2 ? -30.125 -36.844 -9.453 1 71.75 2 ASN B CA 1
ATOM 5405 C C . ASN B 1 2 ? -29.078 -36 -10.148 1 71.75 2 ASN B C 1
ATOM 5407 O O . ASN B 1 2 ? -29.344 -34.812 -10.477 1 71.75 2 ASN B O 1
ATOM 5411 N N . ILE B 1 3 ? -27.875 -36.469 -10.109 1 80.12 3 ILE B N 1
ATOM 5412 C CA . ILE B 1 3 ? -26.781 -35.75 -10.773 1 80.12 3 ILE B CA 1
ATOM 5413 C C . ILE B 1 3 ? -26.984 -35.781 -12.289 1 80.12 3 ILE B C 1
ATOM 5415 O O . ILE B 1 3 ? -27.125 -36.875 -12.875 1 80.12 3 ILE B O 1
ATOM 5419 N N . PRO B 1 4 ? -27.094 -34.688 -12.852 1 86.69 4 PRO B N 1
ATOM 5420 C CA . PRO B 1 4 ? -27.25 -34.656 -14.305 1 86.69 4 PRO B CA 1
ATOM 5421 C C . PRO B 1 4 ? -26.109 -35.312 -15.047 1 86.69 4 PRO B C 1
ATOM 5423 O O . PRO B 1 4 ? -24.969 -35.312 -14.57 1 86.69 4 PRO B O 1
ATOM 5426 N N . SER B 1 5 ? -26.375 -35.875 -16.172 1 89.31 5 SER B N 1
ATOM 5427 C CA . SER B 1 5 ? -25.391 -36.625 -16.953 1 89.31 5 SER B CA 1
ATOM 5428 C C . SER B 1 5 ? -24.25 -35.688 -17.422 1 89.31 5 SER B C 1
ATOM 5430 O O . SER B 1 5 ? -23.109 -36.156 -17.547 1 89.31 5 SER B O 1
ATOM 5432 N N . ILE B 1 6 ? -24.5 -34.5 -17.578 1 90.69 6 ILE B N 1
ATOM 5433 C CA . ILE B 1 6 ? -23.516 -33.531 -18.094 1 90.69 6 ILE B CA 1
ATOM 5434 C C . ILE B 1 6 ? -22.438 -33.312 -17.047 1 90.69 6 ILE B C 1
ATOM 5436 O O . ILE B 1 6 ? -21.312 -32.906 -17.391 1 90.69 6 ILE B O 1
ATOM 5440 N N . PHE B 1 7 ? -22.734 -33.594 -15.797 1 92.88 7 PHE B N 1
ATOM 5441 C CA . PHE B 1 7 ? -21.781 -33.406 -14.711 1 92.88 7 PHE B CA 1
ATOM 5442 C C . PHE B 1 7 ? -20.562 -34.312 -14.898 1 92.88 7 PHE B C 1
ATOM 5444 O O . PHE B 1 7 ? -19.453 -33.969 -14.523 1 92.88 7 PHE B O 1
ATOM 5451 N N . TRP B 1 8 ? -20.703 -35.375 -15.547 1 94.69 8 TRP B N 1
ATOM 5452 C CA . TRP B 1 8 ? -19.656 -36.406 -15.633 1 94.69 8 TRP B CA 1
ATOM 5453 C C . TRP B 1 8 ? -18.562 -35.969 -16.609 1 94.69 8 TRP B C 1
ATOM 5455 O O . TRP B 1 8 ? -17.484 -36.562 -16.641 1 94.69 8 TRP B O 1
ATOM 5465 N N . ILE B 1 9 ? -18.797 -34.906 -17.344 1 95.19 9 ILE B N 1
ATOM 5466 C CA . ILE B 1 9 ? -17.766 -34.312 -18.188 1 95.19 9 ILE B CA 1
ATOM 5467 C C . ILE B 1 9 ? -16.656 -33.75 -17.312 1 95.19 9 ILE B C 1
ATOM 5469 O O . ILE B 1 9 ? -15.484 -33.75 -17.703 1 95.19 9 ILE B O 1
ATOM 5473 N N . VAL B 1 10 ? -17.062 -33.344 -16.094 1 96.69 10 VAL B N 1
ATOM 5474 C CA . VAL B 1 10 ? -16.125 -32.656 -15.195 1 96.69 10 VAL B CA 1
ATOM 5475 C C . VAL B 1 10 ? -15.102 -33.656 -14.688 1 96.69 10 VAL B C 1
ATOM 5477 O O . VAL B 1 10 ? -13.898 -33.469 -14.875 1 96.69 10 VAL B O 1
ATOM 5480 N N . PRO B 1 11 ? -15.461 -34.781 -14.117 1 96.94 11 PRO B N 1
ATOM 5481 C CA . PRO B 1 11 ? -14.461 -35.75 -13.711 1 96.94 11 PRO B CA 1
ATOM 5482 C C . PRO B 1 11 ? -13.75 -36.406 -14.891 1 96.94 11 PRO B C 1
ATOM 5484 O O . PRO B 1 11 ? -12.57 -36.75 -14.797 1 96.94 11 PRO B O 1
ATOM 5487 N N . ALA B 1 12 ? -14.398 -36.531 -16 1 97.56 12 ALA B N 1
ATOM 5488 C CA . ALA B 1 12 ? -13.75 -37.094 -17.188 1 97.56 12 ALA B CA 1
ATOM 5489 C C . ALA B 1 12 ? -12.617 -36.188 -17.672 1 97.56 12 ALA B C 1
ATOM 5491 O O . ALA B 1 12 ? -11.547 -36.656 -18.047 1 97.56 12 ALA B O 1
ATOM 5492 N N . ALA B 1 13 ? -12.906 -34.938 -17.688 1 97.56 13 ALA B N 1
ATOM 5493 C CA . ALA B 1 13 ? -11.875 -33.969 -18.078 1 97.56 13 ALA B CA 1
ATOM 5494 C C . ALA B 1 13 ? -10.688 -34.031 -17.125 1 97.56 13 ALA B C 1
ATOM 5496 O O . ALA B 1 13 ? -9.539 -33.844 -17.531 1 97.56 13 ALA B O 1
ATOM 5497 N N . SER B 1 14 ? -10.969 -34.188 -15.859 1 97.56 14 SER B N 1
ATOM 5498 C CA . SER B 1 14 ? -9.906 -34.312 -14.859 1 97.56 14 SER B CA 1
ATOM 5499 C C . SER B 1 14 ? -9.031 -35.531 -15.125 1 97.56 14 SER B C 1
ATOM 5501 O O . SER B 1 14 ? -7.801 -35.438 -15.062 1 97.56 14 SER B O 1
ATOM 5503 N N . VAL B 1 15 ? -9.602 -36.594 -15.477 1 97.75 15 VAL B N 1
ATOM 5504 C CA . VAL B 1 15 ? -8.859 -37.812 -15.758 1 97.75 15 VAL B CA 1
ATOM 5505 C C . VAL B 1 15 ? -8.031 -37.625 -17.031 1 97.75 15 VAL B C 1
ATOM 5507 O O . VAL B 1 15 ? -6.895 -38.094 -17.109 1 97.75 15 VAL B O 1
ATOM 5510 N N . VAL B 1 16 ? -8.586 -36.969 -17.969 1 98 16 VAL B N 1
ATOM 5511 C CA . VAL B 1 16 ? -7.855 -36.688 -19.203 1 98 16 VAL B CA 1
ATOM 5512 C C . VAL B 1 16 ? -6.637 -35.844 -18.906 1 98 16 VAL B C 1
ATOM 5514 O O . VAL B 1 16 ? -5.543 -36.094 -19.406 1 98 16 VAL B O 1
ATOM 5517 N N . ALA B 1 17 ? -6.867 -34.844 -18.094 1 97.88 17 ALA B N 1
ATOM 5518 C CA . ALA B 1 17 ? -5.77 -33.938 -17.734 1 97.88 17 ALA B CA 1
ATOM 5519 C C . ALA B 1 17 ? -4.648 -34.719 -17.047 1 97.88 17 ALA B C 1
ATOM 5521 O O . ALA B 1 17 ? -3.475 -34.562 -17.375 1 97.88 17 ALA B O 1
ATOM 5522 N N . LEU B 1 18 ? -4.984 -35.562 -16.125 1 97.88 18 LEU B N 1
ATOM 5523 C CA . LEU B 1 18 ? -3.998 -36.312 -15.367 1 97.88 18 LEU B CA 1
ATOM 5524 C C . LEU B 1 18 ? -3.328 -37.375 -16.25 1 97.88 18 LEU B C 1
ATOM 5526 O O . LEU B 1 18 ? -2.145 -37.688 -16.062 1 97.88 18 LEU B O 1
ATOM 5530 N N . SER B 1 19 ? -4.027 -37.875 -17.188 1 98.12 19 SER B N 1
ATOM 5531 C CA . SER B 1 19 ? -3.451 -38.844 -18.109 1 98.12 19 SER B CA 1
ATOM 5532 C C . SER B 1 19 ? -2.426 -38.188 -19.031 1 98.12 19 SER B C 1
ATOM 5534 O O . SER B 1 19 ? -1.354 -38.75 -19.281 1 98.12 19 SER B O 1
ATOM 5536 N N . PHE B 1 20 ? -2.797 -37.062 -19.5 1 97.31 20 PHE B N 1
ATOM 5537 C CA . PHE B 1 20 ? -1.852 -36.344 -20.344 1 97.31 20 PHE B CA 1
ATOM 5538 C C . PHE B 1 20 ? -0.645 -35.875 -19.547 1 97.31 20 PHE B C 1
ATOM 5540 O O . PHE B 1 20 ? 0.475 -35.844 -20.062 1 97.31 20 PHE B O 1
ATOM 5547 N N . ALA B 1 21 ? -0.927 -35.438 -18.312 1 97.25 21 ALA B N 1
ATOM 5548 C CA . ALA B 1 21 ? 0.191 -35.094 -17.438 1 97.25 21 ALA B CA 1
ATOM 5549 C C . ALA B 1 21 ? 1.146 -36.281 -17.281 1 97.25 21 ALA B C 1
ATOM 5551 O O . ALA B 1 21 ? 2.367 -36.125 -17.312 1 97.25 21 ALA B O 1
ATOM 5552 N N . TRP B 1 22 ? 0.626 -37.406 -17.125 1 97.12 22 TRP B N 1
ATOM 5553 C CA . TRP B 1 22 ? 1.429 -38.625 -17 1 97.12 22 TRP B CA 1
ATOM 5554 C C . TRP B 1 22 ? 2.17 -38.938 -18.281 1 97.12 22 TRP B C 1
ATOM 5556 O O . TRP B 1 22 ? 3.34 -39.312 -18.266 1 97.12 22 TRP B O 1
ATOM 5566 N N . ALA B 1 23 ? 1.542 -38.719 -19.375 1 96.56 23 ALA B N 1
ATOM 5567 C CA . ALA B 1 23 ? 2.166 -38.969 -20.688 1 96.56 23 ALA B CA 1
ATOM 5568 C C . ALA B 1 23 ? 3.34 -38 -20.906 1 96.56 23 ALA B C 1
ATOM 5570 O O . ALA B 1 23 ? 4.398 -38.438 -21.391 1 96.56 23 ALA B O 1
ATOM 5571 N N . PHE B 1 24 ? 3.109 -36.781 -20.609 1 95.75 24 PHE B N 1
ATOM 5572 C CA . PHE B 1 24 ? 4.18 -35.812 -20.766 1 95.75 24 PHE B CA 1
ATOM 5573 C C . PHE B 1 24 ? 5.328 -36.125 -19.812 1 95.75 24 PHE B C 1
ATOM 5575 O O . PHE B 1 24 ? 6.496 -35.938 -20.156 1 95.75 24 PHE B O 1
ATOM 5582 N N . TYR B 1 25 ? 5.027 -36.531 -18.609 1 96.75 25 TYR B N 1
ATOM 5583 C CA . TYR B 1 25 ? 6.043 -36.906 -17.641 1 96.75 25 TYR B CA 1
ATOM 5584 C C . TYR B 1 25 ? 6.887 -38.094 -18.156 1 96.75 25 TYR B C 1
ATOM 5586 O O . TYR B 1 25 ? 8.117 -38.062 -18.047 1 96.75 25 TYR B O 1
ATOM 5594 N N . ARG B 1 26 ? 6.262 -39.031 -18.766 1 96.38 26 ARG B N 1
ATOM 5595 C CA . ARG B 1 26 ? 6.965 -40.188 -19.297 1 96.38 26 ARG B CA 1
ATOM 5596 C C . ARG B 1 26 ? 7.828 -39.812 -20.5 1 96.38 26 ARG B C 1
ATOM 5598 O O . ARG B 1 26 ? 8.93 -40.312 -20.656 1 96.38 26 ARG B O 1
ATOM 5605 N N . LEU B 1 27 ? 7.27 -38.969 -21.266 1 94.12 27 LEU B N 1
ATOM 5606 C CA . LEU B 1 27 ? 8.031 -38.5 -22.406 1 94.12 27 LEU B CA 1
ATOM 5607 C C . LEU B 1 27 ? 9.281 -37.75 -21.969 1 94.12 27 LEU B C 1
ATOM 5609 O O . LEU B 1 27 ? 10.344 -37.875 -22.562 1 94.12 27 LEU B O 1
ATOM 5613 N N . MET B 1 28 ? 9.148 -36.969 -20.969 1 94.75 28 MET B N 1
ATOM 5614 C CA . MET B 1 28 ? 10.273 -36.219 -20.406 1 94.75 28 MET B CA 1
ATOM 5615 C C . MET B 1 28 ? 11.305 -37.188 -19.812 1 94.75 28 MET B C 1
ATOM 5617 O O . MET B 1 28 ? 12.508 -37 -19.984 1 94.75 28 MET B O 1
ATOM 5621 N N . LYS B 1 29 ? 10.883 -38.281 -19.219 1 95.06 29 LYS B N 1
ATOM 5622 C CA . LYS B 1 29 ? 11.773 -39.25 -18.578 1 95.06 29 LYS B CA 1
ATOM 5623 C C . LYS B 1 29 ? 12.555 -40.031 -19.609 1 95.06 29 LYS B C 1
ATOM 5625 O O . LYS B 1 29 ? 13.633 -40.562 -19.328 1 95.06 29 LYS B O 1
ATOM 5630 N N . ARG B 1 30 ? 12.109 -40 -20.812 1 94.56 30 ARG B N 1
ATOM 5631 C CA . ARG B 1 30 ? 12.781 -40.719 -21.891 1 94.56 30 ARG B CA 1
ATOM 5632 C C . ARG B 1 30 ? 13.945 -39.906 -22.453 1 94.56 30 ARG B C 1
ATOM 5634 O O . ARG B 1 30 ? 14.859 -40.469 -23.062 1 94.56 30 ARG B O 1
ATOM 5641 N N . GLU B 1 31 ? 13.859 -38.688 -22.234 1 94.88 31 GLU B N 1
ATOM 5642 C CA . GLU B 1 31 ? 14.969 -37.844 -22.688 1 94.88 31 GLU B CA 1
ATOM 5643 C C . GLU B 1 31 ? 16.234 -38.125 -21.859 1 94.88 31 GLU B C 1
ATOM 5645 O O . GLU B 1 31 ? 16.156 -38.375 -20.656 1 94.88 31 GLU B O 1
ATOM 5650 N N . ASP B 1 32 ? 17.406 -38.031 -22.469 1 94.88 32 ASP B N 1
ATOM 5651 C CA . ASP B 1 32 ? 18.672 -38.312 -21.812 1 94.88 32 ASP B CA 1
ATOM 5652 C C . ASP B 1 32 ? 19.062 -37.188 -20.859 1 94.88 32 ASP B C 1
ATOM 5654 O O . ASP B 1 32 ? 18.891 -36 -21.188 1 94.88 32 ASP B O 1
ATOM 5658 N N . GLU B 1 33 ? 19.625 -37.594 -19.781 1 95 33 GLU B N 1
ATOM 5659 C CA . GLU B 1 33 ? 20 -36.625 -18.75 1 95 33 GLU B CA 1
ATOM 5660 C C . GLU B 1 33 ? 21.375 -36.031 -19.047 1 95 33 GLU B C 1
ATOM 5662 O O . GLU B 1 33 ? 21.797 -35.062 -18.391 1 95 33 GLU B O 1
ATOM 5667 N N . GLY B 1 34 ? 22.031 -36.5 -19.984 1 94.94 34 GLY B N 1
ATOM 5668 C CA . GLY B 1 34 ? 23.297 -35.906 -20.406 1 94.94 34 GLY B CA 1
ATOM 5669 C C . GLY B 1 34 ? 24.5 -36.625 -19.828 1 94.94 34 GLY B C 1
ATOM 5670 O O . GLY B 1 34 ? 24.5 -37.844 -19.656 1 94.94 34 GLY B O 1
ATOM 5671 N N . THR B 1 35 ? 25.594 -35.906 -19.531 1 95.06 35 THR B N 1
ATOM 5672 C CA . THR B 1 35 ? 26.875 -36.438 -19.047 1 95.06 35 THR B CA 1
ATOM 5673 C C . THR B 1 35 ? 26.781 -36.844 -17.578 1 95.06 35 THR B C 1
ATOM 5675 O O . THR B 1 35 ? 25.828 -36.469 -16.891 1 95.06 35 THR B O 1
ATOM 5678 N N . PRO B 1 36 ? 27.719 -37.688 -17.125 1 94.69 36 PRO B N 1
ATOM 5679 C CA . PRO B 1 36 ? 27.719 -38.094 -15.727 1 94.69 36 PRO B CA 1
ATOM 5680 C C . PRO B 1 36 ? 27.75 -36.938 -14.766 1 94.69 36 PRO B C 1
ATOM 5682 O O . PRO B 1 36 ? 27.125 -36.969 -13.703 1 94.69 36 PRO B O 1
ATOM 5685 N N . ARG B 1 37 ? 28.422 -35.938 -15.18 1 94.06 37 ARG B N 1
ATOM 5686 C CA . ARG B 1 37 ? 28.5 -34.75 -14.328 1 94.06 37 ARG B CA 1
ATOM 5687 C C . ARG B 1 37 ? 27.141 -34.062 -14.25 1 94.06 37 ARG B C 1
ATOM 5689 O O . ARG B 1 37 ? 26.734 -33.594 -13.18 1 94.06 37 ARG B O 1
ATOM 5696 N N . MET B 1 38 ? 26.531 -34 -15.367 1 95.81 38 MET B N 1
ATOM 5697 C CA . MET B 1 38 ? 25.188 -33.406 -15.414 1 95.81 38 MET B CA 1
ATOM 5698 C C . MET B 1 38 ? 24.234 -34.156 -14.508 1 95.81 38 MET B C 1
ATOM 5700 O O . MET B 1 38 ? 23.438 -33.562 -13.781 1 95.81 38 MET B O 1
ATOM 5704 N N . ARG B 1 39 ? 24.328 -35.438 -14.492 1 95.62 39 ARG B N 1
ATOM 5705 C CA . ARG B 1 39 ? 23.484 -36.312 -13.688 1 95.62 39 ARG B CA 1
ATOM 5706 C C . ARG B 1 39 ? 23.781 -36.156 -12.203 1 95.62 39 ARG B C 1
ATOM 5708 O O . ARG B 1 39 ? 22.891 -36.219 -11.367 1 95.62 39 ARG B O 1
ATOM 5715 N N . GLU B 1 40 ? 25 -36.031 -11.914 1 93.5 40 GLU B N 1
ATOM 5716 C CA . GLU B 1 40 ? 25.406 -35.875 -10.531 1 93.5 40 GLU B CA 1
ATOM 5717 C C . GLU B 1 40 ? 24.844 -34.562 -9.938 1 93.5 40 GLU B C 1
ATOM 5719 O O . GLU B 1 40 ? 24.328 -34.562 -8.82 1 93.5 40 GLU B O 1
ATOM 5724 N N . ILE B 1 41 ? 24.984 -33.531 -10.719 1 92.12 41 ILE B N 1
ATOM 5725 C CA . ILE B 1 41 ? 24.5 -32.25 -10.266 1 92.12 41 ILE B CA 1
ATOM 5726 C C . ILE B 1 41 ? 22.969 -32.281 -10.086 1 92.12 41 ILE B C 1
ATOM 5728 O O . ILE B 1 41 ? 22.453 -31.828 -9.078 1 92.12 41 ILE B O 1
ATOM 5732 N N . ALA B 1 42 ? 22.328 -32.812 -11.062 1 94.94 42 ALA B N 1
ATOM 5733 C CA . ALA B 1 42 ? 20.875 -32.969 -11 1 94.94 42 ALA B CA 1
ATOM 5734 C C . ALA B 1 42 ? 20.438 -33.781 -9.789 1 94.94 42 ALA B C 1
ATOM 5736 O O . ALA B 1 42 ? 19.422 -33.5 -9.164 1 94.94 42 ALA B O 1
ATOM 5737 N N . ALA B 1 43 ? 21.188 -34.75 -9.438 1 94.19 43 ALA B N 1
ATOM 5738 C CA . ALA B 1 43 ? 20.875 -35.625 -8.297 1 94.19 43 ALA B CA 1
ATOM 5739 C C . ALA B 1 43 ? 21 -34.844 -6.984 1 94.19 43 ALA B C 1
ATOM 5741 O O . ALA B 1 43 ? 20.219 -35.062 -6.059 1 94.19 43 ALA B O 1
ATOM 5742 N N . HIS B 1 44 ? 21.984 -34 -6.914 1 91.44 44 HIS B N 1
ATOM 5743 C CA . HIS B 1 44 ? 22.141 -33.188 -5.715 1 91.44 44 HIS B CA 1
ATOM 5744 C C . HIS B 1 44 ? 20.953 -32.25 -5.535 1 91.44 44 HIS B C 1
ATOM 5746 O O . HIS B 1 44 ? 20.469 -32.094 -4.418 1 91.44 44 HIS B O 1
ATOM 5752 N N . VAL B 1 45 ? 20.547 -31.688 -6.629 1 94 45 VAL B N 1
ATOM 5753 C CA . VAL B 1 45 ? 19.422 -30.766 -6.586 1 94 45 VAL B CA 1
ATOM 5754 C C . VAL B 1 45 ? 18.141 -31.516 -6.195 1 94 45 VAL B C 1
ATOM 5756 O O . VAL B 1 45 ? 17.375 -31.047 -5.355 1 94 45 VAL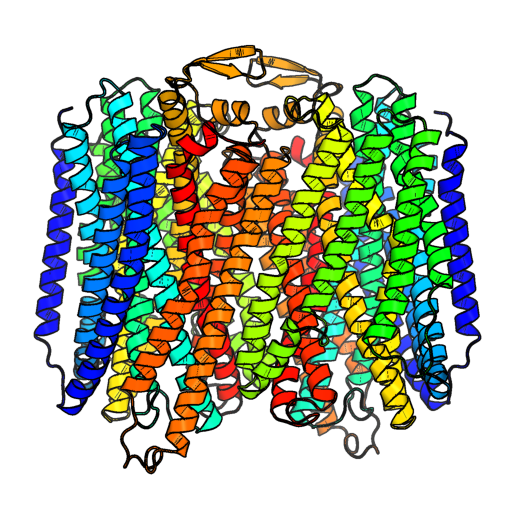 B O 1
ATOM 5759 N N . ARG B 1 46 ? 17.938 -32.656 -6.77 1 94.5 46 ARG B N 1
ATOM 5760 C CA . ARG B 1 46 ? 16.766 -33.469 -6.504 1 94.5 46 ARG B CA 1
ATOM 5761 C C . ARG B 1 46 ? 16.719 -33.906 -5.043 1 94.5 46 ARG B C 1
ATOM 5763 O O . ARG B 1 46 ? 15.672 -33.844 -4.398 1 94.5 46 ARG B O 1
ATOM 5770 N N . LYS B 1 47 ? 17.797 -34.312 -4.531 1 92.88 47 LYS B N 1
ATOM 5771 C CA . LYS B 1 47 ? 17.859 -34.75 -3.141 1 92.88 47 LYS B CA 1
ATOM 5772 C C . LYS B 1 47 ? 17.609 -33.594 -2.182 1 92.88 47 LYS B C 1
ATOM 5774 O O . LYS B 1 47 ? 16.922 -33.75 -1.168 1 92.88 47 LYS B O 1
ATOM 5779 N N . GLY B 1 48 ? 18.188 -32.531 -2.523 1 91.5 48 GLY B N 1
ATOM 5780 C CA . GLY B 1 48 ? 17.969 -31.344 -1.704 1 91.5 48 GLY B CA 1
ATOM 5781 C C . GLY B 1 48 ? 16.516 -30.891 -1.707 1 91.5 48 GLY B C 1
ATOM 5782 O O . GLY B 1 48 ? 15.961 -30.562 -0.656 1 91.5 48 GLY B O 1
ATOM 5783 N N . ALA B 1 49 ? 15.961 -30.828 -2.893 1 93.81 49 ALA B N 1
ATOM 5784 C CA . ALA B 1 49 ? 14.57 -30.375 -3.039 1 93.81 49 ALA B CA 1
ATOM 5785 C C . ALA B 1 49 ? 13.617 -31.312 -2.293 1 93.81 49 ALA B C 1
ATOM 5787 O O . ALA B 1 49 ? 12.695 -30.859 -1.618 1 93.81 49 ALA B O 1
ATOM 5788 N N . MET B 1 50 ? 13.852 -32.594 -2.359 1 92.06 50 MET B N 1
ATOM 5789 C CA . MET B 1 50 ? 12.984 -33.562 -1.702 1 92.06 50 MET B CA 1
ATOM 5790 C C . MET B 1 50 ? 13.156 -33.5 -0.187 1 92.06 50 MET B C 1
ATOM 5792 O O . MET B 1 50 ? 12.195 -33.719 0.558 1 92.06 50 MET B O 1
ATOM 5796 N N . ALA B 1 51 ? 14.305 -33.25 0.19 1 89.62 51 ALA B N 1
ATOM 5797 C CA . ALA B 1 51 ? 14.555 -33.125 1.623 1 89.62 51 ALA B CA 1
ATOM 5798 C C . ALA B 1 51 ? 13.797 -31.922 2.199 1 89.62 51 ALA B C 1
ATOM 5800 O O . ALA B 1 51 ? 13.227 -32 3.289 1 89.62 51 ALA B O 1
ATOM 5801 N N . TYR B 1 52 ? 13.867 -30.891 1.47 1 92.62 52 TYR B N 1
ATOM 5802 C CA . TYR B 1 52 ? 13.125 -29.719 1.893 1 92.62 52 TYR B CA 1
ATOM 5803 C C . TYR B 1 52 ? 11.633 -30.016 1.971 1 92.62 52 TYR B C 1
ATOM 5805 O O . TYR B 1 52 ? 10.969 -29.656 2.947 1 92.62 52 TYR B O 1
ATOM 5813 N N . LEU B 1 53 ? 11.125 -30.594 0.979 1 92.56 53 LEU B N 1
ATOM 5814 C CA . LEU B 1 53 ? 9.688 -30.859 0.906 1 92.56 53 LEU B CA 1
ATOM 5815 C C . LEU B 1 53 ? 9.242 -31.766 2.045 1 92.56 53 LEU B C 1
ATOM 5817 O O . LEU B 1 53 ? 8.164 -31.562 2.617 1 92.56 53 LEU B O 1
ATOM 5821 N N . ARG B 1 54 ? 10 -32.75 2.359 1 91.31 54 ARG B N 1
ATOM 5822 C CA . ARG B 1 54 ? 9.68 -33.656 3.453 1 91.31 54 ARG B CA 1
ATOM 5823 C C . ARG B 1 54 ? 9.617 -32.906 4.785 1 91.31 54 ARG B C 1
ATOM 5825 O O . ARG B 1 54 ? 8.734 -33.156 5.602 1 91.31 54 ARG B O 1
ATOM 5832 N N . GLN B 1 55 ? 10.547 -32.062 4.938 1 91.31 55 GLN B N 1
ATOM 5833 C CA . GLN B 1 55 ? 10.57 -31.297 6.168 1 91.31 55 GLN B CA 1
ATOM 5834 C C . GLN B 1 55 ? 9.383 -30.328 6.23 1 91.31 55 GLN B C 1
ATOM 5836 O O . GLN B 1 55 ? 8.773 -30.156 7.285 1 91.31 55 GLN B O 1
ATOM 5841 N N . GLN B 1 56 ? 9.156 -29.703 5.156 1 91.88 56 GLN B N 1
ATOM 5842 C CA . GLN B 1 56 ? 8.023 -28.766 5.102 1 91.88 56 GLN B CA 1
ATOM 5843 C C . GLN B 1 56 ? 6.707 -29.484 5.367 1 91.88 56 GLN B C 1
ATOM 5845 O O . GLN B 1 56 ? 5.848 -28.969 6.086 1 91.88 56 GLN B O 1
ATOM 5850 N N . TYR B 1 57 ? 6.496 -30.625 4.777 1 93 57 TYR B N 1
ATOM 5851 C CA . TYR B 1 57 ? 5.25 -31.375 4.941 1 93 57 TYR B CA 1
ATOM 5852 C C . TYR B 1 57 ? 5.094 -31.859 6.375 1 93 57 TYR B C 1
ATOM 5854 O O . TYR B 1 57 ? 3.975 -32 6.871 1 93 57 TYR B O 1
ATOM 5862 N N . LYS B 1 58 ? 6.125 -32.094 7.043 1 92.94 58 LYS B N 1
ATOM 5863 C CA . LYS B 1 58 ? 6.062 -32.438 8.453 1 92.94 58 LYS B CA 1
ATOM 5864 C C . LYS B 1 58 ? 5.551 -31.281 9.305 1 92.94 58 LYS B C 1
ATOM 5866 O O . LYS B 1 58 ? 4.652 -31.469 10.125 1 92.94 58 LYS B O 1
ATOM 5871 N N . VAL B 1 59 ? 6.109 -30.156 9.023 1 90.94 59 VAL B N 1
ATOM 5872 C CA . VAL B 1 59 ? 5.711 -28.969 9.781 1 90.94 59 VAL B CA 1
ATOM 5873 C C . VAL B 1 59 ? 4.262 -28.625 9.461 1 90.94 59 VAL B C 1
ATOM 5875 O O . VAL B 1 59 ? 3.469 -28.344 10.359 1 90.94 59 VAL B O 1
ATOM 5878 N N . VAL B 1 60 ? 3.943 -28.625 8.211 1 92.56 60 VAL B N 1
ATOM 5879 C CA . VAL B 1 60 ? 2.59 -28.297 7.773 1 92.56 60 VAL B CA 1
ATOM 5880 C C . VAL B 1 60 ? 1.61 -29.344 8.297 1 92.56 60 VAL B C 1
ATOM 5882 O O . VAL B 1 60 ? 0.475 -29.016 8.656 1 92.56 60 VAL B O 1
ATOM 5885 N N . GLY B 1 61 ? 2.061 -30.562 8.32 1 94.25 61 GLY B N 1
ATOM 5886 C CA . GLY B 1 61 ? 1.223 -31.609 8.867 1 94.25 61 GLY B CA 1
ATOM 5887 C C . GLY B 1 61 ? 0.809 -31.359 10.305 1 94.25 61 GLY B C 1
ATOM 5888 O O . GLY B 1 61 ? -0.337 -31.625 10.68 1 94.25 61 GLY B O 1
ATOM 5889 N N . ILE B 1 62 ? 1.659 -30.844 11.07 1 94.25 62 ILE B N 1
ATOM 5890 C CA . ILE B 1 62 ? 1.371 -30.531 12.469 1 94.25 62 ILE B CA 1
ATOM 5891 C C . ILE B 1 62 ? 0.362 -29.391 12.547 1 94.25 62 ILE B C 1
ATOM 5893 O O . ILE B 1 62 ? -0.594 -29.453 13.328 1 94.25 62 ILE B O 1
ATOM 5897 N N . VAL B 1 63 ? 0.625 -28.406 11.75 1 92.5 63 VAL B N 1
ATOM 5898 C CA . VAL B 1 63 ? -0.289 -27.266 11.742 1 92.5 63 VAL B CA 1
ATOM 5899 C C . VAL B 1 63 ? -1.678 -27.719 11.305 1 92.5 63 VAL B C 1
ATOM 5901 O O . VAL B 1 63 ? -2.686 -27.312 11.883 1 92.5 63 VAL B O 1
ATOM 5904 N N . PHE B 1 64 ? -1.722 -28.578 10.328 1 94.94 64 PHE B N 1
ATOM 5905 C CA . PHE B 1 64 ? -2.992 -29.078 9.82 1 94.94 64 PHE B CA 1
ATOM 5906 C C . PHE B 1 64 ? -3.695 -29.922 10.875 1 94.94 64 PHE B C 1
ATOM 5908 O O . PHE B 1 64 ? -4.922 -29.875 11.008 1 94.94 64 PHE B O 1
ATOM 5915 N N . ALA B 1 65 ? -2.975 -30.656 11.609 1 95.69 65 ALA B N 1
ATOM 5916 C CA . ALA B 1 65 ? -3.562 -31.469 12.672 1 95.69 65 ALA B CA 1
ATOM 5917 C C . ALA B 1 65 ? -4.184 -30.594 13.75 1 95.69 65 ALA B C 1
ATOM 5919 O O . ALA B 1 65 ? -5.297 -30.859 14.211 1 95.69 65 ALA B O 1
ATOM 5920 N N . VAL B 1 66 ? -3.502 -29.578 14.102 1 94.56 66 VAL B N 1
ATOM 5921 C CA . VAL B 1 66 ? -3.982 -28.672 15.141 1 94.56 66 VAL B CA 1
ATOM 5922 C C . VAL B 1 66 ? -5.242 -27.953 14.656 1 94.56 66 VAL B C 1
ATOM 5924 O O . VAL B 1 66 ? -6.23 -27.859 15.383 1 94.56 66 VAL B O 1
ATOM 5927 N N . LEU B 1 67 ? -5.199 -27.5 13.461 1 93.38 67 LEU B N 1
ATOM 5928 C CA . LEU B 1 67 ? -6.344 -26.766 12.922 1 93.38 67 LEU B CA 1
ATOM 5929 C C . LEU B 1 67 ? -7.523 -27.703 12.695 1 93.38 67 LEU B C 1
ATOM 5931 O O . LEU B 1 67 ? -8.68 -27.328 12.922 1 93.38 67 LEU B O 1
ATOM 5935 N N . ALA B 1 68 ? -7.203 -28.891 12.211 1 94.56 68 ALA B N 1
ATOM 5936 C CA . ALA B 1 68 ? -8.266 -29.875 12.016 1 94.56 68 ALA B CA 1
ATOM 5937 C C . ALA B 1 68 ? -8.953 -30.219 13.336 1 94.56 68 ALA B C 1
ATOM 5939 O O . ALA B 1 68 ? -10.18 -30.359 13.383 1 94.56 68 ALA B O 1
ATOM 5940 N N . LEU B 1 69 ? -8.219 -30.391 14.391 1 95.31 69 LEU B N 1
ATOM 5941 C CA . LEU B 1 69 ? -8.781 -30.656 15.711 1 95.31 69 LEU B CA 1
ATOM 5942 C C . LEU B 1 69 ? -9.594 -29.469 16.203 1 95.31 69 LEU B C 1
ATOM 5944 O O . LEU B 1 69 ? -10.648 -29.641 16.828 1 95.31 69 LEU B O 1
ATOM 5948 N N . PHE B 1 70 ? -9.109 -28.328 15.922 1 93.25 70 PHE B N 1
ATOM 5949 C CA . PHE B 1 70 ? -9.828 -27.125 16.297 1 93.25 70 PHE B CA 1
ATOM 5950 C C . PHE B 1 70 ? -11.172 -27.047 15.57 1 93.25 70 PHE B C 1
ATOM 5952 O O . PHE B 1 70 ? -12.195 -26.766 16.188 1 93.25 70 PHE B O 1
ATOM 5959 N N . PHE B 1 71 ? -11.156 -27.344 14.312 1 92.06 71 PHE B N 1
ATOM 5960 C CA . PHE B 1 71 ? -12.391 -27.312 13.539 1 92.06 71 PHE B CA 1
ATOM 5961 C C . PHE B 1 71 ? -13.336 -28.422 13.969 1 92.06 71 PHE B C 1
ATOM 5963 O O . PHE B 1 71 ? -14.555 -28.25 13.969 1 92.06 71 PHE B O 1
ATOM 5970 N N . ALA B 1 72 ? -12.75 -29.531 14.305 1 94.12 72 ALA B N 1
ATOM 5971 C CA . ALA B 1 72 ? -13.57 -30.625 14.82 1 94.12 72 ALA B CA 1
ATOM 5972 C C . ALA B 1 72 ? -14.25 -30.234 16.125 1 94.12 72 ALA B C 1
ATOM 5974 O O . ALA B 1 72 ? -15.414 -30.562 16.359 1 94.12 72 ALA B O 1
ATOM 5975 N N . TRP B 1 73 ? -13.531 -29.562 16.938 1 93.75 73 TRP B N 1
ATOM 5976 C CA . TRP B 1 73 ? -14.109 -29.094 18.188 1 93.75 73 TRP B CA 1
ATOM 5977 C C . TRP B 1 73 ? -15.211 -28.078 17.938 1 93.75 73 TRP B C 1
ATOM 5979 O O . TRP B 1 73 ? -16.25 -28.109 18.609 1 93.75 73 TRP B O 1
ATOM 5989 N N . LEU B 1 74 ? -15.008 -27.234 17.031 1 89.25 74 LEU B N 1
ATOM 5990 C CA . LEU B 1 74 ? -16.016 -26.234 16.703 1 89.25 74 LEU B CA 1
ATOM 5991 C C . LEU B 1 74 ? -17.266 -26.875 16.125 1 89.25 74 LEU B C 1
ATOM 5993 O O . LEU B 1 74 ? -18.391 -26.422 16.375 1 89.25 74 LEU B O 1
ATOM 5997 N N . ALA B 1 75 ? -17.047 -27.922 15.305 1 88.5 75 ALA B N 1
ATOM 5998 C CA . ALA B 1 75 ? -18.156 -28.578 14.617 1 88.5 75 ALA B CA 1
ATOM 5999 C C . ALA B 1 75 ? -18.922 -29.5 15.57 1 88.5 75 ALA B C 1
ATOM 6001 O O . ALA B 1 75 ? -20.156 -29.438 15.641 1 88.5 75 ALA B O 1
ATOM 6002 N N . TYR B 1 76 ? -18.234 -30.297 16.328 1 90.62 76 TYR B N 1
ATOM 6003 C CA . TYR B 1 76 ? -18.875 -31.344 17.125 1 90.62 76 TYR B CA 1
ATOM 6004 C C . TYR B 1 76 ? -18.938 -30.938 18.594 1 90.62 76 TYR B C 1
ATOM 6006 O O . TYR B 1 76 ? -19.812 -31.406 19.328 1 90.62 76 TYR B O 1
ATOM 6014 N N . GLY B 1 77 ? -18.078 -30.203 19.094 1 89.62 77 GLY B N 1
ATOM 6015 C CA . GLY B 1 77 ? -18.078 -29.75 20.484 1 89.62 77 GLY B CA 1
ATOM 6016 C C . GLY B 1 77 ? -18.953 -28.531 20.719 1 89.62 77 GLY B C 1
ATOM 6017 O O . GLY B 1 77 ? -19.969 -28.609 21.422 1 89.62 77 GLY B O 1
ATOM 6018 N N . ALA B 1 78 ? -18.766 -27.469 20.016 1 85.06 78 ALA B N 1
ATOM 6019 C CA . ALA B 1 78 ? -19.453 -26.188 20.219 1 85.06 78 ALA B CA 1
ATOM 6020 C C . ALA B 1 78 ? -20.703 -26.109 19.344 1 85.06 78 ALA B C 1
ATOM 6022 O O . ALA B 1 78 ? -21.609 -25.328 19.625 1 85.06 78 ALA B O 1
ATOM 6023 N N . GLY B 1 79 ? -20.797 -26.875 18.25 1 83.88 79 GLY B N 1
ATOM 6024 C CA . GLY B 1 79 ? -21.969 -26.922 17.375 1 83.88 79 GLY B CA 1
ATOM 6025 C C . GLY B 1 79 ? -22.156 -25.672 16.562 1 83.88 79 GLY B C 1
ATOM 6026 O O . GLY B 1 79 ? -23.297 -25.312 16.219 1 83.88 79 GLY B O 1
ATOM 6027 N N . VAL B 1 80 ? -21.094 -25 16.25 1 81.38 80 VAL B N 1
ATOM 6028 C CA . VAL B 1 80 ? -21.219 -23.703 15.578 1 81.38 80 VAL B CA 1
ATOM 6029 C C . VAL B 1 80 ? -20.797 -23.844 14.125 1 81.38 80 VAL B C 1
ATOM 6031 O O . VAL B 1 80 ? -20.812 -22.875 13.367 1 81.38 80 VAL B O 1
ATOM 6034 N N . GLN B 1 81 ? -20.469 -25.078 13.68 1 83.19 81 GLN B N 1
ATOM 6035 C CA . GLN B 1 81 ? -19.984 -25.281 12.32 1 83.19 81 GLN B CA 1
ATOM 6036 C C . GLN B 1 81 ? -20.469 -26.609 11.75 1 83.19 81 GLN B C 1
ATOM 6038 O O . GLN B 1 81 ? -20.859 -27.516 12.508 1 83.19 81 GLN B O 1
ATOM 6043 N N . ASN B 1 82 ? -20.406 -26.672 10.445 1 83.19 82 ASN B N 1
ATOM 6044 C CA . ASN B 1 82 ? -20.766 -27.906 9.75 1 83.19 82 ASN B CA 1
ATOM 6045 C C . ASN B 1 82 ? -19.797 -29.031 10.062 1 83.19 82 ASN B C 1
ATOM 6047 O O . ASN B 1 82 ? -18.578 -28.812 10.117 1 83.19 82 ASN B O 1
ATOM 6051 N N . GLY B 1 83 ? -20.281 -30.203 10.25 1 85.25 83 GLY B N 1
ATOM 6052 C CA . GLY B 1 83 ? -19.484 -31.344 10.656 1 85.25 83 GLY B CA 1
ATOM 6053 C C . GLY B 1 83 ? -18.5 -31.797 9.586 1 85.25 83 GLY B C 1
ATOM 6054 O O . GLY B 1 83 ? -17.516 -32.469 9.883 1 85.25 83 GLY B O 1
ATOM 6055 N N . TRP B 1 84 ? -18.656 -31.406 8.375 1 89.38 84 TRP B N 1
ATOM 6056 C CA . TRP B 1 84 ? -17.812 -31.875 7.27 1 89.38 84 TRP B CA 1
ATOM 6057 C C . TRP B 1 84 ? -16.594 -30.969 7.098 1 89.38 84 TRP B C 1
ATOM 6059 O O . TRP B 1 84 ? -15.664 -31.297 6.355 1 89.38 84 TRP B O 1
ATOM 6069 N N . VAL B 1 85 ? -16.562 -29.891 7.82 1 87.5 85 VAL B N 1
ATOM 6070 C CA . VAL B 1 85 ? -15.562 -28.859 7.621 1 87.5 85 VAL B CA 1
ATOM 6071 C C . VAL B 1 85 ? -14.172 -29.422 7.918 1 87.5 85 VAL B C 1
ATOM 6073 O O . VAL B 1 85 ? -13.234 -29.234 7.145 1 87.5 85 VAL B O 1
ATOM 6076 N N . PRO B 1 86 ? -13.93 -30.188 9 1 91.38 86 PRO B N 1
ATOM 6077 C CA . PRO B 1 86 ? -12.586 -30.719 9.281 1 91.38 86 PRO B CA 1
ATOM 6078 C C . PRO B 1 86 ? -12.094 -31.672 8.195 1 91.38 86 PRO B C 1
ATOM 6080 O O . PRO B 1 86 ? -10.906 -31.672 7.863 1 91.38 86 PRO B O 1
ATOM 6083 N N . PHE B 1 87 ? -12.938 -32.406 7.578 1 91.12 87 PHE B N 1
ATOM 6084 C CA . PHE B 1 87 ? -12.547 -33.344 6.535 1 91.12 87 PHE B CA 1
ATOM 6085 C C . PHE B 1 87 ? -12.242 -32.625 5.234 1 91.12 87 PHE B C 1
ATOM 6087 O O . PHE B 1 87 ? -11.273 -32.938 4.543 1 91.12 87 PHE B O 1
ATOM 6094 N N . ALA B 1 88 ? -13.094 -31.719 4.98 1 90.75 88 ALA B N 1
ATOM 6095 C CA . ALA B 1 88 ? -12.867 -30.922 3.777 1 90.75 88 ALA B CA 1
ATOM 6096 C C . ALA B 1 88 ? -11.555 -30.141 3.871 1 90.75 88 ALA B C 1
ATOM 6098 O O . ALA B 1 88 ? -10.82 -30.031 2.887 1 90.75 88 ALA B O 1
ATOM 6099 N N . PHE B 1 89 ? -11.312 -29.672 5.043 1 92.75 89 PHE B N 1
ATOM 6100 C CA . PHE B 1 89 ? -10.094 -28.922 5.293 1 92.75 89 PHE B CA 1
ATOM 6101 C C . PHE B 1 89 ? -8.859 -29.781 5.035 1 92.75 89 PHE B C 1
ATOM 6103 O O . PHE B 1 89 ? -7.934 -29.359 4.34 1 92.75 89 PHE B O 1
ATOM 6110 N N . ILE B 1 90 ? -8.836 -30.969 5.445 1 93.94 90 ILE B N 1
ATOM 6111 C CA . ILE B 1 90 ? -7.688 -31.859 5.336 1 93.94 90 ILE B CA 1
ATOM 6112 C C . ILE B 1 90 ? -7.508 -32.281 3.885 1 93.94 90 ILE B C 1
ATOM 6114 O O . ILE B 1 90 ? -6.383 -32.344 3.381 1 93.94 90 ILE B O 1
ATOM 6118 N N . THR B 1 91 ? -8.547 -32.562 3.215 1 93.38 91 THR B N 1
ATOM 6119 C CA . THR B 1 91 ? -8.469 -33.062 1.84 1 93.38 91 THR B CA 1
ATOM 6120 C C . THR B 1 91 ? -7.992 -31.953 0.906 1 93.38 91 THR B C 1
ATOM 6122 O O . THR B 1 91 ? -7.207 -32.188 -0.012 1 93.38 91 THR B O 1
ATOM 6125 N N . GLY B 1 92 ? -8.523 -30.781 1.158 1 92.81 92 GLY B N 1
ATOM 6126 C CA . GLY B 1 92 ? -8.047 -29.656 0.359 1 92.81 92 GLY B CA 1
ATOM 6127 C C . GLY B 1 92 ? -6.551 -29.438 0.473 1 92.81 92 GLY B C 1
ATOM 6128 O O . GLY B 1 92 ? -5.871 -29.234 -0.533 1 92.81 92 GLY B O 1
ATOM 6129 N N . GLY B 1 93 ? -6.094 -29.484 1.728 1 94.25 93 GLY B N 1
ATOM 6130 C CA . GLY B 1 93 ? -4.66 -29.359 1.943 1 94.25 93 GLY B CA 1
ATOM 6131 C C . GLY B 1 93 ? -3.861 -30.5 1.337 1 94.25 93 GLY B C 1
ATOM 6132 O O . GLY B 1 93 ? -2.764 -30.281 0.817 1 94.25 93 GLY B O 1
ATOM 6133 N N . PHE B 1 94 ? -4.426 -31.609 1.346 1 94.56 94 PHE B N 1
ATOM 6134 C CA . PHE B 1 94 ? -3.756 -32.812 0.832 1 94.56 94 PHE B CA 1
ATOM 6135 C C . PHE B 1 94 ? -3.555 -32.688 -0.676 1 94.56 94 PHE B C 1
ATOM 6137 O O . PHE B 1 94 ? -2.449 -32.906 -1.176 1 94.56 94 PHE B O 1
ATOM 6144 N N . PHE B 1 95 ? -4.57 -32.344 -1.417 1 95.12 95 PHE B N 1
ATOM 6145 C CA . PHE B 1 95 ? -4.469 -32.281 -2.869 1 95.12 95 PHE B CA 1
ATOM 6146 C C . PHE B 1 95 ? -3.604 -31.094 -3.293 1 95.12 95 PHE B C 1
ATOM 6148 O O . PHE B 1 95 ? -2.9 -31.172 -4.305 1 95.12 95 PHE B O 1
ATOM 6155 N N . SER B 1 96 ? -3.674 -30.047 -2.557 1 95.12 96 SER B N 1
ATOM 6156 C CA . SER B 1 96 ? -2.781 -28.922 -2.826 1 95.12 96 SER B CA 1
ATOM 6157 C C . SER B 1 96 ? -1.32 -29.312 -2.646 1 95.12 96 SER B C 1
ATOM 6159 O O . SER B 1 96 ? -0.474 -28.984 -3.479 1 95.12 96 SER B O 1
ATOM 6161 N N . GLY B 1 97 ? -1.053 -30.047 -1.542 1 94.31 97 GLY B N 1
ATOM 6162 C CA . GLY B 1 97 ? 0.291 -30.547 -1.312 1 94.31 97 GLY B CA 1
ATOM 6163 C C . GLY B 1 97 ? 0.751 -31.531 -2.375 1 94.31 97 GLY B C 1
ATOM 6164 O O . GLY B 1 97 ? 1.917 -31.516 -2.777 1 94.31 97 GLY B O 1
ATOM 6165 N N . LEU B 1 98 ? -0.158 -32.312 -2.842 1 94.88 98 LEU B N 1
ATOM 6166 C CA . LEU B 1 98 ? 0.157 -33.281 -3.879 1 94.88 98 LEU B CA 1
ATOM 6167 C C . LEU B 1 98 ? 0.506 -32.594 -5.191 1 94.88 98 LEU B C 1
ATOM 6169 O O . LEU B 1 98 ? 1.396 -33.062 -5.918 1 94.88 98 LEU B O 1
ATOM 6173 N N . ALA B 1 99 ? -0.225 -31.594 -5.512 1 94.25 99 ALA B N 1
ATOM 6174 C CA . ALA B 1 99 ? 0.067 -30.828 -6.719 1 94.25 99 ALA B CA 1
ATOM 6175 C C . ALA B 1 99 ? 1.479 -30.25 -6.672 1 94.25 99 ALA B C 1
ATOM 6177 O O . ALA B 1 99 ? 2.213 -30.312 -7.664 1 94.25 99 ALA B O 1
ATOM 6178 N N . GLY B 1 100 ? 1.818 -29.703 -5.523 1 92.5 100 GLY B N 1
ATOM 6179 C CA . GLY B 1 100 ? 3.172 -29.188 -5.363 1 92.5 100 GLY B CA 1
ATOM 6180 C C . GLY B 1 100 ? 4.23 -30.266 -5.461 1 92.5 100 GLY B C 1
ATOM 6181 O O . GLY B 1 100 ? 5.289 -30.062 -6.055 1 92.5 100 GLY B O 1
ATOM 6182 N N . TYR B 1 101 ? 3.934 -31.375 -4.969 1 94.38 101 TYR B N 1
ATOM 6183 C CA . TYR B 1 101 ? 4.875 -32.5 -4.961 1 94.38 101 TYR B CA 1
ATOM 6184 C C . TYR B 1 101 ? 5.148 -32.969 -6.379 1 94.38 101 TYR B C 1
ATOM 6186 O O . TYR B 1 101 ? 6.305 -33.125 -6.785 1 94.38 101 TYR B O 1
ATOM 6194 N N . PHE B 1 102 ? 4.148 -33.219 -7.145 1 94.69 102 PHE B N 1
ATOM 6195 C CA . PHE B 1 102 ? 4.309 -33.75 -8.5 1 94.69 102 PHE B CA 1
ATOM 6196 C C . PHE B 1 102 ? 4.973 -32.688 -9.398 1 94.69 102 PHE B C 1
ATOM 6198 O O . PHE B 1 102 ? 5.77 -33.031 -10.266 1 94.69 102 PHE B O 1
ATOM 6205 N N . GLY B 1 103 ? 4.574 -31.516 -9.148 1 93 103 GLY B N 1
ATOM 6206 C CA . GLY B 1 103 ? 5.215 -30.453 -9.914 1 93 103 GLY B CA 1
ATOM 6207 C C . GLY B 1 103 ? 6.711 -30.359 -9.672 1 93 103 GLY B C 1
ATOM 6208 O O . GLY B 1 103 ? 7.496 -30.312 -10.617 1 93 103 GLY B O 1
ATOM 6209 N N . MET B 1 104 ? 7.109 -30.375 -8.43 1 93.94 104 MET B N 1
ATOM 6210 C CA . MET B 1 104 ? 8.523 -30.25 -8.078 1 93.94 104 MET B CA 1
ATOM 6211 C C . MET B 1 104 ? 9.312 -31.469 -8.555 1 93.94 104 MET B C 1
ATOM 6213 O O . MET B 1 104 ? 10.43 -31.328 -9.055 1 93.94 104 MET B O 1
ATOM 6217 N N . LYS B 1 105 ? 8.758 -32.625 -8.398 1 94.5 105 LYS B N 1
ATOM 6218 C CA . LYS B 1 105 ? 9.422 -33.844 -8.844 1 94.5 105 LYS B CA 1
ATOM 6219 C C . LYS B 1 105 ? 9.688 -33.812 -10.352 1 94.5 105 LYS B C 1
ATOM 6221 O O . LYS B 1 105 ? 10.797 -34.125 -10.797 1 94.5 105 LYS B O 1
ATOM 6226 N N . THR B 1 106 ? 8.75 -33.406 -11.055 1 95.5 106 THR B N 1
ATOM 6227 C CA . THR B 1 106 ? 8.898 -33.344 -12.5 1 95.5 106 THR B CA 1
ATOM 6228 C C . THR B 1 106 ? 9.961 -32.312 -12.883 1 95.5 106 THR B C 1
ATOM 6230 O O . THR B 1 106 ? 10.805 -32.562 -13.742 1 95.5 106 THR B O 1
ATOM 6233 N N . ALA B 1 107 ? 9.914 -31.203 -12.227 1 95.19 107 ALA B N 1
ATOM 6234 C CA . ALA B 1 107 ? 10.844 -30.125 -12.539 1 95.19 107 ALA B CA 1
ATOM 6235 C C . ALA B 1 107 ? 12.289 -30.547 -12.273 1 95.19 107 ALA B C 1
ATOM 6237 O O . ALA B 1 107 ? 13.188 -30.219 -13.047 1 95.19 107 ALA B O 1
ATOM 6238 N N . THR B 1 108 ? 12.562 -31.25 -11.18 1 94.62 108 THR B N 1
ATOM 6239 C CA . THR B 1 108 ? 13.914 -31.656 -10.82 1 94.62 108 THR B CA 1
ATOM 6240 C C . THR B 1 108 ? 14.453 -32.688 -11.805 1 94.62 108 THR B C 1
ATOM 6242 O O . THR B 1 108 ? 15.664 -32.781 -12.023 1 94.62 108 THR B O 1
ATOM 6245 N N . TYR B 1 109 ? 13.602 -33.406 -12.406 1 96.06 109 TYR B N 1
ATOM 6246 C CA . TYR B 1 109 ? 14.023 -34.406 -13.398 1 96.06 109 TYR B CA 1
ATOM 6247 C C . TYR B 1 109 ? 14.203 -33.75 -14.766 1 96.06 109 TYR B C 1
ATOM 6249 O O . TYR B 1 109 ? 14.938 -34.281 -15.609 1 96.06 109 TYR B O 1
ATOM 6257 N N . ALA B 1 110 ? 13.578 -32.656 -14.953 1 96.38 110 ALA B N 1
ATOM 6258 C CA . ALA B 1 110 ? 13.516 -32.062 -16.281 1 96.38 110 ALA B CA 1
ATOM 6259 C C . ALA B 1 110 ? 14.719 -31.156 -16.531 1 96.38 110 ALA B C 1
ATOM 6261 O O . ALA B 1 110 ? 15.117 -30.953 -17.672 1 96.38 110 ALA B O 1
ATOM 6262 N N . SER B 1 111 ? 15.312 -30.656 -15.516 1 94.94 111 SER B N 1
ATOM 6263 C CA . SER B 1 111 ? 16.312 -29.609 -15.648 1 94.94 111 SER B CA 1
ATOM 6264 C C . SER B 1 111 ? 17.547 -30.109 -16.406 1 94.94 111 SER B C 1
ATOM 6266 O O . SER B 1 111 ? 18 -29.469 -17.344 1 94.94 111 SER B O 1
ATOM 6268 N N . ALA B 1 112 ? 18.109 -31.234 -16 1 95.56 112 ALA B N 1
ATOM 6269 C CA . ALA B 1 112 ? 19.281 -31.797 -16.656 1 95.56 112 ALA B CA 1
ATOM 6270 C C . ALA B 1 112 ? 18.953 -32.219 -18.094 1 95.56 112 ALA B C 1
ATOM 6272 O O . ALA B 1 112 ? 19.781 -32.094 -18.984 1 95.56 112 ALA B O 1
ATOM 6273 N N . ARG B 1 113 ? 17.812 -32.688 -18.344 1 97.12 113 ARG B N 1
ATOM 6274 C CA . ARG B 1 113 ? 17.359 -33.094 -19.672 1 97.12 113 ARG B CA 1
ATOM 6275 C C . ARG B 1 113 ? 17.172 -31.906 -20.594 1 97.12 113 ARG B C 1
ATOM 6277 O O . ARG B 1 113 ? 17.422 -32 -21.797 1 97.12 113 ARG B O 1
ATOM 6284 N N . THR B 1 114 ? 16.703 -30.859 -20.016 1 96.25 114 THR B N 1
ATOM 6285 C CA . THR B 1 114 ? 16.578 -29.625 -20.781 1 96.25 114 THR B CA 1
ATOM 6286 C C . THR B 1 114 ? 17.953 -29.094 -21.188 1 96.25 114 THR B C 1
ATOM 6288 O O . THR B 1 114 ? 18.156 -28.656 -22.312 1 96.25 114 THR B O 1
ATOM 6291 N N . ALA B 1 115 ? 18.875 -29.141 -20.203 1 95.94 115 ALA B N 1
ATOM 6292 C CA . ALA B 1 115 ? 20.25 -28.719 -20.516 1 95.94 115 ALA B CA 1
ATOM 6293 C C . ALA B 1 115 ? 20.844 -29.594 -21.609 1 95.94 115 ALA B C 1
ATOM 6295 O O . ALA B 1 115 ? 21.531 -29.094 -22.5 1 95.94 115 ALA B O 1
ATOM 6296 N N . ASN B 1 116 ? 20.625 -30.812 -21.5 1 96.56 116 ASN B N 1
ATOM 6297 C CA . ASN B 1 116 ? 21.141 -31.734 -22.516 1 96.56 116 ASN B CA 1
ATOM 6298 C C . ASN B 1 116 ? 20.484 -31.5 -23.875 1 96.56 116 ASN B C 1
ATOM 6300 O O . ASN B 1 116 ? 21.156 -31.562 -24.906 1 96.56 116 ASN B O 1
ATOM 6304 N N . ALA B 1 117 ? 19.219 -31.312 -23.859 1 94.81 117 ALA B N 1
ATOM 6305 C CA . ALA B 1 117 ? 18.5 -31.016 -25.094 1 94.81 117 ALA B CA 1
ATOM 6306 C C . ALA B 1 117 ? 19 -29.703 -25.719 1 94.81 117 ALA B C 1
ATOM 6308 O O . ALA B 1 117 ? 19.047 -29.562 -26.938 1 94.81 117 ALA B O 1
ATOM 6309 N N . ALA B 1 118 ? 19.375 -28.781 -24.875 1 93.5 118 ALA B N 1
ATOM 6310 C CA . ALA B 1 118 ? 19.859 -27.484 -25.344 1 93.5 118 ALA B CA 1
ATOM 6311 C C . ALA B 1 118 ? 21.234 -27.609 -25.984 1 93.5 118 ALA B C 1
ATOM 6313 O O . ALA B 1 118 ? 21.672 -26.719 -26.734 1 93.5 118 ALA B O 1
ATOM 6314 N N . ARG B 1 119 ? 21.953 -28.688 -25.656 1 93.94 119 ARG B N 1
ATOM 6315 C CA . ARG B 1 119 ? 23.234 -28.953 -26.312 1 93.94 119 ARG B CA 1
ATOM 6316 C C . ARG B 1 119 ? 23.031 -29.203 -27.812 1 93.94 119 ARG B C 1
ATOM 6318 O O . ARG B 1 119 ? 23.922 -28.922 -28.625 1 93.94 119 ARG B O 1
ATOM 6325 N N . GLN B 1 120 ? 21.875 -29.672 -28.094 1 91.44 120 GLN B N 1
ATOM 6326 C CA . GLN B 1 120 ? 21.578 -30.016 -29.484 1 91.44 120 GLN B CA 1
ATOM 6327 C C . GLN B 1 120 ? 20.984 -28.812 -30.219 1 91.44 120 GLN B C 1
ATOM 6329 O O . GLN B 1 120 ? 21.438 -28.469 -31.312 1 91.44 120 GLN B O 1
ATOM 6334 N N . SER B 1 121 ? 19.906 -28.312 -29.625 1 90.88 121 SER B N 1
ATOM 6335 C CA . SER B 1 121 ? 19.266 -27.141 -30.234 1 90.88 121 SER B CA 1
ATOM 6336 C C . SER B 1 121 ? 18.438 -26.375 -29.219 1 90.88 121 SER B C 1
ATOM 6338 O O . SER B 1 121 ? 18.016 -26.938 -28.203 1 90.88 121 SER B O 1
ATOM 6340 N N . LEU B 1 122 ? 18.203 -25.109 -29.578 1 90.06 122 LEU B N 1
ATOM 6341 C CA . LEU B 1 122 ? 17.375 -24.25 -28.75 1 90.06 122 LEU B CA 1
ATOM 6342 C C . LEU B 1 122 ? 15.938 -24.734 -28.734 1 90.06 122 LEU B C 1
ATOM 6344 O O . LEU B 1 122 ? 15.273 -24.703 -27.688 1 90.06 122 LEU B O 1
ATOM 6348 N N . ASP B 1 123 ? 15.5 -25.203 -29.844 1 89.5 123 ASP B N 1
ATOM 6349 C CA . ASP B 1 123 ? 14.117 -25.656 -29.984 1 89.5 123 ASP B CA 1
ATOM 6350 C C . ASP B 1 123 ? 13.867 -26.906 -29.156 1 89.5 123 ASP B C 1
ATOM 6352 O O . ASP B 1 123 ? 12.812 -27.047 -28.516 1 89.5 123 ASP B O 1
ATOM 6356 N N . ARG B 1 124 ? 14.758 -27.797 -29.172 1 91.06 124 ARG B N 1
ATOM 6357 C CA . ARG B 1 124 ? 14.602 -29.016 -28.391 1 91.06 124 ARG B CA 1
ATOM 6358 C C . ARG B 1 124 ? 14.617 -28.719 -26.891 1 91.06 124 ARG B C 1
ATOM 6360 O O . ARG B 1 124 ? 13.883 -29.328 -26.125 1 91.06 124 ARG B O 1
ATOM 6367 N N . GLY B 1 125 ? 15.516 -27.797 -26.547 1 91.62 125 GLY B N 1
ATOM 6368 C CA . GLY B 1 125 ? 15.523 -27.391 -25.156 1 91.62 125 GLY B CA 1
ATOM 6369 C C . GLY B 1 125 ? 14.219 -26.766 -24.703 1 91.62 125 GLY B C 1
ATOM 6370 O O . GLY B 1 125 ? 13.719 -27.078 -23.609 1 91.62 125 GLY B O 1
ATOM 6371 N N . LEU B 1 126 ? 13.68 -25.938 -25.547 1 90.81 126 LEU B N 1
ATOM 6372 C CA . LEU B 1 126 ? 12.406 -25.281 -25.25 1 90.81 126 LEU B CA 1
ATOM 6373 C C . LEU B 1 126 ? 11.281 -26.297 -25.141 1 90.81 126 LEU B C 1
ATOM 6375 O O . LEU B 1 126 ? 10.453 -26.203 -24.234 1 90.81 126 LEU B O 1
ATOM 6379 N N . LYS B 1 127 ? 11.258 -27.219 -25.984 1 89.88 127 LYS B N 1
ATOM 6380 C CA . LYS B 1 127 ? 10.195 -28.219 -26.016 1 89.88 127 LYS B CA 1
ATOM 6381 C C . LYS B 1 127 ? 10.227 -29.078 -24.75 1 89.88 127 LYS B C 1
ATOM 6383 O O . LYS B 1 127 ? 9.18 -29.359 -24.156 1 89.88 127 LYS B O 1
ATOM 6388 N N . VAL B 1 128 ? 11.406 -29.516 -24.344 1 92.5 128 VAL B N 1
ATOM 6389 C CA . VAL B 1 128 ? 11.531 -30.359 -23.156 1 92.5 128 VAL B CA 1
ATOM 6390 C C . VAL B 1 128 ? 11.125 -29.562 -21.922 1 92.5 128 VAL B C 1
ATOM 6392 O O . VAL B 1 128 ? 10.367 -30.062 -21.078 1 92.5 128 VAL B O 1
ATOM 6395 N N . ALA B 1 129 ? 11.617 -28.375 -21.859 1 93.62 129 ALA B N 1
ATOM 6396 C CA . ALA B 1 129 ? 11.312 -27.547 -20.703 1 93.62 129 ALA B CA 1
ATOM 6397 C C . ALA B 1 129 ? 9.82 -27.219 -20.625 1 93.62 129 ALA B C 1
ATOM 6399 O O . ALA B 1 129 ? 9.203 -27.328 -19.562 1 93.62 129 ALA B O 1
ATOM 6400 N N . PHE B 1 130 ? 9.211 -26.828 -21.719 1 92.25 130 PHE B N 1
ATOM 6401 C CA . PHE B 1 130 ? 7.816 -26.422 -21.75 1 92.25 130 PHE B CA 1
ATOM 6402 C C . PHE B 1 130 ? 6.891 -27.594 -21.484 1 92.25 130 PHE B C 1
ATOM 6404 O O . PHE B 1 130 ? 5.918 -27.469 -20.734 1 92.25 130 PHE B O 1
ATOM 6411 N N . ARG B 1 131 ? 7.125 -28.703 -22.078 1 92.06 131 ARG B N 1
ATOM 6412 C CA . ARG B 1 131 ? 6.285 -29.875 -21.891 1 92.06 131 ARG B CA 1
ATOM 6413 C C . ARG B 1 131 ? 6.387 -30.375 -20.453 1 92.06 131 ARG B C 1
ATOM 6415 O O . ARG B 1 131 ? 5.414 -30.906 -19.906 1 92.06 131 ARG B O 1
ATOM 6422 N N . SER B 1 132 ? 7.566 -30.281 -19.922 1 94.12 132 SER B N 1
ATOM 6423 C CA . SER B 1 132 ? 7.711 -30.625 -18.5 1 94.12 132 SER B CA 1
ATOM 6424 C C . SER B 1 132 ? 6.91 -29.672 -17.625 1 94.12 132 SER B C 1
ATOM 6426 O O . SER B 1 132 ? 6.328 -30.094 -16.609 1 94.12 132 SER B O 1
ATOM 6428 N N . GLY B 1 133 ? 6.934 -28.406 -17.969 1 93.75 133 GLY B N 1
ATOM 6429 C CA . GLY B 1 133 ? 6.098 -27.453 -17.25 1 93.75 133 GLY B CA 1
ATOM 6430 C C . GLY B 1 133 ? 4.613 -27.734 -17.391 1 93.75 133 GLY B C 1
ATOM 6431 O O . GLY B 1 133 ? 3.834 -27.469 -16.469 1 93.75 133 GLY B O 1
ATOM 6432 N N . ALA B 1 134 ? 4.238 -28.234 -18.531 1 94.44 134 ALA B N 1
ATOM 6433 C CA . ALA B 1 134 ? 2.84 -28.578 -18.797 1 94.44 134 ALA B CA 1
ATOM 6434 C C . ALA B 1 134 ? 2.346 -29.656 -17.844 1 94.44 134 ALA B C 1
ATOM 6436 O O . ALA B 1 134 ? 1.158 -29.703 -17.516 1 94.44 134 ALA B O 1
ATOM 6437 N N . VAL B 1 135 ? 3.262 -30.484 -17.375 1 95.81 135 VAL B N 1
ATOM 6438 C CA . VAL B 1 135 ? 2.889 -31.5 -16.391 1 95.81 135 VAL B CA 1
ATOM 6439 C C . VAL B 1 135 ? 2.34 -30.828 -15.141 1 95.81 135 VAL B C 1
ATOM 6441 O O . VAL B 1 135 ? 1.286 -31.219 -14.633 1 95.81 135 VAL B O 1
ATOM 6444 N N . MET B 1 136 ? 3.016 -29.859 -14.688 1 94.81 136 MET B N 1
ATOM 6445 C CA . MET B 1 136 ? 2.564 -29.141 -13.5 1 94.81 136 MET B CA 1
ATOM 6446 C C . MET B 1 136 ? 1.202 -28.5 -13.734 1 94.81 136 MET B C 1
ATOM 6448 O O . MET B 1 136 ? 0.303 -28.609 -12.898 1 94.81 136 MET B O 1
ATOM 6452 N N . GLY B 1 137 ? 1.04 -27.812 -14.828 1 95.06 137 GLY B N 1
ATOM 6453 C CA . GLY B 1 137 ? -0.224 -27.172 -15.148 1 95.06 137 GLY B CA 1
ATOM 6454 C C . GLY B 1 137 ? -1.395 -28.141 -15.18 1 95.06 137 GLY B C 1
ATOM 6455 O O . GLY B 1 137 ? -2.443 -27.875 -14.594 1 95.06 137 GLY B O 1
ATOM 6456 N N . LEU B 1 138 ? -1.197 -29.25 -15.82 1 97.06 138 LEU B N 1
ATOM 6457 C CA . LEU B 1 138 ? -2.266 -30.219 -15.984 1 97.06 138 LEU B CA 1
ATOM 6458 C C . LEU B 1 138 ? -2.545 -30.953 -14.672 1 97.06 138 LEU B C 1
ATOM 6460 O O . LEU B 1 138 ? -3.689 -31.328 -14.398 1 97.06 138 LEU B O 1
ATOM 6464 N N . VAL B 1 139 ? -1.523 -31.141 -13.859 1 97.19 139 VAL B N 1
ATOM 6465 C CA . VAL B 1 139 ? -1.714 -31.766 -12.562 1 97.19 139 VAL B CA 1
ATOM 6466 C C . VAL B 1 139 ? -2.553 -30.844 -11.664 1 97.19 139 VAL B C 1
ATOM 6468 O O . VAL B 1 139 ? -3.459 -31.312 -10.969 1 97.19 139 VAL B O 1
ATOM 6471 N N . VAL B 1 140 ? -2.287 -29.594 -11.688 1 96.56 140 VAL B N 1
ATOM 6472 C CA . VAL B 1 140 ? -2.99 -28.641 -10.844 1 96.56 140 VAL B CA 1
ATOM 6473 C C . VAL B 1 140 ? -4.469 -28.609 -11.219 1 96.56 140 VAL B C 1
ATOM 6475 O O . VAL B 1 140 ? -5.34 -28.766 -10.359 1 96.56 140 VAL B O 1
ATOM 6478 N N . VAL B 1 141 ? -4.762 -28.406 -12.5 1 97.38 141 VAL B N 1
ATOM 6479 C CA . VAL B 1 141 ? -6.152 -28.281 -12.922 1 97.38 141 VAL B CA 1
ATOM 6480 C C . VAL B 1 141 ? -6.844 -29.641 -12.828 1 97.38 141 VAL B C 1
ATOM 6482 O O . VAL B 1 141 ? -8.039 -29.703 -12.531 1 97.38 141 VAL B O 1
ATOM 6485 N N . GLY B 1 142 ? -6.094 -30.719 -13.125 1 97.5 142 GLY B N 1
ATOM 6486 C CA . GLY B 1 142 ? -6.652 -32.062 -13.039 1 97.5 142 GLY B CA 1
ATOM 6487 C C . GLY B 1 142 ? -7.012 -32.469 -11.617 1 97.5 142 GLY B C 1
ATOM 6488 O O . GLY B 1 142 ? -8.125 -32.938 -11.367 1 97.5 142 GLY B O 1
ATOM 6489 N N . LEU B 1 143 ? -6.133 -32.281 -10.68 1 96.88 143 LEU B N 1
ATOM 6490 C CA . LEU B 1 143 ? -6.398 -32.594 -9.281 1 96.88 143 LEU B CA 1
ATOM 6491 C C . LEU B 1 143 ? -7.469 -31.672 -8.703 1 96.88 143 LEU B C 1
ATOM 6493 O O . LEU B 1 143 ? -8.258 -32.094 -7.855 1 96.88 143 LEU B O 1
ATOM 6497 N N . GLY B 1 144 ? -7.449 -30.422 -9.109 1 95.75 144 GLY B N 1
ATOM 6498 C CA . GLY B 1 144 ? -8.461 -29.5 -8.648 1 95.75 144 GLY B CA 1
ATOM 6499 C C . GLY B 1 144 ? -9.875 -29.922 -8.984 1 95.75 144 GLY B C 1
ATOM 6500 O O . GLY B 1 144 ? -10.734 -30.016 -8.109 1 95.75 144 GLY B O 1
ATOM 6501 N N . LEU B 1 145 ? -10.117 -30.234 -10.258 1 96.62 145 LEU B N 1
ATOM 6502 C CA . LEU B 1 145 ? -11.453 -30.641 -10.695 1 96.62 145 LEU B CA 1
ATOM 6503 C C . LEU B 1 145 ? -11.82 -32 -10.141 1 96.62 145 LEU B C 1
ATOM 6505 O O . LEU B 1 145 ? -12.992 -32.281 -9.891 1 96.62 145 LEU B O 1
ATOM 6509 N N . LEU B 1 146 ? -10.805 -32.812 -9.969 1 95.88 146 LEU B N 1
ATOM 6510 C CA . LEU B 1 146 ? -11.062 -34.094 -9.367 1 95.88 146 LEU B CA 1
ATOM 6511 C C . LEU B 1 146 ? -11.57 -33.969 -7.934 1 95.88 146 LEU B C 1
ATOM 6513 O O . LEU B 1 146 ? -12.547 -34.594 -7.543 1 95.88 146 LEU B O 1
ATOM 6517 N N . ASP B 1 147 ? -10.883 -33.219 -7.223 1 94.75 147 ASP B N 1
ATOM 6518 C CA . ASP B 1 147 ? -11.273 -32.938 -5.844 1 94.75 147 ASP B CA 1
ATOM 6519 C C . ASP B 1 147 ? -12.68 -32.375 -5.773 1 94.75 147 ASP B C 1
ATOM 6521 O O . ASP B 1 147 ? -13.5 -32.812 -4.969 1 94.75 147 ASP B O 1
ATOM 6525 N N . ILE B 1 148 ? -13.008 -31.391 -6.602 1 94.81 148 ILE B N 1
ATOM 6526 C CA . ILE B 1 148 ? -14.305 -30.734 -6.621 1 94.81 148 ILE B CA 1
ATOM 6527 C C . ILE B 1 148 ? -15.391 -31.734 -7 1 94.81 148 ILE B C 1
ATOM 6529 O O . ILE B 1 148 ? -16.438 -31.797 -6.363 1 94.81 148 ILE B O 1
ATOM 6533 N N . SER B 1 149 ? -15.133 -32.562 -8.055 1 94.94 149 SER B N 1
ATOM 6534 C CA . SER B 1 149 ? -16.109 -33.562 -8.508 1 94.94 149 SER B CA 1
ATOM 6535 C C . SER B 1 149 ? -16.328 -34.625 -7.449 1 94.94 149 SER B C 1
ATOM 6537 O O . SER B 1 149 ? -17.453 -35.062 -7.227 1 94.94 149 SER B O 1
ATOM 6539 N N . PHE B 1 150 ? -15.273 -35 -6.867 1 93 150 PHE B N 1
ATOM 6540 C CA . PHE B 1 150 ? -15.336 -36.031 -5.84 1 93 150 PHE B CA 1
ATOM 6541 C C . PHE B 1 150 ? -16.219 -35.594 -4.676 1 93 150 PHE B C 1
ATOM 6543 O O . PHE B 1 150 ? -17.125 -36.312 -4.27 1 93 150 PHE B O 1
ATOM 6550 N N . TRP B 1 151 ? -16.031 -34.5 -4.156 1 92.19 151 TRP B N 1
ATOM 6551 C CA . TRP B 1 151 ? -16.766 -34.031 -2.986 1 92.19 151 TRP B CA 1
ATOM 6552 C C . TRP B 1 151 ? -18.203 -33.656 -3.35 1 92.19 151 TRP B C 1
ATOM 6554 O O . TRP B 1 151 ? -19.109 -33.781 -2.533 1 92.19 151 TRP B O 1
ATOM 6564 N N . TYR B 1 152 ? -18.359 -33.094 -4.586 1 93.62 152 TYR B N 1
ATOM 6565 C CA . TYR B 1 152 ? -19.734 -32.812 -5.012 1 93.62 152 TYR B CA 1
ATOM 6566 C C . TYR B 1 152 ? -20.578 -34.094 -4.977 1 93.62 152 TYR B C 1
ATOM 6568 O O . TYR B 1 152 ? -21.703 -34.094 -4.488 1 93.62 152 TYR B O 1
ATOM 6576 N N . VAL B 1 153 ? -20.031 -35.188 -5.426 1 93.44 153 VAL B N 1
ATOM 6577 C CA . VAL B 1 153 ? -20.75 -36.469 -5.48 1 93.44 153 VAL B CA 1
ATOM 6578 C C . VAL B 1 153 ? -20.969 -37 -4.066 1 93.44 153 VAL B C 1
ATOM 6580 O O . VAL B 1 153 ? -22.062 -37.438 -3.729 1 93.44 153 VAL B O 1
ATOM 6583 N N . ILE B 1 154 ? -19.984 -36.906 -3.227 1 92.62 154 ILE B N 1
ATOM 6584 C CA . ILE B 1 154 ? -20.062 -37.438 -1.872 1 92.62 154 ILE B CA 1
ATOM 6585 C C . ILE B 1 154 ? -21.078 -36.656 -1.055 1 92.62 154 ILE B C 1
ATOM 6587 O O . ILE B 1 154 ? -21.922 -37.219 -0.364 1 92.62 154 ILE B O 1
ATOM 6591 N N . LEU B 1 155 ? -20.984 -35.344 -1.093 1 92.06 155 LEU B N 1
ATOM 6592 C CA . LEU B 1 155 ? -21.875 -34.5 -0.304 1 92.06 155 LEU B CA 1
ATOM 6593 C C . LEU B 1 155 ? -23.297 -34.594 -0.826 1 92.06 155 LEU B C 1
ATOM 6595 O O . LEU B 1 155 ? -24.25 -34.5 -0.05 1 92.06 155 LEU B O 1
ATOM 6599 N N . ASN B 1 156 ? -23.406 -34.688 -2.201 1 91.19 156 ASN B N 1
ATOM 6600 C CA . ASN B 1 156 ? -24.75 -34.844 -2.762 1 91.19 156 ASN B CA 1
ATOM 6601 C C . ASN B 1 156 ? -25.422 -36.094 -2.23 1 91.19 156 ASN B C 1
ATOM 6603 O O . ASN B 1 156 ? -26.641 -36.125 -2.053 1 91.19 156 ASN B O 1
ATOM 6607 N N . HIS B 1 157 ? -24.688 -37.094 -1.931 1 90.44 157 HIS B N 1
ATOM 6608 C CA . HIS B 1 157 ? -25.234 -38.344 -1.458 1 90.44 157 HIS B CA 1
ATOM 6609 C C . HIS B 1 157 ? -25.5 -38.312 0.044 1 90.44 157 HIS B C 1
ATOM 6611 O O . HIS B 1 157 ? -26.5 -38.844 0.516 1 90.44 157 HIS B O 1
ATOM 6617 N N . PHE B 1 158 ? -24.688 -37.625 0.837 1 88.19 158 PHE B N 1
ATOM 6618 C CA . PHE B 1 158 ? -24.734 -37.781 2.287 1 88.19 158 PHE B CA 1
ATOM 6619 C C . PHE B 1 158 ? -25.469 -36.594 2.926 1 88.19 158 PHE B C 1
ATOM 6621 O O . PHE B 1 158 ? -25.953 -36.719 4.059 1 88.19 158 PHE B O 1
ATOM 6628 N N . VAL B 1 159 ? -25.5 -35.5 2.303 1 84.12 159 VAL B N 1
ATOM 6629 C CA . VAL B 1 159 ? -26.203 -34.375 2.891 1 84.12 159 VAL B CA 1
ATOM 6630 C C . VAL B 1 159 ? -27.703 -34.562 2.746 1 84.12 159 VAL B C 1
ATOM 6632 O O . VAL B 1 159 ? -28.203 -34.75 1.637 1 84.12 159 VAL B O 1
ATOM 6635 N N . GLU B 1 160 ? -28.422 -34.531 3.881 1 78.94 160 GLU B N 1
ATOM 6636 C CA . GLU B 1 160 ? -29.844 -34.875 3.908 1 78.94 160 GLU B CA 1
ATOM 6637 C C . GLU B 1 160 ? -30.703 -33.594 4.055 1 78.94 160 GLU B C 1
ATOM 6639 O O . GLU B 1 160 ? -31.438 -33.469 5.027 1 78.94 160 GLU B O 1
ATOM 6644 N N . VAL B 1 161 ? -30.375 -32.625 3.457 1 75.94 161 VAL B N 1
ATOM 6645 C CA . VAL B 1 161 ? -31.203 -31.422 3.445 1 75.94 161 VAL B CA 1
ATOM 6646 C C . VAL B 1 161 ? -32.094 -31.422 2.207 1 75.94 161 VAL B C 1
ATOM 6648 O O . VAL B 1 161 ? -31.703 -31.906 1.146 1 75.94 161 VAL B O 1
ATOM 6651 N N . ALA B 1 162 ? -33.344 -31.109 2.438 1 69.75 162 ALA B N 1
ATOM 6652 C CA . ALA B 1 162 ? -34.312 -31.172 1.33 1 69.75 162 ALA B CA 1
ATOM 6653 C C . ALA B 1 162 ? -34.5 -29.797 0.699 1 69.75 162 ALA B C 1
ATOM 6655 O O . ALA B 1 162 ? -34.219 -28.766 1.324 1 69.75 162 ALA B O 1
ATOM 6656 N N . GLY B 1 163 ? -34.75 -29.766 -0.578 1 72.81 163 GLY B N 1
ATOM 6657 C CA . GLY B 1 163 ? -35.156 -28.531 -1.248 1 72.81 163 GLY B CA 1
ATOM 6658 C C . GLY B 1 163 ? -34 -27.734 -1.792 1 72.81 163 GLY B C 1
ATOM 6659 O O . GLY B 1 163 ? -32.906 -28.281 -2.006 1 72.81 163 GLY B O 1
ATOM 6660 N N . PRO B 1 164 ? -34.281 -26.516 -2.084 1 77.06 164 PRO B N 1
ATOM 6661 C CA . PRO B 1 164 ? -33.281 -25.641 -2.689 1 77.06 164 PRO B CA 1
ATOM 6662 C C . PRO B 1 164 ? -32.094 -25.344 -1.756 1 77.06 164 PRO B C 1
ATOM 6664 O O . PRO B 1 164 ? -31.016 -24.938 -2.215 1 77.06 164 PRO B O 1
ATOM 6667 N N . GLN B 1 165 ? -32.281 -25.656 -0.577 1 79.88 165 GLN B N 1
ATOM 6668 C CA . GLN B 1 165 ? -31.234 -25.359 0.407 1 79.88 165 GLN B CA 1
ATOM 6669 C C . GLN B 1 165 ? -30.125 -26.406 0.364 1 79.88 165 GLN B C 1
ATOM 6671 O O . GLN B 1 165 ? -29.016 -26.172 0.836 1 79.88 165 GLN B O 1
ATOM 6676 N N . LYS B 1 166 ? -30.391 -27.531 -0.202 1 85.44 166 LYS B N 1
ATOM 6677 C CA . LYS B 1 166 ? -29.406 -28.625 -0.25 1 85.44 166 LYS B CA 1
ATOM 6678 C C . LYS B 1 166 ? -28.156 -28.203 -1.02 1 85.44 166 LYS B C 1
ATOM 6680 O O . LYS B 1 166 ? -27.047 -28.359 -0.531 1 85.44 166 LYS B O 1
ATOM 6685 N N . LEU B 1 167 ? -28.391 -27.609 -2.188 1 88.44 167 LEU B N 1
ATOM 6686 C CA . LEU B 1 167 ? -27.266 -27.219 -3.029 1 88.44 167 LEU B CA 1
ATOM 6687 C C . LEU B 1 167 ? -26.469 -26.078 -2.395 1 88.44 167 LEU B C 1
ATOM 6689 O O . LEU B 1 167 ? -25.25 -25.984 -2.588 1 88.44 167 LEU B O 1
ATOM 6693 N N . VAL B 1 168 ? -27.172 -25.266 -1.662 1 86.19 168 VAL B N 1
ATOM 6694 C CA . VAL B 1 168 ? -26.516 -24.156 -0.976 1 86.19 168 VAL B CA 1
ATOM 6695 C C . VAL B 1 168 ? -25.594 -24.703 0.112 1 86.19 168 VAL B C 1
ATOM 6697 O O . VAL B 1 168 ? -24.438 -24.266 0.243 1 86.19 168 VAL B O 1
ATOM 6700 N N . VAL B 1 169 ? -26.016 -25.672 0.807 1 85.12 169 VAL B N 1
ATOM 6701 C CA . VAL B 1 169 ? -25.234 -26.281 1.88 1 85.12 169 VAL B CA 1
ATOM 6702 C C . VAL B 1 169 ? -24.047 -27.047 1.29 1 85.12 169 VAL B C 1
ATOM 6704 O O . VAL B 1 169 ? -22.938 -26.969 1.812 1 85.12 169 VAL B O 1
ATOM 6707 N N . ILE B 1 170 ? -24.297 -27.703 0.219 1 89.62 170 ILE B N 1
ATOM 6708 C CA . ILE B 1 170 ? -23.25 -28.484 -0.424 1 89.62 170 ILE B CA 1
ATOM 6709 C C . ILE B 1 170 ? -22.141 -27.562 -0.923 1 89.62 170 ILE B C 1
ATOM 6711 O O . ILE B 1 170 ? -20.969 -27.766 -0.63 1 89.62 170 ILE B O 1
ATOM 6715 N N . THR B 1 171 ? -22.547 -26.562 -1.626 1 90.69 171 THR B N 1
ATOM 6716 C CA . THR B 1 171 ? -21.562 -25.672 -2.244 1 90.69 171 THR B CA 1
ATOM 6717 C C . THR B 1 171 ? -20.812 -24.875 -1.185 1 90.69 171 THR B C 1
ATOM 6719 O O . THR B 1 171 ? -19.609 -24.609 -1.331 1 90.69 171 THR B O 1
ATOM 6722 N N . THR B 1 172 ? -21.453 -24.516 -0.139 1 86.62 172 THR B N 1
ATOM 6723 C CA . THR B 1 172 ? -20.781 -23.766 0.926 1 86.62 172 THR B CA 1
ATOM 6724 C C . THR B 1 172 ? -19.844 -24.672 1.708 1 86.62 172 THR B C 1
ATOM 6726 O O . THR B 1 172 ? -18.781 -24.219 2.17 1 86.62 172 THR B O 1
ATOM 6729 N N . THR B 1 173 ? -20.266 -25.891 1.842 1 87.44 173 THR B N 1
ATOM 6730 C CA . THR B 1 173 ? -19.375 -26.844 2.496 1 87.44 173 THR B CA 1
ATOM 6731 C C . THR B 1 173 ? -18.125 -27.078 1.658 1 87.44 173 THR B C 1
ATOM 6733 O O . THR B 1 173 ? -17.016 -27.156 2.193 1 87.44 173 THR B O 1
ATOM 6736 N N . MET B 1 174 ? -18.328 -27.156 0.413 1 91.81 174 MET B N 1
ATOM 6737 C CA . MET B 1 174 ? -17.203 -27.375 -0.488 1 91.81 174 MET B CA 1
ATOM 6738 C C . MET B 1 174 ? -16.25 -26.203 -0.456 1 91.81 174 MET B C 1
ATOM 6740 O O . MET B 1 174 ? -15.047 -26.359 -0.665 1 91.81 174 MET B O 1
ATOM 6744 N N . LEU B 1 175 ? -16.781 -25.062 -0.162 1 89 175 LEU B N 1
ATOM 6745 C CA . LEU B 1 175 ? -15.953 -23.875 -0.072 1 89 175 LEU B CA 1
ATOM 6746 C C . LEU B 1 175 ? -14.906 -24.016 1.033 1 89 175 LEU B C 1
ATOM 6748 O O . LEU B 1 175 ? -13.82 -23.438 0.944 1 89 175 LEU B O 1
ATOM 6752 N N . THR B 1 176 ? -15.18 -24.781 2.016 1 85.19 176 THR B N 1
ATOM 6753 C CA . THR B 1 176 ? -14.273 -24.953 3.146 1 85.19 176 THR B CA 1
ATOM 6754 C C . THR B 1 176 ? -13.047 -25.766 2.74 1 85.19 176 THR B C 1
ATOM 6756 O O . THR B 1 176 ? -12.008 -25.688 3.398 1 85.19 176 THR B O 1
ATOM 6759 N N . PHE B 1 177 ? -13.195 -26.5 1.633 1 88.44 177 PHE B N 1
ATOM 6760 C CA . PHE B 1 177 ? -12.031 -27.188 1.077 1 88.44 177 PHE B CA 1
ATOM 6761 C C . PHE B 1 177 ? -10.984 -26.172 0.623 1 88.44 177 PHE B C 1
ATOM 6763 O O . PHE B 1 177 ? -9.789 -26.453 0.679 1 88.44 177 PHE B O 1
ATOM 6770 N N . GLY B 1 178 ? -11.492 -25.031 0.216 1 89.06 178 GLY B N 1
ATOM 6771 C CA . GLY B 1 178 ? -10.602 -23.969 -0.212 1 89.06 178 GLY B CA 1
ATOM 6772 C C . GLY B 1 178 ? -9.695 -23.469 0.896 1 89.06 178 GLY B C 1
ATOM 6773 O O . GLY B 1 178 ? -8.555 -23.062 0.641 1 89.06 178 GLY B O 1
ATOM 6774 N N . MET B 1 179 ? -10.141 -23.594 2.117 1 91.38 179 MET B N 1
ATOM 6775 C CA . MET B 1 179 ? -9.328 -23.125 3.24 1 91.38 179 MET B CA 1
ATOM 6776 C C . MET B 1 179 ? -8.109 -24.031 3.438 1 91.38 179 MET B C 1
ATOM 6778 O O . MET B 1 179 ? -7.02 -23.531 3.74 1 91.38 179 MET B O 1
ATOM 6782 N N . GLY B 1 180 ? -8.359 -25.312 3.34 1 93.75 180 GLY B N 1
ATOM 6783 C CA . GLY B 1 180 ? -7.23 -26.219 3.42 1 93.75 180 GLY B CA 1
ATOM 6784 C C . GLY B 1 180 ? -6.195 -25.984 2.336 1 93.75 180 GLY B C 1
ATOM 6785 O O . GLY B 1 180 ? -4.992 -25.984 2.609 1 93.75 180 GLY B O 1
ATOM 6786 N N . ALA B 1 181 ? -6.668 -25.859 1.122 1 95 181 ALA B N 1
ATOM 6787 C CA . ALA B 1 181 ? -5.781 -25.594 -0.007 1 95 181 ALA B CA 1
ATOM 6788 C C . ALA B 1 181 ? -5.02 -24.281 0.19 1 95 181 ALA B C 1
ATOM 6790 O O . ALA B 1 181 ? -3.822 -24.203 -0.096 1 95 181 ALA B O 1
ATOM 6791 N N . SER B 1 182 ? -5.695 -23.328 0.693 1 94.38 182 SER B N 1
ATOM 6792 C CA . SER B 1 182 ? -5.078 -22.016 0.896 1 94.38 182 SER B CA 1
ATOM 6793 C C . SER B 1 182 ? -4.027 -22.062 2 1 94.38 182 SER B C 1
ATOM 6795 O O . SER B 1 182 ? -2.986 -21.406 1.901 1 94.38 182 SER B O 1
ATOM 6797 N N . THR B 1 183 ? -4.305 -22.75 3.043 1 94.5 183 THR B N 1
ATOM 6798 C CA . THR B 1 183 ? -3.35 -22.875 4.137 1 94.5 183 THR B CA 1
ATOM 6799 C C . THR B 1 183 ? -2.074 -23.562 3.666 1 94.5 183 THR B C 1
ATOM 6801 O O . THR B 1 183 ? -0.968 -23.094 3.945 1 94.5 183 THR B O 1
ATOM 6804 N N . GLN B 1 184 ? -2.275 -24.625 2.973 1 94.88 184 GLN B N 1
ATOM 6805 C CA . GLN B 1 184 ? -1.124 -25.328 2.412 1 94.88 184 GLN B CA 1
ATOM 6806 C C . GLN B 1 184 ? -0.347 -24.422 1.456 1 94.88 184 GLN B C 1
ATOM 6808 O O . GLN B 1 184 ? 0.886 -24.422 1.46 1 94.88 184 GLN B O 1
ATOM 6813 N N . ALA B 1 185 ? -1.054 -23.734 0.61 1 94.06 185 ALA B N 1
ATOM 6814 C CA . ALA B 1 185 ? -0.428 -22.844 -0.37 1 94.06 185 ALA B CA 1
ATOM 6815 C C . ALA B 1 185 ? 0.374 -21.75 0.318 1 94.06 185 ALA B C 1
ATOM 6817 O O . ALA B 1 185 ? 1.437 -21.344 -0.166 1 94.06 185 ALA B O 1
ATOM 6818 N N . LEU B 1 186 ? -0.139 -21.25 1.408 1 93.94 186 LEU B N 1
ATOM 6819 C CA . LEU B 1 186 ? 0.554 -20.188 2.121 1 93.94 186 LEU B CA 1
ATOM 6820 C C . LEU B 1 186 ? 1.886 -20.688 2.678 1 93.94 186 LEU B C 1
ATOM 6822 O O . LEU B 1 186 ? 2.912 -20.016 2.52 1 93.94 186 LEU B O 1
ATOM 6826 N N . PHE B 1 187 ? 1.893 -21.812 3.295 1 93.12 187 PHE B N 1
ATOM 6827 C CA . PHE B 1 187 ? 3.125 -22.359 3.854 1 93.12 187 PHE B CA 1
ATOM 6828 C C . PHE B 1 187 ? 4.117 -22.688 2.748 1 93.12 187 PHE B C 1
ATOM 6830 O O . PHE B 1 187 ? 5.32 -22.469 2.898 1 93.12 187 PHE B O 1
ATOM 6837 N N . ALA B 1 188 ? 3.564 -23.188 1.709 1 92.81 188 ALA B N 1
ATOM 6838 C CA . ALA B 1 188 ? 4.43 -23.578 0.594 1 92.81 188 ALA B CA 1
ATOM 6839 C C . ALA B 1 188 ? 5.055 -22.344 -0.061 1 92.81 188 ALA B C 1
ATOM 6841 O O . ALA B 1 188 ? 6.25 -22.344 -0.371 1 92.81 188 ALA B O 1
ATOM 6842 N N . ARG B 1 189 ? 4.277 -21.359 -0.261 1 92.06 189 ARG B N 1
ATOM 6843 C CA . ARG B 1 189 ? 4.758 -20.172 -0.976 1 92.06 189 ARG B CA 1
ATOM 6844 C C . ARG B 1 189 ? 5.672 -19.328 -0.091 1 92.06 189 ARG B C 1
ATOM 6846 O O . ARG B 1 189 ? 6.688 -18.812 -0.558 1 92.06 189 ARG B O 1
ATOM 6853 N N . VAL B 1 190 ? 5.332 -19.109 1.158 1 93.31 190 VAL B N 1
ATOM 6854 C CA . VAL B 1 190 ? 6.137 -18.312 2.07 1 93.31 190 VAL B CA 1
ATOM 6855 C C . VAL B 1 190 ? 7.422 -19.062 2.424 1 93.31 190 VAL B C 1
ATOM 6857 O O . VAL B 1 190 ? 8.516 -18.5 2.324 1 93.31 190 VAL B O 1
ATOM 6860 N N . GLY B 1 191 ? 7.277 -20.297 2.842 1 93 191 GLY B N 1
ATOM 6861 C CA . GLY B 1 191 ? 8.453 -21.094 3.17 1 93 191 GLY B CA 1
ATOM 6862 C C . GLY B 1 191 ? 9.383 -21.297 1.987 1 93 191 GLY B C 1
ATOM 6863 O O . GLY B 1 191 ? 10.594 -21.125 2.107 1 93 191 GLY B O 1
ATOM 6864 N N . GLY B 1 192 ? 8.812 -21.719 0.911 1 92.5 192 GLY B N 1
ATOM 6865 C CA . GLY B 1 192 ? 9.602 -21.906 -0.296 1 92.5 192 GLY B CA 1
ATOM 6866 C C . GLY B 1 192 ? 10.242 -20.609 -0.785 1 92.5 192 GLY B C 1
ATOM 6867 O O . GLY B 1 192 ? 11.375 -20.625 -1.278 1 92.5 192 GLY B O 1
ATOM 6868 N N . GLY B 1 193 ? 9.539 -19.547 -0.701 1 92.19 193 GLY B N 1
ATOM 6869 C CA . GLY B 1 193 ? 10.078 -18.266 -1.103 1 92.19 193 GLY B CA 1
ATOM 6870 C C . GLY B 1 193 ? 11.25 -17.812 -0.248 1 92.19 193 GLY B C 1
ATOM 6871 O O . GLY B 1 193 ? 12.242 -17.297 -0.766 1 92.19 193 GLY B O 1
ATOM 6872 N N . ILE B 1 194 ? 11.164 -17.969 1.039 1 92.69 194 ILE B N 1
ATOM 6873 C CA . ILE B 1 194 ? 12.242 -17.609 1.947 1 92.69 194 ILE B CA 1
ATOM 6874 C C . ILE B 1 194 ? 13.477 -18.453 1.644 1 92.69 194 ILE B C 1
ATOM 6876 O O . ILE B 1 194 ? 14.594 -17.938 1.569 1 92.69 194 ILE B O 1
ATOM 6880 N N . TYR B 1 195 ? 13.258 -19.688 1.374 1 93.19 195 TYR B N 1
ATOM 6881 C CA . TYR B 1 195 ? 14.367 -20.562 1.023 1 93.19 195 TYR B CA 1
ATOM 6882 C C . TYR B 1 195 ? 15.047 -20.109 -0.257 1 93.19 195 TYR B C 1
ATOM 6884 O O . TYR B 1 195 ? 16.266 -19.938 -0.292 1 93.19 195 TYR B O 1
ATOM 6892 N N . THR B 1 196 ? 14.266 -19.938 -1.25 1 90.94 196 THR B N 1
ATOM 6893 C CA . THR B 1 196 ? 14.773 -19.641 -2.584 1 90.94 196 THR B CA 1
ATOM 6894 C C . THR B 1 196 ? 15.586 -18.344 -2.574 1 90.94 196 THR B C 1
ATOM 6896 O O . THR B 1 196 ? 16.703 -18.312 -3.094 1 90.94 196 THR B O 1
ATOM 6899 N N . LYS B 1 197 ? 15.023 -17.391 -1.976 1 88.94 197 LYS B N 1
ATOM 6900 C CA . LYS B 1 197 ? 15.664 -16.078 -2.117 1 88.94 197 LYS B CA 1
ATOM 6901 C C . LYS B 1 197 ? 16.75 -15.891 -1.07 1 88.94 197 LYS B C 1
ATOM 6903 O O . LYS B 1 197 ? 17.703 -15.125 -1.281 1 88.94 197 LYS B O 1
ATOM 6908 N N . ALA B 1 198 ? 16.703 -16.641 0.013 1 88.12 198 ALA B N 1
ATOM 6909 C CA . ALA B 1 198 ? 17.859 -16.656 0.91 1 88.12 198 ALA B CA 1
ATOM 6910 C C . ALA B 1 198 ? 19.078 -17.266 0.225 1 88.12 198 ALA B C 1
ATOM 6912 O O . ALA B 1 198 ? 20.188 -16.75 0.326 1 88.12 198 ALA B O 1
ATOM 6913 N N . ALA B 1 199 ? 18.891 -18.344 -0.425 1 89.38 199 ALA B N 1
ATOM 6914 C CA . ALA B 1 199 ? 19.953 -19.031 -1.15 1 89.38 199 ALA B CA 1
ATOM 6915 C C . ALA B 1 199 ? 20.469 -18.172 -2.307 1 89.38 199 ALA B C 1
ATOM 6917 O O . ALA B 1 199 ? 21.672 -18.094 -2.543 1 89.38 199 ALA B O 1
ATOM 6918 N N . ASP B 1 200 ? 19.594 -17.562 -2.967 1 89.12 200 ASP B N 1
ATOM 6919 C CA . ASP B 1 200 ? 19.906 -16.734 -4.121 1 89.12 200 ASP B CA 1
ATOM 6920 C C . ASP B 1 200 ? 20.719 -15.508 -3.713 1 89.12 200 ASP B C 1
ATOM 6922 O O . ASP B 1 200 ? 21.734 -15.18 -4.348 1 89.12 200 ASP B O 1
ATOM 6926 N N . VAL B 1 201 ? 20.297 -14.836 -2.674 1 82.81 201 VAL B N 1
ATOM 6927 C CA . VAL B 1 201 ? 20.984 -13.641 -2.184 1 82.81 201 VAL B CA 1
ATOM 6928 C C . VAL B 1 201 ? 22.391 -14.008 -1.702 1 82.81 201 VAL B C 1
ATOM 6930 O O . VAL B 1 201 ? 23.359 -13.305 -1.985 1 82.81 201 VAL B O 1
ATOM 6933 N N . GLY B 1 202 ? 22.531 -15.117 -1.056 1 81.25 202 GLY B N 1
ATOM 6934 C CA . GLY B 1 202 ? 23.844 -15.586 -0.607 1 81.25 202 GLY B CA 1
ATOM 6935 C C . GLY B 1 202 ? 24.781 -15.93 -1.75 1 81.25 202 GLY B C 1
ATOM 6936 O O . GLY B 1 202 ? 25.953 -15.57 -1.723 1 81.25 202 GLY B O 1
ATOM 6937 N N . ALA B 1 203 ? 24.203 -16.562 -2.742 1 84.69 203 ALA B N 1
ATOM 6938 C CA . ALA B 1 203 ? 25 -16.969 -3.895 1 84.69 203 ALA B CA 1
ATOM 6939 C C . ALA B 1 203 ? 25.453 -15.758 -4.703 1 84.69 203 ALA B C 1
ATOM 6941 O O . ALA B 1 203 ? 26.594 -15.703 -5.148 1 84.69 203 ALA B O 1
ATOM 6942 N N . ASP B 1 204 ? 24.641 -14.805 -4.859 1 82.38 204 ASP B N 1
ATOM 6943 C CA . ASP B 1 204 ? 24.906 -13.656 -5.719 1 82.38 204 ASP B CA 1
ATOM 6944 C C . ASP B 1 204 ? 25.828 -12.656 -5.027 1 82.38 204 ASP B C 1
ATOM 6946 O O . ASP B 1 204 ? 26.766 -12.148 -5.641 1 82.38 204 ASP B O 1
ATOM 6950 N N . LEU B 1 205 ? 25.562 -12.367 -3.822 1 81 205 LEU B N 1
ATOM 6951 C CA . LEU B 1 205 ? 26.328 -11.328 -3.133 1 81 205 LEU B CA 1
ATOM 6952 C C . LEU B 1 205 ? 27.766 -11.766 -2.918 1 81 205 LEU B C 1
ATOM 6954 O O . LEU B 1 205 ? 28.703 -11.008 -3.203 1 81 205 LEU B O 1
ATOM 6958 N N . VAL B 1 206 ? 27.984 -12.977 -2.484 1 81.69 206 VAL B N 1
ATOM 6959 C CA . VAL B 1 206 ? 29.344 -13.422 -2.197 1 81.69 206 VAL B CA 1
ATOM 6960 C C . VAL B 1 206 ? 30.016 -13.906 -3.48 1 81.69 206 VAL B C 1
ATOM 6962 O O . VAL B 1 206 ? 31.203 -13.664 -3.701 1 81.69 206 VAL B O 1
ATOM 6965 N N . GLY B 1 207 ? 29.234 -14.516 -4.277 1 79.5 207 GLY B N 1
ATOM 6966 C CA . GLY B 1 207 ? 29.812 -15.055 -5.504 1 79.5 207 GLY B CA 1
ATOM 6967 C C . GLY B 1 207 ? 30.094 -13.992 -6.547 1 79.5 207 GLY B C 1
ATOM 6968 O O . GLY B 1 207 ? 31.25 -13.766 -6.918 1 79.5 207 GLY B O 1
ATOM 6969 N N . LYS B 1 208 ? 29.156 -13.219 -6.895 1 75 208 LYS B N 1
ATOM 6970 C CA . LYS B 1 208 ? 29.266 -12.273 -8 1 75 208 LYS B CA 1
ATOM 6971 C C . LYS B 1 208 ? 29.922 -10.969 -7.539 1 75 208 LYS B C 1
ATOM 6973 O O . LYS B 1 208 ? 30.797 -10.438 -8.219 1 75 208 LYS B O 1
ATOM 6978 N N . VAL B 1 209 ? 29.516 -10.516 -6.402 1 72.06 209 VAL B N 1
ATOM 6979 C CA . VAL B 1 209 ? 29.922 -9.172 -6 1 72.06 209 VAL B CA 1
ATOM 6980 C C . VAL B 1 209 ? 31.234 -9.234 -5.23 1 72.06 209 VAL B C 1
ATOM 6982 O O . VAL B 1 209 ? 32.188 -8.484 -5.527 1 72.06 209 VAL B O 1
ATOM 6985 N N . GLU B 1 210 ? 31.391 -10.148 -4.332 1 77.88 210 GLU B N 1
ATOM 6986 C CA . GLU B 1 210 ? 32.594 -10.18 -3.504 1 77.88 210 GLU B CA 1
ATOM 6987 C C . GLU B 1 210 ? 33.719 -10.953 -4.188 1 77.88 210 GLU B C 1
ATOM 6989 O O . GLU B 1 210 ? 34.844 -10.445 -4.328 1 77.88 210 GLU B O 1
ATOM 6994 N N . ALA B 1 211 ? 33.406 -12.211 -4.742 1 78.5 211 ALA B N 1
ATOM 6995 C CA . ALA B 1 211 ? 34.469 -13.086 -5.277 1 78.5 211 ALA B CA 1
ATOM 6996 C C . ALA B 1 211 ? 34.625 -12.875 -6.781 1 78.5 211 ALA B C 1
ATOM 6998 O O . ALA B 1 211 ? 35.656 -13.273 -7.355 1 78.5 211 ALA B O 1
ATOM 6999 N N . GLY B 1 212 ? 33.562 -12.289 -7.434 1 76.69 212 GLY B N 1
ATOM 7000 C CA . GLY B 1 212 ? 33.656 -12.016 -8.859 1 76.69 212 GLY B CA 1
ATOM 7001 C C . GLY B 1 212 ? 33.594 -13.266 -9.711 1 76.69 212 GLY B C 1
ATOM 7002 O O . GLY B 1 212 ? 34.219 -13.344 -10.766 1 76.69 212 GLY B O 1
ATOM 7003 N N . ILE B 1 213 ? 33.031 -14.32 -9.203 1 78 213 ILE B N 1
ATOM 7004 C CA . ILE B 1 213 ? 32.875 -15.555 -9.977 1 78 213 ILE B CA 1
ATOM 7005 C C . ILE B 1 213 ? 31.562 -15.539 -10.734 1 78 213 ILE B C 1
ATOM 7007 O O . ILE B 1 213 ? 30.641 -14.805 -10.375 1 78 213 ILE B O 1
ATOM 7011 N N . PRO B 1 214 ? 31.5 -16.344 -11.828 1 77.19 214 PRO B N 1
ATOM 7012 C CA . PRO B 1 214 ? 30.281 -16.344 -12.633 1 77.19 214 PRO B CA 1
ATOM 7013 C C . PRO B 1 214 ? 29.078 -16.906 -11.883 1 77.19 214 PRO B C 1
ATOM 7015 O O . PRO B 1 214 ? 29.234 -17.562 -10.859 1 77.19 214 PRO B O 1
ATOM 7018 N N . GLU B 1 215 ? 27.922 -16.594 -12.516 1 77.94 215 GLU B N 1
ATOM 7019 C CA . GLU B 1 215 ? 26.672 -17.125 -11.984 1 77.94 215 GLU B CA 1
ATOM 7020 C C . GLU B 1 215 ? 26.625 -18.641 -12.086 1 77.94 215 GLU B C 1
ATOM 7022 O O . GLU B 1 215 ? 27.047 -19.219 -13.086 1 77.94 215 GLU B O 1
ATOM 7027 N N . ASP B 1 216 ? 26.219 -19.297 -11.047 1 78.69 216 ASP B N 1
ATOM 7028 C CA . ASP B 1 216 ? 26.047 -20.75 -10.969 1 78.69 216 ASP B CA 1
ATOM 7029 C C . ASP B 1 216 ? 27.375 -21.484 -11.078 1 78.69 216 ASP B C 1
ATOM 7031 O O . ASP B 1 216 ? 27.453 -22.578 -11.617 1 78.69 216 ASP B O 1
ATOM 7035 N N . ASP B 1 217 ? 28.406 -20.812 -10.625 1 83.56 217 ASP B N 1
ATOM 7036 C CA . ASP B 1 217 ? 29.734 -21.422 -10.617 1 83.56 217 ASP B CA 1
ATOM 7037 C C . ASP B 1 217 ? 29.812 -22.531 -9.586 1 83.56 217 ASP B C 1
ATOM 7039 O O . ASP B 1 217 ? 29.375 -22.375 -8.445 1 83.56 217 ASP B O 1
ATOM 7043 N N . PRO B 1 218 ? 30.359 -23.609 -10.039 1 84.81 218 PRO B N 1
ATOM 7044 C CA . PRO B 1 218 ? 30.469 -24.734 -9.094 1 84.81 218 PRO B CA 1
ATOM 7045 C C . PRO B 1 218 ? 31.344 -24.406 -7.891 1 84.81 218 PRO B C 1
ATOM 7047 O O . PRO B 1 218 ? 31.281 -25.094 -6.867 1 84.81 218 PRO B O 1
ATOM 7050 N N . ARG B 1 219 ? 32.281 -23.484 -7.887 1 88.38 219 ARG B N 1
ATOM 7051 C CA . ARG B 1 219 ? 33.125 -23.062 -6.77 1 88.38 219 ARG B CA 1
ATOM 7052 C C . ARG B 1 219 ? 32.281 -22.406 -5.684 1 88.38 219 ARG B C 1
ATOM 7054 O O . ARG B 1 219 ? 32.719 -22.281 -4.539 1 88.38 219 ARG B O 1
ATOM 7061 N N . ASN B 1 220 ? 31 -21.953 -6.016 1 90.94 220 ASN B N 1
ATOM 7062 C CA . ASN B 1 220 ? 30.094 -21.312 -5.07 1 90.94 220 ASN B CA 1
ATOM 7063 C C . ASN B 1 220 ? 29.266 -22.344 -4.305 1 90.94 220 ASN B C 1
ATOM 7065 O O . ASN B 1 220 ? 28.375 -22.984 -4.879 1 90.94 220 ASN B O 1
ATOM 7069 N N . PRO B 1 221 ? 29.453 -22.484 -3.051 1 90.56 221 PRO B N 1
ATOM 7070 C CA . PRO B 1 221 ? 28.766 -23.516 -2.262 1 90.56 221 PRO B CA 1
ATOM 7071 C C . PRO B 1 221 ? 27.25 -23.312 -2.252 1 90.56 221 PRO B C 1
ATOM 7073 O O . PRO B 1 221 ? 26.5 -24.25 -1.956 1 90.56 221 PRO B O 1
ATOM 7076 N N . ALA B 1 222 ? 26.734 -22.172 -2.51 1 91.81 222 ALA B N 1
ATOM 7077 C CA . ALA B 1 222 ? 25.328 -21.844 -2.398 1 91.81 222 ALA B CA 1
ATOM 7078 C C . ALA B 1 222 ? 24.594 -22.141 -3.703 1 91.81 222 ALA B C 1
ATOM 7080 O O . ALA B 1 222 ? 23.359 -22.047 -3.768 1 91.81 222 ALA B O 1
ATOM 7081 N N . THR B 1 223 ? 25.312 -22.578 -4.711 1 90.62 223 THR B N 1
ATOM 7082 C CA . THR B 1 223 ? 24.734 -22.734 -6.039 1 90.62 223 THR B CA 1
ATOM 7083 C C . THR B 1 223 ? 23.672 -23.828 -6.039 1 90.62 223 THR B C 1
ATOM 7085 O O . THR B 1 223 ? 22.578 -23.656 -6.586 1 90.62 223 THR B O 1
ATOM 7088 N N . ILE B 1 224 ? 24 -24.953 -5.41 1 91.88 224 ILE B N 1
ATOM 7089 C CA . ILE B 1 224 ? 23.047 -26.062 -5.371 1 91.88 224 ILE B CA 1
ATOM 7090 C C . ILE B 1 224 ? 21.828 -25.656 -4.551 1 91.88 224 ILE B C 1
ATOM 7092 O O . ILE B 1 224 ? 20.688 -26 -4.902 1 91.88 224 ILE B O 1
ATOM 7096 N N . ALA B 1 225 ? 22.016 -24.984 -3.486 1 92.62 225 ALA B N 1
ATOM 7097 C CA . ALA B 1 225 ? 20.906 -24.484 -2.68 1 92.62 225 ALA B CA 1
ATOM 7098 C C . ALA B 1 225 ? 20.016 -23.547 -3.494 1 92.62 225 ALA B C 1
ATOM 7100 O O . ALA B 1 225 ? 18.797 -23.547 -3.326 1 92.62 225 ALA B O 1
ATOM 7101 N N . ASP B 1 226 ? 20.578 -22.797 -4.285 1 92.5 226 ASP B N 1
ATOM 7102 C CA . ASP B 1 226 ? 19.859 -21.875 -5.145 1 92.5 226 ASP B CA 1
ATOM 7103 C C . ASP B 1 226 ? 19 -22.641 -6.164 1 92.5 226 ASP B C 1
ATOM 7105 O O . ASP B 1 226 ? 17.828 -22.297 -6.375 1 92.5 226 ASP B O 1
ATOM 7109 N N . ASN B 1 227 ? 19.562 -23.641 -6.742 1 93 227 ASN B N 1
ATOM 7110 C CA . ASN B 1 227 ? 18.828 -24.453 -7.688 1 93 227 ASN B CA 1
ATOM 7111 C C . ASN B 1 227 ? 17.672 -25.203 -7.008 1 93 227 ASN B C 1
ATOM 7113 O O . ASN B 1 227 ? 16.594 -25.328 -7.582 1 93 227 ASN B O 1
ATOM 7117 N N . VAL B 1 228 ? 17.969 -25.641 -5.828 1 93.69 228 VAL B N 1
ATOM 7118 C CA . VAL B 1 228 ? 16.922 -26.297 -5.051 1 93.69 228 VAL B CA 1
ATOM 7119 C C . VAL B 1 228 ? 15.781 -25.328 -4.785 1 93.69 228 VAL B C 1
ATOM 7121 O O . VAL B 1 228 ? 14.609 -25.688 -4.879 1 93.69 228 VAL B O 1
ATOM 7124 N N . GLY B 1 229 ? 16.141 -24.125 -4.469 1 92.44 229 GLY B N 1
ATOM 7125 C CA . GLY B 1 229 ? 15.164 -23.094 -4.152 1 92.44 229 GLY B CA 1
ATOM 7126 C C . GLY B 1 229 ? 14.211 -22.812 -5.297 1 92.44 229 GLY B C 1
ATOM 7127 O O . GLY B 1 229 ? 13.023 -22.562 -5.074 1 92.44 229 GLY B O 1
ATOM 7128 N N . ASP B 1 230 ? 14.648 -22.812 -6.496 1 90 230 ASP B N 1
ATOM 7129 C CA . ASP B 1 230 ? 13.82 -22.578 -7.672 1 90 230 ASP B CA 1
ATOM 7130 C C . ASP B 1 230 ? 12.695 -23.609 -7.773 1 90 230 ASP B C 1
ATOM 7132 O O . ASP B 1 230 ? 11.594 -23.297 -8.227 1 90 230 ASP B O 1
ATOM 7136 N N . ASN B 1 231 ? 13.039 -24.734 -7.352 1 92.69 231 ASN B N 1
ATOM 7137 C CA . ASN B 1 231 ? 12.055 -25.812 -7.414 1 92.69 231 ASN B CA 1
ATOM 7138 C C . ASN B 1 231 ? 11.062 -25.734 -6.262 1 92.69 231 ASN B C 1
ATOM 7140 O O . ASN B 1 231 ? 9.859 -25.891 -6.461 1 92.69 231 ASN B O 1
ATOM 7144 N N . VAL B 1 232 ? 11.555 -25.438 -5.109 1 91.81 232 VAL B N 1
ATOM 7145 C CA . VAL B 1 232 ? 10.711 -25.469 -3.918 1 91.81 232 VAL B CA 1
ATOM 7146 C C . VAL B 1 232 ? 9.781 -24.266 -3.902 1 91.81 232 VAL B C 1
ATOM 7148 O O . VAL B 1 232 ? 8.594 -24.391 -3.596 1 91.81 232 VAL B O 1
ATOM 7151 N N . GLY B 1 233 ? 10.25 -23.141 -4.207 1 88.12 233 GLY B N 1
ATOM 7152 C CA . GLY B 1 233 ? 9.461 -21.906 -4.156 1 88.12 233 GLY B CA 1
ATOM 7153 C C . GLY B 1 233 ? 8.688 -21.656 -5.434 1 88.12 233 GLY B C 1
ATOM 7154 O O . GLY B 1 233 ? 7.477 -21.422 -5.391 1 88.12 233 GLY B O 1
ATOM 7155 N N . ASP B 1 234 ? 9.281 -21.766 -6.551 1 87.12 234 ASP B N 1
ATOM 7156 C CA . ASP B 1 234 ? 8.711 -21.281 -7.805 1 87.12 234 ASP B CA 1
ATOM 7157 C C . ASP B 1 234 ? 7.891 -22.375 -8.484 1 87.12 234 ASP B C 1
ATOM 7159 O O . ASP B 1 234 ? 7.043 -22.094 -9.336 1 87.12 234 ASP B O 1
ATOM 7163 N N . VAL B 1 235 ? 8.188 -23.609 -8.156 1 91.25 235 VAL B N 1
ATOM 7164 C CA . VAL B 1 235 ? 7.387 -24.656 -8.766 1 91.25 235 VAL B CA 1
ATOM 7165 C C . VAL B 1 235 ? 6.363 -25.188 -7.754 1 91.25 235 VAL B C 1
ATOM 7167 O O . VAL B 1 235 ? 5.156 -25.016 -7.941 1 91.25 235 VAL B O 1
ATOM 7170 N N . ALA B 1 236 ? 6.891 -25.672 -6.645 1 92.38 236 ALA B N 1
ATOM 7171 C CA . ALA B 1 236 ? 5.973 -26.25 -5.66 1 92.38 236 ALA B CA 1
ATOM 7172 C C . ALA B 1 236 ? 5.078 -25.172 -5.059 1 92.38 236 ALA B C 1
ATOM 7174 O O . ALA B 1 236 ? 3.871 -25.375 -4.898 1 92.38 236 ALA B O 1
ATOM 7175 N N . GLY B 1 237 ? 5.613 -24.094 -4.672 1 90.06 237 GLY B N 1
ATOM 7176 C CA . GLY B 1 237 ? 4.836 -23 -4.113 1 90.06 237 GLY B CA 1
ATOM 7177 C C . GLY B 1 237 ? 3.834 -22.422 -5.094 1 90.06 237 GLY B C 1
ATOM 7178 O O . GLY B 1 237 ? 2.682 -22.172 -4.738 1 90.06 237 GLY B O 1
ATOM 7179 N N . MET B 1 238 ? 4.191 -22.234 -6.281 1 88.81 238 MET B N 1
ATOM 7180 C CA . MET B 1 238 ? 3.314 -21.688 -7.309 1 88.81 238 MET B CA 1
ATOM 7181 C C . MET B 1 238 ? 2.193 -22.656 -7.648 1 88.81 238 MET B C 1
ATOM 7183 O O . MET B 1 238 ? 1.053 -22.25 -7.867 1 88.81 238 MET B O 1
ATOM 7187 N N . GLY B 1 239 ? 2.568 -23.875 -7.742 1 90.31 239 GLY B N 1
ATOM 7188 C CA . GLY B 1 239 ? 1.559 -24.906 -7.984 1 90.31 239 GLY B CA 1
ATOM 7189 C C . GLY B 1 239 ? 0.473 -24.922 -6.926 1 90.31 239 GLY B C 1
ATOM 7190 O O . GLY B 1 239 ? -0.716 -24.984 -7.25 1 90.31 239 GLY B O 1
ATOM 7191 N N . ALA B 1 240 ? 0.892 -24.844 -5.727 1 92.38 240 ALA B N 1
ATOM 7192 C CA . ALA B 1 240 ? -0.073 -24.828 -4.629 1 92.38 240 ALA B CA 1
ATOM 7193 C C . ALA B 1 240 ? -0.929 -23.562 -4.672 1 92.38 240 ALA B C 1
ATOM 7195 O O . ALA B 1 240 ? -2.129 -23.609 -4.391 1 92.38 240 ALA B O 1
ATOM 7196 N N . ASP B 1 241 ? -0.35 -22.484 -5.004 1 89.38 241 ASP B N 1
ATOM 7197 C CA . ASP B 1 241 ? -1.031 -21.203 -5.074 1 89.38 241 ASP B CA 1
ATOM 7198 C C . ASP B 1 241 ? -2.115 -21.219 -6.148 1 89.38 241 ASP B C 1
ATOM 7200 O O . ASP B 1 241 ? -3.262 -20.844 -5.887 1 89.38 241 ASP B O 1
ATOM 7204 N N . LEU B 1 242 ? -1.772 -21.656 -7.316 1 92.06 242 LEU B N 1
ATOM 7205 C CA . LEU B 1 242 ? -2.721 -21.609 -8.422 1 92.06 242 LEU B CA 1
ATOM 7206 C C . LEU B 1 242 ? -3.756 -22.719 -8.305 1 92.06 242 LEU B C 1
ATOM 7208 O O . LEU B 1 242 ? -4.867 -22.594 -8.82 1 92.06 242 LEU B O 1
ATOM 7212 N N . TYR B 1 243 ? -3.361 -23.781 -7.547 1 94.62 243 TYR B N 1
ATOM 7213 C CA . TYR B 1 243 ? -4.363 -24.781 -7.203 1 94.62 243 TYR B CA 1
ATOM 7214 C C . TYR B 1 243 ? -5.488 -24.172 -6.379 1 94.62 243 TYR B C 1
ATOM 7216 O O . TYR B 1 243 ? -6.668 -24.391 -6.668 1 94.62 243 TYR B O 1
ATOM 7224 N N . GLU B 1 244 ? -5.094 -23.5 -5.414 1 93.31 244 GLU B N 1
ATOM 7225 C CA . GLU B 1 244 ? -6.07 -22.844 -4.543 1 93.31 244 GLU B CA 1
ATOM 7226 C C . GLU B 1 244 ? -6.914 -21.844 -5.32 1 93.31 244 GLU B C 1
ATOM 7228 O O . GLU B 1 244 ? -8.133 -21.766 -5.129 1 93.31 244 GLU B O 1
ATOM 7233 N N . SER B 1 245 ? -6.305 -21.031 -6.168 1 93.12 245 SER B N 1
ATOM 7234 C CA . SER B 1 245 ? -7.035 -20.047 -6.949 1 93.12 245 SER B CA 1
ATOM 7235 C C . SER B 1 245 ? -8.023 -20.719 -7.906 1 93.12 245 SER B C 1
ATOM 7237 O O . SER B 1 245 ? -9.141 -20.234 -8.078 1 93.12 245 SER B O 1
ATOM 7239 N N . TYR B 1 246 ? -7.566 -21.719 -8.484 1 95.5 246 TYR B N 1
ATOM 7240 C CA . TYR B 1 246 ? -8.391 -22.469 -9.43 1 95.5 246 TYR B CA 1
ATOM 7241 C C . TYR B 1 246 ? -9.609 -23.062 -8.734 1 95.5 246 TYR B C 1
ATOM 7243 O O . TYR B 1 246 ? -10.75 -22.844 -9.164 1 95.5 246 TYR B O 1
ATOM 7251 N N . CYS B 1 247 ? -9.406 -23.75 -7.656 1 94.88 247 CYS B N 1
ATOM 7252 C CA . CYS B 1 247 ? -10.5 -24.344 -6.902 1 94.88 247 CYS B CA 1
ATOM 7253 C C . CYS B 1 247 ? -11.375 -23.281 -6.262 1 94.88 247 CYS B C 1
ATOM 7255 O O . CYS B 1 247 ? -12.602 -23.359 -6.312 1 94.88 247 CYS B O 1
ATOM 7257 N N . GLY B 1 248 ? -10.695 -22.312 -5.715 1 92.88 248 GLY B N 1
ATOM 7258 C CA . GLY B 1 248 ? -11.422 -21.25 -5.031 1 92.88 248 GLY B CA 1
ATOM 7259 C C . GLY B 1 248 ? -12.383 -20.5 -5.938 1 92.88 248 GLY B C 1
ATOM 7260 O O . GLY B 1 248 ? -13.492 -20.156 -5.535 1 92.88 248 GLY B O 1
ATOM 7261 N N . SER B 1 249 ? -12 -20.188 -7.145 1 94.44 249 SER B N 1
ATOM 7262 C CA . SER B 1 249 ? -12.852 -19.469 -8.07 1 94.44 249 SER B CA 1
ATOM 7263 C C . SER B 1 249 ? -14.078 -20.281 -8.469 1 94.44 249 SER B C 1
ATOM 7265 O O . SER B 1 249 ? -15.195 -19.766 -8.523 1 94.44 249 SER B O 1
ATOM 7267 N N . ILE B 1 250 ? -13.898 -21.578 -8.695 1 96.19 250 ILE B N 1
ATOM 7268 C CA . ILE B 1 250 ? -14.992 -22.453 -9.109 1 96.19 250 ILE B CA 1
ATOM 7269 C C . ILE B 1 250 ? -15.969 -22.641 -7.953 1 96.19 250 ILE B C 1
ATOM 7271 O O . ILE B 1 250 ? -17.188 -22.516 -8.133 1 96.19 250 ILE B O 1
ATOM 7275 N N . LEU B 1 251 ? -15.422 -22.875 -6.828 1 94.88 251 LEU B N 1
ATOM 7276 C CA . LEU B 1 251 ? -16.25 -23.141 -5.652 1 94.88 251 LEU B CA 1
ATOM 7277 C C . LEU B 1 251 ? -17.031 -21.891 -5.246 1 94.88 251 LEU B C 1
ATOM 7279 O O . LEU B 1 251 ? -18.219 -21.984 -4.922 1 94.88 251 LEU B O 1
ATOM 7283 N N . ALA B 1 252 ? -16.359 -20.781 -5.234 1 94.12 252 ALA B N 1
ATOM 7284 C CA . ALA B 1 252 ? -17.016 -19.531 -4.875 1 94.12 252 ALA B CA 1
ATOM 7285 C C . ALA B 1 252 ? -18.141 -19.219 -5.852 1 94.12 252 ALA B C 1
ATOM 7287 O O . ALA B 1 252 ? -19.234 -18.797 -5.441 1 94.12 252 ALA B O 1
ATOM 7288 N N . THR B 1 253 ? -17.922 -19.406 -7.113 1 95 253 THR B N 1
ATOM 7289 C CA . THR B 1 253 ? -18.922 -19.141 -8.141 1 95 253 THR B CA 1
ATOM 7290 C C . THR B 1 253 ? -20.094 -20.109 -8.031 1 95 253 THR B C 1
ATOM 7292 O O . THR B 1 253 ? -21.25 -19.719 -8.18 1 95 253 THR B O 1
ATOM 7295 N N . ALA B 1 254 ? -19.797 -21.359 -7.785 1 94.44 254 ALA B N 1
ATOM 7296 C CA . ALA B 1 254 ? -20.844 -22.344 -7.598 1 94.44 254 ALA B CA 1
ATOM 7297 C C . ALA B 1 254 ? -21.734 -21.984 -6.41 1 94.44 254 ALA B C 1
ATOM 7299 O O . ALA B 1 254 ? -22.969 -22.125 -6.484 1 94.44 254 ALA B O 1
ATOM 7300 N N . ALA B 1 255 ? -21.125 -21.562 -5.398 1 91.75 255 ALA B N 1
ATOM 7301 C CA . ALA B 1 255 ? -21.875 -21.156 -4.219 1 91.75 255 ALA B CA 1
ATOM 7302 C C . ALA B 1 255 ? -22.781 -19.953 -4.523 1 91.75 255 ALA B C 1
ATOM 7304 O O . ALA B 1 255 ? -23.922 -19.906 -4.078 1 91.75 255 ALA B O 1
ATOM 7305 N N . LEU B 1 256 ? -22.281 -19.016 -5.23 1 91.19 256 LEU B N 1
ATOM 7306 C CA . LEU B 1 256 ? -23.062 -17.844 -5.602 1 91.19 256 LEU B CA 1
ATOM 7307 C C . LEU B 1 256 ? -24.203 -18.219 -6.539 1 91.19 256 LEU B C 1
ATOM 7309 O O . LEU B 1 256 ? -25.297 -17.656 -6.445 1 91.19 256 LEU B O 1
ATOM 7313 N N . GLY B 1 257 ? -23.891 -19.141 -7.453 1 91 257 GLY B N 1
ATOM 7314 C CA . GLY B 1 257 ? -24.938 -19.625 -8.336 1 91 257 GLY B CA 1
ATOM 7315 C C . GLY B 1 257 ? -26.062 -20.328 -7.594 1 91 257 GLY B C 1
ATOM 7316 O O . GLY B 1 257 ? -27.234 -20.125 -7.902 1 91 257 GLY B O 1
ATOM 7317 N N . ALA B 1 258 ? -25.688 -21.125 -6.629 1 90 258 ALA B N 1
ATOM 7318 C CA . ALA B 1 258 ? -26.688 -21.812 -5.812 1 90 258 ALA B CA 1
ATOM 7319 C C . ALA B 1 258 ? -27.547 -20.812 -5.039 1 90 258 ALA B C 1
ATOM 7321 O O . ALA B 1 258 ? -28.766 -21 -4.922 1 90 258 ALA B O 1
ATOM 7322 N N . ALA B 1 259 ? -26.953 -19.812 -4.617 1 83.69 259 ALA B N 1
ATOM 7323 C CA . ALA B 1 259 ? -27.656 -18.797 -3.824 1 83.69 259 ALA B CA 1
ATOM 7324 C C . ALA B 1 259 ? -28.531 -17.922 -4.707 1 83.69 259 ALA B C 1
ATOM 7326 O O . ALA B 1 259 ? -29.656 -17.578 -4.332 1 83.69 259 ALA B O 1
ATOM 7327 N N . ALA B 1 260 ? -28.062 -17.516 -5.812 1 81.69 260 ALA B N 1
ATOM 7328 C CA . ALA B 1 260 ? -28.75 -16.594 -6.703 1 81.69 260 ALA B CA 1
ATOM 7329 C C . ALA B 1 260 ? -30.062 -17.203 -7.215 1 81.69 260 ALA B C 1
ATOM 7331 O O . ALA B 1 260 ? -31.078 -16.516 -7.32 1 81.69 260 ALA B O 1
ATOM 7332 N N . PHE B 1 261 ? -30.062 -18.469 -7.461 1 78.44 261 PHE B N 1
ATOM 7333 C CA . PHE B 1 261 ? -31.234 -19.078 -8.102 1 78.44 261 PHE B CA 1
ATOM 7334 C C . PHE B 1 261 ? -32.062 -19.844 -7.082 1 78.44 261 PHE B C 1
ATOM 7336 O O . PHE B 1 261 ? -33.094 -20.438 -7.438 1 78.44 261 PHE B O 1
ATOM 7343 N N . SER B 1 262 ? -31.578 -19.859 -5.863 1 74.94 262 SER B N 1
ATOM 7344 C CA . SER B 1 262 ? -32.438 -20.375 -4.812 1 74.94 262 SER B CA 1
ATOM 7345 C C . SER B 1 262 ? -33.656 -19.469 -4.605 1 74.94 262 SER B C 1
ATOM 7347 O O . SER B 1 262 ? -34.781 -19.938 -4.379 1 74.94 262 SER B O 1
ATOM 7349 N N . SER B 1 263 ? -33.438 -18.266 -4.688 1 64 263 SER B N 1
ATOM 7350 C CA . SER B 1 263 ? -34.469 -17.266 -4.488 1 64 263 SER B CA 1
ATOM 7351 C C . SER B 1 263 ? -35.469 -17.281 -5.645 1 64 263 SER B C 1
ATOM 7353 O O . SER B 1 263 ? -36.625 -16.844 -5.484 1 64 263 SER B O 1
ATOM 7355 N N . ALA B 1 264 ? -34.969 -17.828 -6.754 1 61.94 264 ALA B N 1
ATOM 7356 C CA . ALA B 1 264 ? -35.844 -17.859 -7.922 1 61.94 264 ALA B CA 1
ATOM 7357 C C . ALA B 1 264 ? -36.781 -19.062 -7.875 1 61.94 264 ALA B C 1
ATOM 7359 O O . ALA B 1 264 ? -37.75 -19.125 -8.648 1 61.94 264 ALA B O 1
ATOM 7360 N N . GLY B 1 265 ? -36.594 -19.953 -6.988 1 65.81 265 GLY B N 1
ATOM 7361 C CA . GLY B 1 265 ? -37.531 -21.031 -6.699 1 65.81 265 GLY B CA 1
ATOM 7362 C C . GLY B 1 265 ? -37.406 -22.188 -7.668 1 65.81 265 GLY B C 1
ATOM 7363 O O . GLY B 1 265 ? -38.281 -23.047 -7.727 1 65.81 265 GLY B O 1
ATOM 7364 N N . SER B 1 266 ? -36.375 -22.203 -8.492 1 74.94 266 SER B N 1
ATOM 7365 C CA . SER B 1 266 ? -36.25 -23.312 -9.438 1 74.94 266 SER B CA 1
ATOM 7366 C C . SER B 1 266 ? -34.969 -24.109 -9.18 1 74.94 266 SER B C 1
ATOM 7368 O O . SER B 1 266 ? -33.875 -23.625 -9.406 1 74.94 266 SER B O 1
ATOM 7370 N N . GLU B 1 267 ? -35.125 -25.328 -8.773 1 81.56 267 GLU B N 1
ATOM 7371 C CA . GLU B 1 267 ? -34 -26.234 -8.492 1 81.56 267 GLU B CA 1
ATOM 7372 C C . GLU B 1 267 ? -33.219 -26.531 -9.75 1 81.56 267 GLU B C 1
ATOM 7374 O O . GLU B 1 267 ? -31.984 -26.672 -9.695 1 81.56 267 GLU B O 1
ATOM 7379 N N . ALA B 1 268 ? -33.938 -26.609 -10.852 1 83.19 268 ALA B N 1
ATOM 7380 C CA . ALA B 1 268 ? -33.25 -26.906 -12.117 1 83.19 268 ALA B CA 1
ATOM 7381 C C . ALA B 1 268 ? -32.281 -25.797 -12.508 1 83.19 268 ALA B C 1
ATOM 7383 O O . ALA B 1 268 ? -31.188 -26.078 -12.984 1 83.19 268 ALA B O 1
ATOM 7384 N N . LEU B 1 269 ? -32.719 -24.641 -12.32 1 85.56 269 LEU B N 1
ATOM 7385 C CA . LEU B 1 269 ? -31.875 -23.5 -12.656 1 85.56 269 LEU B CA 1
ATOM 7386 C C . LEU B 1 269 ? -30.688 -23.406 -11.695 1 85.56 269 LEU B C 1
ATOM 7388 O O . LEU B 1 269 ? -29.594 -23.016 -12.086 1 85.56 269 LEU B O 1
ATOM 7392 N N . GLN B 1 270 ? -30.953 -23.812 -10.523 1 89.12 270 GLN B N 1
ATOM 7393 C CA . GLN B 1 270 ? -29.906 -23.812 -9.508 1 89.12 270 GLN B CA 1
ATOM 7394 C C . GLN B 1 270 ? -28.797 -24.797 -9.859 1 89.12 270 GLN B C 1
ATOM 7396 O O . GLN B 1 270 ? -27.609 -24.469 -9.742 1 89.12 270 GLN B O 1
ATOM 7401 N N . ILE B 1 271 ? -29.156 -25.938 -10.281 1 90.5 271 ILE B N 1
ATOM 7402 C CA . ILE B 1 271 ? -28.203 -26.984 -10.648 1 90.5 271 ILE B CA 1
ATOM 7403 C C . ILE B 1 271 ? -27.375 -26.531 -11.844 1 90.5 271 ILE B C 1
ATOM 7405 O O . ILE B 1 271 ? -26.156 -26.75 -11.891 1 90.5 271 ILE B O 1
ATOM 7409 N N . LYS B 1 272 ? -28.016 -25.891 -12.766 1 91.56 272 LYS B N 1
ATOM 7410 C CA . LYS B 1 272 ? -27.312 -25.406 -13.953 1 91.56 272 LYS B CA 1
ATOM 7411 C C . LYS B 1 272 ? -26.281 -24.344 -13.594 1 91.56 272 LYS B C 1
ATOM 7413 O O . LYS B 1 272 ? -25.172 -24.328 -14.141 1 91.56 272 LYS B O 1
ATOM 7418 N N . ALA B 1 273 ? -26.641 -23.469 -12.68 1 91.94 273 ALA B N 1
ATOM 7419 C CA . ALA B 1 273 ? -25.75 -22.406 -12.258 1 91.94 273 ALA B CA 1
ATOM 7420 C C . ALA B 1 273 ? -24.547 -22.953 -11.508 1 91.94 273 ALA B C 1
ATOM 7422 O O . ALA B 1 273 ? -23.453 -22.391 -11.586 1 91.94 273 ALA B O 1
ATOM 7423 N N . VAL B 1 274 ? -24.734 -24 -10.805 1 93.25 274 VAL B N 1
ATOM 7424 C CA . VAL B 1 274 ? -23.641 -24.625 -10.047 1 93.25 274 VAL B CA 1
ATOM 7425 C C . VAL B 1 274 ? -22.719 -25.391 -10.984 1 93.25 274 VAL B C 1
ATOM 7427 O O . VAL B 1 274 ? -21.516 -25.422 -10.781 1 93.25 274 VAL B O 1
ATOM 7430 N N . MET B 1 275 ? -23.25 -25.938 -12.047 1 94.38 275 MET B N 1
ATOM 7431 C CA . MET B 1 275 ? -22.484 -26.781 -12.969 1 94.38 275 MET B CA 1
ATOM 7432 C C . MET B 1 275 ? -21.734 -25.922 -13.984 1 94.38 275 MET B C 1
ATOM 7434 O O . MET B 1 275 ? -20.688 -26.344 -14.5 1 94.38 275 MET B O 1
ATOM 7438 N N . ALA B 1 276 ? -22.203 -24.781 -14.219 1 94.75 276 ALA B N 1
ATOM 7439 C CA . ALA B 1 276 ? -21.641 -23.938 -15.266 1 94.75 276 ALA B CA 1
ATOM 7440 C C . ALA B 1 276 ? -20.141 -23.688 -15.039 1 94.75 276 ALA B C 1
ATOM 7442 O O . ALA B 1 276 ? -19.328 -23.938 -15.922 1 94.75 276 ALA B O 1
ATOM 7443 N N . PRO B 1 277 ? -19.766 -23.203 -13.852 1 95.88 277 PRO B N 1
ATOM 7444 C CA . PRO B 1 277 ? -18.328 -22.969 -13.648 1 95.88 277 PRO B CA 1
ATOM 7445 C C . PRO B 1 277 ? -17.5 -24.25 -13.742 1 95.88 277 PRO B C 1
ATOM 7447 O O . PRO B 1 277 ? -16.375 -24.203 -14.234 1 95.88 277 PRO B O 1
ATOM 7450 N N . MET B 1 278 ? -18.016 -25.344 -13.359 1 96.25 278 MET B N 1
ATOM 7451 C CA . MET B 1 278 ? -17.297 -26.625 -13.438 1 96.25 278 MET B CA 1
ATOM 7452 C C . MET B 1 278 ? -17.109 -27.047 -14.891 1 96.25 278 MET B C 1
ATOM 7454 O O . MET B 1 278 ? -16.031 -27.516 -15.258 1 96.25 278 MET B O 1
ATOM 7458 N N . LEU B 1 279 ? -18.125 -26.828 -15.625 1 96.25 279 LEU B N 1
ATOM 7459 C CA . LEU B 1 279 ? -18.062 -27.234 -17.016 1 96.25 279 LEU B CA 1
ATOM 7460 C C . LEU B 1 279 ? -17.109 -26.328 -17.812 1 96.25 279 LEU B C 1
ATOM 7462 O O . LEU B 1 279 ? -16.406 -26.812 -18.703 1 96.25 279 LEU B O 1
ATOM 7466 N N . ILE B 1 280 ? -17.156 -25.078 -17.531 1 96.25 280 ILE B N 1
ATOM 7467 C CA . ILE B 1 280 ? -16.25 -24.141 -18.188 1 96.25 280 ILE B CA 1
ATOM 7468 C C . ILE B 1 280 ? -14.805 -24.531 -17.875 1 96.25 280 ILE B C 1
ATOM 7470 O O . ILE B 1 280 ? -13.953 -24.547 -18.766 1 96.25 280 ILE B O 1
ATOM 7474 N N . ALA B 1 281 ? -14.539 -24.844 -16.656 1 96.62 281 ALA B N 1
ATOM 7475 C CA . ALA B 1 281 ? -13.211 -25.281 -16.234 1 96.62 281 ALA B CA 1
ATOM 7476 C C . ALA B 1 281 ? -12.82 -26.594 -16.922 1 96.62 281 ALA B C 1
ATOM 7478 O O . ALA B 1 281 ? -11.68 -26.766 -17.344 1 96.62 281 ALA B O 1
ATOM 7479 N N . ALA B 1 282 ? -13.773 -27.484 -17.062 1 97 282 ALA B N 1
ATOM 7480 C CA . ALA B 1 282 ? -13.523 -28.797 -17.672 1 97 282 ALA B CA 1
ATOM 7481 C C . ALA B 1 282 ? -13.156 -28.641 -19.141 1 97 282 ALA B C 1
ATOM 7483 O O . ALA B 1 282 ? -12.18 -29.234 -19.609 1 97 282 ALA B O 1
ATOM 7484 N N . VAL B 1 283 ? -13.914 -27.859 -19.781 1 96.31 283 VAL B N 1
ATOM 7485 C CA . VAL B 1 283 ? -13.625 -27.625 -21.203 1 96.31 283 VAL B CA 1
ATOM 7486 C C . VAL B 1 283 ? -12.312 -26.859 -21.344 1 96.31 283 VAL B C 1
ATOM 7488 O O . VAL B 1 283 ? -11.555 -27.078 -22.281 1 96.31 283 VAL B O 1
ATOM 7491 N N . GLY B 1 284 ? -12.07 -25.984 -20.391 1 95.56 284 GLY B N 1
ATOM 7492 C CA . GLY B 1 284 ? -10.805 -25.266 -20.375 1 95.56 284 GLY B CA 1
ATOM 7493 C C . GLY B 1 284 ? -9.594 -26.188 -20.359 1 95.56 284 GLY B C 1
ATOM 7494 O O . GLY B 1 284 ? -8.578 -25.891 -20.984 1 95.56 284 GLY B O 1
ATOM 7495 N N . ILE B 1 285 ? -9.664 -27.266 -19.656 1 96.06 285 ILE B N 1
ATOM 7496 C CA . ILE B 1 285 ? -8.586 -28.234 -19.562 1 96.06 285 ILE B CA 1
ATOM 7497 C C . ILE B 1 285 ? -8.305 -28.828 -20.953 1 96.06 285 ILE B C 1
ATOM 7499 O O . ILE B 1 285 ? -7.152 -28.875 -21.391 1 96.06 285 ILE B O 1
ATOM 7503 N N . LEU B 1 286 ? -9.336 -29.188 -21.641 1 95.81 286 LEU B N 1
ATOM 7504 C CA . LEU B 1 286 ? -9.203 -29.812 -22.938 1 95.81 286 LEU B CA 1
ATOM 7505 C C . LEU B 1 286 ? -8.602 -28.844 -23.953 1 95.81 286 LEU B C 1
ATOM 7507 O O . LEU B 1 286 ? -7.719 -29.219 -24.734 1 95.81 286 LEU B O 1
ATOM 7511 N N . LEU B 1 287 ? -9.039 -27.703 -23.875 1 95.25 287 LEU B N 1
ATOM 7512 C CA . LEU B 1 287 ? -8.539 -26.703 -24.812 1 95.25 287 LEU B CA 1
ATOM 7513 C C . LEU B 1 287 ? -7.109 -26.312 -24.469 1 95.25 287 LEU B C 1
ATOM 7515 O O . LEU B 1 287 ? -6.324 -25.969 -25.359 1 95.25 287 LEU B O 1
ATOM 7519 N N . SER B 1 288 ? -6.766 -26.312 -23.156 1 95.06 288 SER B N 1
ATOM 7520 C CA . SER B 1 288 ? -5.383 -26.078 -22.766 1 95.06 288 SER B CA 1
ATOM 7521 C C . SER B 1 288 ? -4.453 -27.156 -23.328 1 95.06 288 SER B C 1
ATOM 7523 O O . SER B 1 288 ? -3.328 -26.844 -23.734 1 95.06 288 SER B O 1
ATOM 7525 N N . ILE B 1 289 ? -4.926 -28.375 -23.328 1 95 289 ILE B N 1
ATOM 7526 C CA . ILE B 1 289 ? -4.141 -29.469 -23.891 1 95 289 ILE B CA 1
ATOM 7527 C C . ILE B 1 289 ? -3.879 -29.234 -25.375 1 95 289 ILE B C 1
ATOM 7529 O O . ILE B 1 289 ? -2.752 -29.391 -25.844 1 95 289 ILE B O 1
ATOM 7533 N N . LEU B 1 290 ? -4.879 -28.75 -26.047 1 93.75 290 LEU B N 1
ATOM 7534 C CA . LEU B 1 290 ? -4.719 -28.422 -27.453 1 93.75 290 LEU B CA 1
ATOM 7535 C C . LEU B 1 290 ? -3.715 -27.281 -27.641 1 93.75 290 LEU B C 1
ATOM 7537 O O . LEU B 1 290 ? -2.914 -27.312 -28.578 1 93.75 290 LEU B O 1
ATOM 7541 N N . GLY B 1 291 ? -3.826 -26.344 -26.766 1 91.19 291 GLY B N 1
ATOM 7542 C CA . GLY B 1 291 ? -2.904 -25.219 -26.828 1 91.19 291 GLY B CA 1
ATOM 7543 C C . GLY B 1 291 ? -1.461 -25.609 -26.594 1 91.19 291 GLY B C 1
ATOM 7544 O O . GLY B 1 291 ? -0.546 -25.062 -27.203 1 91.19 291 GLY B O 1
ATOM 7545 N N . ILE B 1 292 ? -1.188 -26.562 -25.719 1 90.25 292 ILE B N 1
ATOM 7546 C CA . ILE B 1 292 ? 0.149 -27.031 -25.375 1 90.25 292 ILE B CA 1
ATOM 7547 C C . ILE B 1 292 ? 0.817 -27.656 -26.594 1 90.25 292 ILE B C 1
ATOM 7549 O O . ILE B 1 292 ? 2.018 -27.469 -26.812 1 90.25 292 ILE B O 1
ATOM 7553 N N . PHE B 1 293 ? 0.039 -28.234 -27.453 1 88.75 293 PHE B N 1
ATOM 7554 C CA . PHE B 1 293 ? 0.583 -28.891 -28.641 1 88.75 293 PHE B CA 1
ATOM 7555 C C . PHE B 1 293 ? 0.925 -27.875 -29.719 1 88.75 293 PHE B C 1
ATOM 7557 O O . PHE B 1 293 ? 1.694 -28.172 -30.625 1 88.75 293 PHE B O 1
ATOM 7564 N N . LEU B 1 294 ? 0.5 -26.641 -29.547 1 87.25 294 LEU B N 1
ATOM 7565 C CA . LEU B 1 294 ? 0.703 -25.625 -30.578 1 87.25 294 LEU B CA 1
ATOM 7566 C C . LEU B 1 294 ? 1.989 -24.859 -30.328 1 87.25 294 LEU B C 1
ATOM 7568 O O . LEU B 1 294 ? 2.469 -24.141 -31.203 1 87.25 294 LEU B O 1
ATOM 7572 N N . VAL B 1 295 ? 2.578 -25 -29.188 1 83 295 VAL B N 1
ATOM 7573 C CA . VAL B 1 295 ? 3.777 -24.25 -28.844 1 83 295 VAL B CA 1
ATOM 7574 C C . VAL B 1 295 ? 4.992 -24.859 -29.531 1 83 295 VAL B C 1
ATOM 7576 O O . VAL B 1 295 ? 5.32 -26.016 -29.312 1 83 295 VAL B O 1
ATOM 7579 N N . ARG B 1 296 ? 5.578 -24.094 -30.547 1 80.75 296 ARG B N 1
ATOM 7580 C CA . ARG B 1 296 ? 6.773 -24.484 -31.281 1 80.75 296 ARG B CA 1
ATOM 7581 C C . ARG B 1 296 ? 7.605 -23.266 -31.672 1 80.75 296 ARG B C 1
ATOM 7583 O O . ARG B 1 296 ? 7.078 -22.156 -31.766 1 80.75 296 ARG B O 1
ATOM 7590 N N . THR B 1 297 ? 8.898 -23.547 -31.531 1 76.25 297 THR B N 1
ATOM 7591 C CA . THR B 1 297 ? 9.75 -22.438 -31.938 1 76.25 297 THR B CA 1
ATOM 7592 C C . THR B 1 297 ? 10.758 -22.875 -33 1 76.25 297 THR B C 1
ATOM 7594 O O . THR B 1 297 ? 10.914 -24.062 -33.25 1 76.25 297 THR B O 1
ATOM 7597 N N . LYS B 1 298 ? 11.305 -21.797 -33.719 1 75.44 298 LYS B N 1
ATOM 7598 C CA . LYS B 1 298 ? 12.344 -22.031 -34.719 1 75.44 298 LYS B CA 1
ATOM 7599 C C . LYS B 1 298 ? 13.734 -21.828 -34.125 1 75.44 298 LYS B C 1
ATOM 7601 O O . LYS B 1 298 ? 13.883 -21.203 -33.094 1 75.44 298 LYS B O 1
ATOM 7606 N N . GLU B 1 299 ? 14.688 -22.484 -34.812 1 77 299 GLU B N 1
ATOM 7607 C CA . GLU B 1 299 ? 16.078 -22.266 -34.406 1 77 299 GLU B CA 1
ATOM 7608 C C . GLU B 1 299 ? 16.5 -20.828 -34.656 1 77 299 GLU B C 1
ATOM 7610 O O . GLU B 1 299 ? 16.172 -20.234 -35.656 1 77 299 GLU B O 1
ATOM 7615 N N . GLY B 1 300 ? 17.141 -20.172 -33.656 1 72.81 300 GLY B N 1
ATOM 7616 C CA . GLY B 1 300 ? 17.625 -18.812 -33.781 1 72.81 300 GLY B CA 1
ATOM 7617 C C . GLY B 1 300 ? 16.562 -17.766 -33.5 1 72.81 300 GLY B C 1
ATOM 7618 O O . GLY B 1 300 ? 16.656 -16.625 -33.938 1 72.81 300 GLY B O 1
ATOM 7619 N N . ALA B 1 301 ? 15.641 -18.156 -32.812 1 78.31 301 ALA B N 1
ATOM 7620 C CA . ALA B 1 301 ? 14.531 -17.266 -32.531 1 78.31 301 ALA B CA 1
ATOM 7621 C C . ALA B 1 301 ? 14.953 -16.172 -31.547 1 78.31 301 ALA B C 1
ATOM 7623 O O . ALA B 1 301 ? 15.773 -16.406 -30.656 1 78.31 301 ALA B O 1
ATOM 7624 N N . THR B 1 302 ? 14.523 -14.961 -31.781 1 77.75 302 THR B N 1
ATOM 7625 C CA . THR B 1 302 ? 14.727 -13.836 -30.875 1 77.75 302 THR B CA 1
ATOM 7626 C C . THR B 1 302 ? 13.828 -13.969 -29.641 1 77.75 302 THR B C 1
ATOM 7628 O O . THR B 1 302 ? 12.914 -14.797 -29.625 1 77.75 302 THR B O 1
ATOM 7631 N N . MET B 1 303 ? 14.172 -13.25 -28.578 1 77.88 303 MET B N 1
ATOM 7632 C CA . MET B 1 303 ? 13.359 -13.25 -27.375 1 77.88 303 MET B CA 1
ATOM 7633 C C . MET B 1 303 ? 11.898 -12.953 -27.688 1 77.88 303 MET B C 1
ATOM 7635 O O . MET B 1 303 ? 11 -13.586 -27.141 1 77.88 303 MET B O 1
ATOM 7639 N N . ARG B 1 304 ? 11.633 -11.977 -28.547 1 77.94 304 ARG B N 1
ATOM 7640 C CA . ARG B 1 304 ? 10.281 -11.594 -28.922 1 77.94 304 ARG B CA 1
ATOM 7641 C C . ARG B 1 304 ? 9.555 -12.734 -29.625 1 77.94 304 ARG B C 1
ATOM 7643 O O . ARG B 1 304 ? 8.344 -12.906 -29.453 1 77.94 304 ARG B O 1
ATOM 7650 N N . GLU B 1 305 ? 10.328 -13.484 -30.391 1 80 305 GLU B N 1
ATOM 7651 C CA . GLU B 1 305 ? 9.742 -14.617 -31.109 1 80 305 GLU B CA 1
ATOM 7652 C C . GLU B 1 305 ? 9.445 -15.773 -30.156 1 80 305 GLU B C 1
ATOM 7654 O O . GLU B 1 305 ? 8.445 -16.484 -30.328 1 80 305 GLU B O 1
ATOM 7659 N N . LEU B 1 306 ? 10.336 -15.922 -29.281 1 78.19 306 LEU B N 1
ATOM 7660 C CA . LEU B 1 306 ? 10.117 -16.969 -28.281 1 78.19 306 LEU B CA 1
ATOM 7661 C C . LEU B 1 306 ? 8.875 -16.672 -27.453 1 78.19 306 LEU B C 1
ATOM 7663 O O . LEU B 1 306 ? 8.055 -17.547 -27.219 1 78.19 306 LEU B O 1
ATOM 7667 N N . LEU B 1 307 ? 8.742 -15.438 -27.031 1 80.25 307 LEU B N 1
ATOM 7668 C CA . LEU B 1 307 ? 7.578 -15.008 -26.266 1 80.25 307 LEU B CA 1
ATOM 7669 C C . LEU B 1 307 ? 6.297 -15.164 -27.078 1 80.25 307 LEU B C 1
ATOM 7671 O O . LEU B 1 307 ? 5.258 -15.547 -26.547 1 80.25 307 LEU B O 1
ATOM 7675 N N . ARG B 1 308 ? 6.379 -14.859 -28.297 1 82.19 308 ARG B N 1
ATOM 7676 C CA . ARG B 1 308 ? 5.23 -14.977 -29.188 1 82.19 308 ARG B CA 1
ATOM 7677 C C . ARG B 1 308 ? 4.801 -16.438 -29.344 1 82.19 308 ARG B C 1
ATOM 7679 O O . ARG B 1 308 ? 3.607 -16.734 -29.438 1 82.19 308 ARG B O 1
ATOM 7686 N N . SER B 1 309 ? 5.777 -17.266 -29.406 1 80.25 309 SER B N 1
ATOM 7687 C CA . SER B 1 309 ? 5.469 -18.688 -29.531 1 80.25 309 SER B CA 1
ATOM 7688 C C . SER B 1 309 ? 4.656 -19.172 -28.344 1 80.25 309 SER B C 1
ATOM 7690 O O . SER B 1 309 ? 3.689 -19.922 -28.516 1 80.25 309 SER B O 1
ATOM 7692 N N . LEU B 1 310 ? 5.051 -18.812 -27.156 1 81.81 310 LEU B N 1
ATOM 7693 C CA . LEU B 1 310 ? 4.309 -19.188 -25.953 1 81.81 310 LEU B CA 1
ATOM 7694 C C . LEU B 1 310 ? 2.963 -18.469 -25.906 1 81.81 310 LEU B C 1
ATOM 7696 O O . LEU B 1 310 ? 1.96 -19.062 -25.5 1 81.81 310 LEU B O 1
ATOM 7700 N N . GLY B 1 311 ? 2.904 -17.219 -26.344 1 83 311 GLY B N 1
ATOM 7701 C CA . GLY B 1 311 ? 1.689 -16.406 -26.359 1 83 311 GLY B CA 1
ATOM 7702 C C . GLY B 1 311 ? 0.631 -16.938 -27.297 1 83 311 GLY B C 1
ATOM 7703 O O . GLY B 1 311 ? -0.565 -16.844 -27.016 1 83 311 GLY B O 1
ATOM 7704 N N . VAL B 1 312 ? 1.081 -17.531 -28.344 1 85.06 312 VAL B N 1
ATOM 7705 C CA . VAL B 1 312 ? 0.161 -18.078 -29.328 1 85.06 312 VAL B CA 1
ATOM 7706 C C . VAL B 1 312 ? -0.644 -19.219 -28.719 1 85.06 312 VAL B C 1
ATOM 7708 O O . VAL B 1 312 ? -1.854 -19.312 -28.938 1 85.06 312 VAL B O 1
ATOM 7711 N N . GLY B 1 313 ? 0.02 -20.062 -27.969 1 84 313 GLY B N 1
ATOM 7712 C CA . GLY B 1 313 ? -0.694 -21.141 -27.312 1 84 313 GLY B CA 1
ATOM 7713 C C . GLY B 1 313 ? -1.745 -20.641 -26.328 1 84 313 GLY B C 1
ATOM 7714 O O . GLY B 1 313 ? -2.893 -21.094 -26.359 1 84 313 GLY B O 1
ATOM 7715 N N . VAL B 1 314 ? -1.381 -19.719 -25.531 1 85.25 314 VAL B N 1
ATOM 7716 C CA . VAL B 1 314 ? -2.273 -19.188 -24.5 1 85.25 314 VAL B CA 1
ATOM 7717 C C . VAL B 1 314 ? -3.424 -18.422 -25.156 1 85.25 314 VAL B C 1
ATOM 7719 O O . VAL B 1 314 ? -4.582 -18.594 -24.766 1 85.25 314 VAL B O 1
ATOM 7722 N N . ASN B 1 315 ? -3.143 -17.594 -26.172 1 87.94 315 ASN B N 1
ATOM 7723 C CA . ASN B 1 315 ? -4.16 -16.797 -26.844 1 87.94 315 ASN B CA 1
ATOM 7724 C C . ASN B 1 315 ? -5.133 -17.656 -27.641 1 87.94 315 ASN B C 1
ATOM 7726 O O . ASN B 1 315 ? -6.332 -17.375 -27.688 1 87.94 315 ASN B O 1
ATOM 7730 N N . PHE B 1 316 ? -4.57 -18.641 -28.219 1 90.25 316 PHE B N 1
ATOM 7731 C CA . PHE B 1 316 ? -5.426 -19.562 -28.969 1 90.25 316 PHE B CA 1
ATOM 7732 C C . PHE B 1 316 ? -6.379 -20.297 -28.047 1 90.25 316 PHE B C 1
ATOM 7734 O O . PHE B 1 316 ? -7.574 -20.406 -28.328 1 90.25 316 PHE B O 1
ATOM 7741 N N . SER B 1 317 ? -5.863 -20.828 -26.984 1 90.88 317 SER B N 1
ATOM 7742 C CA . SER B 1 317 ? -6.703 -21.5 -26 1 90.88 317 SER B CA 1
ATOM 7743 C C . SER B 1 317 ? -7.758 -20.547 -25.438 1 90.88 317 SER B C 1
ATOM 7745 O O . SER B 1 317 ? -8.906 -20.938 -25.219 1 90.88 317 SER B O 1
ATOM 7747 N N . SER B 1 318 ? -7.371 -19.312 -25.203 1 91 318 SER B N 1
ATOM 7748 C CA . SER B 1 318 ? -8.297 -18.328 -24.672 1 91 318 SER B CA 1
ATOM 7749 C C . SER B 1 318 ? -9.414 -18.016 -25.672 1 91 318 SER B C 1
ATOM 7751 O O . SER B 1 318 ? -10.578 -17.875 -25.281 1 91 318 SER B O 1
ATOM 7753 N N . LEU B 1 319 ? -9.086 -17.922 -26.906 1 92.94 319 LEU B N 1
ATOM 7754 C CA . LEU B 1 319 ? -10.086 -17.672 -27.953 1 92.94 319 LEU B CA 1
ATOM 7755 C C . LEU B 1 319 ? -11.062 -18.828 -28.047 1 92.94 319 LEU B C 1
ATOM 7757 O O . LEU B 1 319 ? -12.266 -18.625 -28.203 1 92.94 319 LEU B O 1
ATOM 7761 N N . LEU B 1 320 ? -10.555 -19.984 -27.969 1 94.31 320 LEU B N 1
ATOM 7762 C CA . LEU B 1 320 ? -11.398 -21.172 -28.062 1 94.31 320 LEU B CA 1
ATOM 7763 C C . LEU B 1 320 ? -12.328 -21.266 -26.859 1 94.31 320 LEU B C 1
ATOM 7765 O O . LEU B 1 320 ? -13.492 -21.656 -27 1 94.31 320 LEU B O 1
ATOM 7769 N N . ILE B 1 321 ? -11.797 -21 -25.703 1 93.44 321 ILE B N 1
ATOM 7770 C CA . ILE B 1 321 ? -12.625 -21.031 -24.516 1 93.44 321 ILE B CA 1
ATOM 7771 C C . ILE B 1 321 ? -13.711 -19.969 -24.594 1 93.44 321 ILE B C 1
ATOM 7773 O O . ILE B 1 321 ? -14.844 -20.188 -24.141 1 93.44 321 ILE B O 1
ATOM 7777 N N . ALA B 1 322 ? -13.336 -18.797 -25.109 1 94.38 322 ALA B N 1
ATOM 7778 C CA . ALA B 1 322 ? -14.328 -17.734 -25.297 1 94.38 322 ALA B CA 1
ATOM 7779 C C . ALA B 1 322 ? -15.484 -18.203 -26.172 1 94.38 322 ALA B C 1
ATOM 7781 O O . ALA B 1 322 ? -16.656 -17.969 -25.859 1 94.38 322 ALA B O 1
ATOM 7782 N N . ALA B 1 323 ? -15.172 -18.875 -27.234 1 95.19 323 ALA B N 1
ATOM 7783 C CA . ALA B 1 323 ? -16.188 -19.406 -28.141 1 95.19 323 ALA B CA 1
ATOM 7784 C C . ALA B 1 323 ? -16.953 -20.562 -27.5 1 95.19 323 ALA B C 1
ATOM 7786 O O . ALA B 1 323 ? -18.172 -20.656 -27.609 1 95.19 323 ALA B O 1
ATOM 7787 N N . ALA B 1 324 ? -16.266 -21.422 -26.828 1 95.25 324 ALA B N 1
ATOM 7788 C CA . ALA B 1 324 ? -16.859 -22.609 -26.219 1 95.25 324 ALA B CA 1
ATOM 7789 C C . ALA B 1 324 ? -17.812 -22.234 -25.109 1 95.25 324 ALA B C 1
ATOM 7791 O O . ALA B 1 324 ? -18.797 -22.953 -24.859 1 95.25 324 ALA B O 1
ATOM 7792 N N . THR B 1 325 ? -17.531 -21.203 -24.453 1 94.88 325 THR B N 1
ATOM 7793 C CA . THR B 1 325 ? -18.359 -20.781 -23.328 1 94.88 325 THR B CA 1
ATOM 7794 C C . THR B 1 325 ? -19.781 -20.484 -23.812 1 94.88 325 THR B C 1
ATOM 7796 O O . THR B 1 325 ? -20.75 -20.797 -23.109 1 94.88 325 THR B O 1
ATOM 7799 N N . PHE B 1 326 ? -19.953 -19.859 -25.016 1 95.19 326 PHE B N 1
ATOM 7800 C CA . PHE B 1 326 ? -21.281 -19.641 -25.562 1 95.19 326 PHE B CA 1
ATOM 7801 C C . PHE B 1 326 ? -22.016 -20.953 -25.766 1 95.19 326 PHE B C 1
ATOM 7803 O O . PHE B 1 326 ? -23.203 -21.062 -25.438 1 95.19 326 PHE B O 1
ATOM 7810 N N . GLY B 1 327 ? -21.312 -21.891 -26.312 1 93.38 327 GLY B N 1
ATOM 7811 C CA . GLY B 1 327 ? -21.906 -23.203 -26.531 1 93.38 327 GLY B CA 1
ATOM 7812 C C . GLY B 1 327 ? -22.266 -23.922 -25.234 1 93.38 327 GLY B C 1
ATOM 7813 O O . GLY B 1 327 ? -23.344 -24.516 -25.125 1 93.38 327 GLY B O 1
ATOM 7814 N N . ILE B 1 328 ? -21.469 -23.922 -24.219 1 93.25 328 ILE B N 1
ATOM 7815 C CA . ILE B 1 328 ? -21.656 -24.609 -22.938 1 93.25 328 ILE B CA 1
ATOM 7816 C C . ILE B 1 328 ? -22.875 -24.031 -22.219 1 93.25 328 ILE B C 1
ATOM 7818 O O . ILE B 1 328 ? -23.75 -24.781 -21.781 1 93.25 328 ILE B O 1
ATOM 7822 N N . LEU B 1 329 ? -22.938 -22.703 -22.141 1 94.12 329 LEU B N 1
ATOM 7823 C CA . LEU B 1 329 ? -24.016 -22.062 -21.391 1 94.12 329 LEU B CA 1
ATOM 7824 C C . LEU B 1 329 ? -25.344 -22.141 -22.141 1 94.12 329 LEU B C 1
ATOM 7826 O O . LEU B 1 329 ? -26.406 -22.25 -21.531 1 94.12 329 LEU B O 1
ATOM 7830 N N . CYS B 1 330 ? -25.25 -22.156 -23.484 1 93.12 330 CYS B N 1
ATOM 7831 C CA . CYS B 1 330 ? -26.453 -22.344 -24.297 1 93.12 330 CYS B CA 1
ATOM 7832 C C . CYS B 1 330 ? -27 -23.75 -24.125 1 93.12 330 CYS B C 1
ATOM 7834 O O . CYS B 1 330 ? -28.203 -23.938 -23.938 1 93.12 330 CYS B O 1
ATOM 7836 N N . LEU B 1 331 ? -26.172 -24.688 -24.141 1 91.06 331 LEU B N 1
ATOM 7837 C CA . LEU B 1 331 ? -26.594 -26.078 -24.031 1 91.06 331 LEU B CA 1
ATOM 7838 C C . LEU B 1 331 ? -27.109 -26.375 -22.625 1 91.06 331 LEU B C 1
ATOM 7840 O O . LEU B 1 331 ? -28 -27.203 -22.453 1 91.06 331 LEU B O 1
ATOM 7844 N N . LEU B 1 332 ? -26.531 -25.766 -21.625 1 90.75 332 LEU B N 1
ATOM 7845 C CA . LEU B 1 332 ? -26.969 -25.938 -20.25 1 90.75 332 LEU B CA 1
ATOM 7846 C C . LEU B 1 332 ? -28.328 -25.297 -20.031 1 90.75 332 LEU B C 1
ATOM 7848 O O . LEU B 1 332 ? -29.062 -25.656 -19.094 1 90.75 332 LEU B O 1
ATOM 7852 N N . GLY B 1 333 ? -28.703 -24.281 -20.844 1 86.5 333 GLY B N 1
ATOM 7853 C CA . GLY B 1 333 ? -30 -23.625 -20.766 1 86.5 333 GLY B CA 1
ATOM 7854 C C . GLY B 1 333 ? -30.094 -22.625 -19.641 1 86.5 333 GLY B C 1
ATOM 7855 O O . GLY B 1 333 ? -31.125 -22.5 -18.984 1 86.5 333 GLY B O 1
ATOM 7856 N N . VAL B 1 334 ? -28.969 -21.984 -19.375 1 84.94 334 VAL B N 1
ATOM 7857 C CA . VAL B 1 334 ? -28.984 -20.969 -18.328 1 84.94 334 VAL B CA 1
ATOM 7858 C C . VAL B 1 334 ? -29.703 -19.719 -18.828 1 84.94 334 VAL B C 1
ATOM 7860 O O . VAL B 1 334 ? -29.672 -19.406 -20.016 1 84.94 334 VAL B O 1
ATOM 7863 N N . GLU B 1 335 ? -30.469 -19.109 -17.922 1 82.69 335 GLU B N 1
ATOM 7864 C CA . GLU B 1 335 ? -31.109 -17.844 -18.281 1 82.69 335 GLU B CA 1
ATOM 7865 C C . GLU B 1 335 ? -30.062 -16.766 -18.609 1 82.69 335 GLU B C 1
ATOM 7867 O O . GLU B 1 335 ? -29.062 -16.641 -17.906 1 82.69 335 GLU B O 1
ATOM 7872 N N . ASN B 1 336 ? -30.203 -15.984 -19.625 1 89.88 336 ASN B N 1
ATOM 7873 C CA . ASN B 1 336 ? -29.281 -14.945 -20.062 1 89.88 336 ASN B CA 1
ATOM 7874 C C . ASN B 1 336 ? -27.906 -15.523 -20.375 1 89.88 336 ASN B C 1
ATOM 7876 O O . ASN B 1 336 ? -26.891 -15.031 -19.875 1 89.88 336 ASN B O 1
ATOM 7880 N N . TRP B 1 337 ? -27.859 -16.625 -21.031 1 92.56 337 TRP B N 1
ATOM 7881 C CA . TRP B 1 337 ? -26.609 -17.344 -21.344 1 92.56 337 TRP B CA 1
ATOM 7882 C C . TRP B 1 337 ? -25.672 -16.453 -22.141 1 92.56 337 TRP B C 1
ATOM 7884 O O . TRP B 1 337 ? -24.438 -16.578 -22.016 1 92.56 337 TRP B O 1
ATOM 7894 N N . VAL B 1 338 ? -26.203 -15.453 -22.938 1 94.94 338 VAL B N 1
ATOM 7895 C CA . VAL B 1 338 ? -25.359 -14.555 -23.719 1 94.94 338 VAL B CA 1
ATOM 7896 C C . VAL B 1 338 ? -24.625 -13.602 -22.797 1 94.94 338 VAL B C 1
ATOM 7898 O O . VAL B 1 338 ? -23.422 -13.398 -22.922 1 94.94 338 VAL B O 1
ATOM 7901 N N . GLY B 1 339 ? -25.391 -12.992 -21.828 1 95.81 339 GLY B N 1
ATOM 7902 C CA . GLY B 1 339 ? -24.781 -12.086 -20.875 1 95.81 339 GLY B CA 1
ATOM 7903 C C . GLY B 1 339 ? -23.719 -12.742 -20 1 95.81 339 GLY B C 1
ATOM 7904 O O . GLY B 1 339 ? -22.641 -12.188 -19.797 1 95.81 339 GLY B O 1
ATOM 7905 N N . LEU B 1 340 ? -24.047 -13.922 -19.609 1 95.25 340 LEU B N 1
ATOM 7906 C CA . LEU B 1 340 ? -23.094 -14.641 -18.75 1 95.25 340 LEU B CA 1
ATOM 7907 C C . LEU B 1 340 ? -21.859 -15.039 -19.547 1 95.25 340 LEU B C 1
ATOM 7909 O O . LEU B 1 340 ? -20.766 -15.102 -18.984 1 95.25 340 LEU B O 1
ATOM 7913 N N . SER B 1 341 ? -22.062 -15.375 -20.797 1 96.75 341 SER B N 1
ATOM 7914 C CA . SER B 1 341 ? -20.906 -15.68 -21.641 1 96.75 341 SER B CA 1
ATOM 7915 C C . SER B 1 341 ? -19.969 -14.484 -21.75 1 96.75 341 SER B C 1
ATOM 7917 O O . SER B 1 341 ? -18.75 -14.641 -21.719 1 96.75 341 SER B O 1
ATOM 7919 N N . PHE B 1 342 ? -20.516 -13.352 -21.859 1 96.94 342 PHE B N 1
ATOM 7920 C CA . PHE B 1 342 ? -19.703 -12.148 -21.953 1 96.94 342 PHE B CA 1
ATOM 7921 C C . PHE B 1 342 ? -19.016 -11.859 -20.609 1 96.94 342 PHE B C 1
ATOM 7923 O O . PHE B 1 342 ? -17.938 -11.281 -20.578 1 96.94 342 PHE B O 1
ATOM 7930 N N . SER B 1 343 ? -19.656 -12.258 -19.531 1 96.88 343 SER B N 1
ATOM 7931 C CA . SER B 1 343 ? -18.984 -12.156 -18.234 1 96.88 343 SER B CA 1
ATOM 7932 C C . SER B 1 343 ? -17.719 -13.008 -18.203 1 96.88 343 SER B C 1
ATOM 7934 O O . SER B 1 343 ? -16.688 -12.57 -17.703 1 96.88 343 SER B O 1
ATOM 7936 N N . VAL B 1 344 ? -17.859 -14.211 -18.75 1 96.5 344 VAL B N 1
ATOM 7937 C CA . VAL B 1 344 ? -16.703 -15.102 -18.812 1 96.5 344 VAL B CA 1
ATOM 7938 C C . VAL B 1 344 ? -15.609 -14.477 -19.672 1 96.5 344 VAL B C 1
ATOM 7940 O O . VAL B 1 344 ? -14.438 -14.492 -19.297 1 96.5 344 VAL B O 1
ATOM 7943 N N . ILE B 1 345 ? -15.961 -13.875 -20.734 1 96.44 345 ILE B N 1
ATOM 7944 C CA . ILE B 1 345 ? -15.008 -13.281 -21.672 1 96.44 345 ILE B CA 1
ATOM 7945 C C . ILE B 1 345 ? -14.32 -12.086 -21.031 1 96.44 345 ILE B C 1
ATOM 7947 O O . ILE B 1 345 ? -13.125 -11.852 -21.266 1 96.44 345 ILE B O 1
ATOM 7951 N N . THR B 1 346 ? -15.055 -11.352 -20.266 1 96.62 346 THR B N 1
ATOM 7952 C CA . THR B 1 346 ? -14.453 -10.211 -19.594 1 96.62 346 THR B CA 1
ATOM 7953 C C . THR B 1 346 ? -13.328 -10.672 -18.656 1 96.62 346 THR B C 1
ATOM 7955 O O . THR B 1 346 ? -12.289 -10.008 -18.562 1 96.62 346 THR B O 1
ATOM 7958 N N . GLY B 1 347 ? -13.539 -11.781 -17.969 1 95.75 347 GLY B N 1
ATOM 7959 C CA . GLY B 1 347 ? -12.484 -12.336 -17.125 1 95.75 347 GLY B CA 1
ATOM 7960 C C . GLY B 1 347 ? -11.281 -12.797 -17.922 1 95.75 347 GLY B C 1
ATOM 7961 O O . GLY B 1 347 ? -10.141 -12.539 -17.531 1 95.75 347 GLY B O 1
ATOM 7962 N N . LEU B 1 348 ? -11.531 -13.422 -19.031 1 94.69 348 LEU B N 1
ATOM 7963 C CA . LEU B 1 348 ? -10.469 -13.898 -19.922 1 94.69 348 LEU B CA 1
ATOM 7964 C C . LEU B 1 348 ? -9.641 -12.734 -20.453 1 94.69 348 LEU B C 1
ATOM 7966 O O . LEU B 1 348 ? -8.414 -12.781 -20.422 1 94.69 348 LEU B O 1
ATOM 7970 N N . VAL B 1 349 ? -10.32 -11.711 -20.891 1 95.06 349 VAL B N 1
ATOM 7971 C CA . VAL B 1 349 ? -9.648 -10.539 -21.453 1 95.06 349 VAL B CA 1
ATOM 7972 C C . VAL B 1 349 ? -8.852 -9.828 -20.375 1 95.06 349 VAL B C 1
ATOM 7974 O O . VAL B 1 349 ? -7.746 -9.336 -20.625 1 95.06 349 VAL B O 1
ATOM 7977 N N . ALA B 1 350 ? -9.445 -9.766 -19.188 1 96.12 350 ALA B N 1
ATOM 7978 C CA . ALA B 1 350 ? -8.734 -9.141 -18.078 1 96.12 350 ALA B CA 1
ATOM 7979 C C . ALA B 1 350 ? -7.41 -9.852 -17.797 1 96.12 350 ALA B C 1
ATOM 7981 O O . ALA B 1 350 ? -6.391 -9.203 -17.547 1 96.12 350 ALA B O 1
ATOM 7982 N N . GLY B 1 351 ? -7.43 -11.18 -17.859 1 93.31 351 GLY B N 1
ATOM 7983 C CA . GLY B 1 351 ? -6.207 -11.938 -17.672 1 93.31 351 GLY B CA 1
ATOM 7984 C C . GLY B 1 351 ? -5.152 -11.656 -18.719 1 93.31 351 GLY B C 1
ATOM 7985 O O . GLY B 1 351 ? -3.971 -11.508 -18.406 1 93.31 351 GLY B O 1
ATOM 7986 N N . ILE B 1 352 ? -5.555 -11.508 -19.891 1 91.38 352 ILE B N 1
ATOM 7987 C CA . ILE B 1 352 ? -4.645 -11.25 -21.016 1 91.38 352 ILE B CA 1
ATOM 7988 C C . ILE B 1 352 ? -4.059 -9.852 -20.875 1 91.38 352 ILE B C 1
ATOM 7990 O O . ILE B 1 352 ? -2.852 -9.656 -21.062 1 91.38 352 ILE B O 1
ATOM 7994 N N . VAL B 1 353 ? -4.898 -8.875 -20.547 1 94.94 353 VAL B N 1
ATOM 7995 C CA . VAL B 1 353 ? -4.457 -7.492 -20.438 1 94.94 353 VAL B CA 1
ATOM 7996 C C . VAL B 1 353 ? -3.443 -7.363 -19.297 1 94.94 353 VAL B C 1
ATOM 7998 O O . VAL B 1 353 ? -2.412 -6.703 -19.453 1 94.94 353 VAL B O 1
ATOM 8001 N N . ILE B 1 354 ? -3.713 -7.988 -18.219 1 95.19 354 ILE B N 1
ATOM 8002 C CA . ILE B 1 354 ? -2.811 -7.914 -17.062 1 95.19 354 ILE B CA 1
ATOM 8003 C C . ILE B 1 354 ? -1.492 -8.609 -17.406 1 95.19 354 ILE B C 1
ATOM 8005 O O . ILE B 1 354 ? -0.417 -8.117 -17.047 1 95.19 354 ILE B O 1
ATOM 8009 N N . GLY B 1 355 ? -1.579 -9.758 -18.078 1 91.44 355 GLY B N 1
ATOM 8010 C CA . GLY B 1 355 ? -0.367 -10.43 -18.516 1 91.44 355 GLY B CA 1
ATOM 8011 C C . GLY B 1 355 ? 0.487 -9.578 -19.438 1 91.44 355 GLY B C 1
ATOM 8012 O O . GLY B 1 355 ? 1.704 -9.492 -19.266 1 91.44 355 GLY B O 1
ATOM 8013 N N . GLN B 1 356 ? -0.112 -8.922 -20.344 1 91.19 356 GLN B N 1
ATOM 8014 C CA . GLN B 1 356 ? 0.612 -8.078 -21.297 1 91.19 356 GLN B CA 1
ATOM 8015 C C . GLN B 1 356 ? 1.18 -6.844 -20.609 1 91.19 356 GLN B C 1
ATOM 8017 O O . GLN B 1 356 ? 2.268 -6.375 -20.953 1 91.19 356 GLN B O 1
ATOM 8022 N N . ALA B 1 357 ? 0.391 -6.312 -19.734 1 95.38 357 ALA B N 1
ATOM 8023 C CA . ALA B 1 357 ? 0.877 -5.16 -18.984 1 95.38 357 ALA B CA 1
ATOM 8024 C C . ALA B 1 357 ? 2.107 -5.527 -18.156 1 95.38 357 ALA B C 1
ATOM 8026 O O . ALA B 1 357 ? 3.051 -4.738 -18.047 1 95.38 357 ALA B O 1
ATOM 8027 N N . THR B 1 358 ? 2.07 -6.652 -17.594 1 94.38 358 THR B N 1
ATOM 8028 C CA . THR B 1 358 ? 3.207 -7.125 -16.812 1 94.38 358 THR B CA 1
ATOM 8029 C C . THR B 1 358 ? 4.434 -7.312 -17.703 1 94.38 358 THR B C 1
ATOM 8031 O O . THR B 1 358 ? 5.543 -6.93 -17.328 1 94.38 358 THR B O 1
ATOM 8034 N N . GLU B 1 359 ? 4.191 -7.879 -18.828 1 91.69 359 GLU B N 1
ATOM 8035 C CA . GLU B 1 359 ? 5.293 -8.039 -19.766 1 91.69 359 GLU B CA 1
ATOM 8036 C C . GLU B 1 359 ? 5.887 -6.691 -20.156 1 91.69 359 GLU B C 1
ATOM 8038 O O . GLU B 1 359 ? 7.105 -6.547 -20.25 1 91.69 359 GLU B O 1
ATOM 8043 N N . TYR B 1 360 ? 5.062 -5.773 -20.359 1 93.94 360 TYR B N 1
ATOM 8044 C CA . TYR B 1 360 ? 5.496 -4.438 -20.766 1 93.94 360 TYR B CA 1
ATOM 8045 C C . TYR B 1 360 ? 6.402 -3.814 -19.703 1 93.94 360 TYR B C 1
ATOM 8047 O O . TYR B 1 360 ? 7.414 -3.195 -20.031 1 93.94 360 TYR B O 1
ATOM 8055 N N . PHE B 1 361 ? 6.129 -3.996 -18.531 1 95.38 361 PHE B N 1
ATOM 8056 C CA . PHE B 1 361 ? 6.852 -3.318 -17.453 1 95.38 361 PHE B CA 1
ATOM 8057 C C . PHE B 1 361 ? 8.039 -4.152 -17 1 95.38 361 PHE B C 1
ATOM 8059 O O . PHE B 1 361 ? 8.922 -3.652 -16.297 1 95.38 361 PHE B O 1
ATOM 8066 N N . THR B 1 362 ? 8.148 -5.422 -17.359 1 92.94 362 THR B N 1
ATOM 8067 C CA . THR B 1 362 ? 9.195 -6.262 -16.781 1 92.94 362 THR B CA 1
ATOM 8068 C C . THR B 1 362 ? 10.164 -6.734 -17.859 1 92.94 362 THR B C 1
ATOM 8070 O O . THR B 1 362 ? 11.297 -7.121 -17.562 1 92.94 362 THR B O 1
ATOM 8073 N N . SER B 1 363 ? 9.773 -6.703 -19.078 1 90.94 363 SER B N 1
ATOM 8074 C CA . SER B 1 363 ? 10.641 -7.184 -20.156 1 90.94 363 SER B CA 1
ATOM 8075 C C . SER B 1 363 ? 11.625 -6.109 -20.594 1 90.94 363 SER B C 1
ATOM 8077 O O . SER B 1 363 ? 11.289 -4.926 -20.641 1 90.94 363 SER B O 1
ATOM 8079 N N . HIS B 1 364 ? 12.836 -6.555 -20.891 1 90 364 HIS B N 1
ATOM 8080 C CA . HIS B 1 364 ? 13.852 -5.602 -21.312 1 90 364 HIS B CA 1
ATOM 8081 C C . HIS B 1 364 ? 13.68 -5.242 -22.781 1 90 364 HIS B C 1
ATOM 8083 O O . HIS B 1 364 ? 14.477 -4.477 -23.344 1 90 364 HIS B O 1
ATOM 8089 N N . SER B 1 365 ? 12.625 -5.773 -23.391 1 87.94 365 SER B N 1
ATOM 8090 C CA . SER B 1 365 ? 12.312 -5.406 -24.766 1 87.94 365 SER B CA 1
ATOM 8091 C C . SER B 1 365 ? 11.562 -4.078 -24.828 1 87.94 365 SER B C 1
ATOM 8093 O O . SER B 1 365 ? 11.461 -3.469 -25.891 1 87.94 365 SER B O 1
ATOM 8095 N N . TYR B 1 366 ? 11.141 -3.654 -23.703 1 91.38 366 TYR B N 1
ATOM 8096 C CA . TYR B 1 366 ? 10.328 -2.445 -23.672 1 91.38 366 TYR B CA 1
ATOM 8097 C C . TYR B 1 366 ? 11.031 -1.334 -22.891 1 91.38 366 TYR B C 1
ATOM 8099 O O . TYR B 1 366 ? 11.992 -1.586 -22.172 1 91.38 366 TYR B O 1
ATOM 8107 N N . LYS B 1 367 ? 10.484 -0.169 -22.922 1 94.75 367 LYS B N 1
ATOM 8108 C CA . LYS B 1 367 ? 11.148 1.056 -22.484 1 94.75 367 LYS B CA 1
ATOM 8109 C C . LYS B 1 367 ? 11.25 1.105 -20.953 1 94.75 367 LYS B C 1
ATOM 8111 O O . LYS B 1 367 ? 12.273 1.533 -20.422 1 94.75 367 LYS B O 1
ATOM 8116 N N . PRO B 1 368 ? 10.297 0.75 -20.234 1 95 368 PRO B N 1
ATOM 8117 C CA . PRO B 1 368 ? 10.383 0.897 -18.781 1 95 368 PRO B CA 1
ATOM 8118 C C . PRO B 1 368 ? 11.578 0.153 -18.188 1 95 368 PRO B C 1
ATOM 8120 O O . PRO B 1 368 ? 12.312 0.708 -17.359 1 95 368 PRO B O 1
ATOM 8123 N N . THR B 1 369 ? 11.82 -1.034 -18.594 1 94.69 369 THR B N 1
ATOM 8124 C CA . THR B 1 369 ? 12.938 -1.82 -18.078 1 94.69 369 THR B CA 1
ATOM 8125 C C . THR B 1 369 ? 14.258 -1.304 -18.641 1 94.69 369 THR B C 1
ATOM 8127 O O . THR B 1 369 ? 15.281 -1.324 -17.938 1 94.69 369 THR B O 1
ATOM 8130 N N . GLN B 1 370 ? 14.25 -0.835 -19.859 1 96.19 370 GLN B N 1
ATOM 8131 C CA . GLN B 1 370 ? 15.445 -0.246 -20.438 1 96.19 370 GLN B CA 1
ATOM 8132 C C . GLN B 1 370 ? 15.875 1.005 -19.672 1 96.19 370 GLN B C 1
ATOM 8134 O O . GLN B 1 370 ? 17.062 1.244 -19.484 1 96.19 370 GLN B O 1
ATOM 8139 N N . LYS B 1 371 ? 14.898 1.729 -19.266 1 95 371 LYS B N 1
ATOM 8140 C CA . LYS B 1 371 ? 15.188 2.932 -18.5 1 95 371 LYS B CA 1
ATOM 8141 C C . LYS B 1 371 ? 15.812 2.578 -17.141 1 95 371 LYS B C 1
ATOM 8143 O O . LYS B 1 371 ? 16.688 3.291 -16.656 1 95 371 LYS B O 1
ATOM 8148 N N . ILE B 1 372 ? 15.359 1.534 -16.547 1 96.12 372 ILE B N 1
ATOM 8149 C CA . ILE B 1 372 ? 15.922 1.076 -15.273 1 96.12 372 ILE B CA 1
ATOM 8150 C C . ILE B 1 372 ? 17.359 0.636 -15.469 1 96.12 372 ILE B C 1
ATOM 8152 O O . ILE B 1 372 ? 18.25 0.988 -14.68 1 96.12 372 ILE B O 1
ATOM 8156 N N . ALA B 1 373 ? 17.609 -0.096 -16.562 1 96.38 373 ALA B N 1
ATOM 8157 C CA . ALA B 1 373 ? 18.984 -0.516 -16.875 1 96.38 373 ALA B CA 1
ATOM 8158 C C . ALA B 1 373 ? 19.875 0.689 -17.125 1 96.38 373 ALA B C 1
ATOM 8160 O O . ALA B 1 373 ? 21.031 0.711 -16.703 1 96.38 373 ALA B O 1
ATOM 8161 N N . GLY B 1 374 ? 19.328 1.665 -17.797 1 94.19 374 GLY B N 1
ATOM 8162 C CA . GLY B 1 374 ? 20.094 2.869 -18.078 1 94.19 374 GLY B CA 1
ATOM 8163 C C . GLY B 1 374 ? 20.438 3.668 -16.828 1 94.19 374 GLY B C 1
ATOM 8164 O O . GLY B 1 374 ? 21.469 4.34 -16.781 1 94.19 374 GLY B O 1
ATOM 8165 N N . SER B 1 375 ? 19.625 3.588 -15.805 1 92.44 375 SER B N 1
ATOM 8166 C CA . SER B 1 375 ? 19.844 4.328 -14.57 1 92.44 375 SER B CA 1
ATOM 8167 C C . SER B 1 375 ? 21.031 3.764 -13.797 1 92.44 375 SER B C 1
ATOM 8169 O O . SER B 1 375 ? 21.562 4.422 -12.898 1 92.44 375 SER B O 1
ATOM 8171 N N . ALA B 1 376 ? 21.484 2.596 -14.195 1 93.5 376 ALA B N 1
ATOM 8172 C CA . ALA B 1 376 ? 22.609 1.953 -13.523 1 93.5 376 ALA B CA 1
ATOM 8173 C C . ALA B 1 376 ? 23.906 2.752 -13.734 1 93.5 376 ALA B C 1
ATOM 8175 O O . ALA B 1 376 ? 24.875 2.572 -13 1 93.5 376 ALA B O 1
ATOM 8176 N N . GLN B 1 377 ? 23.891 3.629 -14.711 1 89.56 377 GLN B N 1
ATOM 8177 C CA . GLN B 1 377 ? 25.062 4.441 -15 1 89.56 377 GLN B CA 1
ATOM 8178 C C . GLN B 1 377 ? 25.375 5.395 -13.852 1 89.56 377 GLN B C 1
ATOM 8180 O O . GLN B 1 377 ? 26.5 5.836 -13.688 1 89.56 377 GLN B O 1
ATOM 8185 N N . THR B 1 378 ? 24.344 5.629 -13.039 1 86.19 378 THR B N 1
ATOM 8186 C CA . THR B 1 378 ? 24.516 6.57 -11.938 1 86.19 378 THR B CA 1
ATOM 8187 C C . THR B 1 378 ? 24.719 5.828 -10.617 1 86.19 378 THR B C 1
ATOM 8189 O O . THR B 1 378 ? 25.016 6.441 -9.594 1 86.19 378 THR B O 1
ATOM 8192 N N . GLY B 1 379 ? 24.453 4.539 -10.617 1 87.81 379 GLY B N 1
ATOM 8193 C CA . GLY B 1 379 ? 24.719 3.771 -9.414 1 87.81 379 GLY B CA 1
ATOM 8194 C C . GLY B 1 379 ? 23.531 2.926 -8.977 1 87.81 379 GLY B C 1
ATOM 8195 O O . GLY B 1 379 ? 22.484 2.941 -9.609 1 87.81 379 GLY B O 1
ATOM 8196 N N . PRO B 1 380 ? 23.703 2.209 -7.879 1 92.25 380 PRO B N 1
ATOM 8197 C CA . PRO B 1 380 ? 22.672 1.284 -7.422 1 92.25 380 PRO B CA 1
ATOM 8198 C C . PRO B 1 380 ? 21.438 2.002 -6.871 1 92.25 380 PRO B C 1
ATOM 8200 O O . PRO B 1 380 ? 20.312 1.517 -7.02 1 92.25 380 PRO B O 1
ATOM 8203 N N . ALA B 1 381 ? 21.656 3.16 -6.238 1 91.94 381 ALA B N 1
ATOM 8204 C CA . ALA B 1 381 ? 20.531 3.887 -5.645 1 91.94 381 ALA B CA 1
ATOM 8205 C C . ALA B 1 381 ? 19.516 4.305 -6.711 1 91.94 381 ALA B C 1
ATOM 8207 O O . ALA B 1 381 ? 18.312 4.168 -6.516 1 91.94 381 ALA B O 1
ATOM 8208 N N . THR B 1 382 ? 20.016 4.762 -7.824 1 91.19 382 THR B N 1
ATOM 8209 C CA . THR B 1 382 ? 19.141 5.215 -8.898 1 91.19 382 THR B CA 1
ATOM 8210 C C . THR B 1 382 ? 18.422 4.035 -9.547 1 91.19 382 THR B C 1
ATOM 8212 O O . THR B 1 382 ? 17.281 4.168 -9.992 1 91.19 382 THR B O 1
ATOM 8215 N N . VAL B 1 383 ? 19.156 2.891 -9.602 1 95 383 VAL B N 1
ATOM 8216 C CA . VAL B 1 383 ? 18.531 1.687 -10.141 1 95 383 VAL B CA 1
ATOM 8217 C C . VAL B 1 383 ? 17.344 1.292 -9.273 1 95 383 VAL B C 1
ATOM 8219 O O . VAL B 1 383 ? 16.266 0.978 -9.789 1 95 383 VAL B O 1
ATOM 8222 N N . ILE B 1 384 ? 17.531 1.361 -7.953 1 95.56 384 ILE B N 1
ATOM 8223 C CA . ILE B 1 384 ? 16.5 0.956 -7.008 1 95.56 384 ILE B CA 1
ATOM 8224 C C . ILE B 1 384 ? 15.328 1.934 -7.078 1 95.56 384 ILE B C 1
ATOM 8226 O O . ILE B 1 384 ? 14.172 1.52 -7.109 1 95.56 384 ILE B O 1
ATOM 8230 N N . ILE B 1 385 ? 15.562 3.236 -7.152 1 94.19 385 ILE B N 1
ATOM 8231 C CA . ILE B 1 385 ? 14.523 4.266 -7.203 1 94.19 385 ILE B CA 1
ATOM 8232 C C . ILE B 1 385 ? 13.711 4.113 -8.492 1 94.19 385 ILE B C 1
ATOM 8234 O O . ILE B 1 385 ? 12.484 4.156 -8.461 1 94.19 385 ILE B O 1
ATOM 8238 N N . ALA B 1 386 ? 14.43 3.869 -9.57 1 95.38 386 ALA B N 1
ATOM 8239 C CA . ALA B 1 386 ? 13.766 3.721 -10.859 1 95.38 386 ALA B CA 1
ATOM 8240 C C . ALA B 1 386 ? 12.852 2.496 -10.867 1 95.38 386 ALA B C 1
ATOM 8242 O O . ALA B 1 386 ? 11.758 2.535 -11.438 1 95.38 386 ALA B O 1
ATOM 8243 N N . GLY B 1 387 ? 13.328 1.436 -10.312 1 96.75 387 GLY B N 1
ATOM 8244 C CA . GLY B 1 387 ? 12.523 0.225 -10.242 1 96.75 387 GLY B CA 1
ATOM 8245 C C . GLY B 1 387 ? 11.297 0.374 -9.367 1 96.75 387 GLY B C 1
ATOM 8246 O O . GLY B 1 387 ? 10.219 -0.104 -9.719 1 96.75 387 GLY B O 1
ATOM 8247 N N . ILE B 1 388 ? 11.438 1.032 -8.18 1 97.06 388 ILE B N 1
ATOM 8248 C CA . ILE B 1 388 ? 10.305 1.269 -7.289 1 97.06 388 ILE B CA 1
ATOM 8249 C C . ILE B 1 388 ? 9.273 2.146 -7.988 1 97.06 388 ILE B C 1
ATOM 8251 O O . ILE B 1 388 ? 8.078 1.844 -7.969 1 97.06 388 ILE B O 1
ATOM 8255 N N . GLY B 1 389 ? 9.766 3.207 -8.602 1 96.81 389 GLY B N 1
ATOM 8256 C CA . GLY B 1 389 ? 8.867 4.102 -9.312 1 96.81 389 GLY B CA 1
ATOM 8257 C C . GLY B 1 389 ? 8.109 3.42 -10.43 1 96.81 389 GLY B C 1
ATOM 8258 O O . GLY B 1 389 ? 6.887 3.559 -10.539 1 96.81 389 GLY B O 1
ATOM 8259 N N . SER B 1 390 ? 8.82 2.629 -11.211 1 96.88 390 SER B N 1
ATOM 8260 C CA . SER B 1 390 ? 8.195 1.927 -12.328 1 96.88 390 SER B CA 1
ATOM 8261 C C . SER B 1 390 ? 7.199 0.884 -11.836 1 96.88 390 SER B C 1
ATOM 8263 O O . SER B 1 390 ? 6.133 0.707 -12.422 1 96.88 390 SER B O 1
ATOM 8265 N N . GLY B 1 391 ? 7.598 0.161 -10.812 1 97.44 391 GLY B N 1
ATOM 8266 C CA . GLY B 1 391 ? 6.695 -0.821 -10.234 1 97.44 391 GLY B CA 1
ATOM 8267 C C . GLY B 1 391 ? 5.402 -0.215 -9.719 1 97.44 391 GLY B C 1
ATOM 8268 O O . GLY B 1 391 ? 4.324 -0.777 -9.922 1 97.44 391 GLY B O 1
ATOM 8269 N N . MET B 1 392 ? 5.48 0.919 -9.047 1 97.88 392 MET B N 1
ATOM 8270 C CA . MET B 1 392 ? 4.301 1.589 -8.508 1 97.88 392 MET B CA 1
ATOM 8271 C C . MET B 1 392 ? 3.412 2.117 -9.625 1 97.88 392 MET B C 1
ATOM 8273 O O . MET B 1 392 ? 2.186 2.023 -9.547 1 97.88 392 MET B O 1
ATOM 8277 N N . ILE B 1 393 ? 3.98 2.588 -10.664 1 97.69 393 ILE B N 1
ATOM 8278 C CA . ILE B 1 393 ? 3.221 3.105 -11.797 1 97.69 393 ILE B CA 1
ATOM 8279 C C . ILE B 1 393 ? 2.535 1.954 -12.531 1 97.69 393 ILE B C 1
ATOM 8281 O O . ILE B 1 393 ? 1.413 2.102 -13.023 1 97.69 393 ILE B O 1
ATOM 8285 N N . SER B 1 394 ? 3.172 0.784 -12.531 1 97.81 394 SER B N 1
ATOM 8286 C CA . SER B 1 394 ? 2.67 -0.38 -13.25 1 97.81 394 SER B CA 1
ATOM 8287 C C . SER B 1 394 ? 1.368 -0.889 -12.641 1 97.81 394 SER B C 1
ATOM 8289 O O . SER B 1 394 ? 0.646 -1.668 -13.266 1 97.81 394 SER B O 1
ATOM 8291 N N . THR B 1 395 ? 0.966 -0.435 -11.469 1 97.69 395 THR B N 1
ATOM 8292 C CA . THR B 1 395 ? -0.25 -0.901 -10.812 1 97.69 395 THR B CA 1
ATOM 8293 C C . THR B 1 395 ? -1.487 -0.31 -11.484 1 97.69 395 THR B C 1
ATOM 8295 O O . THR B 1 395 ? -2.59 -0.84 -11.336 1 97.69 395 THR B O 1
ATOM 8298 N N . ALA B 1 396 ? -1.337 0.746 -12.258 1 97.69 396 ALA B N 1
ATOM 8299 C CA . ALA B 1 396 ? -2.455 1.491 -12.836 1 97.69 396 ALA B CA 1
ATOM 8300 C C . ALA B 1 396 ? -3.264 0.62 -13.789 1 97.69 396 ALA B C 1
ATOM 8302 O O . ALA B 1 396 ? -4.484 0.518 -13.664 1 97.69 396 ALA B O 1
ATOM 8303 N N . ILE B 1 397 ? -2.609 -0.117 -14.641 1 97.69 397 ILE B N 1
ATOM 8304 C CA . ILE B 1 397 ? -3.297 -0.853 -15.695 1 97.69 397 ILE B CA 1
ATOM 8305 C C . ILE B 1 397 ? -4.039 -2.045 -15.094 1 97.69 397 ILE B C 1
ATOM 8307 O O . ILE B 1 397 ? -5.23 -2.238 -15.352 1 97.69 397 ILE B O 1
ATOM 8311 N N . PRO B 1 398 ? -3.395 -2.826 -14.258 1 97.44 398 PRO B N 1
ATOM 8312 C CA . PRO B 1 398 ? -4.109 -3.973 -13.695 1 97.44 398 PRO B CA 1
ATOM 8313 C C . PRO B 1 398 ? -5.324 -3.562 -12.867 1 97.44 398 PRO B C 1
ATOM 8315 O O . PRO B 1 398 ? -6.375 -4.207 -12.945 1 97.44 398 PRO B O 1
ATOM 8318 N N . VAL B 1 399 ? -5.273 -2.49 -12.102 1 97.69 399 VAL B N 1
ATOM 8319 C CA . VAL B 1 399 ? -6.379 -2.08 -11.242 1 97.69 399 VAL B CA 1
ATOM 8320 C C . VAL B 1 399 ? -7.539 -1.575 -12.094 1 97.69 399 VAL B C 1
ATOM 8322 O O . VAL B 1 399 ? -8.695 -1.93 -11.852 1 97.69 399 VAL B O 1
ATOM 8325 N N . VAL B 1 400 ? -7.23 -0.755 -13.055 1 97.62 400 VAL B N 1
ATOM 8326 C CA . VAL B 1 400 ? -8.273 -0.249 -13.938 1 97.62 400 VAL B CA 1
ATOM 8327 C C . VAL B 1 400 ? -8.906 -1.405 -14.711 1 97.62 400 VAL B C 1
ATOM 8329 O O . VAL B 1 400 ? -10.125 -1.438 -14.906 1 97.62 400 VAL B O 1
ATOM 8332 N N . THR B 1 401 ? -8.062 -2.365 -15.125 1 97.88 401 THR B N 1
ATOM 8333 C CA . THR B 1 401 ? -8.555 -3.529 -15.852 1 97.88 401 THR B CA 1
ATOM 8334 C C . THR B 1 401 ? -9.516 -4.344 -14.992 1 97.88 401 THR B C 1
ATOM 8336 O O . THR B 1 401 ? -10.586 -4.75 -15.453 1 97.88 401 THR B O 1
ATOM 8339 N N . ILE B 1 402 ? -9.18 -4.613 -13.75 1 97.31 402 ILE B N 1
ATOM 8340 C CA . ILE B 1 402 ? -10.039 -5.375 -12.852 1 97.31 402 ILE B CA 1
ATOM 8341 C C . ILE B 1 402 ? -11.32 -4.594 -12.57 1 97.31 402 ILE B C 1
ATOM 8343 O O . ILE B 1 402 ? -12.406 -5.176 -12.484 1 97.31 402 ILE B O 1
ATOM 8347 N N . GLY B 1 403 ? -11.172 -3.232 -12.391 1 96.88 403 GLY B N 1
ATOM 8348 C CA . GLY B 1 403 ? -12.359 -2.408 -12.219 1 96.88 403 GLY B CA 1
ATOM 8349 C C . GLY B 1 403 ? -13.328 -2.506 -13.383 1 96.88 403 GLY B C 1
ATOM 8350 O O . GLY B 1 403 ? -14.531 -2.678 -13.18 1 96.88 403 GLY B O 1
ATOM 8351 N N . VAL B 1 404 ? -12.812 -2.447 -14.562 1 97.19 404 VAL B N 1
ATOM 8352 C CA . VAL B 1 404 ? -13.633 -2.551 -15.766 1 97.19 404 VAL B CA 1
ATOM 8353 C C . VAL B 1 404 ? -14.219 -3.955 -15.875 1 97.19 404 VAL B C 1
ATOM 8355 O O . VAL B 1 404 ? -15.383 -4.121 -16.266 1 97.19 404 VAL B O 1
ATOM 8358 N N . ALA B 1 405 ? -13.422 -4.977 -15.555 1 97.38 405 ALA B N 1
ATOM 8359 C CA . ALA B 1 405 ? -13.898 -6.355 -15.594 1 97.38 405 ALA B CA 1
ATOM 8360 C C . ALA B 1 405 ? -15.055 -6.57 -14.617 1 97.38 405 ALA B C 1
ATOM 8362 O O . ALA B 1 405 ? -16.031 -7.254 -14.938 1 97.38 405 ALA B O 1
ATOM 8363 N N . ILE B 1 406 ? -14.961 -5.996 -13.453 1 96.25 406 ILE B N 1
ATOM 8364 C CA . ILE B 1 406 ? -15.992 -6.137 -12.438 1 96.25 406 ILE B CA 1
ATOM 8365 C C . ILE B 1 406 ? -17.297 -5.527 -12.938 1 96.25 406 ILE B C 1
ATOM 8367 O O . ILE B 1 406 ? -18.344 -6.188 -12.914 1 96.25 406 ILE B O 1
ATOM 8371 N N . ILE B 1 407 ? -17.25 -4.301 -13.453 1 96.31 407 ILE B N 1
ATOM 8372 C CA . ILE B 1 407 ? -18.469 -3.6 -13.82 1 96.31 407 ILE B CA 1
ATOM 8373 C C . ILE B 1 407 ? -19.078 -4.238 -15.07 1 96.31 407 ILE B C 1
ATOM 8375 O O . ILE B 1 407 ? -20.297 -4.395 -15.172 1 96.31 407 ILE B O 1
ATOM 8379 N N . LEU B 1 408 ? -18.25 -4.625 -16 1 97.12 408 LEU B N 1
ATOM 8380 C CA . LEU B 1 408 ? -18.766 -5.23 -17.234 1 97.12 408 LEU B CA 1
ATOM 8381 C C . LEU B 1 408 ? -19.344 -6.617 -16.969 1 97.12 408 LEU B C 1
ATOM 8383 O O . LEU B 1 408 ? -20.375 -6.984 -17.516 1 97.12 408 LEU B O 1
ATOM 8387 N N . ALA B 1 409 ? -18.594 -7.457 -16.172 1 97.25 409 ALA B N 1
ATOM 8388 C CA . ALA B 1 409 ? -19.109 -8.781 -15.812 1 97.25 409 ALA B CA 1
ATOM 8389 C C . ALA B 1 409 ? -20.438 -8.664 -15.078 1 97.25 409 ALA B C 1
ATOM 8391 O O . ALA B 1 409 ? -21.375 -9.438 -15.344 1 97.25 409 ALA B O 1
ATOM 8392 N N . TYR B 1 410 ? -20.578 -7.707 -14.18 1 96.06 410 TYR B N 1
ATOM 8393 C CA . TYR B 1 410 ? -21.797 -7.465 -13.43 1 96.06 410 TYR B CA 1
ATOM 8394 C C . TYR B 1 410 ? -22.938 -7.059 -14.367 1 96.06 410 TYR B C 1
ATOM 8396 O O . TYR B 1 410 ? -24.031 -7.625 -14.305 1 96.06 410 TYR B O 1
ATOM 8404 N N . LEU B 1 411 ? -22.688 -6.098 -15.266 1 96.44 411 LEU B N 1
ATOM 8405 C CA . LEU B 1 411 ? -23.719 -5.555 -16.156 1 96.44 411 LEU B CA 1
ATOM 8406 C C . LEU B 1 411 ? -24.141 -6.594 -17.188 1 96.44 411 LEU B C 1
ATOM 8408 O O . LEU B 1 411 ? -25.328 -6.68 -17.531 1 96.44 411 LEU B O 1
ATOM 8412 N N . CYS B 1 412 ? -23.234 -7.367 -17.641 1 96.69 412 CYS B N 1
ATOM 8413 C CA . CYS B 1 412 ? -23.578 -8.406 -18.609 1 96.69 412 CYS B CA 1
ATOM 8414 C C . CYS B 1 412 ? -24.469 -9.461 -17.984 1 96.69 412 CYS B C 1
ATOM 8416 O O . CYS B 1 412 ? -25.406 -9.961 -18.625 1 96.69 412 CYS B O 1
ATOM 8418 N N . ALA B 1 413 ? -24.172 -9.789 -16.797 1 95.19 413 ALA B N 1
ATOM 8419 C CA . ALA B 1 413 ? -24.953 -10.82 -16.109 1 95.19 413 ALA B CA 1
ATOM 8420 C C . ALA B 1 413 ? -26.375 -10.352 -15.859 1 95.19 413 ALA B C 1
ATOM 8422 O O . ALA B 1 413 ? -27.312 -11.172 -15.812 1 95.19 413 ALA B O 1
ATOM 8423 N N . ILE B 1 414 ? -26.641 -9.031 -15.727 1 94.19 414 ILE B N 1
ATOM 8424 C CA . ILE B 1 414 ? -27.969 -8.539 -15.391 1 94.19 414 ILE B CA 1
ATOM 8425 C C . ILE B 1 414 ? -28.641 -7.949 -16.641 1 94.19 414 ILE B C 1
ATOM 8427 O O . ILE B 1 414 ? -29.656 -7.266 -16.547 1 94.19 414 ILE B O 1
ATOM 8431 N N . GLY B 1 415 ? -28.094 -8.086 -17.781 1 93.88 415 GLY B N 1
ATOM 8432 C CA . GLY B 1 415 ? -28.656 -7.621 -19.031 1 93.88 415 GLY B CA 1
ATOM 8433 C C . GLY B 1 415 ? -28.578 -6.117 -19.203 1 93.88 415 GLY B C 1
ATOM 8434 O O . GLY B 1 415 ? -29.5 -5.5 -19.75 1 93.88 415 GLY B O 1
ATOM 8435 N N . PHE B 1 416 ? -27.594 -5.484 -18.594 1 93.94 416 PHE B N 1
ATOM 8436 C CA . PHE B 1 416 ? -27.297 -4.059 -18.688 1 93.94 416 PHE B CA 1
ATOM 8437 C C . PHE B 1 416 ? -28.453 -3.232 -18.125 1 93.94 416 PHE B C 1
ATOM 8439 O O . PHE B 1 416 ? -28.75 -2.154 -18.641 1 93.94 416 PHE B O 1
ATOM 8446 N N . ASP B 1 417 ? -29.109 -3.771 -17.141 1 92.38 417 ASP B N 1
ATOM 8447 C CA . ASP B 1 417 ? -30.125 -3.02 -16.406 1 92.38 417 ASP B CA 1
ATOM 8448 C C . ASP B 1 417 ? -29.484 -2.09 -15.383 1 92.38 417 ASP B C 1
ATOM 8450 O O . ASP B 1 417 ? -29.531 -2.357 -14.18 1 92.38 417 ASP B O 1
ATOM 8454 N N . ILE B 1 418 ? -29 -1.005 -15.812 1 88.25 418 ILE B N 1
ATOM 8455 C CA . ILE B 1 418 ? -28.219 -0.07 -15.008 1 88.25 418 ILE B CA 1
ATOM 8456 C C . ILE B 1 418 ? -29.125 0.609 -13.984 1 88.25 418 ILE B C 1
ATOM 8458 O O . ILE B 1 418 ? -28.703 0.874 -12.852 1 88.25 418 ILE B O 1
ATOM 8462 N N . GLU B 1 419 ? -30.328 0.85 -14.258 1 85.94 419 GLU B N 1
ATOM 8463 C CA . GLU B 1 419 ? -31.266 1.562 -13.391 1 85.94 419 GLU B CA 1
ATOM 8464 C C . GLU B 1 419 ? -31.578 0.757 -12.133 1 85.94 419 GLU B C 1
ATOM 8466 O O . GLU B 1 419 ? -31.75 1.326 -11.055 1 85.94 419 GLU B O 1
ATOM 8471 N N . ASN B 1 420 ? -31.578 -0.589 -12.328 1 88.81 420 ASN B N 1
ATOM 8472 C CA . ASN B 1 420 ? -31.906 -1.456 -11.203 1 88.81 420 ASN B CA 1
ATOM 8473 C C . ASN B 1 420 ? -30.719 -2.33 -10.805 1 88.81 420 ASN B C 1
ATOM 8475 O O . ASN B 1 420 ? -30.891 -3.498 -10.453 1 88.81 420 ASN B O 1
ATOM 8479 N N . MET B 1 421 ? -29.625 -1.756 -10.922 1 88.44 421 MET B N 1
ATOM 8480 C CA . MET B 1 421 ? -28.406 -2.543 -10.688 1 88.44 421 MET B CA 1
ATOM 8481 C C . MET B 1 421 ? -28.344 -3.029 -9.25 1 88.44 421 MET B C 1
ATOM 8483 O O . MET B 1 421 ? -27.766 -4.086 -8.969 1 88.44 421 MET B O 1
ATOM 8487 N N . MET B 1 422 ? -29.047 -2.35 -8.336 1 87.62 422 MET B N 1
ATOM 8488 C CA . MET B 1 422 ? -28.938 -2.699 -6.926 1 87.62 422 MET B CA 1
ATOM 8489 C C . MET B 1 422 ? -30.203 -3.377 -6.422 1 87.62 422 MET B C 1
ATOM 8491 O O . MET B 1 422 ? -30.422 -3.479 -5.215 1 87.62 422 MET B O 1
ATOM 8495 N N . ALA B 1 423 ? -30.984 -3.814 -7.359 1 87.5 423 ALA B N 1
ATOM 8496 C CA . ALA B 1 423 ? -32.125 -4.656 -6.969 1 87.5 423 ALA B CA 1
ATOM 8497 C C . ALA B 1 423 ? -31.641 -6.02 -6.473 1 87.5 423 ALA B C 1
ATOM 8499 O O . ALA B 1 423 ? -30.641 -6.547 -6.961 1 87.5 423 ALA B O 1
ATOM 8500 N N . PRO B 1 424 ? -32.312 -6.605 -5.527 1 85.44 424 PRO B N 1
ATOM 8501 C CA . PRO B 1 424 ? -31.844 -7.848 -4.902 1 85.44 424 PRO B CA 1
ATOM 8502 C C . PRO B 1 424 ? -31.562 -8.953 -5.918 1 85.44 424 PRO B C 1
ATOM 8504 O O . PRO B 1 424 ? -30.516 -9.609 -5.84 1 85.44 424 PRO B O 1
ATOM 8507 N N . GLN B 1 425 ? -32.469 -9.164 -6.848 1 85.88 425 GLN B N 1
ATOM 8508 C CA . GLN B 1 425 ? -32.25 -10.219 -7.844 1 85.88 425 GLN B CA 1
ATOM 8509 C C . GLN B 1 425 ? -31.078 -9.898 -8.75 1 85.88 425 GLN B C 1
ATOM 8511 O O . GLN B 1 425 ? -30.297 -10.789 -9.078 1 85.88 425 GLN B O 1
ATOM 8516 N N . ASN B 1 426 ? -30.953 -8.664 -9.125 1 90.62 426 ASN B N 1
ATOM 8517 C CA . ASN B 1 426 ? -29.844 -8.242 -9.992 1 90.62 426 ASN B CA 1
ATOM 8518 C C . ASN B 1 426 ? -28.516 -8.312 -9.266 1 90.62 426 ASN B C 1
ATOM 8520 O O . ASN B 1 426 ? -27.484 -8.617 -9.875 1 90.62 426 ASN B O 1
ATOM 8524 N N . MET B 1 427 ? -28.547 -8.094 -8.023 1 90 427 MET B N 1
ATOM 8525 C CA . MET B 1 427 ? -27.312 -8.156 -7.25 1 90 427 MET B CA 1
ATOM 8526 C C . MET B 1 427 ? -26.781 -9.578 -7.199 1 90 427 MET B C 1
ATOM 8528 O O . MET B 1 427 ? -25.578 -9.805 -7.41 1 90 427 MET B O 1
ATOM 8532 N N . SER B 1 428 ? -27.625 -10.492 -6.949 1 89 428 SER B N 1
ATOM 8533 C CA . SER B 1 428 ? -27.219 -11.883 -6.887 1 89 428 SER B CA 1
ATOM 8534 C C . SER B 1 428 ? -26.688 -12.359 -8.234 1 89 428 SER B C 1
ATOM 8536 O O . SER B 1 428 ? -25.641 -13.031 -8.305 1 89 428 SER B O 1
ATOM 8538 N N . MET B 1 429 ? -27.406 -11.992 -9.281 1 92 429 MET B N 1
ATOM 8539 C CA . MET B 1 429 ? -26.984 -12.398 -10.617 1 92 429 MET B CA 1
ATOM 8540 C C . MET B 1 429 ? -25.688 -11.695 -11.023 1 92 429 MET B C 1
ATOM 8542 O O . MET B 1 429 ? -24.844 -12.289 -11.695 1 92 429 MET B O 1
ATOM 8546 N N . GLY B 1 430 ? -25.625 -10.438 -10.695 1 93.44 430 GLY B N 1
ATOM 8547 C CA . GLY B 1 430 ? -24.422 -9.688 -11 1 93.44 430 GLY B CA 1
ATOM 8548 C C . GLY B 1 430 ? -23.188 -10.242 -10.32 1 93.44 430 GLY B C 1
ATOM 8549 O O . GLY B 1 430 ? -22.125 -10.336 -10.93 1 93.44 430 GLY B O 1
ATOM 8550 N N . LEU B 1 431 ? -23.375 -10.602 -9.047 1 92.75 431 LEU B N 1
ATOM 8551 C CA . LEU B 1 431 ? -22.266 -11.172 -8.312 1 92.75 431 LEU B CA 1
ATOM 8552 C C . LEU B 1 431 ? -21.859 -12.531 -8.891 1 92.75 431 LEU B C 1
ATOM 8554 O O . LEU B 1 431 ? -20.672 -12.875 -8.922 1 92.75 431 LEU B O 1
ATOM 8558 N N . TYR B 1 432 ? -22.828 -13.266 -9.305 1 94.06 432 TYR B N 1
ATOM 8559 C CA . TYR B 1 432 ? -22.547 -14.5 -10.023 1 94.06 432 TYR B CA 1
ATOM 8560 C C . TYR B 1 432 ? -21.75 -14.227 -11.297 1 94.06 432 TYR B C 1
ATOM 8562 O O . TYR B 1 432 ? -20.844 -14.977 -11.641 1 94.06 432 TYR B O 1
ATOM 8570 N N . GLY B 1 433 ? -22.094 -13.156 -11.961 1 94.94 433 GLY B N 1
ATOM 8571 C CA . GLY B 1 433 ? -21.344 -12.75 -13.141 1 94.94 433 GLY B CA 1
ATOM 8572 C C . GLY B 1 433 ? -19.875 -12.469 -12.859 1 94.94 433 GLY B C 1
ATOM 8573 O O . GLY B 1 433 ? -19 -12.859 -13.633 1 94.94 433 GLY B O 1
ATOM 8574 N N . ILE B 1 434 ? -19.641 -11.844 -11.781 1 94.88 434 ILE B N 1
ATOM 8575 C CA . ILE B 1 434 ? -18.266 -11.562 -11.383 1 94.88 434 ILE B CA 1
ATOM 8576 C C . ILE B 1 434 ? -17.531 -12.867 -11.07 1 94.88 434 ILE B C 1
ATOM 8578 O O . ILE B 1 434 ? -16.375 -13.055 -11.453 1 94.88 434 ILE B O 1
ATOM 8582 N N . GLY B 1 435 ? -18.203 -13.734 -10.359 1 95.19 435 GLY B N 1
ATOM 8583 C CA . GLY B 1 435 ? -17.625 -15.039 -10.062 1 95.19 435 GLY B CA 1
ATOM 8584 C C . GLY B 1 435 ? -17.25 -15.82 -11.305 1 95.19 435 GLY B C 1
ATOM 8585 O O . GLY B 1 435 ? -16.156 -16.375 -11.383 1 95.19 435 GLY B O 1
ATOM 8586 N N . ILE B 1 436 ? -18.172 -15.812 -12.242 1 95.69 436 ILE B N 1
ATOM 8587 C CA . ILE B 1 436 ? -17.922 -16.609 -13.445 1 95.69 436 ILE B CA 1
ATOM 8588 C C . ILE B 1 436 ? -16.797 -15.969 -14.258 1 95.69 436 ILE B C 1
ATOM 8590 O O . ILE B 1 436 ? -16.109 -16.656 -15.008 1 95.69 436 ILE B O 1
ATOM 8594 N N . ALA B 1 437 ? -16.672 -14.672 -14.164 1 96.69 437 ALA B N 1
ATOM 8595 C CA . ALA B 1 437 ? -15.523 -14.008 -14.789 1 96.69 437 ALA B CA 1
ATOM 8596 C C . ALA B 1 437 ? -14.211 -14.531 -14.219 1 96.69 437 ALA B C 1
ATOM 8598 O O . ALA B 1 437 ? -13.227 -14.703 -14.953 1 96.69 437 ALA B O 1
ATOM 8599 N N . ALA B 1 438 ? -14.156 -14.742 -12.945 1 95.81 438 ALA B N 1
ATOM 8600 C CA . ALA B 1 438 ? -12.969 -15.305 -12.312 1 95.81 438 ALA B CA 1
ATOM 8601 C C . ALA B 1 438 ? -12.672 -16.703 -12.852 1 95.81 438 ALA B C 1
ATOM 8603 O O . ALA B 1 438 ? -11.516 -17.047 -13.086 1 95.81 438 ALA B O 1
ATOM 8604 N N . VAL B 1 439 ? -13.703 -17.453 -13.023 1 96.44 439 VAL B N 1
ATOM 8605 C CA . VAL B 1 439 ? -13.562 -18.781 -13.594 1 96.44 439 VAL B CA 1
ATOM 8606 C C . VAL B 1 439 ? -13.062 -18.672 -15.031 1 96.44 439 VAL B C 1
ATOM 8608 O O . VAL B 1 439 ? -12.211 -19.453 -15.461 1 96.44 439 VAL B O 1
ATOM 8611 N N . GLY B 1 440 ? -13.57 -17.719 -15.711 1 95.12 440 GLY B N 1
ATOM 8612 C CA . GLY B 1 440 ? -13.109 -17.484 -17.062 1 95.12 440 GLY B CA 1
ATOM 8613 C C . GLY B 1 440 ? -11.625 -17.172 -17.156 1 95.12 440 GLY B C 1
ATOM 8614 O O . GLY B 1 440 ? -10.922 -17.672 -18.031 1 95.12 440 GLY B O 1
ATOM 8615 N N . MET B 1 441 ? -11.234 -16.359 -16.281 1 93.94 441 MET B N 1
ATOM 8616 C CA . MET B 1 441 ? -9.828 -15.977 -16.266 1 93.94 441 MET B CA 1
ATOM 8617 C C . MET B 1 441 ? -8.938 -17.188 -16.016 1 93.94 441 MET B C 1
ATOM 8619 O O . MET B 1 441 ? -7.867 -17.312 -16.609 1 93.94 441 MET B O 1
ATOM 8623 N N . LEU B 1 442 ? -9.344 -18.156 -15.203 1 94.62 442 LEU B N 1
ATOM 8624 C CA . LEU B 1 442 ? -8.531 -19.297 -14.789 1 94.62 442 LEU B CA 1
ATOM 8625 C C . LEU B 1 442 ? -8.828 -20.516 -15.648 1 94.62 442 LEU B C 1
ATOM 8627 O O . LEU B 1 442 ? -8.266 -21.594 -15.422 1 94.62 442 LEU B O 1
ATOM 8631 N N . SER B 1 443 ? -9.68 -20.344 -16.625 1 94.06 443 SER B N 1
ATOM 8632 C CA . SER B 1 443 ? -10.047 -21.453 -17.484 1 94.06 443 SER B CA 1
ATOM 8633 C C . SER B 1 443 ? -8.867 -21.922 -18.328 1 94.06 443 SER B C 1
ATOM 8635 O O . SER B 1 443 ? -8.805 -23.078 -18.75 1 94.06 443 SER B O 1
ATOM 8637 N N . THR B 1 444 ? -7.914 -21.047 -18.5 1 91.75 444 THR B N 1
ATOM 8638 C CA . THR B 1 444 ? -6.738 -21.391 -19.281 1 91.75 444 THR B CA 1
ATOM 8639 C C . THR B 1 444 ? -5.543 -21.656 -18.375 1 91.75 444 THR B C 1
ATOM 8641 O O . THR B 1 444 ? -4.391 -21.531 -18.797 1 91.75 444 THR B O 1
ATOM 8644 N N . LEU B 1 445 ? -5.758 -21.969 -17.188 1 94.12 445 LEU B N 1
ATOM 8645 C CA . LEU B 1 445 ? -4.68 -22.125 -16.219 1 94.12 445 LEU B CA 1
ATOM 8646 C C . LEU B 1 445 ? -3.758 -23.281 -16.609 1 94.12 445 LEU B C 1
ATOM 8648 O O . LEU B 1 445 ? -2.551 -23.219 -16.359 1 94.12 445 LEU B O 1
ATOM 8652 N N . GLY B 1 446 ? -4.293 -24.297 -17.234 1 93.44 446 GLY B N 1
ATOM 8653 C CA . GLY B 1 446 ? -3.465 -25.422 -17.641 1 93.44 446 GLY B CA 1
ATOM 8654 C C . GLY B 1 446 ? -2.27 -25.016 -18.484 1 93.44 446 GLY B C 1
ATOM 8655 O O . GLY B 1 446 ? -1.136 -25.406 -18.188 1 93.44 446 GLY B O 1
ATOM 8656 N N . ILE B 1 447 ? -2.475 -24.188 -19.422 1 92.56 447 ILE B N 1
ATOM 8657 C CA . ILE B 1 447 ? -1.399 -23.766 -20.312 1 92.56 447 ILE B CA 1
ATOM 8658 C C . ILE B 1 447 ? -0.663 -22.578 -19.688 1 92.56 447 ILE B C 1
ATOM 8660 O O . ILE B 1 447 ? 0.548 -22.438 -19.875 1 92.56 447 ILE B O 1
ATOM 8664 N N . THR B 1 448 ? -1.345 -21.734 -19 1 90.69 448 THR B N 1
ATOM 8665 C CA . THR B 1 448 ? -0.705 -20.562 -18.406 1 90.69 448 THR B CA 1
ATOM 8666 C C . THR B 1 448 ? 0.298 -20.984 -17.328 1 90.69 448 THR B C 1
ATOM 8668 O O . THR B 1 448 ? 1.396 -20.438 -17.25 1 90.69 448 THR B O 1
ATOM 8671 N N . LEU B 1 449 ? -0.051 -21.953 -16.547 1 91.56 449 LEU B N 1
ATOM 8672 C CA . LEU B 1 449 ? 0.852 -22.438 -15.508 1 91.56 449 LEU B CA 1
ATOM 8673 C C . LEU B 1 449 ? 2.01 -23.219 -16.125 1 91.56 449 LEU B C 1
ATOM 8675 O O . LEU B 1 449 ? 3.096 -23.281 -15.539 1 91.56 449 LEU B O 1
ATOM 8679 N N . ALA B 1 450 ? 1.779 -23.812 -17.266 1 91.69 450 ALA B N 1
ATOM 8680 C CA . ALA B 1 450 ? 2.871 -24.469 -17.984 1 91.69 450 ALA B CA 1
ATOM 8681 C C . ALA B 1 450 ? 3.967 -23.484 -18.344 1 91.69 450 ALA B C 1
ATOM 8683 O O . ALA B 1 450 ? 5.156 -23.781 -18.219 1 91.69 450 ALA B O 1
ATOM 8684 N N . THR B 1 451 ? 3.508 -22.375 -18.766 1 88.06 451 THR B N 1
ATOM 8685 C CA . THR B 1 451 ? 4.457 -21.328 -19.141 1 88.06 451 THR B CA 1
ATOM 8686 C C . THR B 1 451 ? 5.195 -20.797 -17.922 1 88.06 451 THR B C 1
ATOM 8688 O O . THR B 1 451 ? 6.359 -20.406 -18 1 88.06 451 THR B O 1
ATOM 8691 N N . ASP B 1 452 ? 4.566 -20.844 -16.859 1 88.56 452 ASP B N 1
ATOM 8692 C CA . ASP B 1 452 ? 5.18 -20.359 -15.633 1 88.56 452 ASP B CA 1
ATOM 8693 C C . ASP B 1 452 ? 6.184 -21.375 -15.086 1 88.56 452 ASP B C 1
ATOM 8695 O O . ASP B 1 452 ? 7.266 -21 -14.633 1 88.56 452 ASP B O 1
ATOM 8699 N N . ALA B 1 453 ? 5.836 -22.609 -15.094 1 89.69 453 ALA B N 1
ATOM 8700 C CA . ALA B 1 453 ? 6.695 -23.656 -14.555 1 89.69 453 ALA B CA 1
ATOM 8701 C C . ALA B 1 453 ? 7.902 -23.891 -15.453 1 89.69 453 ALA B C 1
ATOM 8703 O O . ALA B 1 453 ? 8.898 -24.484 -15.031 1 89.69 453 ALA B O 1
ATOM 8704 N N . TYR B 1 454 ? 7.848 -23.406 -16.609 1 90.38 454 TYR B N 1
ATOM 8705 C CA . TYR B 1 454 ? 8.961 -23.422 -17.547 1 90.38 454 TYR B CA 1
ATOM 8706 C C . TYR B 1 454 ? 10.164 -22.672 -17 1 90.38 454 TYR B C 1
ATOM 8708 O O . TYR B 1 454 ? 11.305 -23.094 -17.172 1 90.38 454 TYR B O 1
ATOM 8716 N N . GLY B 1 455 ? 9.93 -21.641 -16.344 1 89.12 455 GLY B N 1
ATOM 8717 C CA . GLY B 1 455 ? 10.977 -20.734 -15.898 1 89.12 455 GLY B CA 1
ATOM 8718 C C . GLY B 1 455 ? 12 -21.391 -15 1 89.12 455 GLY B C 1
ATOM 8719 O O . GLY B 1 455 ? 13.188 -21.453 -15.336 1 89.12 455 GLY B O 1
ATOM 8720 N N . PRO B 1 456 ? 11.547 -21.953 -13.922 1 91.19 456 PRO B N 1
ATOM 8721 C CA . PRO B 1 456 ? 12.492 -22.609 -13.016 1 91.19 456 PRO B CA 1
ATOM 8722 C C . PRO B 1 456 ? 13.234 -23.766 -13.664 1 91.19 456 PRO B C 1
ATOM 8724 O O . PRO B 1 456 ? 14.391 -24.031 -13.328 1 91.19 456 PRO B O 1
ATOM 8727 N N . ILE B 1 457 ? 12.641 -24.438 -14.594 1 94.44 457 ILE B N 1
ATOM 8728 C CA . ILE B 1 457 ? 13.281 -25.547 -15.289 1 94.44 457 ILE B CA 1
ATOM 8729 C C . ILE B 1 457 ? 14.414 -25.016 -16.172 1 94.44 457 ILE B C 1
ATOM 8731 O O . ILE B 1 457 ? 15.516 -25.578 -16.172 1 94.44 457 ILE B O 1
ATOM 8735 N N . ALA B 1 458 ? 14.062 -23.984 -16.828 1 92.88 458 ALA B N 1
ATOM 8736 C CA . ALA B 1 458 ? 15.07 -23.359 -17.688 1 92.88 458 ALA B CA 1
ATOM 8737 C C . ALA B 1 458 ? 16.219 -22.781 -16.859 1 92.88 458 ALA B C 1
ATOM 8739 O O . ALA B 1 458 ? 17.375 -22.875 -17.25 1 92.88 458 ALA B O 1
ATOM 8740 N N . ASP B 1 459 ? 15.883 -22.219 -15.797 1 91.12 459 ASP B N 1
ATOM 8741 C CA . ASP B 1 459 ? 16.891 -21.641 -14.906 1 91.12 459 ASP B CA 1
ATOM 8742 C C . ASP B 1 459 ? 17.812 -22.719 -14.359 1 91.12 459 ASP B C 1
ATOM 8744 O O . ASP B 1 459 ? 19.047 -22.547 -14.383 1 91.12 459 ASP B O 1
ATOM 8748 N N . ASN B 1 460 ? 17.297 -23.797 -13.898 1 94.56 460 ASN B N 1
ATOM 8749 C CA . ASN B 1 460 ? 18.094 -24.906 -13.391 1 94.56 460 ASN B CA 1
ATOM 8750 C C . ASN B 1 460 ? 18.922 -25.562 -14.5 1 94.56 460 ASN B C 1
ATOM 8752 O O . ASN B 1 460 ? 20.016 -26.062 -14.25 1 94.56 460 ASN B O 1
ATOM 8756 N N . ALA B 1 461 ? 18.344 -25.562 -15.688 1 95.31 461 ALA B N 1
ATOM 8757 C CA . ALA B 1 461 ? 19.094 -26.078 -16.828 1 95.31 461 ALA B CA 1
ATOM 8758 C C . ALA B 1 461 ? 20.344 -25.234 -17.078 1 95.31 461 ALA B C 1
ATOM 8760 O O . ALA B 1 461 ? 21.406 -25.766 -17.391 1 95.31 461 ALA B O 1
ATOM 8761 N N . GLY B 1 462 ? 20.141 -23.969 -17 1 92.12 462 GLY B N 1
ATOM 8762 C CA . GLY B 1 462 ? 21.281 -23.078 -17.141 1 92.12 462 GLY B CA 1
ATOM 8763 C C . GLY B 1 462 ? 22.328 -23.281 -16.062 1 92.12 462 GLY B C 1
ATOM 8764 O O . GLY B 1 462 ? 23.531 -23.266 -16.344 1 92.12 462 GLY B O 1
ATOM 8765 N N . GLY B 1 463 ? 21.906 -23.406 -14.852 1 91.5 463 GLY B N 1
ATOM 8766 C CA . GLY B 1 463 ? 22.828 -23.703 -13.766 1 91.5 463 GLY B CA 1
ATOM 8767 C C . GLY B 1 463 ? 23.578 -25.016 -13.969 1 91.5 463 GLY B C 1
ATOM 8768 O O . GLY B 1 463 ? 24.781 -25.094 -13.719 1 91.5 463 GLY B O 1
ATOM 8769 N N . ASN B 1 464 ? 22.891 -26.016 -14.414 1 94.56 464 ASN B N 1
ATOM 8770 C CA . ASN B 1 464 ? 23.516 -27.312 -14.695 1 94.56 464 ASN B CA 1
ATOM 8771 C C . ASN B 1 464 ? 24.547 -27.203 -15.812 1 94.56 464 ASN B C 1
ATOM 8773 O O . ASN B 1 464 ? 25.609 -27.828 -15.734 1 94.56 464 ASN B O 1
ATOM 8777 N N . ALA B 1 465 ? 24.203 -26.438 -16.797 1 94.44 465 ALA B N 1
ATOM 8778 C CA . ALA B 1 465 ? 25.125 -26.25 -17.922 1 94.44 465 ALA B CA 1
ATOM 8779 C C . ALA B 1 465 ? 26.422 -25.594 -17.453 1 94.44 465 ALA B C 1
ATOM 8781 O O . ALA B 1 465 ? 27.516 -25.984 -17.875 1 94.44 465 ALA B O 1
ATOM 8782 N N . GLU B 1 466 ? 26.266 -24.688 -16.594 1 91 466 GLU B N 1
ATOM 8783 C CA . GLU B 1 466 ? 27.438 -23.984 -16.078 1 91 466 GLU B CA 1
ATOM 8784 C C . GLU B 1 466 ? 28.266 -24.875 -15.172 1 91 466 GLU B C 1
ATOM 8786 O O . GLU B 1 466 ? 29.484 -24.953 -15.305 1 91 466 GLU B O 1
ATOM 8791 N N . MET B 1 467 ? 27.656 -25.531 -14.32 1 90.81 467 MET B N 1
ATOM 8792 C CA . MET B 1 467 ? 28.344 -26.375 -13.344 1 90.81 467 MET B CA 1
ATOM 8793 C C . MET B 1 467 ? 28.984 -27.578 -14.008 1 90.81 467 MET B C 1
ATOM 8795 O O . MET B 1 467 ? 30 -28.094 -13.531 1 90.81 467 MET B O 1
ATOM 8799 N N . SER B 1 468 ? 28.438 -27.953 -15.164 1 92.62 468 SER B N 1
ATOM 8800 C CA . SER B 1 468 ? 28.953 -29.125 -15.875 1 92.62 468 SER B CA 1
ATOM 8801 C C . SER B 1 468 ? 29.984 -28.719 -16.922 1 92.62 468 SER B C 1
ATOM 8803 O O . SER B 1 468 ? 30.578 -29.562 -17.578 1 92.62 468 SER B O 1
ATOM 8805 N N . GLY B 1 469 ? 30.141 -27.469 -17.156 1 90.38 469 GLY B N 1
ATOM 8806 C CA . GLY B 1 469 ? 31.125 -26.969 -18.094 1 90.38 469 GLY B CA 1
ATOM 8807 C C . GLY B 1 469 ? 30.781 -27.281 -19.547 1 90.38 469 GLY B C 1
ATOM 8808 O O . GLY B 1 469 ? 31.656 -27.719 -20.312 1 90.38 469 GLY B O 1
ATOM 8809 N N . LEU B 1 470 ? 29.547 -27.25 -20.031 1 90.69 470 LEU B N 1
ATOM 8810 C CA . LEU B 1 470 ? 29.094 -27.656 -21.344 1 90.69 470 LEU B CA 1
ATOM 8811 C C . LEU B 1 470 ? 29.531 -26.656 -22.406 1 90.69 470 LEU B C 1
ATOM 8813 O O . LEU B 1 470 ? 29.375 -26.891 -23.609 1 90.69 470 LEU B O 1
ATOM 8817 N N . GLY B 1 471 ? 30.188 -25.516 -22.156 1 87.69 471 GLY B N 1
ATOM 8818 C CA . GLY B 1 471 ? 30.703 -24.562 -23.141 1 87.69 471 GLY B CA 1
ATOM 8819 C C . GLY B 1 471 ? 29.859 -23.328 -23.266 1 87.69 471 GLY B C 1
ATOM 8820 O O . GLY B 1 471 ? 28.719 -23.281 -22.781 1 87.69 471 GLY B O 1
ATOM 8821 N N . PRO B 1 472 ? 30.281 -22.406 -24.031 1 89.31 472 PRO B N 1
ATOM 8822 C CA . PRO B 1 472 ? 29.625 -21.094 -24.109 1 89.31 472 PRO B CA 1
ATOM 8823 C C . PRO B 1 472 ? 28.359 -21.125 -24.984 1 89.31 472 PRO B C 1
ATOM 8825 O O . PRO B 1 472 ? 27.406 -20.391 -24.734 1 89.31 472 PRO B O 1
ATOM 8828 N N . GLU B 1 473 ? 28.375 -21.953 -25.922 1 90.06 473 GLU B N 1
ATOM 8829 C CA . GLU B 1 473 ? 27.234 -22.031 -26.812 1 90.06 473 GLU B CA 1
ATOM 8830 C C . GLU B 1 473 ? 26 -22.547 -26.094 1 90.06 473 GLU B C 1
ATOM 8832 O O . GLU B 1 473 ? 24.891 -22.016 -26.266 1 90.06 473 GLU B O 1
ATOM 8837 N N . VAL B 1 474 ? 26.219 -23.609 -25.344 1 92.12 474 VAL B N 1
ATOM 8838 C CA . VAL B 1 474 ? 25.125 -24.172 -24.578 1 92.12 474 VAL B CA 1
ATOM 8839 C C . VAL B 1 474 ? 24.641 -23.172 -23.531 1 92.12 474 VAL B C 1
ATOM 8841 O O . VAL B 1 474 ? 23.453 -23.031 -23.281 1 92.12 474 VAL B O 1
ATOM 8844 N N . ARG B 1 475 ? 25.562 -22.438 -22.969 1 89.19 475 ARG B N 1
ATOM 8845 C CA . ARG B 1 475 ? 25.219 -21.438 -21.984 1 89.19 475 ARG B CA 1
ATOM 8846 C C . ARG B 1 475 ? 24.406 -20.297 -22.594 1 89.19 475 ARG B C 1
ATOM 8848 O O . ARG B 1 475 ? 23.453 -19.797 -21.984 1 89.19 475 ARG B O 1
ATOM 8855 N N . LYS B 1 476 ? 24.734 -19.953 -23.781 1 87 476 LYS B N 1
ATOM 8856 C CA . LYS B 1 476 ? 24 -18.922 -24.484 1 87 476 LYS B CA 1
ATOM 8857 C C . LYS B 1 476 ? 22.547 -19.344 -24.734 1 87 476 LYS B C 1
ATOM 8859 O O . LYS B 1 476 ? 21.625 -18.547 -24.578 1 87 476 LYS B O 1
ATOM 8864 N N . ARG B 1 477 ? 22.375 -20.625 -25.109 1 88.69 477 ARG B N 1
ATOM 8865 C CA . ARG B 1 477 ? 21.031 -21.141 -25.359 1 88.69 477 ARG B CA 1
ATOM 8866 C C . ARG B 1 477 ? 20.234 -21.219 -24.062 1 88.69 477 ARG B C 1
ATOM 8868 O O . ARG B 1 477 ? 19.047 -20.875 -24.031 1 88.69 477 ARG B O 1
ATOM 8875 N N . THR B 1 478 ? 20.859 -21.703 -23.016 1 90.25 478 THR B N 1
ATOM 8876 C CA . THR B 1 478 ? 20.156 -21.828 -21.75 1 90.25 478 THR B CA 1
ATOM 8877 C C . THR B 1 478 ? 19.859 -20.469 -21.156 1 90.25 478 THR B C 1
ATOM 8879 O O . THR B 1 478 ? 18.844 -20.281 -20.469 1 90.25 478 THR B O 1
ATOM 8882 N N . ASP B 1 479 ? 20.719 -19.531 -21.453 1 83.56 479 ASP B N 1
ATOM 8883 C CA . ASP B 1 479 ? 20.469 -18.156 -21.016 1 83.56 479 ASP B CA 1
ATOM 8884 C C . ASP B 1 479 ? 19.25 -17.562 -21.719 1 83.56 479 ASP B C 1
ATOM 8886 O O . ASP B 1 479 ? 18.469 -16.828 -21.109 1 83.56 479 ASP B O 1
ATOM 8890 N N . ALA B 1 480 ? 19.188 -17.859 -22.906 1 83.88 480 ALA B N 1
ATOM 8891 C CA . ALA B 1 480 ? 18.016 -17.406 -23.656 1 83.88 480 ALA B CA 1
ATOM 8892 C C . ALA B 1 480 ? 16.734 -18.031 -23.109 1 83.88 480 ALA B C 1
ATOM 8894 O O . ALA B 1 480 ? 15.719 -17.359 -22.984 1 83.88 480 ALA B O 1
ATOM 8895 N N . LEU B 1 481 ? 16.812 -19.281 -22.828 1 87.94 481 LEU B N 1
ATOM 8896 C CA . LEU B 1 481 ? 15.68 -19.984 -22.234 1 87.94 481 LEU B CA 1
ATOM 8897 C C . LEU B 1 481 ? 15.336 -19.391 -20.875 1 87.94 481 LEU B C 1
ATOM 8899 O O . LEU B 1 481 ? 14.156 -19.25 -20.531 1 87.94 481 LEU B O 1
ATOM 8903 N N . ASP B 1 482 ? 16.344 -19.094 -20.219 1 87.56 482 ASP B N 1
ATOM 8904 C CA . ASP B 1 482 ? 16.172 -18.562 -18.859 1 87.56 482 ASP B CA 1
ATOM 8905 C C . ASP B 1 482 ? 15.547 -17.156 -18.906 1 87.56 482 ASP B C 1
ATOM 8907 O O . ASP B 1 482 ? 14.664 -16.844 -18.109 1 87.56 482 ASP B O 1
ATOM 8911 N N . ALA B 1 483 ? 16.016 -16.375 -19.781 1 82.31 483 ALA B N 1
ATOM 8912 C CA . ALA B 1 483 ? 15.438 -15.039 -19.938 1 82.31 483 ALA B CA 1
ATOM 8913 C C . ALA B 1 483 ? 13.961 -15.117 -20.312 1 82.31 483 ALA B C 1
ATOM 8915 O O . ALA B 1 483 ? 13.141 -14.344 -19.812 1 82.31 483 ALA B O 1
ATOM 8916 N N . LEU B 1 484 ? 13.688 -16.047 -21.172 1 84.19 484 LEU B N 1
ATOM 8917 C CA . LEU B 1 484 ? 12.297 -16.297 -21.547 1 84.19 484 LEU B CA 1
ATOM 8918 C C . LEU B 1 484 ? 11.5 -16.766 -20.328 1 84.19 484 LEU B C 1
ATOM 8920 O O . LEU B 1 484 ? 10.359 -16.328 -20.125 1 84.19 484 LEU B O 1
ATOM 8924 N N . GLY B 1 485 ? 12.086 -17.516 -19.625 1 87.06 485 GLY B N 1
ATOM 8925 C CA . GLY B 1 485 ? 11.445 -18.031 -18.422 1 87.06 485 GLY B CA 1
ATOM 8926 C C . GLY B 1 485 ? 11.133 -16.953 -17.406 1 87.06 485 GLY B C 1
ATOM 8927 O O . GLY B 1 485 ? 10.055 -16.953 -16.797 1 87.06 485 GLY B O 1
ATOM 8928 N N . ASN B 1 486 ? 12 -16.031 -17.203 1 84.25 486 ASN B N 1
ATOM 8929 C CA . ASN B 1 486 ? 11.789 -14.961 -16.234 1 84.25 486 ASN B CA 1
ATOM 8930 C C . ASN B 1 486 ? 10.648 -14.047 -16.656 1 84.25 486 ASN B C 1
ATOM 8932 O O . ASN B 1 486 ? 9.891 -13.562 -15.812 1 84.25 486 ASN B O 1
ATOM 8936 N N . THR B 1 487 ? 10.594 -13.828 -17.891 1 82.31 487 THR B N 1
ATOM 8937 C CA . THR B 1 487 ? 9.523 -12.977 -18.391 1 82.31 487 THR B CA 1
ATOM 8938 C C . THR B 1 487 ? 8.172 -13.672 -18.281 1 82.31 487 THR B C 1
ATOM 8940 O O . THR B 1 487 ? 7.176 -13.055 -17.891 1 82.31 487 THR B O 1
ATOM 8943 N N . THR B 1 488 ? 8.164 -14.875 -18.656 1 85.06 488 THR B N 1
ATOM 8944 C CA . THR B 1 488 ? 6.914 -15.617 -18.578 1 85.06 488 THR B CA 1
ATOM 8945 C C . THR B 1 488 ? 6.512 -15.836 -17.109 1 85.06 488 THR B C 1
ATOM 8947 O O . THR B 1 488 ? 5.32 -15.867 -16.797 1 85.06 488 THR B O 1
ATOM 8950 N N . ALA B 1 489 ? 7.527 -16 -16.312 1 86 489 ALA B N 1
ATOM 8951 C CA . ALA B 1 489 ? 7.254 -16.094 -14.875 1 86 489 ALA B CA 1
ATOM 8952 C C . ALA B 1 489 ? 6.594 -14.82 -14.352 1 86 489 ALA B C 1
ATOM 8954 O O . ALA B 1 489 ? 5.664 -14.883 -13.547 1 86 489 ALA B O 1
ATOM 8955 N N . ALA B 1 490 ? 7.086 -13.719 -14.789 1 88.19 490 ALA B N 1
ATOM 8956 C CA . ALA B 1 490 ? 6.512 -12.438 -14.383 1 88.19 490 ALA B CA 1
ATOM 8957 C C . ALA B 1 490 ? 5.074 -12.297 -14.875 1 88.19 490 ALA B C 1
ATOM 8959 O O . ALA B 1 490 ? 4.195 -11.867 -14.133 1 88.19 490 ALA B O 1
ATOM 8960 N N . THR B 1 491 ? 4.801 -12.648 -16.078 1 87.38 491 THR B N 1
ATOM 8961 C CA . THR B 1 491 ? 3.463 -12.578 -16.656 1 87.38 491 THR B CA 1
ATOM 8962 C C . THR B 1 491 ? 2.508 -13.516 -15.93 1 87.38 491 THR B C 1
ATOM 8964 O O . THR B 1 491 ? 1.351 -13.172 -15.688 1 87.38 491 THR B O 1
ATOM 8967 N N . GLY B 1 492 ? 3.027 -14.68 -15.664 1 86.5 492 GLY B N 1
ATOM 8968 C CA . GLY B 1 492 ? 2.229 -15.625 -14.898 1 86.5 492 GLY B CA 1
ATOM 8969 C C . GLY B 1 492 ? 1.869 -15.117 -13.516 1 86.5 492 GLY B C 1
ATOM 8970 O O . GLY B 1 492 ? 0.748 -15.328 -13.047 1 86.5 492 GLY B O 1
ATOM 8971 N N . LYS B 1 493 ? 2.861 -14.539 -12.883 1 88.06 493 LYS B N 1
ATOM 8972 C CA . LYS B 1 493 ? 2.609 -13.977 -11.562 1 88.06 493 LYS B CA 1
ATOM 8973 C C . LYS B 1 493 ? 1.584 -12.852 -11.633 1 88.06 493 LYS B C 1
ATOM 8975 O O . LYS B 1 493 ? 0.72 -12.734 -10.758 1 88.06 493 LYS B O 1
ATOM 8980 N N . GLY B 1 494 ? 1.714 -12.023 -12.641 1 88.75 494 GLY B N 1
ATOM 8981 C CA . GLY B 1 494 ? 0.705 -11 -12.859 1 88.75 494 GLY B CA 1
ATOM 8982 C C . GLY B 1 494 ? -0.689 -11.562 -13.055 1 88.75 494 GLY B C 1
ATOM 8983 O O . GLY B 1 494 ? -1.656 -11.047 -12.484 1 88.75 494 GLY B O 1
ATOM 8984 N N . PHE B 1 495 ? -0.753 -12.586 -13.812 1 88.25 495 PHE B N 1
ATOM 8985 C CA . PHE B 1 495 ? -2.006 -13.289 -14.047 1 88.25 495 PHE B CA 1
ATOM 8986 C C . PHE B 1 495 ? -2.574 -13.844 -12.742 1 88.25 495 PHE B C 1
ATOM 8988 O O . PHE B 1 495 ? -3.771 -13.719 -12.484 1 88.25 495 PHE B O 1
ATOM 8995 N N . ALA B 1 496 ? -1.715 -14.422 -12.008 1 89.69 496 ALA B N 1
ATOM 8996 C CA . ALA B 1 496 ? -2.123 -15.008 -10.734 1 89.69 496 ALA B CA 1
ATOM 8997 C C . ALA B 1 496 ? -2.658 -13.945 -9.781 1 89.69 496 ALA B C 1
ATOM 8999 O O . ALA B 1 496 ? -3.65 -14.164 -9.086 1 89.69 496 ALA B O 1
ATOM 9000 N N . ILE B 1 497 ? -2.053 -12.805 -9.734 1 92.62 497 ILE B N 1
ATOM 9001 C CA . ILE B 1 497 ? -2.469 -11.703 -8.867 1 92.62 497 ILE B CA 1
ATOM 9002 C C . ILE B 1 497 ? -3.844 -11.203 -9.297 1 92.62 497 ILE B C 1
ATOM 9004 O O . ILE B 1 497 ? -4.719 -10.977 -8.461 1 92.62 497 ILE B O 1
ATOM 9008 N N . GLY B 1 498 ? -3.992 -11.023 -10.57 1 91.19 498 GLY B N 1
ATOM 9009 C CA . GLY B 1 498 ? -5.277 -10.586 -11.102 1 91.19 498 GLY B CA 1
ATOM 9010 C C . GLY B 1 498 ? -6.398 -11.57 -10.812 1 91.19 498 GLY B C 1
ATOM 9011 O O . GLY B 1 498 ? -7.508 -11.164 -10.453 1 91.19 498 GLY B O 1
ATOM 9012 N N . SER B 1 499 ? -6.145 -12.812 -11 1 91.12 499 SER B N 1
ATOM 9013 C CA . SER B 1 499 ? -7.152 -13.836 -10.742 1 91.12 499 SER B CA 1
ATOM 9014 C C . SER B 1 499 ? -7.52 -13.883 -9.266 1 91.12 499 SER B C 1
ATOM 9016 O O . SER B 1 499 ? -8.672 -14.148 -8.914 1 91.12 499 SER B O 1
ATOM 9018 N N . ALA B 1 500 ? -6.504 -13.695 -8.445 1 91.75 500 ALA B N 1
ATOM 9019 C CA . ALA B 1 500 ? -6.746 -13.672 -7.004 1 91.75 500 ALA B CA 1
ATOM 9020 C C . ALA B 1 500 ? -7.703 -12.539 -6.629 1 91.75 500 ALA B C 1
ATOM 9022 O O . ALA B 1 500 ? -8.531 -12.695 -5.73 1 91.75 500 ALA B O 1
ATOM 9023 N N . ALA B 1 501 ? -7.582 -11.422 -7.297 1 92.44 501 ALA B N 1
ATOM 9024 C CA . ALA B 1 501 ? -8.438 -10.273 -7.012 1 92.44 501 ALA B CA 1
ATOM 9025 C C . ALA B 1 501 ? -9.898 -10.594 -7.32 1 92.44 501 ALA B C 1
ATOM 9027 O O . ALA B 1 501 ? -10.789 -10.32 -6.512 1 92.44 501 ALA B O 1
ATOM 9028 N N . LEU B 1 502 ? -10.227 -11.164 -8.43 1 91.81 502 LEU B N 1
ATOM 9029 C CA . LEU B 1 502 ? -11.586 -11.5 -8.828 1 91.81 502 LEU B CA 1
ATOM 9030 C C . LEU B 1 502 ? -12.148 -12.617 -7.949 1 91.81 502 LEU B C 1
ATOM 9032 O O . LEU B 1 502 ? -13.312 -12.578 -7.555 1 91.81 502 LEU B O 1
ATOM 9036 N N . THR B 1 503 ? -11.266 -13.555 -7.691 1 91.56 503 THR B N 1
ATOM 9037 C CA . THR B 1 503 ? -11.695 -14.664 -6.844 1 91.56 503 THR B CA 1
ATOM 9038 C C . THR B 1 503 ? -12.031 -14.172 -5.438 1 91.56 503 THR B C 1
ATOM 9040 O O . THR B 1 503 ? -13.023 -14.602 -4.852 1 91.56 503 THR B O 1
ATOM 9043 N N . ALA B 1 504 ? -11.203 -13.328 -4.93 1 93 504 ALA B N 1
ATOM 9044 C CA . ALA B 1 504 ? -11.422 -12.805 -3.586 1 93 504 ALA B CA 1
ATOM 9045 C C . ALA B 1 504 ? -12.742 -12.047 -3.508 1 93 504 ALA B C 1
ATOM 9047 O O . ALA B 1 504 ? -13.422 -12.062 -2.475 1 93 504 ALA B O 1
ATOM 9048 N N . LEU B 1 505 ? -13.133 -11.398 -4.539 1 91.62 505 LEU B N 1
ATOM 9049 C CA . LEU B 1 505 ? -14.406 -10.688 -4.57 1 91.62 505 LEU B CA 1
ATOM 9050 C C . LEU B 1 505 ? -15.57 -11.672 -4.531 1 91.62 505 LEU B C 1
ATOM 9052 O O . LEU B 1 505 ? -16.578 -11.414 -3.873 1 91.62 505 LEU B O 1
ATOM 9056 N N . ALA B 1 506 ? -15.383 -12.734 -5.277 1 91.38 506 ALA B N 1
ATOM 9057 C CA . ALA B 1 506 ? -16.406 -13.781 -5.242 1 91.38 506 ALA B CA 1
ATOM 9058 C C . ALA B 1 506 ? -16.5 -14.406 -3.852 1 91.38 506 ALA B C 1
ATOM 9060 O O . ALA B 1 506 ? -17.594 -14.742 -3.389 1 91.38 506 ALA B O 1
ATOM 9061 N N . LEU B 1 507 ? -15.383 -14.531 -3.234 1 92.44 507 LEU B N 1
ATOM 9062 C CA . LEU B 1 507 ? -15.352 -15.102 -1.89 1 92.44 507 LEU B CA 1
ATOM 9063 C C . LEU B 1 507 ? -16 -14.156 -0.886 1 92.44 507 LEU B C 1
ATOM 9065 O O . LEU B 1 507 ? -16.625 -14.602 0.081 1 92.44 507 LEU B O 1
ATOM 9069 N N . LEU B 1 508 ? -15.898 -12.875 -1.146 1 92.88 508 LEU B N 1
ATOM 9070 C CA . LEU B 1 508 ? -16.547 -11.891 -0.287 1 92.88 508 LEU B CA 1
ATOM 9071 C C . LEU B 1 508 ? -18.062 -12.062 -0.307 1 92.88 508 LEU B C 1
ATOM 9073 O O . LEU B 1 508 ? -18.703 -12 0.739 1 92.88 508 LEU B O 1
ATOM 9077 N N . ALA B 1 509 ? -18.547 -12.25 -1.481 1 90.94 509 ALA B N 1
ATOM 9078 C CA . ALA B 1 509 ? -19.984 -12.484 -1.626 1 90.94 509 ALA B CA 1
ATOM 9079 C C . ALA B 1 509 ? -20.391 -13.805 -0.991 1 90.94 509 ALA B C 1
ATOM 9081 O O . ALA B 1 509 ? -21.469 -13.914 -0.396 1 90.94 509 ALA B O 1
ATOM 9082 N N . SER B 1 510 ? -19.547 -14.75 -1.097 1 90.88 510 SER B N 1
ATOM 9083 C CA . SER B 1 510 ? -19.828 -16.062 -0.516 1 90.88 510 SER B CA 1
ATOM 9084 C C . SER B 1 510 ? -19.797 -16.016 1.008 1 90.88 510 SER B C 1
ATOM 9086 O O . SER B 1 510 ? -20.469 -16.781 1.674 1 90.88 510 SER B O 1
ATOM 9088 N N . TYR B 1 511 ? -19.047 -15.133 1.591 1 93.62 511 TYR B N 1
ATOM 9089 C CA . TYR B 1 511 ? -19 -14.945 3.035 1 93.62 511 TYR B CA 1
ATOM 9090 C C . TYR B 1 511 ? -20.375 -14.602 3.586 1 93.62 511 TYR B C 1
ATOM 9092 O O . TYR B 1 511 ? -20.766 -15.086 4.648 1 93.62 511 TYR B O 1
ATOM 9100 N N . ILE B 1 512 ? -21.094 -13.812 2.822 1 91.31 512 ILE B N 1
ATOM 9101 C CA . ILE B 1 512 ? -22.422 -13.398 3.256 1 91.31 512 ILE B CA 1
ATOM 9102 C C . ILE B 1 512 ? -23.359 -14.609 3.258 1 91.31 512 ILE B C 1
ATOM 9104 O O . ILE B 1 512 ? -24.203 -14.75 4.148 1 91.31 512 ILE B O 1
ATOM 9108 N N . GLU B 1 513 ? -23.188 -15.398 2.26 1 86.75 513 GLU B N 1
ATOM 9109 C CA . GLU B 1 513 ? -24 -16.609 2.205 1 86.75 513 GLU B CA 1
ATOM 9110 C C . GLU B 1 513 ? -23.672 -17.547 3.365 1 86.75 513 GLU B C 1
ATOM 9112 O O . GLU B 1 513 ? -24.547 -18.25 3.873 1 86.75 513 GLU B O 1
ATOM 9117 N N . GLU B 1 514 ? -22.453 -17.547 3.697 1 89.44 514 GLU B N 1
ATOM 9118 C CA . GLU B 1 514 ? -22.062 -18.391 4.828 1 89.44 514 GLU B CA 1
ATOM 9119 C C . GLU B 1 514 ? -22.594 -17.828 6.141 1 89.44 514 GLU B C 1
ATOM 9121 O O . GLU B 1 514 ? -22.828 -18.562 7.098 1 89.44 514 GLU B O 1
ATOM 9126 N N . ILE B 1 515 ? -22.688 -16.547 6.23 1 92.06 515 ILE B N 1
ATOM 9127 C CA . ILE B 1 515 ? -23.281 -15.922 7.402 1 92.06 515 ILE B CA 1
ATOM 9128 C C . ILE B 1 515 ? -24.734 -16.375 7.543 1 92.06 515 ILE B C 1
ATOM 9130 O O . ILE B 1 515 ? -25.203 -16.656 8.656 1 92.06 515 ILE B O 1
ATOM 9134 N N . ARG B 1 516 ? -25.422 -16.406 6.434 1 88.94 516 ARG B N 1
ATOM 9135 C CA . ARG B 1 516 ? -26.797 -16.906 6.43 1 88.94 516 ARG B CA 1
ATOM 9136 C C . ARG B 1 516 ? -26.875 -18.297 7.047 1 88.94 516 ARG B C 1
ATOM 9138 O O . ARG B 1 516 ? -27.688 -18.531 7.949 1 88.94 516 ARG B O 1
ATOM 9145 N N . ILE B 1 517 ? -26.016 -19.141 6.625 1 84.25 517 ILE B N 1
ATOM 9146 C CA . ILE B 1 517 ? -26.016 -20.516 7.098 1 84.25 517 ILE B CA 1
ATOM 9147 C C . ILE B 1 517 ? -25.625 -20.547 8.57 1 84.25 517 ILE B C 1
ATOM 9149 O O . ILE B 1 517 ? -26.156 -21.344 9.352 1 84.25 517 ILE B O 1
ATOM 9153 N N . GLY B 1 518 ? -24.688 -19.703 8.922 1 86.38 518 GLY B N 1
ATOM 9154 C CA . GLY B 1 518 ? -24.266 -19.625 10.312 1 86.38 518 GLY B CA 1
ATOM 9155 C C . GLY B 1 518 ? -25.391 -19.219 11.242 1 86.38 518 GLY B C 1
ATOM 9156 O O . GLY B 1 518 ? -25.516 -19.734 12.352 1 86.38 518 GLY B O 1
ATOM 9157 N N . LEU B 1 519 ? -26.188 -18.344 10.773 1 89.81 519 LEU B N 1
ATOM 9158 C CA . LEU B 1 519 ? -27.312 -17.906 11.57 1 89.81 519 LEU B CA 1
ATOM 9159 C C . LEU B 1 519 ? -28.328 -19.016 11.75 1 89.81 519 LEU B C 1
ATOM 9161 O O . LEU B 1 519 ? -28.828 -19.234 12.859 1 89.81 519 LEU B O 1
ATOM 9165 N N . ILE B 1 520 ? -28.609 -19.688 10.703 1 84.38 520 ILE B N 1
ATOM 9166 C CA . ILE B 1 520 ? -29.562 -20.781 10.75 1 84.38 520 ILE B CA 1
ATOM 9167 C C . ILE B 1 520 ? -29.047 -21.875 11.68 1 84.38 520 ILE B C 1
ATOM 9169 O O . ILE B 1 520 ? -29.812 -22.422 12.484 1 84.38 520 ILE B O 1
ATOM 9173 N N . HIS B 1 521 ? -27.828 -22.109 11.594 1 82.62 521 HIS B N 1
ATOM 9174 C CA . HIS B 1 521 ? -27.203 -23.125 12.438 1 82.62 521 HIS B CA 1
ATOM 9175 C C . HIS B 1 521 ? -27.281 -22.75 13.914 1 82.62 521 HIS B C 1
ATOM 9177 O O . HIS B 1 521 ? -27.406 -23.609 14.781 1 82.62 521 HIS B O 1
ATOM 9183 N N . ASN B 1 522 ? -27.219 -21.453 14.164 1 86.69 522 ASN B N 1
ATOM 9184 C CA . ASN B 1 522 ? -27.266 -20.953 15.531 1 86.69 522 ASN B CA 1
ATOM 9185 C C . ASN B 1 522 ? -28.703 -20.781 16.031 1 86.69 522 ASN B C 1
ATOM 9187 O O . ASN B 1 522 ? -28.922 -20.281 17.125 1 86.69 522 ASN B O 1
ATOM 9191 N N . GLY B 1 523 ? -29.672 -21.062 15.219 1 85.62 523 GLY B N 1
ATOM 9192 C CA . GLY B 1 523 ? -31.062 -21.078 15.625 1 85.62 523 GLY B CA 1
ATOM 9193 C C . GLY B 1 523 ? -31.781 -19.766 15.352 1 85.62 523 GLY B C 1
ATOM 9194 O O . GLY B 1 523 ? -32.906 -19.547 15.812 1 85.62 523 GLY B O 1
ATOM 9195 N N . VAL B 1 524 ? -31.109 -18.891 14.602 1 88.31 524 VAL B N 1
ATOM 9196 C CA . VAL B 1 524 ? -31.734 -17.609 14.281 1 88.31 524 VAL B CA 1
ATOM 9197 C C . VAL B 1 524 ? -32.531 -17.734 12.977 1 88.31 524 VAL B C 1
ATOM 9199 O O . VAL B 1 524 ? -31.938 -18 11.914 1 88.31 524 VAL B O 1
ATOM 9202 N N . THR B 1 525 ? -33.844 -17.5 13 1 88.06 525 THR B N 1
ATOM 9203 C CA . THR B 1 525 ? -34.656 -17.719 11.812 1 88.06 525 THR B CA 1
ATOM 9204 C C . THR B 1 525 ? -35.219 -16.406 11.273 1 88.06 525 THR B C 1
ATOM 9206 O O . THR B 1 525 ? -35.625 -16.328 10.117 1 88.06 525 THR B O 1
ATOM 9209 N N . MET B 1 526 ? -35.156 -15.422 12.156 1 91.62 526 MET B N 1
ATOM 9210 C CA . MET B 1 526 ? -35.688 -14.141 11.742 1 91.62 526 MET B CA 1
ATOM 9211 C C . MET B 1 526 ? -34.719 -13.008 12.039 1 91.62 526 MET B C 1
ATOM 9213 O O . MET B 1 526 ? -34.031 -13.016 13.062 1 91.62 526 MET B O 1
ATOM 9217 N N . LEU B 1 527 ? -34.688 -12.117 11.07 1 89.94 527 LEU B N 1
ATOM 9218 C CA . LEU B 1 527 ? -33.875 -10.906 11.242 1 89.94 527 LEU B CA 1
ATOM 9219 C C . LEU B 1 527 ? -34.781 -9.695 11.492 1 89.94 527 LEU B C 1
ATOM 9221 O O . LEU B 1 527 ? -35.75 -9.484 10.781 1 89.94 527 LEU B O 1
ATOM 9225 N N . GLU B 1 528 ? -34.531 -8.992 12.523 1 86.25 528 GLU B N 1
ATOM 9226 C CA . GLU B 1 528 ? -35.219 -7.727 12.758 1 86.25 528 GLU B CA 1
ATOM 9227 C C . GLU B 1 528 ? -34.5 -6.57 12.07 1 86.25 528 GLU B C 1
ATOM 9229 O O . GLU B 1 528 ? -33.375 -6.211 12.461 1 86.25 528 GLU B O 1
ATOM 9234 N N . MET B 1 529 ? -35.125 -5.992 11.109 1 85.19 529 MET B N 1
ATOM 9235 C CA . MET B 1 529 ? -34.5 -4.934 10.32 1 85.19 529 MET B CA 1
ATOM 9236 C C . MET B 1 529 ? -34.656 -3.58 11 1 85.19 529 MET B C 1
ATOM 9238 O O . MET B 1 529 ? -35.406 -3.457 11.984 1 85.19 529 MET B O 1
ATOM 9242 N N . SER B 1 530 ? -33.969 -2.57 10.547 1 72 530 SER B N 1
ATOM 9243 C CA . SER B 1 530 ? -33.969 -1.231 11.133 1 72 530 SER B CA 1
ATOM 9244 C C . SER B 1 530 ? -35.344 -0.575 11.031 1 72 530 SER B C 1
ATOM 9246 O O . SER B 1 530 ? -35.688 0.272 11.859 1 72 530 SER B O 1
ATOM 9248 N N . ASP B 1 531 ? -36.094 -0.985 10.07 1 71.19 531 ASP B N 1
ATOM 9249 C CA . ASP B 1 531 ? -37.438 -0.404 9.875 1 71.19 531 ASP B CA 1
ATOM 9250 C C . ASP B 1 531 ? -38.469 -1.121 10.727 1 71.19 531 ASP B C 1
ATOM 9252 O O . ASP B 1 531 ? -39.656 -0.777 10.688 1 71.19 531 ASP B O 1
ATOM 9256 N N . GLY B 1 532 ? -38.031 -2.111 11.477 1 73.94 532 GLY B N 1
ATOM 9257 C CA . GLY B 1 532 ? -38.938 -2.828 12.359 1 73.94 532 GLY B CA 1
ATOM 9258 C C . GLY B 1 532 ? -39.562 -4.039 11.703 1 73.94 532 GLY B C 1
ATOM 9259 O O . GLY B 1 532 ? -40.281 -4.809 12.359 1 73.94 532 GLY B O 1
ATOM 9260 N N . THR B 1 533 ? -39.219 -4.211 10.477 1 82.56 533 THR B N 1
ATOM 9261 C CA . THR B 1 533 ? -39.781 -5.348 9.773 1 82.56 533 THR B CA 1
ATOM 9262 C C . THR B 1 533 ? -39 -6.617 10.047 1 82.56 533 THR B C 1
ATOM 9264 O O . THR B 1 533 ? -37.812 -6.555 10.352 1 82.56 533 THR B O 1
ATOM 9267 N N . MET B 1 534 ? -39.688 -7.684 9.984 1 89.38 534 MET B N 1
ATOM 9268 C CA . MET B 1 534 ? -39.062 -8.984 10.188 1 89.38 534 MET B CA 1
ATOM 9269 C C . MET B 1 534 ? -38.906 -9.719 8.859 1 89.38 534 MET B C 1
ATOM 9271 O O . MET B 1 534 ? -39.781 -9.672 8 1 89.38 534 MET B O 1
ATOM 9275 N N . ARG B 1 535 ? -37.75 -10.203 8.664 1 88.94 535 ARG B N 1
ATOM 9276 C CA . ARG B 1 535 ? -37.469 -10.977 7.465 1 88.94 535 ARG B CA 1
ATOM 9277 C C . ARG B 1 535 ? -36.906 -12.352 7.816 1 88.94 535 ARG B C 1
ATOM 9279 O O . ARG B 1 535 ? -36.094 -12.484 8.742 1 88.94 535 ARG B O 1
ATOM 9286 N N . PHE B 1 536 ? -37.406 -13.367 7.109 1 89.56 536 PHE B N 1
ATOM 9287 C CA . PHE B 1 536 ? -36.844 -14.703 7.301 1 89.56 536 PHE B CA 1
ATOM 9288 C C . PHE B 1 536 ? -35.406 -14.766 6.805 1 89.56 536 PHE B C 1
ATOM 9290 O O . PHE B 1 536 ? -35.094 -14.273 5.719 1 89.56 536 PHE B O 1
ATOM 9297 N N . VAL B 1 537 ? -34.562 -15.359 7.605 1 89.38 537 VAL B N 1
ATOM 9298 C CA . VAL B 1 537 ? -33.156 -15.461 7.285 1 89.38 537 VAL B CA 1
ATOM 9299 C C . VAL B 1 537 ? -32.969 -16.188 5.949 1 89.38 537 VAL B C 1
ATOM 9301 O O . VAL B 1 537 ? -32.125 -15.812 5.141 1 89.38 537 VAL B O 1
ATOM 9304 N N . GLN B 1 538 ? -33.75 -17.156 5.652 1 81.69 538 GLN B N 1
ATOM 9305 C CA . GLN B 1 538 ? -33.625 -17.969 4.453 1 81.69 538 GLN B CA 1
ATOM 9306 C C . GLN B 1 538 ? -33.938 -17.156 3.197 1 81.69 538 GLN B C 1
ATOM 9308 O O . GLN B 1 538 ? -33.406 -17.438 2.123 1 81.69 538 GLN B O 1
ATOM 9313 N N . ASP B 1 539 ? -34.781 -16.094 3.357 1 82 539 ASP B N 1
ATOM 9314 C CA . ASP B 1 539 ? -35.25 -15.328 2.205 1 82 539 ASP B CA 1
ATOM 9315 C C . ASP B 1 539 ? -34.562 -13.969 2.133 1 82 539 ASP B C 1
ATOM 9317 O O . ASP B 1 539 ? -34.781 -13.188 1.211 1 82 539 ASP B O 1
ATOM 9321 N N . ALA B 1 540 ? -33.719 -13.812 3.078 1 87.12 540 ALA B N 1
ATOM 9322 C CA . ALA B 1 540 ? -33.031 -12.516 3.133 1 87.12 540 ALA B CA 1
ATOM 9323 C C . ALA B 1 540 ? -32.031 -12.367 2.004 1 87.12 540 ALA B C 1
ATOM 9325 O O . ALA B 1 540 ? -31.312 -13.32 1.671 1 87.12 540 ALA B O 1
ATOM 9326 N N . SER B 1 541 ? -32.031 -11.219 1.348 1 86.19 541 SER B N 1
ATOM 9327 C CA . SER B 1 541 ? -31.078 -10.93 0.286 1 86.19 541 SER B CA 1
ATOM 9328 C C . SER B 1 541 ? -29.75 -10.461 0.857 1 86.19 541 SER B C 1
ATOM 9330 O O . SER B 1 541 ? -29.641 -10.188 2.055 1 86.19 541 SER B O 1
ATOM 9332 N N . ILE B 1 542 ? -28.766 -10.406 0.006 1 87.06 542 ILE B N 1
ATOM 9333 C CA . ILE B 1 542 ? -27.453 -9.922 0.397 1 87.06 542 ILE B CA 1
ATOM 9334 C C . ILE B 1 542 ? -27.562 -8.484 0.915 1 87.06 542 ILE B C 1
ATOM 9336 O O . ILE B 1 542 ? -26.906 -8.117 1.891 1 87.06 542 ILE B O 1
ATOM 9340 N N . LEU B 1 543 ? -28.438 -7.715 0.312 1 85.69 543 LEU B N 1
ATOM 9341 C CA . LEU B 1 543 ? -28.625 -6.328 0.721 1 85.69 543 LEU B CA 1
ATOM 9342 C C . LEU B 1 543 ? -29.234 -6.254 2.115 1 85.69 543 LEU B C 1
ATOM 9344 O O . LEU B 1 543 ? -28.938 -5.336 2.881 1 85.69 543 LEU B O 1
ATOM 9348 N N . ASP B 1 544 ? -30.094 -7.207 2.396 1 88.06 544 ASP B N 1
ATOM 9349 C CA . ASP B 1 544 ? -30.688 -7.266 3.725 1 88.06 544 ASP B CA 1
ATOM 9350 C C . ASP B 1 544 ? -29.625 -7.5 4.797 1 88.06 544 ASP B C 1
ATOM 9352 O O . ASP B 1 544 ? -29.688 -6.902 5.875 1 88.06 544 ASP B O 1
ATOM 9356 N N . PHE B 1 545 ? -28.75 -8.336 4.457 1 90.06 545 PHE B N 1
ATOM 9357 C CA . PHE B 1 545 ? -27.672 -8.625 5.406 1 90.06 545 PHE B CA 1
ATOM 9358 C C . PHE B 1 545 ? -26.766 -7.41 5.59 1 90.06 545 PHE B C 1
ATOM 9360 O O . PHE B 1 545 ? -26.281 -7.156 6.695 1 90.06 545 PHE B O 1
ATOM 9367 N N . MET B 1 546 ? -26.531 -6.695 4.52 1 89.44 546 MET B N 1
ATOM 9368 C CA . MET B 1 546 ? -25.703 -5.492 4.605 1 89.44 546 MET B CA 1
ATOM 9369 C C . MET B 1 546 ? -26.359 -4.445 5.5 1 89.44 546 MET B C 1
ATOM 9371 O O . MET B 1 546 ? -25.672 -3.732 6.234 1 89.44 546 MET B O 1
ATOM 9375 N N . GLU B 1 547 ? -27.625 -4.391 5.395 1 87 547 GLU B N 1
ATOM 9376 C CA . GLU B 1 547 ? -28.375 -3.463 6.234 1 87 547 GLU B CA 1
ATOM 9377 C C . GLU B 1 547 ? -28.422 -3.943 7.684 1 87 547 GLU B C 1
ATOM 9379 O O . GLU B 1 547 ? -28.25 -3.15 8.609 1 87 547 GLU B O 1
ATOM 9384 N N . TYR B 1 548 ? -28.656 -5.246 7.809 1 88.69 548 TYR B N 1
ATOM 9385 C CA . TYR B 1 548 ? -28.781 -5.824 9.141 1 88.69 548 TYR B CA 1
ATOM 9386 C C . TYR B 1 548 ? -27.5 -5.645 9.938 1 88.69 548 TYR B C 1
ATOM 9388 O O . TYR B 1 548 ? -27.531 -5.262 11.109 1 88.69 548 TYR B O 1
ATOM 9396 N N . TYR B 1 549 ? -26.406 -5.875 9.336 1 90.12 549 TYR B N 1
ATOM 9397 C CA . TYR B 1 549 ? -25.125 -5.785 10.008 1 90.12 549 TYR B CA 1
ATOM 9398 C C . TYR B 1 549 ? -24.5 -4.41 9.812 1 90.12 549 TYR B C 1
ATOM 9400 O O . TYR B 1 549 ? -23.359 -4.168 10.234 1 90.12 549 TYR B O 1
ATOM 9408 N N . ARG B 1 550 ? -25.156 -3.461 9.172 1 88.62 550 ARG B N 1
ATOM 9409 C CA . ARG B 1 550 ? -24.75 -2.078 8.961 1 88.62 550 ARG B CA 1
ATOM 9410 C C . ARG B 1 550 ? -23.359 -2.012 8.336 1 88.62 550 ARG B C 1
ATOM 9412 O O . ARG B 1 550 ? -22.469 -1.32 8.844 1 88.62 550 ARG B O 1
ATOM 9419 N N . VAL B 1 551 ? -23.266 -2.754 7.258 1 91.88 551 VAL B N 1
ATOM 9420 C CA . VAL B 1 551 ? -21.984 -2.818 6.555 1 91.88 551 VAL B CA 1
ATOM 9421 C C . VAL B 1 551 ? -21.875 -1.65 5.578 1 91.88 551 VAL B C 1
ATOM 9423 O O . VAL B 1 551 ? -21.891 -1.846 4.363 1 91.88 551 VAL B O 1
ATOM 9426 N N . SER B 1 552 ? -21.781 -0.425 6.133 1 91 552 SER B N 1
ATOM 9427 C CA . SER B 1 552 ? -21.609 0.806 5.367 1 91 552 SER B CA 1
ATOM 9428 C C . SER B 1 552 ? -20.266 1.455 5.656 1 91 552 SER B C 1
ATOM 9430 O O . SER B 1 552 ? -19.625 1.153 6.672 1 91 552 SER B O 1
ATOM 9432 N N . LEU B 1 553 ? -19.859 2.303 4.758 1 92 553 LEU B N 1
ATOM 9433 C CA . LEU B 1 553 ? -18.547 2.924 4.883 1 92 553 LEU B CA 1
ATOM 9434 C C . LEU B 1 553 ? -18.547 3.967 5.996 1 92 553 LEU B C 1
ATOM 9436 O O . LEU B 1 553 ? -17.484 4.469 6.375 1 92 553 LEU B O 1
ATOM 9440 N N . MET B 1 554 ? -19.641 4.266 6.566 1 90.56 554 MET B N 1
ATOM 9441 C CA . MET B 1 554 ? -19.688 5.238 7.656 1 90.56 554 MET B CA 1
ATOM 9442 C C . MET B 1 554 ? -19.688 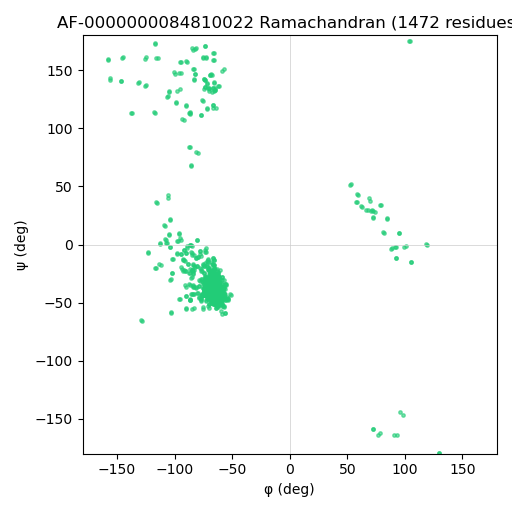4.535 9.008 1 90.56 554 MET B C 1
ATOM 9444 O O . MET B 1 554 ? -19.562 5.188 10.047 1 90.56 554 MET B O 1
ATOM 9448 N N . ASN B 1 555 ? -19.812 3.158 8.945 1 93.06 555 ASN B N 1
ATOM 9449 C CA . ASN B 1 555 ? -19.656 2.367 10.164 1 93.06 555 ASN B CA 1
ATOM 9450 C C . ASN B 1 555 ? -18.188 2.32 10.617 1 93.06 555 ASN B C 1
ATOM 9452 O O . ASN B 1 555 ? -17.328 1.819 9.898 1 93.06 555 ASN B O 1
ATOM 9456 N N . PRO B 1 556 ? -17.938 2.881 11.82 1 94.19 556 PRO B N 1
ATOM 9457 C CA . PRO B 1 556 ? -16.547 2.932 12.289 1 94.19 556 PRO B CA 1
ATOM 9458 C C . PRO B 1 556 ? -15.898 1.554 12.336 1 94.19 556 PRO B C 1
ATOM 9460 O O . PRO B 1 556 ? -14.688 1.433 12.109 1 94.19 556 PRO B O 1
ATOM 9463 N N . THR B 1 557 ? -16.656 0.475 12.648 1 95.88 557 THR B N 1
ATOM 9464 C CA . THR B 1 557 ? -16.062 -0.859 12.711 1 95.88 557 THR B CA 1
ATOM 9465 C C . THR B 1 557 ? -15.625 -1.325 11.328 1 95.88 557 THR B C 1
ATOM 9467 O O . THR B 1 557 ? -14.625 -2.031 11.203 1 95.88 557 THR B O 1
ATOM 9470 N N . VAL B 1 558 ? -16.422 -0.923 10.297 1 96.5 558 VAL B N 1
ATOM 9471 C CA . VAL B 1 558 ? -16.031 -1.246 8.922 1 96.5 558 VAL B CA 1
ATOM 9472 C C . VAL B 1 558 ? -14.75 -0.499 8.555 1 96.5 558 VAL B C 1
ATOM 9474 O O . VAL B 1 558 ? -13.836 -1.078 7.973 1 96.5 558 VAL B O 1
ATOM 9477 N N . LEU B 1 559 ? -14.68 0.755 8.922 1 96.31 559 LEU B N 1
ATOM 9478 C CA . LEU B 1 559 ? -13.523 1.58 8.594 1 96.31 559 LEU B CA 1
ATOM 9479 C C . LEU B 1 559 ? -12.266 1.06 9.281 1 96.31 559 LEU B C 1
ATOM 9481 O O . LEU B 1 559 ? -11.195 1.003 8.672 1 96.31 559 LEU B O 1
ATOM 9485 N N . ILE B 1 560 ? -12.414 0.72 10.555 1 97.31 560 ILE B N 1
ATOM 9486 C CA . ILE B 1 560 ? -11.281 0.16 11.289 1 97.31 560 ILE B CA 1
ATOM 9487 C C . ILE B 1 560 ? -10.828 -1.139 10.633 1 97.31 560 ILE B C 1
ATOM 9489 O O . ILE B 1 560 ? -9.633 -1.392 10.5 1 97.31 560 ILE B O 1
ATOM 9493 N N . GLY B 1 561 ? -11.812 -1.958 10.234 1 97.94 561 GLY B N 1
ATOM 9494 C CA . GLY B 1 561 ? -11.484 -3.176 9.508 1 97.94 561 GLY B CA 1
ATOM 9495 C C . GLY B 1 561 ? -10.688 -2.922 8.25 1 97.94 561 GLY B C 1
ATOM 9496 O O . GLY B 1 561 ? -9.719 -3.629 7.965 1 97.94 561 GLY B O 1
ATOM 9497 N N . VAL B 1 562 ? -11.086 -1.898 7.484 1 97.88 562 VAL B N 1
ATOM 9498 C CA . VAL B 1 562 ? -10.398 -1.563 6.242 1 97.88 562 VAL B CA 1
ATOM 9499 C C . VAL B 1 562 ? -8.961 -1.158 6.543 1 97.88 562 VAL B C 1
ATOM 9501 O O . VAL B 1 562 ? -8.031 -1.556 5.832 1 97.88 562 VAL B O 1
ATOM 9504 N N . PHE B 1 563 ? -8.734 -0.427 7.637 1 98 563 PHE B N 1
ATOM 9505 C CA . PHE B 1 563 ? -7.395 -0.014 8.039 1 98 563 PHE B CA 1
ATOM 9506 C C . PHE B 1 563 ? -6.543 -1.222 8.414 1 98 563 PHE B C 1
ATOM 9508 O O . PHE B 1 563 ? -5.391 -1.333 7.984 1 98 563 PHE B O 1
ATOM 9515 N N . ILE B 1 564 ? -7.137 -2.084 9.141 1 98.19 564 ILE B N 1
ATOM 9516 C CA . ILE B 1 564 ? -6.406 -3.262 9.602 1 98.19 564 ILE B CA 1
ATOM 9517 C C . ILE B 1 564 ? -6.07 -4.156 8.406 1 98.19 564 ILE B C 1
ATOM 9519 O O . ILE B 1 564 ? -4.984 -4.734 8.344 1 98.19 564 ILE B O 1
ATOM 9523 N N . GLY B 1 565 ? -7.066 -4.27 7.535 1 98.12 565 GLY B N 1
ATOM 9524 C CA . GLY B 1 565 ? -6.805 -5.039 6.332 1 98.12 565 GLY B CA 1
ATOM 9525 C C . GLY B 1 565 ? -5.641 -4.504 5.52 1 98.12 565 GLY B C 1
ATOM 9526 O O . GLY B 1 565 ? -4.773 -5.27 5.086 1 98.12 565 GLY B O 1
ATOM 9527 N N . ALA B 1 566 ? -5.594 -3.201 5.309 1 98.12 566 ALA B N 1
ATOM 9528 C CA . ALA B 1 566 ? -4.492 -2.578 4.582 1 98.12 566 ALA B CA 1
ATOM 9529 C C . ALA B 1 566 ? -3.166 -2.789 5.312 1 98.12 566 ALA B C 1
ATOM 9531 O O . ALA B 1 566 ? -2.152 -3.113 4.688 1 98.12 566 ALA B O 1
ATOM 9532 N N . MET B 1 567 ? -3.191 -2.643 6.609 1 98.06 567 MET B N 1
ATOM 9533 C CA . MET B 1 567 ? -1.993 -2.814 7.426 1 98.06 567 MET B CA 1
ATOM 9534 C C . MET B 1 567 ? -1.474 -4.246 7.336 1 98.06 567 MET B C 1
ATOM 9536 O O . MET B 1 567 ? -0.264 -4.469 7.27 1 98.06 567 MET B O 1
ATOM 9540 N N . MET B 1 568 ? -2.393 -5.23 7.273 1 97.94 568 MET B N 1
ATOM 9541 C CA . MET B 1 568 ? -2.004 -6.641 7.246 1 97.94 568 MET B CA 1
ATOM 9542 C C . MET B 1 568 ? -1.172 -6.949 6.008 1 97.94 568 MET B C 1
ATOM 9544 O O . MET B 1 568 ? -0.245 -7.758 6.062 1 97.94 568 MET B O 1
ATOM 9548 N N . SER B 1 569 ? -1.513 -6.359 4.918 1 97.5 569 SER B N 1
ATOM 9549 C CA . SER B 1 569 ? -0.744 -6.574 3.695 1 97.5 569 SER B CA 1
ATOM 9550 C C . SER B 1 569 ? 0.694 -6.094 3.854 1 97.5 569 SER B C 1
ATOM 9552 O O . SER B 1 569 ? 1.635 -6.797 3.479 1 97.5 569 SER B O 1
ATOM 9554 N N . PHE B 1 570 ? 0.905 -4.926 4.469 1 98.06 570 PHE B N 1
ATOM 9555 C CA . PHE B 1 570 ? 2.238 -4.363 4.652 1 98.06 570 PHE B CA 1
ATOM 9556 C C . PHE B 1 570 ? 3 -5.117 5.734 1 98.06 570 PHE B C 1
ATOM 9558 O O . PHE B 1 570 ? 4.184 -5.414 5.578 1 98.06 570 PHE B O 1
ATOM 9565 N N . LEU B 1 571 ? 2.277 -5.379 6.777 1 97.62 571 LEU B N 1
ATOM 9566 C CA . LEU B 1 571 ? 2.906 -6.094 7.883 1 97.62 571 LEU B CA 1
ATOM 9567 C C . LEU B 1 571 ? 3.387 -7.473 7.438 1 97.62 571 LEU B C 1
ATOM 9569 O O . LEU B 1 571 ? 4.512 -7.871 7.746 1 97.62 571 LEU B O 1
ATOM 9573 N N . PHE B 1 572 ? 2.537 -8.148 6.711 1 97.06 572 PHE B N 1
ATOM 9574 C CA . PHE B 1 572 ? 2.869 -9.477 6.211 1 97.06 572 PHE B CA 1
ATOM 9575 C C . PHE B 1 572 ? 4.102 -9.422 5.316 1 97.06 572 PHE B C 1
ATOM 9577 O O . PHE B 1 572 ? 5.008 -10.25 5.449 1 97.06 572 PHE B O 1
ATOM 9584 N N . CYS B 1 573 ? 4.211 -8.5 4.438 1 96.62 573 CYS B N 1
ATOM 9585 C CA . CYS B 1 573 ? 5.348 -8.352 3.537 1 96.62 573 CYS B CA 1
ATOM 9586 C C . CYS B 1 573 ? 6.609 -7.98 4.309 1 96.62 573 CYS B C 1
ATOM 9588 O O . CYS B 1 573 ? 7.699 -8.453 3.982 1 96.62 573 CYS B O 1
ATOM 9590 N N . GLY B 1 574 ? 6.453 -7.121 5.305 1 96.69 574 GLY B N 1
ATOM 9591 C CA . GLY B 1 574 ? 7.605 -6.758 6.117 1 96.69 574 GLY B CA 1
ATOM 9592 C C . GLY B 1 574 ? 8.219 -7.938 6.848 1 96.69 574 GLY B C 1
ATOM 9593 O O . GLY B 1 574 ? 9.438 -8.078 6.895 1 96.69 574 GLY B O 1
ATOM 9594 N N . LEU B 1 575 ? 7.371 -8.781 7.328 1 95.81 575 LEU B N 1
ATOM 9595 C CA . LEU B 1 575 ? 7.832 -9.953 8.055 1 95.81 575 LEU B CA 1
ATOM 9596 C C . LEU B 1 5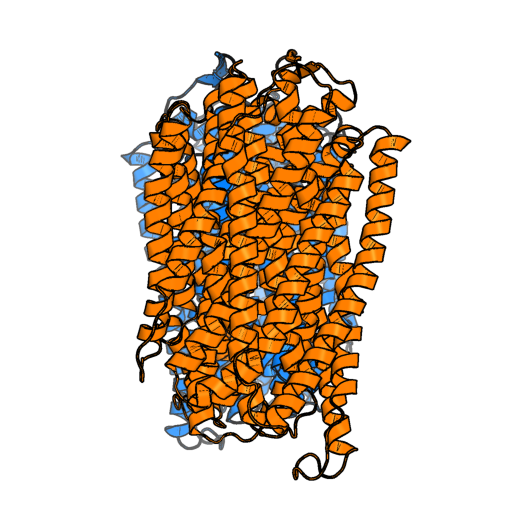75 ? 8.555 -10.93 7.129 1 95.81 575 LEU B C 1
ATOM 9598 O O . LEU B 1 575 ? 9.602 -11.469 7.484 1 95.81 575 LEU B O 1
ATOM 9602 N N . THR B 1 576 ? 8.023 -11.094 5.953 1 93.94 576 THR B N 1
ATOM 9603 C CA . THR B 1 576 ? 8.625 -12.039 5.02 1 93.94 576 THR B CA 1
ATOM 9604 C C . THR B 1 576 ? 9.93 -11.477 4.449 1 93.94 576 THR B C 1
ATOM 9606 O O . THR B 1 576 ? 10.891 -12.219 4.246 1 93.94 576 THR B O 1
ATOM 9609 N N . MET B 1 577 ? 9.969 -10.172 4.219 1 93.25 577 MET B N 1
ATOM 9610 C CA . MET B 1 577 ? 11.188 -9.547 3.729 1 93.25 577 MET B CA 1
ATOM 9611 C C . MET B 1 577 ? 12.312 -9.672 4.75 1 93.25 577 MET B C 1
ATOM 9613 O O . MET B 1 577 ? 13.445 -10.016 4.395 1 93.25 577 MET B O 1
ATOM 9617 N N . ASN B 1 578 ? 11.992 -9.398 5.941 1 92.31 578 ASN B N 1
ATOM 9618 C CA . ASN B 1 578 ? 12.992 -9.516 6.996 1 92.31 578 ASN B CA 1
ATOM 9619 C C . ASN B 1 578 ? 13.438 -10.961 7.184 1 92.31 578 ASN B C 1
ATOM 9621 O O . ASN B 1 578 ? 14.602 -11.219 7.512 1 92.31 578 ASN B O 1
ATOM 9625 N N . ALA B 1 579 ? 12.531 -11.859 7 1 92.5 579 ALA B N 1
ATOM 9626 C CA . ALA B 1 579 ? 12.875 -13.273 7.082 1 92.5 579 ALA B CA 1
ATOM 9627 C C . ALA B 1 579 ? 13.891 -13.656 6.012 1 92.5 579 ALA B C 1
ATOM 9629 O O . ALA B 1 579 ? 14.844 -14.391 6.285 1 92.5 579 ALA B O 1
ATOM 9630 N N . VAL B 1 580 ? 13.672 -13.188 4.836 1 91.06 580 VAL B N 1
ATOM 9631 C CA . VAL B 1 580 ? 14.609 -13.445 3.746 1 91.06 580 VAL B CA 1
ATOM 9632 C C . VAL B 1 580 ? 15.969 -12.828 4.078 1 91.06 580 VAL B C 1
ATOM 9634 O O . VAL B 1 580 ? 17.016 -13.453 3.863 1 91.06 580 VAL B O 1
ATOM 9637 N N . GLY B 1 581 ? 15.883 -11.617 4.613 1 87.56 581 GLY B N 1
ATOM 9638 C CA . GLY B 1 581 ? 17.125 -10.945 4.98 1 87.56 581 GLY B CA 1
ATOM 9639 C C . GLY B 1 581 ? 17.938 -11.711 6.004 1 87.56 581 GLY B C 1
ATOM 9640 O O . GLY B 1 581 ? 19.156 -11.852 5.852 1 87.56 581 GLY B O 1
ATOM 9641 N N . ARG B 1 582 ? 17.344 -12.203 6.984 1 88.88 582 ARG B N 1
ATOM 9642 C CA . ARG B 1 582 ? 18.031 -12.945 8.039 1 88.88 582 ARG B CA 1
ATOM 9643 C C . ARG B 1 582 ? 18.562 -14.273 7.504 1 88.88 582 ARG B C 1
ATOM 9645 O O . ARG B 1 582 ? 19.688 -14.672 7.816 1 88.88 582 ARG B O 1
ATOM 9652 N N . ALA B 1 583 ? 17.766 -14.914 6.727 1 87.5 583 ALA B N 1
ATOM 9653 C CA . ALA B 1 583 ? 18.172 -16.188 6.141 1 87.5 583 ALA B CA 1
ATOM 9654 C C . ALA B 1 583 ? 19.328 -15.984 5.16 1 87.5 583 ALA B C 1
ATOM 9656 O O . ALA B 1 583 ? 20.25 -16.812 5.086 1 87.5 583 ALA B O 1
ATOM 9657 N N . ALA B 1 584 ? 19.234 -14.914 4.422 1 87.12 584 ALA B N 1
ATOM 9658 C CA . ALA B 1 584 ? 20.297 -14.602 3.471 1 87.12 584 ALA B CA 1
ATOM 9659 C C . ALA B 1 584 ? 21.609 -14.305 4.191 1 87.12 584 ALA B C 1
ATOM 9661 O O . ALA B 1 584 ? 22.688 -14.664 3.705 1 87.12 584 ALA B O 1
ATOM 9662 N N . GLN B 1 585 ? 21.516 -13.648 5.281 1 85.56 585 GLN B N 1
ATOM 9663 C CA . GLN B 1 585 ? 22.719 -13.344 6.062 1 85.56 585 GLN B CA 1
ATOM 9664 C C . GLN B 1 585 ? 23.406 -14.617 6.539 1 85.56 585 GLN B C 1
ATOM 9666 O O . GLN B 1 585 ? 24.641 -14.711 6.5 1 85.56 585 GLN B O 1
ATOM 9671 N N . SER B 1 586 ? 22.656 -15.562 6.977 1 88.12 586 SER B N 1
ATOM 9672 C CA . SER B 1 586 ? 23.219 -16.844 7.406 1 88.12 586 SER B CA 1
ATOM 9673 C C . SER B 1 586 ? 23.891 -17.562 6.25 1 88.12 586 SER B C 1
ATOM 9675 O O . SER B 1 586 ? 24.922 -18.203 6.441 1 88.12 586 SER B O 1
ATOM 9677 N N . MET B 1 587 ? 23.344 -17.453 5.09 1 89.44 587 MET B N 1
ATOM 9678 C CA . MET B 1 587 ? 23.906 -18.078 3.898 1 89.44 587 MET B CA 1
ATOM 9679 C C . MET B 1 587 ? 25.219 -17.406 3.506 1 89.44 587 MET B C 1
ATOM 9681 O O . MET B 1 587 ? 26.203 -18.078 3.172 1 89.44 587 MET B O 1
ATOM 9685 N N . VAL B 1 588 ? 25.219 -16.094 3.617 1 87.44 588 VAL B N 1
ATOM 9686 C CA . VAL B 1 588 ? 26.422 -15.328 3.266 1 87.44 588 VAL B CA 1
ATOM 9687 C C . VAL B 1 588 ? 27.562 -15.695 4.207 1 87.44 588 VAL B C 1
ATOM 9689 O O . VAL B 1 588 ? 28.688 -15.898 3.768 1 87.44 588 VAL B O 1
ATOM 9692 N N . GLU B 1 589 ? 27.234 -15.805 5.414 1 88.44 589 GLU B N 1
ATOM 9693 C CA . GLU B 1 589 ? 28.25 -16.156 6.406 1 88.44 589 GLU B CA 1
ATOM 9694 C C . GLU B 1 589 ? 28.797 -17.547 6.168 1 88.44 589 GLU B C 1
ATOM 9696 O O . GLU B 1 589 ? 30 -17.797 6.332 1 88.44 589 GLU B O 1
ATOM 9701 N N . GLU B 1 590 ? 27.969 -18.438 5.812 1 91.38 590 GLU B N 1
ATOM 9702 C CA . GLU B 1 590 ? 28.391 -19.812 5.555 1 91.38 590 GLU B CA 1
ATOM 9703 C C . GLU B 1 590 ? 29.281 -19.891 4.309 1 91.38 590 GLU B C 1
ATOM 9705 O O . GLU B 1 590 ? 30.281 -20.594 4.297 1 91.38 590 GLU B O 1
ATOM 9710 N N . VAL B 1 591 ? 28.922 -19.219 3.232 1 90.62 591 VAL B N 1
ATOM 9711 C CA . VAL B 1 591 ? 29.719 -19.234 2.004 1 90.62 591 VAL B CA 1
ATOM 9712 C C . VAL B 1 591 ? 31.078 -18.609 2.264 1 90.62 591 VAL B C 1
ATOM 9714 O O . VAL B 1 591 ? 32.094 -19.125 1.819 1 90.62 591 VAL B O 1
ATOM 9717 N N . ARG B 1 592 ? 31.062 -17.516 2.998 1 89.81 592 ARG B N 1
ATOM 9718 C CA . ARG B 1 592 ? 32.312 -16.875 3.367 1 89.81 592 ARG B CA 1
ATOM 9719 C C . ARG B 1 592 ? 33.188 -17.812 4.18 1 89.81 592 ARG B C 1
ATOM 9721 O O . ARG B 1 592 ? 34.406 -17.875 3.975 1 89.81 592 ARG B O 1
ATOM 9728 N N . ARG B 1 593 ? 32.594 -18.5 5.102 1 92.81 593 ARG B N 1
ATOM 9729 C CA . ARG B 1 593 ? 33.344 -19.453 5.934 1 92.81 593 ARG B CA 1
ATOM 9730 C C . ARG B 1 593 ? 33.969 -20.547 5.086 1 92.81 593 ARG B C 1
ATOM 9732 O O . ARG B 1 593 ? 35.125 -20.906 5.273 1 92.81 593 ARG B O 1
ATOM 9739 N N . GLN B 1 594 ? 33.219 -21.062 4.168 1 93.31 594 GLN B N 1
ATOM 9740 C CA . GLN B 1 594 ? 33.719 -22.125 3.32 1 93.31 594 GLN B CA 1
ATOM 9741 C C . GLN B 1 594 ? 34.844 -21.625 2.424 1 93.31 594 GLN B C 1
ATOM 9743 O O . GLN B 1 594 ? 35.812 -22.344 2.18 1 93.31 594 GLN B O 1
ATOM 9748 N N . PHE B 1 595 ? 34.75 -20.438 1.887 1 90.44 595 PHE B N 1
ATOM 9749 C CA . PHE B 1 595 ? 35.812 -19.859 1.063 1 90.44 595 PHE B CA 1
ATOM 9750 C C . PHE B 1 595 ? 37.094 -19.688 1.866 1 90.44 595 PHE B C 1
ATOM 9752 O O . PHE B 1 595 ? 38.188 -19.828 1.326 1 90.44 595 PHE B O 1
ATOM 9759 N N . ARG B 1 596 ? 36.844 -19.453 3.119 1 90.38 596 ARG B N 1
ATOM 9760 C CA . ARG B 1 596 ? 38 -19.203 3.977 1 90.38 596 ARG B CA 1
ATOM 9761 C C . ARG B 1 596 ? 38.594 -20.516 4.48 1 90.38 596 ARG B C 1
ATOM 9763 O O . ARG B 1 596 ? 39.812 -20.688 4.52 1 90.38 596 ARG B O 1
ATOM 9770 N N . GLU B 1 597 ? 37.75 -21.422 4.871 1 92.38 597 GLU B N 1
ATOM 9771 C CA . GLU B 1 597 ? 38.188 -22.609 5.594 1 92.38 597 GLU B CA 1
ATOM 9772 C C . GLU B 1 597 ? 38.5 -23.75 4.637 1 92.38 597 GLU B C 1
ATOM 9774 O O . GLU B 1 597 ? 39.312 -24.625 4.957 1 92.38 597 GLU B O 1
ATOM 9779 N N . ILE B 1 598 ? 37.781 -23.859 3.586 1 91.62 598 ILE B N 1
ATOM 9780 C CA . ILE B 1 598 ? 38 -24.953 2.652 1 91.62 598 ILE B CA 1
ATOM 9781 C C . ILE B 1 598 ? 38.938 -24.516 1.545 1 91.62 598 ILE B C 1
ATOM 9783 O O . ILE B 1 598 ? 38.531 -23.859 0.587 1 91.62 598 ILE B O 1
ATOM 9787 N N . LYS B 1 599 ? 40.156 -25.047 1.621 1 87.19 599 LYS B N 1
ATOM 9788 C CA . LYS B 1 599 ? 41.188 -24.641 0.692 1 87.19 599 LYS B CA 1
ATOM 9789 C C . LYS B 1 599 ? 40.969 -25.234 -0.695 1 87.19 599 LYS B C 1
ATOM 9791 O O . LYS B 1 599 ? 40.531 -26.375 -0.821 1 87.19 599 LYS B O 1
ATOM 9796 N N . GLY B 1 600 ? 41.094 -24.453 -1.722 1 87.38 600 GLY B N 1
ATOM 9797 C CA . GLY B 1 600 ? 41.062 -24.953 -3.09 1 87.38 600 GLY B CA 1
ATOM 9798 C C . GLY B 1 600 ? 39.719 -24.734 -3.762 1 87.38 600 GLY B C 1
ATOM 9799 O O . GLY B 1 600 ? 39.562 -25.078 -4.934 1 87.38 600 GLY B O 1
ATOM 9800 N N . ILE B 1 601 ? 38.719 -24.156 -3.066 1 88.31 601 ILE B N 1
ATOM 9801 C CA . ILE B 1 601 ? 37.406 -23.953 -3.65 1 88.31 601 ILE B CA 1
ATOM 9802 C C . ILE B 1 601 ? 37.5 -22.953 -4.801 1 88.31 601 ILE B C 1
ATOM 9804 O O . ILE B 1 601 ? 36.969 -23.203 -5.891 1 88.31 601 ILE B O 1
ATOM 9808 N N . LEU B 1 602 ? 38.219 -21.906 -4.641 1 87.44 602 LEU B N 1
ATOM 9809 C CA . LEU B 1 602 ? 38.281 -20.844 -5.633 1 87.44 602 LEU B CA 1
ATOM 9810 C C . LEU B 1 602 ? 39.156 -21.234 -6.805 1 87.44 602 LEU B C 1
ATOM 9812 O O . LEU B 1 602 ? 39.031 -20.688 -7.906 1 87.44 602 LEU B O 1
ATOM 9816 N N . THR B 1 603 ? 40.094 -22.281 -6.547 1 85.75 603 THR B N 1
ATOM 9817 C CA . THR B 1 603 ? 40.969 -22.75 -7.613 1 85.75 603 THR B CA 1
ATOM 9818 C C . THR B 1 603 ? 40.344 -23.922 -8.352 1 85.75 603 THR B C 1
ATOM 9820 O O . THR B 1 603 ? 40.844 -24.359 -9.383 1 85.75 603 THR B O 1
ATOM 9823 N N . GLY B 1 604 ? 39.156 -24.391 -7.836 1 81.69 604 GLY B N 1
ATOM 9824 C CA . GLY B 1 604 ? 38.469 -25.5 -8.484 1 81.69 604 GLY B CA 1
ATOM 9825 C C . GLY B 1 604 ? 38.906 -26.859 -7.988 1 81.69 604 GLY B C 1
ATOM 9826 O O . GLY B 1 604 ? 38.375 -27.891 -8.406 1 81.69 604 GLY B O 1
ATOM 9827 N N . GLU B 1 605 ? 39.844 -26.953 -7.117 1 82.94 605 GLU B N 1
ATOM 9828 C CA . GLU B 1 605 ? 40.438 -28.203 -6.629 1 82.94 605 GLU B CA 1
ATOM 9829 C C . GLU B 1 605 ? 39.625 -28.766 -5.469 1 82.94 605 GLU B C 1
ATOM 9831 O O . GLU B 1 605 ? 39.625 -29.969 -5.227 1 82.94 605 GLU B O 1
ATOM 9836 N N . GLY B 1 606 ? 39.031 -27.875 -4.801 1 84.75 606 GLY B N 1
ATOM 9837 C CA . GLY B 1 606 ? 38.219 -28.297 -3.67 1 84.75 606 GLY B CA 1
ATOM 9838 C C . GLY B 1 606 ? 36.719 -28.359 -3.984 1 84.75 606 GLY B C 1
ATOM 9839 O O . GLY B 1 606 ? 36.25 -27.594 -4.816 1 84.75 606 GLY B O 1
ATOM 9840 N N . THR B 1 607 ? 36.062 -29.312 -3.332 1 86.56 607 THR B N 1
ATOM 9841 C CA . THR B 1 607 ? 34.625 -29.422 -3.502 1 86.56 607 THR B CA 1
ATOM 9842 C C . THR B 1 607 ? 33.875 -28.75 -2.348 1 86.56 607 THR B C 1
ATOM 9844 O O . THR B 1 607 ? 34.094 -29.078 -1.184 1 86.56 607 THR B O 1
ATOM 9847 N N . PRO B 1 608 ? 33.031 -27.781 -2.686 1 91.25 608 PRO B N 1
ATOM 9848 C CA . PRO B 1 608 ? 32.281 -27.109 -1.625 1 91.25 608 PRO B CA 1
ATOM 9849 C C . PRO B 1 608 ? 31.297 -28.031 -0.918 1 91.25 608 PRO B C 1
ATOM 9851 O O . PRO B 1 608 ? 30.938 -29.078 -1.451 1 91.25 608 PRO B O 1
ATOM 9854 N N . ASP B 1 609 ? 30.906 -27.656 0.296 1 91 609 ASP B N 1
ATOM 9855 C CA . ASP B 1 609 ? 29.891 -28.359 1.055 1 91 609 ASP B CA 1
ATOM 9856 C C . ASP B 1 609 ? 28.484 -27.859 0.711 1 91 609 ASP B C 1
ATOM 9858 O O . ASP B 1 609 ? 27.875 -27.125 1.494 1 91 609 ASP B O 1
ATOM 9862 N N . TYR B 1 610 ? 28.031 -28.453 -0.365 1 89.25 610 TYR B N 1
ATOM 9863 C CA . TYR B 1 610 ? 26.719 -28.031 -0.851 1 89.25 610 TYR B CA 1
ATOM 9864 C C . TYR B 1 610 ? 25.625 -28.406 0.134 1 89.25 610 TYR B C 1
ATOM 9866 O O . TYR B 1 610 ? 24.641 -27.688 0.291 1 89.25 610 TYR B O 1
ATOM 9874 N N . ALA B 1 611 ? 25.75 -29.453 0.793 1 89.69 611 ALA B N 1
ATOM 9875 C CA . ALA B 1 611 ? 24.734 -30.016 1.678 1 89.69 611 ALA B CA 1
ATOM 9876 C C . ALA B 1 611 ? 24.484 -29.094 2.869 1 89.69 611 ALA B C 1
ATOM 9878 O O . ALA B 1 611 ? 23.359 -28.953 3.33 1 89.69 611 ALA B O 1
ATOM 9879 N N . ARG B 1 612 ? 25.484 -28.562 3.348 1 91.88 612 ARG B N 1
ATOM 9880 C CA . ARG B 1 612 ? 25.359 -27.656 4.492 1 91.88 612 ARG B CA 1
ATOM 9881 C C . ARG B 1 612 ? 24.578 -26.406 4.121 1 91.88 612 ARG B C 1
ATOM 9883 O O . ARG B 1 612 ? 23.781 -25.906 4.922 1 91.88 612 ARG B O 1
ATOM 9890 N N . CYS B 1 613 ? 24.859 -25.906 2.977 1 91.81 613 CYS B N 1
ATOM 9891 C CA . CYS B 1 613 ? 24.125 -24.719 2.52 1 91.81 613 CYS B CA 1
ATOM 9892 C C . CYS B 1 613 ? 22.641 -25.016 2.355 1 91.81 613 CYS B C 1
ATOM 9894 O O . CYS B 1 613 ? 21.797 -24.203 2.713 1 91.81 613 CYS B O 1
ATOM 9896 N N . VAL B 1 614 ? 22.359 -26.156 1.866 1 91.69 614 VAL B N 1
ATOM 9897 C CA . VAL B 1 614 ? 20.969 -26.578 1.695 1 91.69 614 VAL B CA 1
ATOM 9898 C C . VAL B 1 614 ? 20.297 -26.719 3.061 1 91.69 614 VAL B C 1
ATOM 9900 O O . VAL B 1 614 ? 19.156 -26.281 3.244 1 91.69 614 VAL B O 1
ATOM 9903 N N . ALA B 1 615 ? 20.953 -27.203 4.008 1 90.88 615 ALA B N 1
ATOM 9904 C CA . ALA B 1 615 ? 20.422 -27.406 5.352 1 90.88 615 ALA B CA 1
ATOM 9905 C C . ALA B 1 615 ? 20.156 -26.078 6.051 1 90.88 615 ALA B C 1
ATOM 9907 O O . ALA B 1 615 ? 19.172 -25.922 6.766 1 90.88 615 ALA B O 1
ATOM 9908 N N . ILE B 1 616 ? 21.016 -25.172 5.863 1 89.94 616 ILE B N 1
ATOM 9909 C CA . ILE B 1 616 ? 20.906 -23.859 6.488 1 89.94 616 ILE B CA 1
ATOM 9910 C C . ILE B 1 616 ? 19.672 -23.141 5.945 1 89.94 616 ILE B C 1
ATOM 9912 O O . ILE B 1 616 ? 18.875 -22.578 6.711 1 89.94 616 ILE B O 1
ATOM 9916 N N . SER B 1 617 ? 19.562 -23.141 4.637 1 91.06 617 SER B N 1
ATOM 9917 C CA . SER B 1 617 ? 18.422 -22.484 4.016 1 91.06 617 SER B CA 1
ATOM 9918 C C . SER B 1 617 ? 17.109 -23.156 4.418 1 91.06 617 SER B C 1
ATOM 9920 O O . SER B 1 617 ? 16.094 -22.484 4.617 1 91.06 617 SER B O 1
ATOM 9922 N N . THR B 1 618 ? 17.125 -24.438 4.566 1 90.44 618 THR B N 1
ATOM 9923 C CA . THR B 1 618 ? 15.938 -25.188 4.949 1 90.44 618 THR B CA 1
ATOM 9924 C C . THR B 1 618 ? 15.508 -24.828 6.371 1 90.44 618 THR B C 1
ATOM 9926 O O . THR B 1 618 ? 14.344 -24.516 6.613 1 90.44 618 THR B O 1
ATOM 9929 N N . ARG B 1 619 ? 16.391 -24.875 7.262 1 89.06 619 ARG B N 1
ATOM 9930 C CA . ARG B 1 619 ? 16.109 -24.578 8.656 1 89.06 619 ARG B CA 1
ATOM 9931 C C . ARG B 1 619 ? 15.656 -23.125 8.82 1 89.06 619 ARG B C 1
ATOM 9933 O O . ARG B 1 619 ? 14.758 -22.828 9.609 1 89.06 619 ARG B O 1
ATOM 9940 N N . GLY B 1 620 ? 16.312 -22.281 8.125 1 87.94 620 GLY B N 1
ATOM 9941 C CA . GLY B 1 620 ? 15.945 -20.875 8.164 1 87.94 620 GLY B CA 1
ATOM 9942 C C . GLY B 1 620 ? 14.539 -20.609 7.66 1 87.94 620 GLY B C 1
ATOM 9943 O O . GLY B 1 620 ? 13.766 -19.891 8.289 1 87.94 620 GLY B O 1
ATOM 9944 N N . ALA B 1 621 ? 14.25 -21.172 6.531 1 91.69 621 ALA B N 1
ATOM 9945 C CA . ALA B 1 621 ? 12.938 -20.984 5.91 1 91.69 621 ALA B CA 1
ATOM 9946 C C . ALA B 1 621 ? 11.828 -21.547 6.789 1 91.69 621 ALA B C 1
ATOM 9948 O O . ALA B 1 621 ? 10.758 -20.938 6.918 1 91.69 621 ALA B O 1
ATOM 9949 N N . GLN B 1 622 ? 11.984 -22.656 7.395 1 89.31 622 GLN B N 1
ATOM 9950 C CA . GLN B 1 622 ? 10.961 -23.312 8.203 1 89.31 622 GLN B CA 1
ATOM 9951 C C . GLN B 1 622 ? 10.688 -22.516 9.484 1 89.31 622 GLN B C 1
ATOM 9953 O O . GLN B 1 622 ? 9.539 -22.406 9.922 1 89.31 622 GLN B O 1
ATOM 9958 N N . ARG B 1 623 ? 11.625 -22 10.062 1 88.19 623 ARG B N 1
ATOM 9959 C CA . ARG B 1 623 ? 11.477 -21.25 11.305 1 88.19 623 ARG B CA 1
ATOM 9960 C C . ARG B 1 623 ? 10.797 -19.906 11.047 1 88.19 623 ARG B C 1
ATOM 9962 O O . ARG B 1 623 ? 9.938 -19.484 11.828 1 88.19 623 ARG B O 1
ATOM 9969 N N . GLU B 1 624 ? 11.148 -19.344 9.969 1 89.94 624 GLU B N 1
ATOM 9970 C CA . GLU B 1 624 ? 10.719 -17.969 9.727 1 89.94 624 GLU B CA 1
ATOM 9971 C C . GLU B 1 624 ? 9.305 -17.938 9.156 1 89.94 624 GLU B C 1
ATOM 9973 O O . GLU B 1 624 ? 8.625 -16.906 9.242 1 89.94 624 GLU B O 1
ATOM 9978 N N . MET B 1 625 ? 8.805 -19.031 8.617 1 89.94 625 MET B N 1
ATOM 9979 C CA . MET B 1 625 ? 7.527 -19 7.914 1 89.94 625 MET B CA 1
ATOM 9980 C C . MET B 1 625 ? 6.363 -19.141 8.891 1 89.94 625 MET B C 1
ATOM 9982 O O . MET B 1 625 ? 5.238 -18.75 8.578 1 89.94 625 MET B O 1
ATOM 9986 N N . LEU B 1 626 ? 6.484 -19.547 10.016 1 90.56 626 LEU B N 1
ATOM 9987 C CA . LEU B 1 626 ? 5.414 -19.922 10.922 1 90.56 626 LEU B CA 1
ATOM 9988 C C . LEU B 1 626 ? 4.652 -18.703 11.414 1 90.56 626 LEU B C 1
ATOM 9990 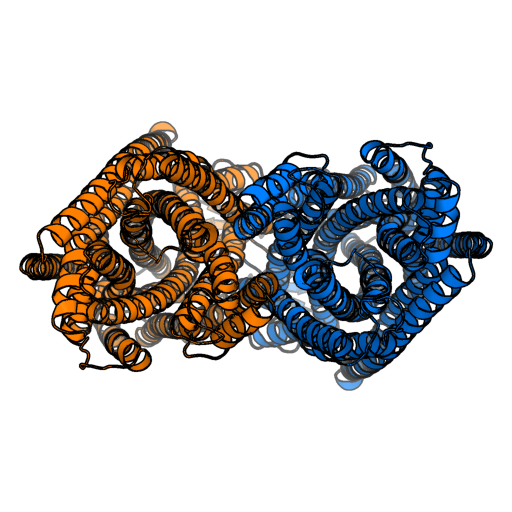O O . LEU B 1 626 ? 3.422 -18.656 11.32 1 90.56 626 LEU B O 1
ATOM 9994 N N . PHE B 1 627 ? 5.34 -17.672 11.82 1 92.31 627 PHE B N 1
ATOM 9995 C CA . PHE B 1 627 ? 4.695 -16.531 12.453 1 92.31 627 PHE B CA 1
ATOM 9996 C C . PHE B 1 627 ? 3.834 -15.773 11.453 1 92.31 627 PHE B C 1
ATOM 9998 O O . PHE B 1 627 ? 2.658 -15.508 11.711 1 92.31 627 PHE B O 1
ATOM 10005 N N . PRO B 1 628 ? 4.398 -15.445 10.305 1 92.75 628 PRO B N 1
ATOM 10006 C CA . PRO B 1 628 ? 3.553 -14.742 9.344 1 92.75 628 PRO B CA 1
ATOM 10007 C C . PRO B 1 628 ? 2.328 -15.555 8.93 1 92.75 628 PRO B C 1
ATOM 10009 O O . PRO B 1 628 ? 1.247 -14.992 8.734 1 92.75 628 PRO B O 1
ATOM 10012 N N . SER B 1 629 ? 2.467 -16.844 8.789 1 91.44 629 SER B N 1
ATOM 10013 C CA . SER B 1 629 ? 1.352 -17.688 8.383 1 91.44 629 SER B CA 1
ATOM 10014 C C . SER B 1 629 ? 0.278 -17.75 9.461 1 91.44 629 SER B C 1
ATOM 10016 O O . SER B 1 629 ? -0.916 -17.688 9.164 1 91.44 629 SER B O 1
ATOM 10018 N N . LEU B 1 630 ? 0.635 -17.844 10.672 1 92.5 630 LEU B N 1
ATOM 10019 C CA . LEU B 1 630 ? -0.32 -17.891 11.773 1 92.5 630 LEU B CA 1
ATOM 10020 C C . LEU B 1 630 ? -1.04 -16.547 11.922 1 92.5 630 LEU B C 1
ATOM 10022 O O . LEU B 1 630 ? -2.215 -16.516 12.289 1 92.5 630 LEU B O 1
ATOM 10026 N N . LEU B 1 631 ? -0.307 -15.531 11.656 1 94.31 631 LEU B N 1
ATOM 10027 C CA . LEU B 1 631 ? -0.901 -14.203 11.727 1 94.31 631 LEU B CA 1
ATOM 10028 C C . LEU B 1 631 ? -2.002 -14.039 10.68 1 94.31 631 LEU B C 1
ATOM 10030 O O . LEU B 1 631 ? -3.039 -13.438 10.953 1 94.31 631 LEU B O 1
ATOM 10034 N N . ALA B 1 632 ? -1.778 -14.586 9.531 1 93.62 632 ALA B N 1
ATOM 10035 C CA . ALA B 1 632 ? -2.756 -14.516 8.445 1 93.62 632 ALA B CA 1
ATOM 10036 C C . ALA B 1 632 ? -4.043 -15.25 8.82 1 93.62 632 ALA B C 1
ATOM 10038 O O . ALA B 1 632 ? -5.137 -14.828 8.43 1 93.62 632 ALA B O 1
ATOM 10039 N N . ILE B 1 633 ? -3.945 -16.266 9.555 1 93.81 633 ILE B N 1
ATOM 10040 C CA . ILE B 1 633 ? -5.094 -17.062 9.969 1 93.81 633 ILE B CA 1
ATOM 10041 C C . ILE B 1 633 ? -5.781 -16.391 11.156 1 93.81 633 ILE B C 1
ATOM 10043 O O . ILE B 1 633 ? -7.012 -16.328 11.219 1 93.81 633 ILE B O 1
ATOM 10047 N N . ALA B 1 634 ? -5.023 -15.805 12.039 1 95.81 634 ALA B N 1
ATOM 10048 C CA . ALA B 1 634 ? -5.539 -15.25 13.289 1 95.81 634 ALA B CA 1
ATOM 10049 C C . ALA B 1 634 ? -6.25 -13.922 13.039 1 95.81 634 ALA B C 1
ATOM 10051 O O . ALA B 1 634 ? -7.215 -13.586 13.734 1 95.81 634 ALA B O 1
ATOM 10052 N N . ALA B 1 635 ? -5.879 -13.156 12.062 1 97 635 ALA B N 1
ATOM 10053 C CA . ALA B 1 635 ? -6.348 -11.789 11.859 1 97 635 ALA B CA 1
ATOM 10054 C C . ALA B 1 635 ? -7.855 -11.75 11.633 1 97 635 ALA B C 1
ATOM 10056 O O . ALA B 1 635 ? -8.578 -11.039 12.328 1 97 635 ALA B O 1
ATOM 10057 N N . PRO B 1 636 ? -8.383 -12.555 10.68 1 97.19 636 PRO B N 1
ATOM 10058 C CA . PRO B 1 636 ? -9.828 -12.516 10.477 1 97.19 636 PRO B CA 1
ATOM 10059 C C . PRO B 1 636 ? -10.609 -13.023 11.688 1 97.19 636 PRO B C 1
ATOM 10061 O O . PRO B 1 636 ? -11.719 -12.547 11.953 1 97.19 636 PRO B O 1
ATOM 10064 N N . VAL B 1 637 ? -10.055 -13.938 12.438 1 96.38 637 VAL B N 1
ATOM 10065 C CA . VAL B 1 637 ? -10.719 -14.492 13.617 1 96.38 637 VAL B CA 1
ATOM 10066 C C . VAL B 1 637 ? -10.797 -13.422 14.711 1 96.38 637 VAL B C 1
ATOM 10068 O O . VAL B 1 637 ? -11.859 -13.195 15.281 1 96.38 637 VAL B O 1
ATOM 10071 N N . VAL B 1 638 ? -9.711 -12.719 14.961 1 97.44 638 VAL B N 1
ATOM 10072 C CA . VAL B 1 638 ? -9.656 -11.703 16.016 1 97.44 638 VAL B CA 1
ATOM 10073 C C . VAL B 1 638 ? -10.562 -10.531 15.641 1 97.44 638 VAL B C 1
ATOM 10075 O O . VAL B 1 638 ? -11.32 -10.031 16.484 1 97.44 638 VAL B O 1
ATOM 10078 N N . VAL B 1 639 ? -10.539 -10.07 14.406 1 97.81 639 VAL B N 1
ATOM 10079 C CA . VAL B 1 639 ? -11.375 -8.961 13.961 1 97.81 639 VAL B CA 1
ATOM 10080 C C . VAL B 1 639 ? -12.844 -9.359 14.039 1 97.81 639 VAL B C 1
ATOM 10082 O O . VAL B 1 639 ? -13.695 -8.539 14.383 1 97.81 639 VAL B O 1
ATOM 10085 N N . GLY B 1 640 ? -13.117 -10.656 13.68 1 97.31 640 GLY B N 1
ATOM 10086 C CA . GLY B 1 640 ? -14.484 -11.148 13.789 1 97.31 640 GLY B CA 1
ATOM 10087 C C . GLY B 1 640 ? -14.992 -11.18 15.211 1 97.31 640 GLY B C 1
ATOM 10088 O O . GLY B 1 640 ? -16.141 -10.797 15.477 1 97.31 640 GLY B O 1
ATOM 10089 N N . LEU B 1 641 ? -14.18 -11.539 16.141 1 96.56 641 LEU B N 1
ATOM 10090 C CA . LEU B 1 641 ? -14.57 -11.648 17.547 1 96.56 641 LEU B CA 1
ATOM 10091 C C . LEU B 1 641 ? -14.727 -10.266 18.172 1 96.56 641 LEU B C 1
ATOM 10093 O O . LEU B 1 641 ? -15.555 -10.07 19.062 1 96.56 641 LEU B O 1
ATOM 10097 N N . VAL B 1 642 ? -14 -9.281 17.672 1 96.19 642 VAL B N 1
ATOM 10098 C CA . VAL B 1 642 ? -14.016 -7.953 18.281 1 96.19 642 VAL B CA 1
ATOM 10099 C C . VAL B 1 642 ? -15.023 -7.062 17.562 1 96.19 642 VAL B C 1
ATOM 10101 O O . VAL B 1 642 ? -15.891 -6.449 18.203 1 96.19 642 VAL B O 1
ATOM 10104 N N . PHE B 1 643 ? -15.008 -7.035 16.203 1 96.38 643 PHE B N 1
ATOM 10105 C CA . PHE B 1 643 ? -15.773 -6.039 15.477 1 96.38 643 PHE B CA 1
ATOM 10106 C C . PHE B 1 643 ? -16.906 -6.695 14.703 1 96.38 643 PHE B C 1
ATOM 10108 O O . PHE B 1 643 ? -17.672 -6.016 14 1 96.38 643 PHE B O 1
ATOM 10115 N N . GLY B 1 644 ? -17.078 -8.008 14.781 1 96.06 644 GLY B N 1
ATOM 10116 C CA . GLY B 1 644 ? -18.203 -8.711 14.18 1 96.06 644 GLY B CA 1
ATOM 10117 C C . GLY B 1 644 ? -18.125 -8.789 12.672 1 96.06 644 GLY B C 1
ATOM 10118 O O . GLY B 1 644 ? -17.047 -8.664 12.094 1 96.06 644 GLY B O 1
ATOM 10119 N N . VAL B 1 645 ? -19.266 -9.008 12.008 1 96.38 645 VAL B N 1
ATOM 10120 C CA . VAL B 1 645 ? -19.375 -9.25 10.57 1 96.38 645 VAL B CA 1
ATOM 10121 C C . VAL B 1 645 ? -18.938 -8 9.805 1 96.38 645 VAL B C 1
ATOM 10123 O O . VAL B 1 645 ? -18.219 -8.094 8.812 1 96.38 645 VAL B O 1
ATOM 10126 N N . ALA B 1 646 ? -19.312 -6.828 10.336 1 96.19 646 ALA B N 1
ATOM 10127 C CA . ALA B 1 646 ? -18.984 -5.562 9.68 1 96.19 646 ALA B CA 1
ATOM 10128 C C . ALA B 1 646 ? -17.469 -5.34 9.648 1 96.19 646 ALA B C 1
ATOM 10130 O O . ALA B 1 646 ? -16.922 -4.93 8.625 1 96.19 646 ALA B O 1
ATOM 10131 N N . GLY B 1 647 ? -16.859 -5.613 10.773 1 97.25 647 GLY B N 1
ATOM 10132 C CA . GLY B 1 647 ? -15.414 -5.465 10.836 1 97.25 647 GLY B CA 1
ATOM 10133 C C . GLY B 1 647 ? -14.672 -6.414 9.914 1 97.25 647 GLY B C 1
ATOM 10134 O O . GLY B 1 647 ? -13.68 -6.039 9.297 1 97.25 647 GLY B O 1
ATOM 10135 N N . VAL B 1 648 ? -15.164 -7.652 9.828 1 97.94 648 VAL B N 1
ATOM 10136 C CA . VAL B 1 648 ? -14.523 -8.656 8.984 1 97.94 648 VAL B CA 1
ATOM 10137 C C . VAL B 1 648 ? -14.633 -8.242 7.516 1 97.94 648 VAL B C 1
ATOM 10139 O O . VAL B 1 648 ? -13.672 -8.375 6.758 1 97.94 648 VAL B O 1
ATOM 10142 N N . MET B 1 649 ? -15.773 -7.762 7.129 1 97.38 649 MET B N 1
ATOM 10143 C CA . MET B 1 649 ? -15.945 -7.332 5.742 1 97.38 649 MET B CA 1
ATOM 10144 C C . MET B 1 649 ? -14.992 -6.188 5.406 1 97.38 649 MET B C 1
ATOM 10146 O O . MET B 1 649 ? -14.438 -6.137 4.309 1 97.38 649 MET B O 1
ATOM 10150 N N . GLY B 1 650 ? -14.836 -5.273 6.398 1 97.69 650 GLY B N 1
ATOM 10151 C CA . GLY B 1 650 ? -13.852 -4.219 6.211 1 97.69 650 GLY B CA 1
ATOM 10152 C C . GLY B 1 650 ? -12.438 -4.746 6.051 1 97.69 650 GLY B C 1
ATOM 10153 O O . GLY B 1 650 ? -11.703 -4.301 5.164 1 97.69 650 GLY B O 1
ATOM 10154 N N . LEU B 1 651 ? -12.094 -5.699 6.883 1 98.25 651 LEU B N 1
ATOM 10155 C CA . LEU B 1 651 ? -10.773 -6.316 6.844 1 98.25 651 LEU B CA 1
ATOM 10156 C C . LEU B 1 651 ? -10.5 -6.93 5.477 1 98.25 651 LEU B C 1
ATOM 10158 O O . LEU B 1 651 ? -9.414 -6.75 4.914 1 98.25 651 LEU B O 1
ATOM 10162 N N . LEU B 1 652 ? -11.484 -7.629 4.938 1 97.94 652 LEU B N 1
ATOM 10163 C CA . LEU B 1 652 ? -11.328 -8.328 3.666 1 97.94 652 LEU B CA 1
ATOM 10164 C C . LEU B 1 652 ? -11.195 -7.34 2.514 1 97.94 652 LEU B C 1
ATOM 10166 O O . LEU B 1 652 ? -10.344 -7.52 1.635 1 97.94 652 LEU B O 1
ATOM 10170 N N . VAL B 1 653 ? -11.977 -6.246 2.529 1 97.69 653 VAL B N 1
ATOM 10171 C CA . VAL B 1 653 ? -11.938 -5.262 1.453 1 97.69 653 VAL B CA 1
ATOM 10172 C C . VAL B 1 653 ? -10.633 -4.473 1.521 1 97.69 653 VAL B C 1
ATOM 10174 O O . VAL B 1 653 ? -10.008 -4.211 0.494 1 97.69 653 VAL B O 1
ATOM 10177 N N . GLY B 1 654 ? -10.227 -4.09 2.74 1 97.5 654 GLY B N 1
ATOM 10178 C CA . GLY B 1 654 ? -8.969 -3.381 2.91 1 97.5 654 GLY B CA 1
ATOM 10179 C C . GLY B 1 654 ? -7.762 -4.203 2.498 1 97.5 654 GLY B C 1
ATOM 10180 O O . GLY B 1 654 ? -6.859 -3.697 1.831 1 97.5 654 GLY B O 1
ATOM 10181 N N . GLY B 1 655 ? -7.785 -5.469 2.926 1 97.44 655 GLY B N 1
ATOM 10182 C CA . GLY B 1 655 ? -6.707 -6.363 2.539 1 97.44 655 GLY B CA 1
ATOM 10183 C C . GLY B 1 655 ? -6.66 -6.633 1.048 1 97.44 655 GLY B C 1
ATOM 10184 O O . GLY B 1 655 ? -5.578 -6.703 0.458 1 97.44 655 GLY B O 1
ATOM 10185 N N . LEU B 1 656 ? -7.809 -6.766 0.462 1 97.06 656 LEU B N 1
ATOM 10186 C CA . LEU B 1 656 ? -7.902 -7.055 -0.965 1 97.06 656 LEU B CA 1
ATOM 10187 C C . LEU B 1 656 ? -7.41 -5.871 -1.792 1 97.06 656 LEU B C 1
ATOM 10189 O O . LEU B 1 656 ? -6.59 -6.039 -2.697 1 97.06 656 LEU B O 1
ATOM 10193 N N . SER B 1 657 ? -7.871 -4.676 -1.489 1 97.19 657 SER B N 1
ATOM 10194 C CA . SER B 1 657 ? -7.535 -3.504 -2.295 1 97.19 657 SER B CA 1
ATOM 10195 C C . SER B 1 657 ? -6.059 -3.148 -2.164 1 97.19 657 SER B C 1
ATOM 10197 O O . SER B 1 657 ? -5.359 -2.992 -3.168 1 97.19 657 SER B O 1
ATOM 10199 N N . SER B 1 658 ? -5.559 -3.102 -0.942 1 97.38 658 SER B N 1
ATOM 10200 C CA . SER B 1 658 ? -4.16 -2.75 -0.718 1 97.38 658 SER B CA 1
ATOM 10201 C C . SER B 1 658 ? -3.234 -3.896 -1.107 1 97.38 658 SER B C 1
ATOM 10203 O O . SER B 1 658 ? -2.162 -3.67 -1.674 1 97.38 658 SER B O 1
ATOM 10205 N N . GLY B 1 659 ? -3.652 -5.121 -0.76 1 97.06 659 GLY B N 1
ATOM 10206 C CA . GLY B 1 659 ? -2.836 -6.277 -1.086 1 97.06 659 GLY B CA 1
ATOM 10207 C C . GLY B 1 659 ? -2.682 -6.5 -2.578 1 97.06 659 GLY B C 1
ATOM 10208 O O . GLY B 1 659 ? -1.609 -6.887 -3.047 1 97.06 659 GLY B O 1
ATOM 10209 N N . PHE B 1 660 ? -3.748 -6.219 -3.334 1 97.06 660 PHE B N 1
ATOM 10210 C CA . PHE B 1 660 ? -3.711 -6.363 -4.785 1 97.06 660 PHE B CA 1
ATOM 10211 C C . PHE B 1 660 ? -2.701 -5.398 -5.398 1 97.06 660 PHE B C 1
ATOM 10213 O O . PHE B 1 660 ? -1.844 -5.809 -6.184 1 97.06 660 PHE B O 1
ATOM 10220 N N . VAL B 1 661 ? -2.748 -4.184 -5.016 1 97.88 661 VAL B N 1
ATOM 10221 C CA . VAL B 1 661 ? -1.882 -3.156 -5.578 1 97.88 661 VAL B CA 1
ATOM 10222 C C . VAL B 1 661 ? -0.438 -3.398 -5.145 1 97.88 661 VAL B C 1
ATOM 10224 O O . VAL B 1 661 ? 0.487 -3.283 -5.953 1 97.88 661 VAL B O 1
ATOM 10227 N N . LEU B 1 662 ? -0.269 -3.781 -3.9 1 98 662 LEU B N 1
ATOM 10228 C CA . LEU B 1 662 ? 1.062 -4.043 -3.365 1 98 662 LEU B CA 1
ATOM 10229 C C . LEU B 1 662 ? 1.695 -5.25 -4.051 1 98 662 LEU B C 1
ATOM 10231 O O . LEU B 1 662 ? 2.9 -5.258 -4.316 1 98 662 LEU B O 1
ATOM 10235 N N . ALA B 1 663 ? 0.895 -6.27 -4.336 1 97.31 663 ALA B N 1
ATOM 10236 C CA . ALA B 1 663 ? 1.392 -7.469 -5.004 1 97.31 663 ALA B CA 1
ATOM 10237 C C . ALA B 1 663 ? 1.877 -7.145 -6.414 1 97.31 663 ALA B C 1
ATOM 10239 O O . ALA B 1 663 ? 2.947 -7.598 -6.828 1 97.31 663 ALA B O 1
ATOM 10240 N N . VAL B 1 664 ? 1.108 -6.359 -7.137 1 97.12 664 VAL B N 1
ATOM 10241 C CA . VAL B 1 664 ? 1.486 -5.98 -8.492 1 97.12 664 VAL B CA 1
ATOM 10242 C C . VAL B 1 664 ? 2.764 -5.141 -8.461 1 97.12 664 VAL B C 1
ATOM 10244 O O . VAL B 1 664 ? 3.68 -5.363 -9.258 1 97.12 664 VAL B O 1
ATOM 10247 N N . PHE B 1 665 ? 2.836 -4.242 -7.508 1 97.75 665 PHE B N 1
ATOM 10248 C CA . PHE B 1 665 ? 4.008 -3.391 -7.336 1 97.75 665 PHE B CA 1
ATOM 10249 C C . PHE B 1 665 ? 5.258 -4.23 -7.117 1 97.75 665 PHE B C 1
ATOM 10251 O O . PHE B 1 665 ? 6.246 -4.086 -7.84 1 97.75 665 PHE B O 1
ATOM 10258 N N . MET B 1 666 ? 5.211 -5.117 -6.172 1 97.5 666 MET B N 1
ATOM 10259 C CA . MET B 1 666 ? 6.383 -5.906 -5.797 1 97.5 666 MET B CA 1
ATOM 10260 C C . MET B 1 666 ? 6.773 -6.867 -6.914 1 97.5 666 MET B C 1
ATOM 10262 O O . MET B 1 666 ? 7.949 -6.984 -7.254 1 97.5 666 MET B O 1
ATOM 10266 N N . ALA B 1 667 ? 5.805 -7.504 -7.535 1 95.75 667 ALA B N 1
ATOM 10267 C CA . ALA B 1 667 ? 6.074 -8.469 -8.602 1 95.75 667 ALA B CA 1
ATOM 10268 C C . ALA B 1 667 ? 6.711 -7.781 -9.812 1 95.75 667 ALA B C 1
ATOM 10270 O O . ALA B 1 667 ? 7.711 -8.258 -10.344 1 95.75 667 ALA B O 1
ATOM 10271 N N . ASN B 1 668 ? 6.152 -6.652 -10.203 1 96.69 668 ASN B N 1
ATOM 10272 C CA . ASN B 1 668 ? 6.641 -5.973 -11.398 1 96.69 668 ASN B CA 1
ATOM 10273 C C . ASN B 1 668 ? 7.973 -5.277 -11.148 1 96.69 668 ASN B C 1
ATOM 10275 O O . ASN B 1 668 ? 8.836 -5.23 -12.031 1 96.69 668 ASN B O 1
ATOM 10279 N N . ALA B 1 669 ? 8.125 -4.684 -9.953 1 97.31 669 ALA B N 1
ATOM 10280 C CA . ALA B 1 669 ? 9.406 -4.074 -9.633 1 97.31 669 ALA B CA 1
ATOM 10281 C C . ALA B 1 669 ? 10.523 -5.117 -9.625 1 97.31 669 ALA B C 1
ATOM 10283 O O . ALA B 1 669 ? 11.586 -4.902 -10.203 1 97.31 669 ALA B O 1
ATOM 10284 N N . GLY B 1 670 ? 10.281 -6.215 -8.977 1 95.94 670 GLY B N 1
ATOM 10285 C CA . GLY B 1 670 ? 11.266 -7.289 -8.922 1 95.94 670 GLY B CA 1
ATOM 10286 C C . GLY B 1 670 ? 11.609 -7.848 -10.289 1 95.94 670 GLY B C 1
ATOM 10287 O O . GLY B 1 670 ? 12.781 -8.078 -10.602 1 95.94 670 GLY B O 1
ATOM 10288 N N . GLY B 1 671 ? 10.562 -8.102 -11.094 1 93.94 671 GLY B N 1
ATOM 10289 C CA . GLY B 1 671 ? 10.789 -8.586 -12.445 1 93.94 671 GLY B CA 1
ATOM 10290 C C . GLY B 1 671 ? 11.555 -7.613 -13.312 1 93.94 671 GLY B C 1
ATOM 10291 O O . GLY B 1 671 ? 12.414 -8.016 -14.102 1 93.94 671 GLY B O 1
ATOM 10292 N N . ALA B 1 672 ? 11.273 -6.344 -13.156 1 96.06 672 ALA B N 1
ATOM 10293 C CA . ALA B 1 672 ? 11.945 -5.316 -13.945 1 96.06 672 ALA B CA 1
ATOM 10294 C C . ALA B 1 672 ? 13.43 -5.223 -13.57 1 96.06 672 ALA B C 1
ATOM 10296 O O . ALA B 1 672 ? 14.289 -5.094 -14.445 1 96.06 672 ALA B O 1
ATOM 10297 N N . TRP B 1 673 ? 13.758 -5.258 -12.312 1 96.25 673 TRP B N 1
ATOM 10298 C CA . TRP B 1 673 ? 15.141 -5.211 -11.859 1 96.25 673 TRP B CA 1
ATOM 10299 C C . TRP B 1 673 ? 15.922 -6.414 -12.375 1 96.25 673 TRP B C 1
ATOM 10301 O O . TRP B 1 673 ? 17.078 -6.285 -12.789 1 96.25 673 TRP B O 1
ATOM 10311 N N . ASP B 1 674 ? 15.32 -7.559 -12.305 1 93 674 ASP B N 1
ATOM 10312 C CA . ASP B 1 674 ? 15.953 -8.789 -12.773 1 93 674 ASP B CA 1
ATOM 10313 C C . ASP B 1 674 ? 16.297 -8.695 -14.258 1 93 674 ASP B C 1
ATOM 10315 O O . ASP B 1 674 ? 17.406 -9.016 -14.664 1 93 674 ASP B O 1
ATOM 10319 N N . ASN B 1 675 ? 15.336 -8.258 -15.047 1 92.75 675 ASN B N 1
ATOM 10320 C CA . ASN B 1 675 ? 15.555 -8.188 -16.484 1 92.75 675 ASN B CA 1
ATOM 10321 C C . ASN B 1 675 ? 16.469 -7.023 -16.859 1 92.75 675 ASN B C 1
ATOM 10323 O O . ASN B 1 675 ? 17.109 -7.047 -17.906 1 92.75 675 ASN B O 1
ATOM 10327 N N . ALA B 1 676 ? 16.516 -6.023 -16.016 1 95.19 676 ALA B N 1
ATOM 10328 C CA . ALA B 1 676 ? 17.516 -4.977 -16.203 1 95.19 676 ALA B CA 1
ATOM 10329 C C . ALA B 1 676 ? 18.922 -5.531 -16.062 1 95.19 676 ALA B C 1
ATOM 10331 O O . ALA B 1 676 ? 19.828 -5.172 -16.812 1 95.19 676 ALA B O 1
ATOM 10332 N N . LYS B 1 677 ? 19.141 -6.375 -15.07 1 92.75 677 LYS B N 1
ATOM 10333 C CA . LYS B 1 677 ? 20.422 -7.055 -14.867 1 92.75 677 LYS B CA 1
ATOM 10334 C C . LYS B 1 677 ? 20.781 -7.91 -16.078 1 92.75 677 LYS B C 1
ATOM 10336 O O . LYS B 1 677 ? 21.906 -7.855 -16.562 1 92.75 677 LYS B O 1
ATOM 10341 N N . LYS B 1 678 ? 19.812 -8.609 -16.562 1 87.38 678 LYS B N 1
ATOM 10342 C CA . LYS B 1 678 ? 20.047 -9.484 -17.719 1 87.38 678 LYS B CA 1
ATOM 10343 C C . LYS B 1 678 ? 20.391 -8.672 -18.953 1 87.38 678 LYS B C 1
ATOM 10345 O O . LYS B 1 678 ? 21.219 -9.094 -19.781 1 87.38 678 LYS B O 1
ATOM 10350 N N . MET B 1 679 ? 19.797 -7.586 -19.062 1 91.12 679 MET B N 1
ATOM 10351 C CA . MET B 1 679 ? 20.109 -6.707 -20.188 1 91.12 679 MET B CA 1
ATOM 10352 C C . MET B 1 679 ? 21.562 -6.25 -20.141 1 91.12 679 MET B C 1
ATOM 10354 O O . MET B 1 679 ? 22.25 -6.227 -21.156 1 91.12 679 MET B O 1
ATOM 10358 N N . VAL B 1 680 ? 22.016 -5.902 -19.016 1 92.88 680 VAL B N 1
ATOM 10359 C CA . VAL B 1 680 ? 23.406 -5.48 -18.844 1 92.88 680 VAL B CA 1
ATOM 10360 C C . VAL B 1 680 ? 24.344 -6.668 -19.078 1 92.88 680 VAL B C 1
ATOM 10362 O O . VAL B 1 680 ? 25.406 -6.516 -19.672 1 92.88 680 VAL B O 1
ATOM 10365 N N . GLU B 1 681 ? 23.891 -7.82 -18.641 1 85.94 681 GLU B N 1
ATOM 10366 C CA . GLU B 1 681 ? 24.688 -9.023 -18.844 1 85.94 681 GLU B CA 1
ATOM 10367 C C . GLU B 1 681 ? 24.812 -9.375 -20.312 1 85.94 681 GLU B C 1
ATOM 10369 O O . GLU B 1 681 ? 25.766 -10.062 -20.719 1 85.94 681 GLU B O 1
ATOM 10374 N N . GLU B 1 682 ? 23.875 -8.93 -21.109 1 84.69 682 GLU B N 1
ATOM 10375 C CA . GLU B 1 682 ? 23.891 -9.18 -22.547 1 84.69 682 GLU B CA 1
ATOM 10376 C C . GLU B 1 682 ? 24.875 -8.25 -23.25 1 84.69 682 GLU B C 1
ATOM 10378 O O . GLU B 1 682 ? 25.109 -8.375 -24.453 1 84.69 682 GLU B O 1
ATOM 10383 N N . GLY B 1 683 ? 25.469 -7.301 -22.547 1 90.12 683 GLY B N 1
ATOM 10384 C CA . GLY B 1 683 ? 26.516 -6.477 -23.109 1 90.12 683 GLY B CA 1
ATOM 10385 C C . GLY B 1 683 ? 26.156 -5 -23.141 1 90.12 683 GLY B C 1
ATOM 10386 O O . GLY B 1 683 ? 26.984 -4.164 -23.516 1 90.12 683 GLY B O 1
ATOM 10387 N N . HIS B 1 684 ? 25.016 -4.719 -22.672 1 92.75 684 HIS B N 1
ATOM 10388 C CA . HIS B 1 684 ? 24.609 -3.316 -22.656 1 92.75 684 HIS B CA 1
ATOM 10389 C C . HIS B 1 684 ? 25.188 -2.59 -21.453 1 92.75 684 HIS B C 1
ATOM 10391 O O . HIS B 1 684 ? 25.406 -3.201 -20.406 1 92.75 684 HIS B O 1
ATOM 10397 N N . PHE B 1 685 ? 25.531 -1.263 -21.578 1 94.44 685 PHE B N 1
ATOM 10398 C CA . PHE B 1 685 ? 25.984 -0.38 -20.516 1 94.44 685 PHE B CA 1
ATOM 10399 C C . PHE B 1 685 ? 27.25 -0.938 -19.844 1 94.44 685 PHE B C 1
ATOM 10401 O O . PHE B 1 685 ? 27.328 -0.976 -18.625 1 94.44 685 PHE B O 1
ATOM 10408 N N . GLY B 1 686 ? 28.125 -1.537 -20.594 1 92.56 686 GLY B N 1
ATOM 10409 C CA . GLY B 1 686 ? 29.422 -1.98 -20.109 1 92.56 686 GLY B CA 1
ATOM 10410 C C . GLY B 1 686 ? 29.516 -3.482 -19.906 1 92.56 686 GLY B C 1
ATOM 10411 O O . GLY B 1 686 ? 30.594 -4.031 -19.734 1 92.56 686 GLY B O 1
ATOM 10412 N N . GLY B 1 687 ? 28.375 -4.188 -19.875 1 89.25 687 GLY B N 1
ATOM 10413 C CA . GLY B 1 687 ? 28.344 -5.645 -19.859 1 89.25 687 GLY B CA 1
ATOM 10414 C C . GLY B 1 687 ? 28.672 -6.242 -18.5 1 89.25 687 GLY B C 1
ATOM 10415 O O . GLY B 1 687 ? 28.641 -5.543 -17.484 1 89.25 687 GLY B O 1
ATOM 10416 N N . LYS B 1 688 ? 29 -7.539 -18.438 1 86.25 688 LYS B N 1
ATOM 10417 C CA . LYS B 1 688 ? 29.266 -8.281 -17.203 1 86.25 688 LYS B CA 1
ATOM 10418 C C . LYS B 1 688 ? 30.547 -7.797 -16.531 1 86.25 688 LYS B C 1
ATOM 10420 O O . LYS B 1 688 ? 31.562 -7.59 -17.203 1 86.25 688 LYS B O 1
ATOM 10425 N N . GLY B 1 689 ? 30.422 -7.531 -15.156 1 86.38 689 GLY B N 1
ATOM 10426 C CA . GLY B 1 689 ? 31.594 -7.117 -14.391 1 86.38 689 GLY B CA 1
ATOM 10427 C C . GLY B 1 689 ? 31.75 -5.609 -14.312 1 86.38 689 GLY B C 1
ATOM 10428 O O . GLY B 1 689 ? 32.562 -5.105 -13.539 1 86.38 689 GLY B O 1
ATOM 10429 N N . SER B 1 690 ? 31 -4.93 -15.094 1 91 690 SER B N 1
ATOM 10430 C CA . SER B 1 690 ? 31.062 -3.473 -15.078 1 91 690 SER B CA 1
ATOM 10431 C C . SER B 1 690 ? 30.391 -2.914 -13.828 1 91 690 SER B C 1
ATOM 10433 O O . SER B 1 690 ? 29.781 -3.66 -13.055 1 91 690 SER B O 1
ATOM 10435 N N . ASP B 1 691 ? 30.562 -1.624 -13.641 1 89.75 691 ASP B N 1
ATOM 10436 C CA . ASP B 1 691 ? 29.906 -0.96 -12.516 1 89.75 691 ASP B CA 1
ATOM 10437 C C . ASP B 1 691 ? 28.391 -0.963 -12.672 1 89.75 691 ASP B C 1
ATOM 10439 O O . ASP B 1 691 ? 27.656 -1.089 -11.688 1 89.75 691 ASP B O 1
ATOM 10443 N N . CYS B 1 692 ? 28.031 -0.835 -13.875 1 94.38 692 CYS B N 1
ATOM 10444 C CA . CYS B 1 692 ? 26.609 -0.889 -14.156 1 94.38 692 CYS B CA 1
ATOM 10445 C C . CYS B 1 692 ? 26.031 -2.268 -13.836 1 94.38 692 CYS B C 1
ATOM 10447 O O . CYS B 1 692 ? 24.922 -2.383 -13.336 1 94.38 692 CYS B O 1
ATOM 10449 N N . HIS B 1 693 ? 26.812 -3.264 -14.117 1 92.38 693 HIS B N 1
ATOM 10450 C CA . HIS B 1 693 ? 26.406 -4.625 -13.797 1 92.38 693 HIS B CA 1
ATOM 10451 C C . HIS B 1 693 ? 26.25 -4.82 -12.289 1 92.38 693 HIS B C 1
ATOM 10453 O O . HIS B 1 693 ? 25.25 -5.359 -11.82 1 92.38 693 HIS B O 1
ATOM 10459 N N . ARG B 1 694 ? 27.234 -4.293 -11.547 1 91.12 694 ARG B N 1
ATOM 10460 C CA . ARG B 1 694 ? 27.188 -4.414 -10.094 1 91.12 694 ARG B CA 1
ATOM 10461 C C . ARG B 1 694 ? 25.969 -3.688 -9.523 1 91.12 694 ARG B C 1
ATOM 10463 O O . ARG B 1 694 ? 25.344 -4.168 -8.578 1 91.12 694 ARG B O 1
ATOM 10470 N N . ALA B 1 695 ? 25.656 -2.568 -10.141 1 93.38 695 ALA B N 1
ATOM 10471 C CA . ALA B 1 695 ? 24.516 -1.785 -9.688 1 93.38 695 ALA B CA 1
ATOM 10472 C C . ALA B 1 695 ? 23.203 -2.535 -9.93 1 93.38 695 ALA B C 1
ATOM 10474 O O . ALA B 1 695 ? 22.312 -2.535 -9.07 1 93.38 695 ALA B O 1
ATOM 10475 N N . THR B 1 696 ? 23.109 -3.162 -11.07 1 94.81 696 THR B N 1
ATOM 10476 C CA . THR B 1 696 ? 21.875 -3.875 -11.398 1 94.81 696 THR B CA 1
ATOM 10477 C C . THR B 1 696 ? 21.766 -5.156 -10.578 1 94.81 696 THR B C 1
ATOM 10479 O O . THR B 1 696 ? 20.656 -5.617 -10.297 1 94.81 696 THR B O 1
ATOM 10482 N N . VAL B 1 697 ? 22.891 -5.758 -10.188 1 92.06 697 VAL B N 1
ATOM 10483 C CA . VAL B 1 697 ? 22.875 -6.926 -9.32 1 92.06 697 VAL B CA 1
ATOM 10484 C C . VAL B 1 697 ? 22.281 -6.551 -7.965 1 92.06 697 VAL B C 1
ATOM 10486 O O . VAL B 1 697 ? 21.5 -7.32 -7.383 1 92.06 697 VAL B O 1
ATOM 10489 N N . VAL B 1 698 ? 22.625 -5.352 -7.496 1 93 698 VAL B N 1
ATOM 10490 C CA . VAL B 1 698 ? 22.062 -4.875 -6.238 1 93 698 VAL B CA 1
ATOM 10491 C C . VAL B 1 698 ? 20.562 -4.699 -6.383 1 93 698 VAL B C 1
ATOM 10493 O O . VAL B 1 698 ? 19.797 -5.09 -5.496 1 93 698 VAL B O 1
ATOM 10496 N N . GLY B 1 699 ? 20.156 -4.117 -7.492 1 94.75 699 GLY B N 1
ATOM 10497 C CA . GLY B 1 699 ? 18.734 -3.969 -7.762 1 94.75 699 GLY B CA 1
ATOM 10498 C C . GLY B 1 699 ? 18 -5.293 -7.793 1 94.75 699 GLY B C 1
ATOM 10499 O O . GLY B 1 699 ? 16.922 -5.422 -7.203 1 94.75 699 GLY B O 1
ATOM 10500 N N . ASP B 1 700 ? 18.547 -6.238 -8.477 1 93.81 700 ASP B N 1
ATOM 10501 C CA . ASP B 1 700 ? 17.953 -7.566 -8.57 1 93.81 700 ASP B CA 1
ATOM 10502 C C . ASP B 1 700 ? 17.875 -8.242 -7.203 1 93.81 700 ASP B C 1
ATOM 10504 O O . ASP B 1 700 ? 16.891 -8.922 -6.895 1 93.81 700 ASP B O 1
ATOM 10508 N N . THR B 1 701 ? 18.906 -8.062 -6.414 1 91.69 701 THR B N 1
ATOM 10509 C CA . THR B 1 701 ? 18.953 -8.656 -5.082 1 91.69 701 THR B CA 1
ATOM 10510 C C . THR B 1 701 ? 17.844 -8.094 -4.199 1 91.69 701 THR B C 1
ATOM 10512 O O . THR B 1 701 ? 17.219 -8.836 -3.428 1 91.69 701 THR B O 1
ATOM 10515 N N . VAL B 1 702 ? 17.594 -6.812 -4.344 1 93.94 702 VAL B N 1
ATOM 10516 C CA . VAL B 1 702 ? 16.5 -6.18 -3.598 1 93.94 702 VAL B CA 1
ATOM 10517 C C . VAL B 1 702 ? 15.164 -6.68 -4.113 1 93.94 702 VAL B C 1
ATOM 10519 O O . VAL B 1 702 ? 14.219 -6.867 -3.334 1 93.94 702 VAL B O 1
ATOM 10522 N N . GLY B 1 703 ? 15.047 -6.867 -5.395 1 94.94 703 GLY B N 1
ATOM 10523 C CA . GLY B 1 703 ? 13.805 -7.266 -6.031 1 94.94 703 GLY B CA 1
ATOM 10524 C C . GLY B 1 703 ? 13.453 -8.727 -5.797 1 94.94 703 GLY B C 1
ATOM 10525 O O . GLY B 1 703 ? 12.297 -9.117 -5.949 1 94.94 703 GLY B O 1
ATOM 10526 N N . ASP B 1 704 ? 14.398 -9.492 -5.414 1 91.88 704 ASP B N 1
ATOM 10527 C CA . ASP B 1 704 ? 14.219 -10.938 -5.27 1 91.88 704 ASP B CA 1
ATOM 10528 C C . ASP B 1 704 ? 13.164 -11.258 -4.215 1 91.88 704 ASP B C 1
ATOM 10530 O O . ASP B 1 704 ? 12.203 -11.984 -4.488 1 91.88 704 ASP B O 1
ATOM 10534 N N . PRO B 1 705 ? 13.289 -10.695 -3.059 1 93.06 705 PRO B N 1
ATOM 10535 C CA . PRO B 1 705 ? 12.211 -10.984 -2.107 1 93.06 705 PRO B CA 1
ATOM 10536 C C . PRO B 1 705 ? 10.875 -10.391 -2.531 1 93.06 705 PRO B C 1
ATOM 10538 O O . PRO B 1 705 ? 9.812 -10.898 -2.146 1 93.06 705 PRO B O 1
ATOM 10541 N N . PHE B 1 706 ? 10.875 -9.312 -3.381 1 94.94 706 PHE B N 1
ATOM 10542 C CA . PHE B 1 706 ? 9.656 -8.703 -3.893 1 94.94 706 PHE B CA 1
ATOM 10543 C C . PHE B 1 706 ? 8.891 -9.672 -4.777 1 94.94 706 PHE B C 1
ATOM 10545 O O . PHE B 1 706 ? 7.742 -10.016 -4.488 1 94.94 706 PHE B O 1
ATOM 10552 N N . LYS B 1 707 ? 9.578 -10.188 -5.762 1 91.75 707 LYS B N 1
ATOM 10553 C CA . LYS B 1 707 ? 8.898 -10.883 -6.844 1 91.75 707 LYS B CA 1
ATOM 10554 C C . LYS B 1 707 ? 8.727 -12.367 -6.516 1 91.75 707 LYS B C 1
ATOM 10556 O O . LYS B 1 707 ? 7.867 -13.039 -7.094 1 91.75 707 LYS B O 1
ATOM 10561 N N . ASP B 1 708 ? 9.484 -12.938 -5.512 1 90.06 708 ASP B N 1
ATOM 10562 C CA . ASP B 1 708 ? 9.445 -14.391 -5.355 1 90.06 708 ASP B CA 1
ATOM 10563 C C . ASP B 1 708 ? 9.008 -14.781 -3.945 1 90.06 708 ASP B C 1
ATOM 10565 O O . ASP B 1 708 ? 8.805 -15.961 -3.658 1 90.06 708 ASP B O 1
ATOM 10569 N N . THR B 1 709 ? 8.852 -13.891 -3.047 1 92.06 709 THR B N 1
ATOM 10570 C CA . THR B 1 709 ? 8.453 -14.25 -1.69 1 92.06 709 THR B CA 1
ATOM 10571 C C . THR B 1 709 ? 7.254 -13.414 -1.242 1 92.06 709 THR B C 1
ATOM 10573 O O . THR B 1 709 ? 6.129 -13.914 -1.183 1 92.06 709 THR B O 1
ATOM 10576 N N . SER B 1 710 ? 7.441 -12.117 -1.11 1 93.81 710 SER B N 1
ATOM 10577 C CA . SER B 1 710 ? 6.422 -11.273 -0.501 1 93.81 710 SER B CA 1
ATOM 10578 C C . SER B 1 710 ? 5.277 -11 -1.473 1 93.81 710 SER B C 1
ATOM 10580 O O . SER B 1 710 ? 4.105 -11.094 -1.103 1 93.81 710 SER B O 1
ATOM 10582 N N . GLY B 1 711 ? 5.52 -10.609 -2.693 1 92.75 711 GLY B N 1
ATOM 10583 C CA . GLY B 1 711 ? 4.504 -10.289 -3.682 1 92.75 711 GLY B CA 1
ATOM 10584 C C . GLY B 1 711 ? 3.525 -11.422 -3.922 1 92.75 711 GLY B C 1
ATOM 10585 O O . GLY B 1 711 ? 2.328 -11.289 -3.66 1 92.75 711 GLY B O 1
ATOM 10586 N N . PRO B 1 712 ? 4 -12.531 -4.32 1 90.06 712 PRO B N 1
ATOM 10587 C CA . PRO B 1 712 ? 3.117 -13.672 -4.598 1 90.06 712 PRO B CA 1
ATOM 10588 C C . PRO B 1 712 ? 2.412 -14.188 -3.344 1 90.06 712 PRO B C 1
ATOM 10590 O O . PRO B 1 712 ? 1.299 -14.711 -3.43 1 90.06 712 PRO B O 1
ATOM 10593 N N . SER B 1 713 ? 3.041 -14.055 -2.207 1 92.94 713 SER B N 1
ATOM 10594 C CA . SER B 1 713 ? 2.426 -14.523 -0.967 1 92.94 713 SER B CA 1
ATOM 10595 C C . SER B 1 713 ? 1.206 -13.68 -0.605 1 92.94 713 SER B C 1
ATOM 10597 O O . SER B 1 713 ? 0.324 -14.141 0.123 1 92.94 713 SER B O 1
ATOM 10599 N N . LEU B 1 714 ? 1.146 -12.484 -1.112 1 95 714 LEU B N 1
ATOM 10600 C CA . LEU B 1 714 ? 0.01 -11.609 -0.833 1 95 714 LEU B CA 1
ATOM 10601 C C . LEU B 1 714 ? -1.261 -12.148 -1.481 1 95 714 LEU B C 1
ATOM 10603 O O . LEU B 1 714 ? -2.355 -11.984 -0.938 1 95 714 LEU B O 1
ATOM 10607 N N . ASN B 1 715 ? -1.122 -12.836 -2.611 1 92.44 715 ASN B N 1
ATOM 10608 C CA . ASN B 1 715 ? -2.277 -13.438 -3.264 1 92.44 715 ASN B CA 1
ATOM 10609 C C . ASN B 1 715 ? -2.934 -14.492 -2.377 1 92.44 715 ASN B C 1
ATOM 10611 O O . ASN B 1 715 ? -4.16 -14.555 -2.279 1 92.44 715 ASN B O 1
ATOM 10615 N N . ILE B 1 716 ? -2.092 -15.18 -1.774 1 93.25 716 ILE B N 1
ATOM 10616 C CA . ILE B 1 716 ? -2.592 -16.234 -0.911 1 93.25 716 ILE B CA 1
ATOM 10617 C C . ILE B 1 716 ? -3.156 -15.641 0.374 1 93.25 716 ILE B C 1
ATOM 10619 O O . ILE B 1 716 ? -4.172 -16.109 0.893 1 93.25 716 ILE B O 1
ATOM 10623 N N . LEU B 1 717 ? -2.465 -14.57 0.853 1 94.19 717 LEU B N 1
ATOM 10624 C CA . LEU B 1 717 ? -2.936 -13.922 2.07 1 94.19 717 LEU B CA 1
ATOM 10625 C C . LEU B 1 717 ? -4.371 -13.43 1.904 1 94.19 717 LEU B C 1
ATOM 10627 O O . LEU B 1 717 ? -5.215 -13.656 2.775 1 94.19 717 LEU B O 1
ATOM 10631 N N . ILE B 1 718 ? -4.676 -12.797 0.818 1 94.62 718 ILE B N 1
ATOM 10632 C CA . ILE B 1 718 ? -5.984 -12.211 0.545 1 94.62 718 ILE B CA 1
ATOM 10633 C C . ILE B 1 718 ? -7.039 -13.312 0.485 1 94.62 718 ILE B C 1
ATOM 10635 O O . ILE B 1 718 ? -8.109 -13.188 1.092 1 94.62 718 ILE B O 1
ATOM 10639 N N . LYS B 1 719 ? -6.742 -14.375 -0.181 1 93.38 719 LYS B N 1
ATOM 10640 C CA . LYS B 1 719 ? -7.695 -15.469 -0.345 1 93.38 719 LYS B CA 1
ATOM 10641 C C . LYS B 1 719 ? -7.867 -16.25 0.955 1 93.38 719 LYS B C 1
ATOM 10643 O O . LYS B 1 719 ? -8.977 -16.656 1.296 1 93.38 719 LYS B O 1
ATOM 10648 N N . LEU B 1 720 ? -6.754 -16.406 1.617 1 94.44 720 LEU B N 1
ATOM 10649 C CA . LEU B 1 720 ? -6.805 -17.156 2.867 1 94.44 720 LEU B CA 1
ATOM 10650 C C . LEU B 1 720 ? -7.609 -16.406 3.92 1 94.44 720 LEU B C 1
ATOM 10652 O O . LEU B 1 720 ? -8.391 -17.016 4.656 1 94.44 720 LEU B O 1
ATOM 10656 N N . MET B 1 721 ? -7.43 -15.109 4.043 1 96.06 721 MET B N 1
ATOM 10657 C CA . MET B 1 721 ? -8.219 -14.336 4.996 1 96.06 721 MET B CA 1
ATOM 10658 C C . MET B 1 721 ? -9.711 -14.461 4.699 1 96.06 721 MET B C 1
ATOM 10660 O O . MET B 1 721 ? -10.523 -14.57 5.617 1 96.06 721 MET B O 1
ATOM 10664 N N . SER B 1 722 ? -10.023 -14.453 3.424 1 95.12 722 SER B N 1
ATOM 10665 C CA . SER B 1 722 ? -11.414 -14.617 3.031 1 95.12 722 SER B CA 1
ATOM 10666 C C . SER B 1 722 ? -11.93 -16.016 3.393 1 95.12 722 SER B C 1
ATOM 10668 O O . SER B 1 722 ? -13.039 -16.156 3.906 1 95.12 722 SER B O 1
ATOM 10670 N N . MET B 1 723 ? -11.078 -17 3.174 1 94 723 MET B N 1
ATOM 10671 C CA . MET B 1 723 ? -11.477 -18.375 3.453 1 94 723 MET B CA 1
ATOM 10672 C C . MET B 1 723 ? -11.617 -18.609 4.953 1 94 723 MET B C 1
ATOM 10674 O O . MET B 1 723 ? -12.547 -19.297 5.391 1 94 723 MET B O 1
ATOM 10678 N N . VAL B 1 724 ? -10.758 -18.062 5.703 1 94.75 724 VAL B N 1
ATOM 10679 C CA . VAL B 1 724 ? -10.844 -18.188 7.156 1 94.75 724 VAL B CA 1
ATOM 10680 C C . VAL B 1 724 ? -12.109 -17.5 7.664 1 94.75 724 VAL B C 1
ATOM 10682 O O . VAL B 1 724 ? -12.797 -18.031 8.547 1 94.75 724 VAL B O 1
ATOM 10685 N N . ALA B 1 725 ? -12.375 -16.344 7.125 1 95.38 725 ALA B N 1
ATOM 10686 C CA . ALA B 1 725 ? -13.594 -15.633 7.504 1 95.38 725 ALA B CA 1
ATOM 10687 C C . ALA B 1 725 ? -14.836 -16.469 7.211 1 95.38 725 ALA B C 1
ATOM 10689 O O . ALA B 1 725 ? -15.781 -16.5 8.008 1 95.38 725 ALA B O 1
ATOM 10690 N N . ILE B 1 726 ? -14.836 -17.141 6.078 1 92.5 726 ILE B N 1
ATOM 10691 C CA . ILE B 1 726 ? -15.961 -17.953 5.648 1 92.5 726 ILE B CA 1
ATOM 10692 C C . ILE B 1 726 ? -16.141 -19.125 6.609 1 92.5 726 ILE B C 1
ATOM 10694 O O . ILE B 1 726 ? -17.25 -19.391 7.082 1 92.5 726 ILE B O 1
ATOM 10698 N N . VAL B 1 727 ? -15.094 -19.75 6.949 1 90.94 727 VAL B N 1
ATOM 10699 C CA . VAL B 1 727 ? -15.148 -20.938 7.797 1 90.94 727 VAL B CA 1
ATOM 10700 C C . VAL B 1 727 ? -15.523 -20.531 9.219 1 90.94 727 VAL B C 1
ATOM 10702 O O . VAL B 1 727 ? -16.219 -21.281 9.922 1 90.94 727 VAL B O 1
ATOM 10705 N N . MET B 1 728 ? -15.141 -19.359 9.625 1 92.62 728 MET B N 1
ATOM 10706 C CA . MET B 1 728 ? -15.367 -18.906 11 1 92.62 728 MET B CA 1
ATOM 10707 C C . MET B 1 728 ? -16.625 -18.062 11.094 1 92.62 728 MET B C 1
ATOM 10709 O O . MET B 1 728 ? -16.891 -17.438 12.133 1 92.62 728 MET B O 1
ATOM 10713 N N . ALA B 1 729 ? -17.391 -18.031 10.039 1 92.88 729 ALA B N 1
ATOM 10714 C CA . ALA B 1 729 ? -18.594 -17.203 9.992 1 92.88 729 ALA B CA 1
ATOM 10715 C C . ALA B 1 729 ? -19.547 -17.547 11.141 1 92.88 729 ALA B C 1
ATOM 10717 O O . ALA B 1 729 ? -20.109 -16.641 11.766 1 92.88 729 ALA B O 1
ATOM 10718 N N . GLY B 1 730 ? -19.766 -18.859 11.398 1 90.5 730 GLY B N 1
ATOM 10719 C CA . GLY B 1 730 ? -20.641 -19.266 12.492 1 90.5 730 GLY B CA 1
ATOM 10720 C C . GLY B 1 730 ? -20.188 -18.766 13.844 1 90.5 730 GLY B C 1
ATOM 10721 O O . GLY B 1 730 ? -21 -18.375 14.68 1 90.5 730 GLY B O 1
ATOM 10722 N N . LEU B 1 731 ? -18.938 -18.766 14.016 1 91.19 731 LEU B N 1
ATOM 10723 C CA . LEU B 1 731 ? -18.375 -18.266 15.266 1 91.19 731 LEU B CA 1
ATOM 10724 C C . LEU B 1 731 ? -18.531 -16.75 15.375 1 91.19 731 LEU B C 1
ATOM 10726 O O . LEU B 1 731 ? -18.859 -16.234 16.453 1 91.19 731 LEU B O 1
ATOM 10730 N N . THR B 1 732 ? -18.344 -16.016 14.367 1 94.12 732 THR B N 1
ATOM 10731 C CA . THR B 1 732 ? -18.422 -14.562 14.336 1 94.12 732 THR B CA 1
ATOM 10732 C C . THR B 1 732 ? -19.844 -14.094 14.656 1 94.12 732 THR B C 1
ATOM 10734 O O . THR B 1 732 ? -20.031 -13.109 15.367 1 94.12 732 THR B O 1
ATOM 10737 N N . VAL B 1 733 ? -20.812 -14.82 14.102 1 92.44 733 VAL B N 1
ATOM 10738 C CA . VAL B 1 733 ? -22.203 -14.43 14.312 1 92.44 733 VAL B CA 1
ATOM 10739 C C . VAL B 1 733 ? -22.609 -14.742 15.758 1 92.44 733 VAL B C 1
ATOM 10741 O O . VAL B 1 733 ? -23.406 -14.016 16.359 1 92.44 733 VAL B O 1
ATOM 10744 N N . ALA B 1 734 ? -22.031 -15.781 16.297 1 89.69 734 ALA B N 1
ATOM 10745 C CA . ALA B 1 734 ? -22.391 -16.219 17.641 1 89.69 734 ALA B CA 1
ATOM 10746 C C . ALA B 1 734 ? -21.734 -15.359 18.703 1 89.69 734 ALA B C 1
ATOM 10748 O O . ALA B 1 734 ? -22.328 -15.07 19.734 1 89.69 734 ALA B O 1
ATOM 10749 N N . PHE B 1 735 ? -20.469 -14.906 18.438 1 88 735 PHE B N 1
ATOM 10750 C CA . PHE B 1 735 ? -19.703 -14.195 19.438 1 88 735 PHE B CA 1
ATOM 10751 C C . PHE B 1 735 ? -18.984 -13 18.828 1 88 735 PHE B C 1
ATOM 10753 O O . PHE B 1 735 ? -18.047 -13.172 18.047 1 88 735 PHE B O 1
ATOM 10760 N N . HIS B 1 736 ? -19.359 -11.789 19.203 1 87.19 736 HIS B N 1
ATOM 10761 C CA . HIS B 1 736 ? -18.672 -10.57 18.812 1 87.19 736 HIS B CA 1
ATOM 10762 C C . HIS B 1 736 ? -18.922 -9.438 19.797 1 87.19 736 HIS B C 1
ATOM 10764 O O . HIS B 1 736 ? -19.984 -9.367 20.406 1 87.19 736 HIS B O 1
ATOM 10770 N N . LEU B 1 737 ? -17.906 -8.672 20.031 1 86.44 737 LEU B N 1
ATOM 10771 C CA . LEU B 1 737 ? -17.984 -7.598 21.016 1 86.44 737 LEU B CA 1
ATOM 10772 C C . LEU B 1 737 ? -18.797 -6.422 20.5 1 86.44 737 LEU B C 1
ATOM 10774 O O . LEU B 1 737 ? -19.594 -5.84 21.234 1 86.44 737 LEU B O 1
ATOM 10778 N N . PHE B 1 738 ? -18.578 -6.098 19.172 1 88.44 738 PHE B N 1
ATOM 10779 C CA . PHE B 1 738 ? -19.297 -4.973 18.578 1 88.44 738 PHE B CA 1
ATOM 10780 C C . PHE B 1 738 ? -20.344 -5.453 17.594 1 88.44 738 PHE B C 1
ATOM 10782 O O . PHE B 1 738 ? -20.109 -6.426 16.859 1 88.44 738 PHE B O 1
#

Foldseek 3Di:
DDDDPLLVLLLVLLVVLLVLLVVLLVVLLPFDLDDPLSVVLLVLLLVLLVVLLVVLCVLLVVVLVVVLVVLCCVCPPVLLFPNCLSVLLQVLLVLLSVLLVQQLNLLSSQQSSLLRLLLVFLFSSLLSLLSSLLSSLSSLLSSLSNSVSVQLVVLVVPPPDDALCSLLVSLLSNLSSLLNLLLNLLSQQQLLLLQQLLLVLQQCCCACPVLNHDQLAQLFLSSSSNLSSLSRHQGSSVSSLLSSLLNLLLSLLLNLLSQLCSLVRDSLLNSLSSCLLSVLLSVLSVLLVVLSVQQGDDTPDDLVRNLVSLVSSLVRSLVVSLVVQLVSLVVSPHPLSVLLSVLLNLLQVLLVQLLVLLLQLQACVHDLLVVLLVLLLVFQVSSQVSLLVSLLVSLVRSVVSLVVSLVSLLCSQQVNPVVCCPPQSSVSSSLSSLSSSLSSLCSNSSSLSSLQSSQSSLVSSLSSCNHVVVDDSSNVSSLSSNSSNLSSNLSSLSSSLSSLLSSLSSLLLSLLSLLLVLCVSVVHQWQQFPVRDIDGSSNDGSVRSCRRLVLDPVPVLLVVLLVLLLVLLVVLLVLSLVLSVVLSVVSNVQSVCCPPPPPCSSVVPTRTDNVVSSVSSSVSSSVSSPVSSVCLLVVLVVSLQASFPSSSSSNLVNNSVNLSSQLSSLQSSLSSLVNSLVVLCVPPPNHRPDSSNVSSSSSNSSSSCSNRHSSSSSSSSSNNSSSSSSRCSSVSSVHYND/DDDDPLLVLLLVLLVVLLVLLVVLLVVLLPFDLDDPLSVVLLVLLLVLLVVLLVVLCVLLVVVLVVVLVVLCCVCPVVLLFPNCLSVLLQVLLVLLQVLLVQQLNLLSSQQSSLLRLLLVFLFSSLLSLLSSLLSSLSSLLSSLSNSVSVQLVVLLVPPPDDALCSQLVSLLSNLSNLLNLLLNLLSQQQLLLLQQLLLVLQQCCCACPVVNHDQLAQLFLSSSSNLSSLSRHQGSSVSSLLSSLLNLLLSLLLNLLSQLCSLVRDSLLNSLSSSLLSVLLSVLSVLLVVLSVQQGDDTPDDLVRNLVSLVSSLVRSLVVSLVVQLVSLVVSPHPLSVLLSVLLNLLQVLLVQLLVLLLQLQACVHDLLVVLLVLLLVFQVSSQVSLLVSLLVSLVRSVVSLVVSLVSLLCSQQVNPVVCCPPQSSVSSSLSSLSSSLSSLCSNSSSLSSLQSSQSSLVSSLSSCNHVVVDDSSNVSSLSSNSSNLSSNLSSLSSSLSSLLSSLSSLLLSLLSLLLVLCVSVVHQWQQFPVRDIDGSSNDGSVRSCRRLVLDPVPVLLVVLLVLLLVLLVVLLVLSLVLSVVLSVVSNVQSVCCPVPPPCSSVVPTRHDNVVSSVSSSVSSSVSSPVSSVCLLVVLVVSLQASFPSSSSSNLVNNSVNLSSQLSSLQSSLSSLVNSLVVLCVPPPRHRPDSSNVSSSSSNSSSSCSNRHSSSSSSSSSNNSSSSSSRCSSVSSVHYND

Solvent-accessible surface area (backbone atoms only — not comparable to full-atom values): 64303 Å² total; per-residue (Å²): 119,84,76,58,78,73,59,55,50,29,45,50,36,15,51,50,29,40,49,52,21,50,49,38,49,53,56,55,67,68,47,59,44,60,53,72,60,30,44,51,53,34,46,54,30,38,52,48,36,51,51,46,50,54,52,50,51,52,55,50,47,52,53,48,51,53,51,34,51,50,41,41,39,38,18,72,67,70,50,49,43,63,75,59,43,33,57,31,22,51,50,24,23,47,54,23,50,47,32,14,48,56,24,28,55,46,41,45,62,37,12,33,24,20,33,39,30,28,65,75,31,57,38,50,15,48,51,50,27,39,45,46,10,32,24,35,13,21,36,27,54,12,53,37,39,35,52,53,46,51,49,52,55,51,42,55,70,66,53,87,54,74,70,60,56,29,55,36,52,45,28,51,52,52,39,36,19,37,34,18,12,27,53,44,15,41,53,33,21,39,23,18,11,28,22,19,42,8,23,39,45,18,32,43,50,48,30,44,67,70,68,62,42,65,84,41,33,63,55,41,32,28,37,51,24,26,50,18,13,35,35,40,16,60,29,18,7,44,36,11,43,52,26,24,51,51,42,38,15,37,33,27,21,21,28,33,21,20,54,43,26,40,78,68,71,36,61,69,59,16,52,42,39,34,44,45,46,48,46,50,42,25,52,16,48,56,39,16,56,56,17,58,72,60,50,63,70,60,80,86,59,50,73,70,52,51,52,46,25,55,44,47,19,50,52,51,28,49,53,49,44,52,55,45,40,45,54,52,32,51,72,63,62,47,84,61,28,68,26,39,32,50,4,23,39,33,20,35,51,38,36,51,51,30,21,51,52,35,37,45,45,19,27,57,88,31,64,60,9,42,51,29,40,57,31,12,78,78,28,38,37,47,21,42,39,38,26,51,13,52,9,23,43,58,26,51,59,48,51,54,41,51,39,51,30,45,53,49,6,23,32,28,34,45,71,62,45,70,92,50,48,80,37,67,71,35,39,36,37,13,49,28,12,31,10,39,9,24,33,31,38,50,20,45,39,28,39,46,38,7,47,26,36,19,13,46,24,23,42,38,10,32,36,43,33,49,53,51,63,67,52,68,67,37,45,53,42,26,46,51,42,24,55,50,12,54,44,35,32,40,19,37,49,36,30,50,46,54,44,35,53,38,28,39,53,22,37,53,58,40,33,55,55,34,36,48,52,22,35,49,64,70,69,44,57,65,41,75,39,96,88,69,48,75,41,48,48,90,74,52,45,74,66,50,50,36,59,64,57,49,35,28,76,82,30,65,47,21,45,37,16,20,36,50,13,22,37,47,42,38,32,50,35,11,52,48,34,38,42,24,50,55,37,15,50,54,40,36,52,49,48,52,46,44,66,68,69,43,73,40,19,92,78,65,76,26,81,53,63,35,65,58,43,38,50,51,34,46,55,40,16,60,64,54,35,51,62,59,54,51,49,48,59,44,49,38,54,53,38,12,38,45,33,8,69,27,8,33,53,17,23,50,51,18,19,41,33,30,22,49,41,49,22,45,19,25,29,36,18,12,35,14,23,41,30,19,30,49,46,19,56,73,50,42,78,69,9,71,86,25,68,28,30,54,12,23,47,38,25,23,54,46,16,39,43,24,40,54,19,33,13,61,38,34,42,41,48,42,42,32,31,43,34,48,39,36,68,41,23,21,50,25,74,74,43,44,75,83,121,86,75,58,77,73,56,55,51,29,43,50,36,15,50,50,29,41,49,50,20,50,50,38,49,52,56,56,66,69,48,58,46,61,53,71,59,30,42,51,53,36,48,53,30,39,52,50,36,51,51,45,50,55,53,49,51,52,55,52,48,51,53,48,50,54,51,34,52,50,40,41,38,36,17,71,69,70,51,48,43,64,75,59,42,34,58,32,22,52,50,24,22,48,53,24,50,48,32,13,48,55,26,29,55,47,40,47,62,38,12,33,24,20,33,38,31,27,64,75,32,59,38,52,16,48,50,48,26,38,46,44,10,31,24,36,11,21,35,27,54,12,52,36,38,34,53,51,44,51,51,52,55,51,42,55,68,66,52,86,53,74,69,59,56,30,55,36,53,45,29,52,50,53,40,35,20,37,35,17,10,26,53,44,15,41,53,35,21,39,22,19,10,29,23,18,41,7,22,40,44,18,34,43,50,48,30,42,67,71,67,62,42,65,84,42,32,63,56,41,33,29,35,52,26,25,48,18,15,36,35,40,16,59,28,18,8,43,36,10,43,52,26,25,49,51,41,36,16,34,34,27,20,20,28,33,20,18,53,42,26,41,79,70,71,38,61,69,57,16,53,42,39,36,43,46,47,48,45,51,40,26,52,17,46,56,38,16,55,56,17,57,73,61,50,61,69,60,81,87,58,49,74,70,52,50,50,46,26,56,46,47,18,49,49,50,27,47,53,49,45,53,56,45,39,45,55,52,32,53,72,64,62,49,84,61,29,68,27,40,32,50,2,23,38,32,20,35,50,38,36,51,51,28,21,50,52,35,38,46,46,19,27,58,88,31,65,61,8,42,52,29,42,58,31,11,78,79,28,38,37,47,20,41,39,38,26,51,13,50,10,23,43,58,27,51,59,47,50,53,40,50,38,50,30,45,54,49,6,22,33,27,35,46,70,62,44,70,92,50,47,82,35,66,71,35,39,35,37,13,50,27,12,32,11,39,9,23,33,31,36,50,20,45,39,28,38,46,39,7,47,26,35,20,14,46,26,25,42,39,11,32,36,43,33,49,51,52,63,66,51,69,67,37,47,53,41,25,47,52,43,23,55,52,11,54,45,37,32,41,18,37,50,36,30,49,46,54,43,37,55,38,28,38,52,22,36,54,58,37,32,55,55,34,37,49,52,23,35,49,64,71,69,44,56,66,42,76,39,96,86,71,47,76,41,47,46,91,74,51,43,72,65,51,50,36,59,64,56,49,36,28,78,82,30,65,48,21,46,38,16,19,37,50,14,22,36,47,40,38,32,48,35,11,53,47,35,38,41,24,52,55,36,16,49,55,38,36,53,50,46,53,45,44,67,68,70,41,73,40,20,91,78,64,76,26,81,54,64,37,65,59,41,37,50,51,33,45,57,40,14,60,64,55,35,50,60,60,53,50,48,48,57,45,51,38,52,52,37,13,39,47,33,8,69,26,9,33,53,16,22,50,51,20,19,40,34,31,22,50,42,48,23,44,18,26,29,36,18,12,34,14,24,42,30,18,29,50,46,19,56,72,50,42,78,70,8,71,86,26,67,29,30,55,14,24,49,36,25,24,53,47,16,39,43,24,40,55,19,33,14,61,38,34,43,41,47,42,42,32,32,42,34,48,40,37,68,42,23,20,50,23,75,74,41,46,75,82

Organism: NCBI:txid717959

InterPro domains:
  IPR004131 Pyrophosphate-energised proton pump [MF_01129] (4-733)
  IPR004131 Pyrophosphate-energised proton pump [PF03030] (15-728)
  IPR004131 Pyrophosphate-energised proton pump [PIRSF001265] (6-734)
  IPR004131 Pyrophosphate-energised proton pump [PTHR31998] (30-730)
  IPR004131 Pyrophosphate-energised proton pump [TIGR01104] (9-731)

Sequence (1476 aa):
MNIPSIFWIVPAASVVALSFAWAFYRLMKREDEGTPRMREIAAHVRKGAMAYLRQQYKVVGIVFAVLALFFAWLAYGAGVQNGWVPFAFITGGFFSGLAGYFGMKTATYASARTANAARQSLDRGLKVAFRSGAVMGLVVVGLGLLDISFWYVILNHFVEVAGPQKLVVITTTMLTFGMGASTQALFARVGGGIYTKAADVGADLVGKVEAGIPEDDPRNPATIADNVGDNVGDVAGMGADLYESYCGSILATAALGAAAFSSAGSEALQIKAVMAPMLIAAVGILLSILGIFLVRTKEGATMRELLRSLGVGVNFSSLLIAAATFGILCLLGVENWVGLSFSVITGLVAGIVIGQATEYFTSHSYKPTQKIAGSAQTGPATVIIAGIGSGMISTAIPVVTIGVAIILAYLCAIGFDIENMMAPQNMSMGLYGIGIAAVGMLSTLGITLATDAYGPIADNAGGNAEMSGLGPEVRKRTDALDALGNTTAATGKGFAIGSAALTALALLASYIEEIRIGLIHNGVTMLEMSDGTMRFVQDASILDFMEYYRVSLMNPTVLIGVFIGAMMSFLFCGLTMNAVGRAAQSMVEEVRRQFREIKGILTGEGTPDYARCVAISTRGAQREMLFPSLLAIAAPVVVGLVFGVAGVMGLLVGGLSSGFVLAVFMANAGGAWDNAKKMVEEGHFGGKGSDCHRATVVGDTVGDPFKDTSGPSLNILIKLMSMVAIVMAGLTVAFHLFMNIPSIFWIVPAASVVALSFAWAFYRLMKREDEGTPRMREIAAHVRKGAMAYLRQQYKVVGIVFAVLALFFAWLAYGAGVQNGWVPFAFITGGFFSGLAGYFGMKTATYASARTANAARQSLDRGLKVAFRSGAVMGLVVVGLGLLDISFWYVILNHFVEVAGPQKLVVITTTMLTFGMGASTQALFARVGGGIYTKAADVGADLVGKVEAGIPEDDPRNPATIADNVGDNVGDVAGMGADLYESYCGSILATAALGAAAFSSAGSEALQIKAVMAPMLIAAVGILLSILGIFLVRTKEGATMRELLRSLGVGVNFSSLLIAAATFGILCLLGVENWVGLSFSVITGLVAGIVIGQATEYFTSHSYKPTQKIAGSAQTGPATVIIAGIGSGMISTAIPVVTIGVAIILAYLCAIGFDIENMMAPQNMSMGLYGIGIAAVGMLSTLGITLATDAYGPIADNAGGNAEMSGLGPEVRKRTDALDALGNTTAATGKGFAIGSAALTALALLASYIEEIRIGLIHNGVTMLEMSDGTMRFVQDASILDFMEYYRVSLMNPTVLIGVFIGAMMSFLFCGLTMNAVGRAAQSMVEEVRRQFREIKGILTGEGTPDYARCVAISTRGAQREMLFPSLLAIAAPVVVGLVFGVAGVMGLLVGGLSSGFVLAVFMANAGGAWDNAKKMVEEGHFGGKGSDCHRATVVGDTVGDPFKDTSGPSLNILIKLMSMVAIVMAGLTVAFHLF

Nearest PDB structures (foldseek):
  6afy-assembly1_B  TM=9.018E-01  e=3.650E-44  Vigna radiata var. radiata
  6afw-assembly1_B  TM=8.956E-01  e=3.650E-44  Vigna radiata var. radiata
  6qxa-assembly2_D  TM=9.022E-01  e=6.811E-45  Thermotoga maritima MSB8
  6aft-assembly1_A  TM=9.013E-01  e=1.074E-43  Vigna radiata var. radiata
  6afx-assembly1_A  TM=8.978E-01  e=8.792E-44  Vigna radiata var. radiata

Secondary structure (DSSP, 8-state):
-PPPGGGGHHHHHHHHHHHHHHHHHHHHHHS---SHHHHHHHHHHHHHHHHHHHHHHHHHHHHHHHHHHHHHIIIIIS--S-TTHHHHHHHHHHHHHHHHHHHHHHHHHHHHHHHHHHHH-HHHHHHHHHHHHHHHHHHHHHHHHHHHHHHHHHHHHH----TTHHHHHHHHHHHHHHHHHHHHHHHHHHHHHHHHHHHHHHIIIIIIIII-PPTT-TT-TTHHHHHHHHHIIIIIIHHHHHHHHHHHHHHHHHHHHHHHHHTTT-HHHHHHHHHHHHHHHHHHHHHHHHHHHH----TT--HHHHHHHHHHHHHHHHHHHHHHHHHHHHHHT-TTHHHHHHHHHHHHHHHHHHHHHHHHHH-TTSHHHHHHHHHGGG-HHHHHHHHHHHHHHTTHHHHHHHHHHHHHHHHHHTTT-GGGTTSHHHHHHHHHHHHHHHHHHHTTHHHHHHHHHHHHHHHHHHHHHHHHT--HHHHHHHHHHHHHHHHHHHHHHHHHHHHHHHHHHHHHHHHHHHHHHHHHHTT--EEE-TTS-EEEGGG--HHHHHHHTT-BTT-HHHHHHHHHHHHHHHHHHHHHHHHHHHHHHHHHHHHHHHHHHSTTTTTTSSPP-HHHHHHHHHHHHHHHHHHHHHHHHHHHHHHHHHHHHHHHHHHHHHHHHHHHHHHHHHHHHHHHHHHHHHHHHTTGGG-TTSHHHHHHHHHHHHHHHIIIIIHHHHHHHHHHHHHHHHHTHHHHHH----/-PPPGGGGHHHHHHHHHHHHHHHHHHHHHHS---SHHHHHHHHHHHHHHHHHHHHHHHHHHHHHHHHHHHHHIIIIIS--S-TTHHHHHHHHHHHHHHHHHHHHHHHHHHHHHHHHHHHH-HHHHHHHHHHHHHHHHHHHHHHHHHHHHHHHHHHHHH----TTHHHHHHHHHHHHHHHHHHHHHHHHHHHHHHHHHHHHHHIIIIIIIII-PPTT-TT-TTHHHHHHHHHIIIIIIHHHHHHHHHHHHHHHHHHHHHHHHHTTT-HHHHHHHHHHHHHHHHHHHHHHHHHHHH----TT--HHHHHHHHHHHHHHHHHHHHHHHHHHHHHHT-TTHHHHHHHHHHHHHHHHHHHHHHHHHH-TTSHHHHHHHHHGGG-HHHHHHHHHHHHHHTTHHHHHHHHHHHHHHHHHHTTT-GGGTTSHHHHHHHHHHHHHHHHHHHTTHHHHHHHHHHHHHHHHHHHHHHHHT--HHHHHHHHHHHHHHHHHHHHHHHHHHHHHHHHHHHHHHHHHHHHHHHHHHTT--EEE-TTS-EEEGGG--HHHHHHHTT-BTT-HHHHHHHHHHHHHHHHHHHHHHHHHHHHHHHHHHHHHHHHHHSTTTTTT-SPP-HHHHHHHHHHHHHHHHHHHHHHHHHHHHHHHHHHHHHHHHHHHHHHHHHHHHHHHHHHHHHHHHHHHHHHHHTTGGG-TTSHHHHHHHHHHHHHHHIIIIIHHHHHHHHHHHHHHHHHTHHHHHH----